Protein AF-A0A511H4N9-F1 (afdb_monomer_lite)

Sequence (847 aa):
MNKLPGSAIVIGASIGGLSAARVLADHFERVTVIERDVLQDGPRQGAPQANHIHVLLRKGVDLLEQYFPGLVEQMKADGIEPFDFTQDLRWLQFGDWMPRHRSGIVLYPQTRCSLERYLRGRLRAYSNVEILESTSVRALLATPDGRRILGVQTHDRHEDGGAVTNRLANIVVDASGRGSQLGKWLSELGFSPPEESRLPINLCYVSRLFEQPETARDWRGLWITPLPPDKPRGGAMLGVEGNRWIVSLFGYEGHHPPRGEDGFVEFARSLREPDIYEAIKDAKPVSDVGVYRVPDVKWRHFERIRDFPAGLLVLGDAWCYFDPVFGQGMSVAMLEANLLNEALHQLDSLEAVTQAWTASYLRTGAQWLQGLWFFVTAEAMRHPHVPGERTRLIKLAQWYVEELYALNHQHPEIYQEFLKLMHVQAGPEFLLRPDIALRLAKRAWQQKSVKGLGTEALWPASRVALGARYAGRVLANLVAPQRVGPRDRICHFDTEVMWQPDKTLGWFVRDALRARGLLSEAAEVRRFLDYWLPVQGLGIAKKALIEFSYNADEPGLGFMLYSDNGTVTQAFREYTRQLGISNEGVERSVAICETFRSSDLGLVRAEFKPGGPTRYSIAASWHFDPLRGHSGFDEAMSRLPERFRAGPFAERVKTYASALRTEYYPLFLGLSFQEDGTLESKMYLVRFDEKQPPFQPGSELWRFLQDMGVSAPELERVRQLNALLWEHSADKMTQVAIEASESQSQPKRINLIYCGIQTSAVLEAISRFGYPNSSKQAVRDFERMMQTDRAKFVAVRVDPEGLSPRLKLYKHALFDFGDLSVVEDGGLGPRGSTPAAAKDVPDVCLY

Organism: NCBI:txid83456

pLDDT: mean 84.11, std 14.92, range [21.86, 98.81]

Radius of gyration: 31.83 Å; chains: 1; bounding box: 66×60×92 Å

Secondary structure (DSSP, 8-state):
-PPEEEEEEEE--SHHHHHHHHHHHHHEEEEEEE-SS---SS--TT-GGGGS-----HHHHHHHHHHSTTHHHHHHHTT---EETTTTEEEEETTEEPPP-----EE----HHHHHHHHHHHHTT-TTEEEE-SEEEEEEEE-TTS-BEEEEEEEESSSTTPPPEEEE-SEEEE--GGG--HHHHHHHTTPPPPEEEEEEEEEEEEEEEEEPPS---S-SEEEE--BTTTB-EEEEEEEETTTEEEEEEEE-TT-PPPSSSTTHHHHHHTSSSSHHHHHHTTPPB-SPPEEEEEEEEEEEEGGGSTTPPBTEEE-GGGTEE--GGG--HHHHHHHHHHHHHHHHHT-SSGGG--HHHHHHHHHHHHHHHHHHHHHHHHHHTTSTTS-S---HHHHHHHHHHHHHHHHHTT-HHHHHHHHHHHTTSS-GGGGG-HHHHHHHHHHHHHHHHHTT--SS----HHHHHHHHHHHHHHHHHHH-TTTS-TTTPPPHHHHSPPP--SS-HHHHHHHHHHHTT-GGGHHHHHHHHHHHTTT-S---TTEEEEEEEEESSSS-EEEEEEEEHHHHHHHHHHHHHHTT--SHHHHHHHHHHTTS-TTSEEEEEEEE-TTS--EEEEEEEGGG-GGGHHHHHHHHHHHS-HHHHTSHHHHHHHHHHHHTTTT-EEEEEEEEEETT--EEEEEEEEEE-SSS-S--TTSHHHHHHHHTT--HHHHHHHHHHHHHHHHTBSS-EEEEEEE--TT-SS-S-EEEEEEEEEHHHHHHHHHHTT--THHHHHHHHHHHHHT-SEEEEEEEEEETTEEEEEEEEEEEEEEEP--GGGGT-TTPPPPPS-PPP---S------

Structure (mmCIF, N/CA/C/O backbone):
data_AF-A0A511H4N9-F1
#
_entry.id   AF-A0A511H4N9-F1
#
loop_
_atom_site.group_PDB
_atom_site.id
_atom_site.type_symbol
_atom_site.label_atom_id
_atom_site.label_alt_id
_atom_site.label_comp_id
_atom_site.label_asym_id
_atom_site.label_entity_id
_atom_site.label_seq_id
_atom_site.pdbx_PDB_ins_code
_atom_site.Cartn_x
_atom_site.Cartn_y
_atom_site.Cartn_z
_atom_site.occupancy
_atom_site.B_iso_or_equiv
_atom_site.auth_seq_id
_atom_site.auth_comp_id
_atom_site.auth_asym_id
_atom_site.auth_atom_id
_atom_site.pdbx_PDB_model_num
ATOM 1 N N . MET A 1 1 ? -21.788 -17.675 -15.912 1.00 52.16 1 MET A N 1
ATOM 2 C CA . MET A 1 1 ? -22.630 -16.690 -15.201 1.00 52.16 1 MET A CA 1
ATOM 3 C C . MET A 1 1 ? -23.528 -16.030 -16.229 1.00 52.16 1 MET A C 1
ATOM 5 O O . MET A 1 1 ? -23.096 -15.896 -17.369 1.00 52.16 1 MET A O 1
ATOM 9 N N . ASN A 1 2 ? -24.761 -15.684 -15.866 1.00 78.06 2 ASN A N 1
ATOM 10 C CA . ASN A 1 2 ? -25.604 -14.885 -16.754 1.00 78.06 2 ASN A CA 1
ATOM 11 C C . ASN A 1 2 ? -25.028 -13.467 -16.812 1.00 78.06 2 ASN A C 1
ATOM 13 O O . ASN A 1 2 ? -24.699 -12.906 -15.770 1.00 78.06 2 ASN A O 1
ATOM 17 N N . LYS A 1 3 ? -24.868 -12.922 -18.021 1.00 90.81 3 LYS A N 1
ATOM 18 C CA . LYS A 1 3 ? -24.444 -11.531 -18.223 1.00 90.81 3 LYS A CA 1
ATOM 19 C C . LYS A 1 3 ? -25.540 -10.584 -17.726 1.00 90.81 3 LYS A C 1
ATOM 21 O O . LYS A 1 3 ? -26.722 -10.916 -17.794 1.00 90.81 3 LYS A O 1
ATOM 26 N N . LEU A 1 4 ? -25.151 -9.409 -17.246 1.00 90.06 4 LEU A N 1
ATOM 27 C CA . LEU A 1 4 ? -26.065 -8.327 -16.898 1.00 90.06 4 LEU A CA 1
ATOM 28 C C . LEU A 1 4 ? -26.737 -7.790 -18.180 1.00 90.06 4 LEU A C 1
ATOM 30 O O . LEU A 1 4 ? -26.021 -7.545 -19.159 1.00 90.06 4 LEU A O 1
ATOM 34 N N . PRO A 1 5 ? -28.067 -7.548 -18.175 1.00 85.00 5 PRO A N 1
ATOM 35 C CA . PRO A 1 5 ? -28.849 -7.166 -19.358 1.00 85.00 5 PRO A CA 1
ATOM 36 C C . PRO A 1 5 ? -28.662 -5.696 -19.794 1.00 85.00 5 PRO A C 1
ATOM 38 O O . PRO A 1 5 ? -29.618 -4.957 -20.018 1.00 85.00 5 PRO A O 1
ATOM 41 N N . GLY A 1 6 ? -27.414 -5.229 -19.865 1.00 90.94 6 GLY A N 1
ATOM 42 C CA . GLY A 1 6 ? -27.051 -3.840 -20.144 1.00 90.94 6 GLY A CA 1
ATOM 43 C C . GLY A 1 6 ? -25.782 -3.698 -20.980 1.00 90.94 6 GLY A C 1
ATOM 44 O O . GLY A 1 6 ? -25.203 -4.682 -21.451 1.00 90.94 6 GLY A O 1
ATOM 45 N N . SER A 1 7 ? -25.335 -2.454 -21.152 1.00 96.69 7 SER A N 1
ATOM 46 C CA . SER A 1 7 ? -24.144 -2.121 -21.935 1.00 96.69 7 SER A CA 1
ATOM 47 C C . SER A 1 7 ? -23.065 -1.413 -21.121 1.00 96.69 7 SER A C 1
ATOM 49 O O . SER A 1 7 ? -23.346 -0.645 -20.198 1.00 96.69 7 SER A O 1
ATOM 51 N N . ALA A 1 8 ? -21.813 -1.639 -21.510 1.00 98.44 8 ALA A N 1
ATOM 52 C CA . ALA A 1 8 ? -20.654 -0.916 -21.011 1.00 98.44 8 ALA A CA 1
ATOM 53 C C . ALA A 1 8 ? -19.890 -0.244 -22.161 1.00 98.44 8 ALA A C 1
ATOM 55 O O . ALA A 1 8 ? -19.823 -0.770 -23.273 1.00 98.44 8 ALA A O 1
ATOM 56 N N . ILE A 1 9 ? -19.299 0.917 -21.891 1.00 98.81 9 ILE A N 1
ATOM 57 C CA . ILE A 1 9 ? -18.435 1.640 -22.829 1.00 98.81 9 ILE A CA 1
ATOM 58 C C . ILE A 1 9 ? -17.029 1.741 -22.248 1.00 98.81 9 ILE A C 1
ATOM 60 O O . ILE A 1 9 ? -16.866 2.089 -21.081 1.00 98.81 9 ILE A O 1
ATOM 64 N N . VAL A 1 10 ? -16.016 1.491 -23.075 1.00 98.81 10 VAL A N 1
ATOM 65 C CA . VAL A 1 10 ? -14.605 1.721 -22.745 1.00 98.81 10 VAL A CA 1
ATOM 66 C C . VAL A 1 10 ? -14.047 2.803 -23.658 1.00 98.81 10 VAL A C 1
ATOM 68 O O . VAL A 1 10 ? -14.147 2.704 -24.879 1.00 98.81 10 VAL A O 1
ATOM 71 N N . ILE A 1 11 ? -13.445 3.837 -23.077 1.00 98.50 11 ILE A N 1
ATOM 72 C CA . ILE A 1 11 ? -12.793 4.919 -23.817 1.00 98.50 11 ILE A CA 1
ATOM 73 C C . ILE A 1 11 ? -11.301 4.593 -23.926 1.00 98.50 11 ILE A C 1
ATOM 75 O O . ILE A 1 11 ? -10.604 4.562 -22.918 1.00 98.50 11 ILE A O 1
ATOM 79 N N . GLY A 1 12 ? -10.810 4.381 -25.146 1.00 96.88 12 GLY A N 1
ATOM 80 C CA . GLY A 1 12 ? -9.434 3.993 -25.467 1.00 96.88 12 GLY A CA 1
ATOM 81 C C . GLY A 1 12 ? -9.273 2.491 -25.733 1.00 96.88 12 GLY A C 1
ATOM 82 O O . GLY A 1 12 ? -9.800 1.659 -25.000 1.00 96.88 12 GLY A O 1
ATOM 83 N N . ALA A 1 13 ? -8.495 2.138 -26.761 1.00 95.38 13 ALA A N 1
ATOM 84 C CA . ALA A 1 13 ? -8.221 0.754 -27.179 1.00 95.38 13 ALA A CA 1
ATOM 85 C C . ALA A 1 13 ? -6.725 0.386 -27.081 1.00 95.38 13 ALA A C 1
ATOM 87 O O . ALA A 1 13 ? -6.172 -0.320 -27.921 1.00 95.38 13 ALA A O 1
ATOM 88 N N . SER A 1 14 ? -6.044 0.914 -26.065 1.00 93.25 14 SER A N 1
ATOM 89 C CA . SER A 1 14 ? -4.685 0.509 -25.666 1.00 93.25 14 SER A CA 1
ATOM 90 C C . SER A 1 14 ? -4.742 -0.687 -24.696 1.00 93.25 14 SER A C 1
ATOM 92 O O . SER A 1 14 ? -5.833 -1.128 -24.354 1.00 93.25 14 SER A O 1
ATOM 94 N N . ILE A 1 15 ? -3.603 -1.182 -24.192 1.00 93.38 15 ILE A N 1
ATOM 95 C CA . ILE A 1 15 ? -3.515 -2.314 -23.243 1.00 93.38 15 ILE A CA 1
ATOM 96 C C . ILE A 1 15 ? -4.567 -2.245 -22.125 1.00 93.38 15 ILE A C 1
ATOM 98 O O . ILE A 1 15 ? -5.335 -3.184 -21.965 1.00 93.38 15 ILE A O 1
ATOM 102 N N . GLY A 1 16 ? -4.665 -1.123 -21.398 1.00 94.00 16 GLY A N 1
ATOM 103 C CA . GLY A 1 16 ? -5.665 -0.974 -20.333 1.00 94.00 16 GLY A CA 1
ATOM 104 C C . GLY A 1 16 ? -7.106 -1.088 -20.840 1.00 94.00 16 GLY A C 1
ATOM 105 O O . GLY A 1 16 ? -7.901 -1.832 -20.275 1.00 94.00 16 GLY A O 1
ATOM 106 N N . GLY A 1 17 ? -7.434 -0.406 -21.939 1.00 97.06 17 GLY A N 1
ATOM 107 C CA . GLY A 1 17 ? -8.778 -0.424 -22.517 1.00 97.06 17 GLY A CA 1
ATOM 108 C C . GLY A 1 17 ? -9.175 -1.780 -23.105 1.00 97.06 17 GLY A C 1
ATOM 109 O O . GLY A 1 17 ? -10.282 -2.251 -22.862 1.00 97.06 17 GLY A O 1
ATOM 110 N N . LEU A 1 18 ? -8.261 -2.458 -23.806 1.00 97.19 18 LEU A N 1
ATOM 111 C CA . LEU A 1 18 ? -8.485 -3.808 -24.334 1.00 97.19 18 LEU A CA 1
ATOM 112 C C . LEU A 1 18 ? -8.718 -4.815 -23.201 1.00 97.19 18 LEU A C 1
ATOM 114 O O . LEU A 1 18 ? -9.606 -5.662 -23.302 1.00 97.19 18 LEU A O 1
ATOM 118 N N . SER A 1 19 ? -7.977 -4.692 -22.102 1.00 96.81 19 SER A N 1
ATOM 119 C CA . SER A 1 19 ? -8.145 -5.550 -20.927 1.00 96.81 19 SER A CA 1
ATOM 120 C C . SER A 1 19 ? -9.434 -5.259 -20.165 1.00 96.81 19 SER A C 1
ATOM 122 O O . SER A 1 19 ? -10.135 -6.192 -19.776 1.00 96.81 19 SER A O 1
ATOM 124 N N . ALA A 1 20 ? -9.806 -3.988 -20.011 1.00 98.12 20 ALA A N 1
ATOM 125 C CA . ALA A 1 20 ? -11.080 -3.600 -19.414 1.00 98.12 20 ALA A CA 1
ATOM 126 C C . ALA A 1 20 ? -12.269 -4.091 -20.247 1.00 98.12 20 ALA A C 1
ATOM 128 O O . ALA A 1 20 ? -13.205 -4.675 -19.706 1.00 98.12 20 ALA A O 1
ATOM 129 N N . ALA A 1 21 ? -12.210 -3.919 -21.569 1.00 98.44 21 ALA A N 1
ATOM 130 C CA . ALA A 1 21 ? -13.231 -4.403 -22.490 1.00 98.44 21 ALA A CA 1
ATOM 131 C C . ALA A 1 21 ? -13.371 -5.925 -22.426 1.00 98.44 21 ALA A C 1
ATOM 133 O O . ALA A 1 21 ? -14.487 -6.439 -22.399 1.00 98.44 21 ALA A O 1
ATOM 134 N N . ARG A 1 22 ? -12.246 -6.643 -22.341 1.00 97.44 22 ARG A N 1
ATOM 135 C CA . ARG A 1 22 ? -12.249 -8.094 -22.170 1.00 97.44 22 ARG A CA 1
ATOM 136 C C . ARG A 1 22 ? -12.945 -8.508 -20.880 1.00 97.44 22 ARG A C 1
ATOM 138 O O . ARG A 1 22 ? -13.796 -9.386 -20.941 1.00 97.44 22 ARG A O 1
ATOM 145 N N . VAL A 1 23 ? -12.626 -7.882 -19.748 1.00 96.69 23 VAL A N 1
ATOM 146 C CA . VAL A 1 23 ? -13.308 -8.144 -18.469 1.00 96.69 23 VAL A CA 1
ATOM 147 C C . VAL A 1 23 ? -14.804 -7.859 -18.592 1.00 96.69 23 VAL A C 1
ATOM 149 O O . VAL A 1 23 ? -15.622 -8.726 -18.304 1.00 96.69 23 VAL A O 1
ATOM 152 N N . LEU A 1 24 ? -15.181 -6.682 -19.094 1.00 97.88 24 LEU A N 1
ATOM 153 C CA . LEU A 1 24 ? -16.583 -6.293 -19.265 1.00 97.88 24 LEU A CA 1
ATOM 154 C C . LEU A 1 24 ? -17.355 -7.247 -20.184 1.00 97.88 24 LEU A C 1
ATOM 156 O O . LEU A 1 24 ? -18.551 -7.444 -19.977 1.00 97.88 24 LEU A O 1
ATOM 160 N N . ALA A 1 25 ? -16.692 -7.871 -21.162 1.00 97.25 25 ALA A N 1
ATOM 161 C CA . ALA A 1 25 ? -17.321 -8.822 -22.071 1.00 97.25 25 ALA A CA 1
ATOM 162 C C . ALA A 1 25 ? -17.845 -10.084 -21.361 1.00 97.25 25 ALA A C 1
ATOM 164 O O . ALA A 1 25 ? -18.774 -10.707 -21.882 1.00 97.25 25 ALA A O 1
ATOM 165 N N . ASP A 1 26 ? -17.312 -10.440 -20.187 1.00 94.56 26 ASP A N 1
ATOM 166 C CA . ASP A 1 26 ? -17.835 -11.541 -19.363 1.00 94.56 26 ASP A CA 1
ATOM 167 C C . ASP A 1 26 ? -19.055 -11.126 -18.530 1.00 94.56 26 ASP A C 1
ATOM 169 O O . ASP A 1 26 ? -19.867 -11.979 -18.175 1.00 94.56 26 ASP A O 1
ATOM 173 N N . HIS A 1 27 ? -19.214 -9.827 -18.262 1.00 95.00 27 HIS A N 1
ATOM 174 C CA . HIS A 1 27 ? -20.227 -9.292 -17.346 1.00 95.00 27 HIS A CA 1
ATOM 175 C C . HIS A 1 27 ? -21.422 -8.644 -18.045 1.00 95.00 27 HIS A C 1
ATOM 177 O O . HIS A 1 27 ? -22.507 -8.649 -17.480 1.00 95.00 27 HIS A O 1
ATOM 183 N N . PHE A 1 28 ? -21.263 -8.103 -19.255 1.00 96.88 28 PHE A N 1
ATOM 184 C CA . PHE A 1 28 ? -22.297 -7.320 -19.946 1.00 96.88 28 PHE A CA 1
ATOM 185 C C . PHE A 1 28 ? -22.713 -7.929 -21.285 1.00 96.88 28 PHE A C 1
ATOM 187 O O . PHE A 1 28 ? -21.891 -8.455 -22.040 1.00 96.88 28 PHE A O 1
ATOM 194 N N . GLU A 1 29 ? -23.995 -7.793 -21.627 1.00 96.06 29 GLU A N 1
ATOM 195 C CA . GLU A 1 29 ? -24.539 -8.203 -22.928 1.00 96.06 29 GLU A CA 1
ATOM 196 C C . GLU A 1 29 ? -23.958 -7.426 -24.112 1.00 96.06 29 GLU A C 1
ATOM 198 O O . GLU A 1 29 ? -23.923 -7.959 -25.220 1.00 96.06 29 GLU A O 1
ATOM 203 N N . ARG A 1 30 ? -23.487 -6.190 -23.900 1.00 97.94 30 ARG A N 1
ATOM 204 C CA . ARG A 1 30 ? -22.849 -5.376 -24.943 1.00 97.94 30 ARG A CA 1
ATOM 205 C C . ARG A 1 30 ? -21.701 -4.543 -24.389 1.00 97.94 30 ARG A C 1
ATOM 207 O O . ARG A 1 30 ? -21.861 -3.845 -23.391 1.00 97.94 30 ARG A O 1
ATOM 214 N N . VAL A 1 31 ? -20.569 -4.554 -25.077 1.00 98.62 31 VAL A N 1
ATOM 215 C CA . VAL A 1 31 ? -19.405 -3.726 -24.757 1.00 98.62 31 VAL A CA 1
ATOM 216 C C . VAL A 1 31 ? -18.975 -2.971 -26.005 1.00 98.62 31 VAL A C 1
ATOM 218 O O . VAL A 1 31 ? -18.714 -3.587 -27.034 1.00 98.62 31 VAL A O 1
ATOM 221 N N . THR A 1 32 ? -18.866 -1.649 -25.912 1.00 98.62 32 THR A N 1
ATOM 222 C CA . THR A 1 32 ? -18.368 -0.810 -27.009 1.00 98.62 32 THR A CA 1
ATOM 223 C C . THR A 1 32 ? -17.056 -0.150 -26.598 1.00 98.62 32 THR A C 1
ATOM 225 O O . THR A 1 32 ? -17.007 0.612 -25.632 1.00 98.62 32 THR A O 1
ATOM 228 N N . VAL A 1 33 ? -15.986 -0.419 -27.337 1.00 98.62 33 VAL A N 1
ATOM 229 C CA . VAL A 1 33 ? -14.682 0.236 -27.184 1.00 98.62 33 VAL A CA 1
ATOM 230 C C . VAL A 1 33 ? -14.604 1.393 -28.168 1.00 98.62 33 VAL A C 1
ATOM 232 O O . VAL A 1 33 ? -14.846 1.204 -29.354 1.00 98.62 33 VAL A O 1
ATOM 235 N N . ILE A 1 34 ? -14.263 2.588 -27.696 1.00 98.00 34 ILE A N 1
ATOM 236 C CA . ILE A 1 34 ? -14.191 3.802 -28.514 1.00 98.00 34 ILE A CA 1
ATOM 237 C C . ILE A 1 34 ? -12.738 4.255 -28.593 1.00 98.00 34 ILE A C 1
ATOM 239 O O . ILE A 1 34 ? -12.138 4.600 -27.576 1.00 98.00 34 ILE A O 1
ATOM 243 N N . GLU A 1 35 ? -12.176 4.287 -29.794 1.00 95.62 35 GLU A N 1
ATOM 244 C CA . GLU A 1 35 ? -10.801 4.696 -30.058 1.00 95.62 35 GLU A CA 1
ATOM 245 C C . GLU A 1 35 ? -10.757 5.819 -31.090 1.00 95.62 35 GLU A C 1
ATOM 247 O O . GLU A 1 35 ? -11.395 5.765 -32.137 1.00 95.62 35 GLU A O 1
ATOM 252 N N . ARG A 1 36 ? -9.961 6.847 -30.788 1.00 93.94 36 ARG A N 1
ATOM 253 C CA . ARG A 1 36 ? -9.858 8.052 -31.613 1.00 93.94 36 ARG A CA 1
ATOM 254 C C . ARG A 1 36 ? -8.934 7.887 -32.811 1.00 93.94 36 ARG A C 1
ATOM 256 O O . ARG A 1 36 ? -8.973 8.738 -33.696 1.00 93.94 36 ARG A O 1
ATOM 263 N N . ASP A 1 37 ? -8.043 6.906 -32.774 1.00 92.81 37 ASP A N 1
ATOM 264 C CA . ASP A 1 37 ? -7.132 6.580 -33.865 1.00 92.81 37 ASP A CA 1
ATOM 265 C C . ASP A 1 37 ? -7.694 5.439 -34.725 1.00 92.81 37 ASP A C 1
ATOM 267 O O . ASP A 1 37 ? -8.594 4.707 -34.312 1.00 92.81 37 ASP A O 1
ATOM 271 N N . VAL A 1 38 ? -7.094 5.249 -35.898 1.00 92.06 38 VAL A N 1
ATOM 272 C CA . VAL A 1 38 ? -7.221 4.007 -36.669 1.00 92.06 38 VAL A CA 1
ATOM 273 C C . VAL A 1 38 ? -6.311 2.945 -36.042 1.00 92.06 38 VAL A C 1
ATOM 275 O O . VAL A 1 38 ? -5.135 3.206 -35.761 1.00 92.06 38 VAL A O 1
ATOM 278 N N . LEU A 1 39 ? -6.831 1.739 -35.818 1.00 89.62 39 LEU A N 1
ATOM 279 C CA . LEU A 1 39 ? -6.138 0.629 -35.159 1.00 89.62 39 LEU A CA 1
ATOM 280 C C . LEU A 1 39 ? -5.326 -0.208 -36.156 1.00 89.62 39 LEU A C 1
ATOM 282 O O . LEU A 1 39 ? -5.562 -1.401 -36.344 1.00 89.62 39 LEU A O 1
ATOM 286 N N . GLN A 1 40 ? -4.326 0.431 -36.760 1.00 85.00 40 GLN A N 1
ATOM 287 C CA . GLN A 1 40 ? -3.318 -0.220 -37.601 1.00 85.00 40 GLN A CA 1
ATOM 288 C C . GLN A 1 40 ? -2.332 -1.081 -36.782 1.00 85.00 40 GLN A C 1
ATOM 290 O O . GLN A 1 40 ? -2.290 -1.018 -35.550 1.00 85.00 40 GLN A O 1
ATOM 295 N N . ASP A 1 41 ? -1.512 -1.886 -37.462 1.00 77.44 41 ASP A N 1
ATOM 296 C CA . ASP A 1 41 ? -0.526 -2.789 -36.835 1.00 77.44 41 ASP A CA 1
ATOM 297 C C . ASP A 1 41 ? 0.812 -2.100 -36.479 1.00 77.44 41 ASP A C 1
ATOM 299 O O . ASP A 1 41 ? 1.815 -2.755 -36.202 1.00 77.44 41 ASP A O 1
ATOM 303 N N . GLY A 1 42 ? 0.830 -0.763 -36.442 1.00 84.75 42 GLY A N 1
ATOM 304 C CA . GLY A 1 42 ? 2.003 0.056 -36.131 1.00 84.75 42 GLY A CA 1
ATOM 305 C C . GLY A 1 42 ? 1.734 1.152 -35.091 1.00 84.75 42 GLY A C 1
ATOM 306 O O . GLY A 1 42 ? 0.618 1.267 -34.577 1.00 84.75 42 GLY A O 1
ATOM 307 N N . PRO A 1 43 ? 2.750 1.979 -34.775 1.00 84.44 43 PRO A N 1
ATOM 308 C CA . PRO A 1 43 ? 2.620 3.083 -33.830 1.00 84.44 43 PRO A CA 1
ATOM 309 C C . PRO A 1 43 ? 1.501 4.053 -34.222 1.00 84.44 43 PRO A C 1
ATOM 311 O O . PRO A 1 43 ? 1.231 4.289 -35.404 1.00 84.44 43 PRO A O 1
ATOM 314 N N . ARG A 1 44 ? 0.859 4.644 -33.213 1.00 90.38 44 ARG A N 1
ATOM 315 C CA . ARG A 1 44 ? -0.306 5.523 -33.378 1.00 90.38 44 ARG A CA 1
ATOM 316 C C . ARG A 1 44 ? -0.211 6.754 -32.484 1.00 90.38 44 ARG A C 1
ATOM 318 O O . ARG A 1 44 ? 0.435 6.723 -31.438 1.00 90.38 44 ARG A O 1
ATOM 325 N N . GLN A 1 45 ? -0.873 7.838 -32.884 1.00 84.75 45 GLN A N 1
ATOM 326 C CA . GLN A 1 45 ? -0.800 9.139 -32.199 1.00 84.75 45 GLN A CA 1
ATOM 327 C C . GLN A 1 45 ? -1.344 9.102 -30.758 1.00 84.75 45 GLN A C 1
ATOM 329 O O . GLN A 1 45 ? -0.928 9.884 -29.908 1.00 84.75 45 GLN A O 1
ATOM 334 N N . GLY A 1 46 ? -2.275 8.201 -30.452 1.00 82.62 46 GLY A N 1
ATOM 335 C CA . GLY A 1 46 ? -2.795 7.914 -29.113 1.00 82.62 46 GLY A CA 1
ATOM 336 C C . GLY A 1 46 ? -1.893 7.036 -28.248 1.00 82.62 46 GLY A C 1
ATOM 337 O O . GLY A 1 46 ? -2.117 6.962 -27.043 1.00 82.62 46 GLY A O 1
ATOM 338 N N . ALA A 1 47 ? -0.851 6.429 -28.820 1.00 85.75 47 ALA A N 1
ATOM 339 C CA . ALA A 1 47 ? 0.150 5.644 -28.100 1.00 85.75 47 ALA A CA 1
ATOM 340 C C . ALA A 1 47 ? 1.579 5.965 -28.597 1.00 85.75 47 ALA A C 1
ATOM 342 O O . ALA A 1 47 ? 2.290 5.065 -29.050 1.00 85.75 47 ALA A O 1
ATOM 343 N N . PRO A 1 48 ? 2.036 7.234 -28.514 1.00 82.69 48 PRO A N 1
ATOM 344 C CA . PRO A 1 48 ? 3.345 7.660 -29.030 1.00 82.69 48 PRO A CA 1
ATOM 345 C C . PRO A 1 48 ? 4.528 6.920 -28.387 1.00 82.69 48 PRO A C 1
ATOM 347 O O . PRO A 1 48 ? 5.604 6.826 -28.969 1.00 82.69 48 PRO A O 1
ATOM 350 N N . GLN A 1 49 ? 4.327 6.351 -27.199 1.00 86.44 49 GLN A N 1
ATOM 351 C CA . GLN A 1 49 ? 5.309 5.533 -26.504 1.00 86.44 49 GLN A CA 1
ATOM 352 C C . GLN A 1 49 ? 5.544 4.154 -27.149 1.00 86.44 49 GLN A C 1
ATOM 354 O O . GLN A 1 49 ? 6.499 3.486 -26.775 1.00 86.44 49 GLN A O 1
ATOM 359 N N . ALA A 1 50 ? 4.727 3.701 -28.108 1.00 89.19 50 ALA A N 1
ATOM 360 C CA . ALA A 1 50 ? 4.801 2.341 -28.662 1.00 89.19 50 ALA A CA 1
ATOM 361 C C . ALA A 1 50 ? 6.154 1.960 -29.299 1.00 89.19 50 ALA A C 1
ATOM 363 O O . ALA A 1 50 ? 6.462 0.775 -29.394 1.00 89.19 50 ALA A O 1
ATOM 364 N N . ASN A 1 51 ? 6.973 2.950 -29.668 1.00 88.75 51 ASN A N 1
ATOM 365 C CA . ASN A 1 51 ? 8.319 2.767 -30.227 1.00 88.75 51 ASN A CA 1
ATOM 366 C C . ASN A 1 51 ? 9.405 2.421 -29.192 1.00 88.75 51 ASN A C 1
ATOM 368 O O . ASN A 1 51 ? 10.561 2.217 -29.558 1.00 88.75 51 ASN A O 1
ATOM 372 N N . HIS A 1 52 ? 9.070 2.409 -27.904 1.00 90.88 52 HIS A N 1
ATOM 373 C CA . HIS A 1 52 ? 10.024 2.215 -26.814 1.00 90.88 52 HIS A CA 1
ATOM 374 C C . HIS A 1 52 ? 9.884 0.828 -26.190 1.00 90.88 52 HIS A C 1
ATOM 376 O O . HIS A 1 52 ? 8.836 0.188 -26.311 1.00 90.88 52 HIS A O 1
ATOM 382 N N . ILE A 1 53 ? 10.925 0.369 -25.490 1.00 89.81 53 ILE A N 1
ATOM 383 C CA . ILE A 1 53 ? 10.875 -0.878 -24.725 1.00 89.81 53 ILE A CA 1
ATOM 384 C C . ILE A 1 53 ? 9.707 -0.841 -23.748 1.00 89.81 53 ILE A C 1
ATOM 386 O O . ILE A 1 53 ? 9.541 0.108 -22.982 1.00 89.81 53 ILE A O 1
ATOM 390 N N . HIS A 1 54 ? 8.918 -1.908 -23.772 1.00 86.56 54 HIS A N 1
ATOM 391 C CA . HIS A 1 54 ? 7.880 -2.180 -22.797 1.00 86.56 54 HIS A CA 1
ATOM 392 C C . HIS A 1 54 ? 8.101 -3.589 -22.266 1.00 86.56 54 HIS A C 1
ATOM 394 O O . HIS A 1 54 ? 8.293 -4.525 -23.035 1.00 86.56 54 HIS A O 1
ATOM 400 N N . VAL A 1 55 ? 8.064 -3.735 -20.947 1.00 82.12 55 VAL A N 1
ATOM 401 C CA . VAL A 1 55 ? 8.134 -5.039 -20.293 1.00 82.12 55 VAL A CA 1
ATOM 402 C C . VAL A 1 55 ? 6.800 -5.284 -19.616 1.00 82.12 55 VAL A C 1
ATOM 404 O O . VAL A 1 55 ? 6.264 -4.407 -18.938 1.00 82.12 55 VAL A O 1
ATOM 407 N N . LEU A 1 56 ? 6.243 -6.474 -19.817 1.00 87.50 56 LEU A N 1
ATOM 408 C CA . LEU A 1 56 ? 5.113 -6.948 -19.035 1.00 87.50 56 LEU A CA 1
ATOM 409 C C . LEU A 1 56 ? 5.656 -7.783 -17.876 1.00 87.50 56 LEU A C 1
ATOM 411 O O . LEU A 1 56 ? 6.348 -8.776 -18.092 1.00 87.50 56 LEU A O 1
ATOM 415 N N . LEU A 1 57 ? 5.366 -7.370 -16.644 1.00 90.62 57 LEU A N 1
ATOM 416 C CA . LEU A 1 57 ? 5.766 -8.107 -15.450 1.00 90.62 57 LEU A CA 1
ATOM 417 C C . LEU A 1 57 ? 5.022 -9.439 -15.392 1.00 90.62 57 LEU A C 1
ATOM 419 O O . LEU A 1 57 ? 3.931 -9.579 -15.949 1.00 90.62 57 LEU A O 1
ATOM 423 N N . ARG A 1 58 ? 5.580 -10.410 -14.664 1.00 93.31 58 ARG A N 1
ATOM 424 C CA . ARG A 1 58 ? 5.064 -11.776 -14.667 1.00 93.31 58 ARG A CA 1
ATOM 425 C C . ARG A 1 58 ? 3.590 -11.872 -14.280 1.00 93.31 58 ARG A C 1
ATOM 427 O O . ARG A 1 58 ? 2.837 -12.534 -14.984 1.00 93.31 58 ARG A O 1
ATOM 434 N N . LYS A 1 59 ? 3.145 -11.152 -13.245 1.00 87.94 59 LYS A N 1
ATOM 435 C CA . LYS A 1 59 ? 1.720 -11.128 -12.879 1.00 87.94 59 LYS A CA 1
ATOM 436 C C . LYS A 1 59 ? 0.824 -10.570 -13.992 1.00 87.94 59 LYS A C 1
ATOM 438 O O . LYS A 1 59 ? -0.298 -11.035 -14.157 1.00 87.94 59 LYS A O 1
ATOM 443 N N . GLY A 1 60 ? 1.319 -9.602 -14.765 1.00 90.06 60 GLY A N 1
ATOM 444 C CA . GLY A 1 60 ? 0.629 -9.081 -15.944 1.00 90.06 60 GLY A CA 1
ATOM 445 C C . GLY A 1 60 ? 0.507 -10.126 -17.055 1.00 90.06 60 GLY A C 1
ATOM 446 O O . GLY A 1 60 ? -0.560 -10.241 -17.648 1.00 90.06 60 GLY A O 1
ATOM 447 N N . VAL A 1 61 ? 1.559 -10.922 -17.292 1.00 93.00 61 VAL A N 1
ATOM 448 C CA . VAL A 1 61 ? 1.524 -12.069 -18.222 1.00 93.00 61 VAL A CA 1
ATOM 449 C C . VAL A 1 61 ? 0.480 -13.090 -17.768 1.00 93.00 61 VAL A C 1
ATOM 451 O O . VAL A 1 61 ? -0.358 -13.492 -18.569 1.00 93.00 61 VAL A O 1
ATOM 454 N N . ASP A 1 62 ? 0.494 -13.464 -16.485 1.00 91.56 62 ASP A N 1
ATOM 455 C CA . ASP A 1 62 ? -0.440 -14.448 -15.925 1.00 91.56 62 ASP A CA 1
ATOM 456 C C . ASP A 1 62 ? -1.903 -13.984 -16.081 1.00 91.56 62 ASP A C 1
ATOM 458 O O . ASP A 1 62 ? -2.763 -14.761 -16.489 1.00 91.56 62 ASP A O 1
ATOM 462 N N . LEU A 1 63 ? -2.184 -12.702 -15.812 1.00 88.62 63 LEU A N 1
ATOM 463 C CA . LEU A 1 63 ? -3.520 -12.121 -15.989 1.00 88.62 63 LEU A CA 1
ATOM 464 C C . LEU A 1 63 ? -3.928 -12.030 -17.462 1.00 88.62 63 LEU A C 1
ATOM 466 O O . LEU A 1 63 ? -5.083 -12.292 -17.789 1.00 88.62 63 LEU A O 1
ATOM 470 N N . LEU A 1 64 ? -3.012 -11.664 -18.360 1.00 92.31 64 LEU A N 1
ATOM 471 C CA . LEU A 1 64 ? -3.316 -11.649 -19.788 1.00 92.31 64 LEU A CA 1
ATOM 472 C C . LEU A 1 64 ? -3.628 -13.046 -20.312 1.00 92.31 64 LEU A C 1
ATOM 474 O O . LEU A 1 64 ? -4.584 -13.181 -21.061 1.00 92.31 64 LEU A O 1
ATOM 478 N N . GLU A 1 65 ? -2.884 -14.072 -19.907 1.00 93.75 65 GLU A N 1
ATOM 479 C CA . GLU A 1 65 ? -3.182 -15.453 -20.298 1.00 93.75 65 GLU A CA 1
ATOM 480 C C . GLU A 1 65 ? -4.523 -15.924 -19.714 1.00 93.75 65 GLU A C 1
ATOM 482 O O . GLU A 1 65 ? -5.308 -16.564 -20.408 1.00 93.75 65 GLU A O 1
ATOM 487 N N . GLN A 1 66 ? -4.841 -15.541 -18.472 1.00 91.56 66 GLN A N 1
ATOM 488 C CA . GLN A 1 66 ? -6.140 -15.827 -17.857 1.00 91.56 66 GLN A CA 1
ATOM 489 C C . GLN A 1 66 ? -7.301 -15.193 -18.640 1.00 91.56 66 GLN A C 1
ATOM 491 O O . GLN A 1 66 ? -8.312 -15.850 -18.888 1.00 91.56 66 GLN A O 1
ATOM 496 N N . TYR A 1 67 ? -7.179 -13.920 -19.026 1.00 91.25 67 TYR A N 1
ATOM 497 C CA . TYR A 1 67 ? -8.239 -13.211 -19.747 1.00 91.25 67 TYR A CA 1
ATOM 498 C C . TYR A 1 67 ? -8.242 -13.518 -21.250 1.00 91.25 67 TYR A C 1
ATOM 500 O O . TYR A 1 67 ? -9.297 -13.526 -21.876 1.00 91.25 67 TYR A O 1
ATOM 508 N N . PHE A 1 68 ? -7.106 -13.856 -21.847 1.00 94.12 68 PHE A N 1
ATOM 509 C CA . PHE A 1 68 ? -6.973 -14.204 -23.260 1.00 94.12 68 PHE A CA 1
ATOM 510 C C . PHE A 1 68 ? -6.332 -15.594 -23.423 1.00 94.12 68 PHE A C 1
ATOM 512 O O . PHE A 1 68 ? -5.196 -15.681 -23.887 1.00 94.12 68 PHE A O 1
ATOM 519 N N . PRO A 1 69 ? -7.050 -16.690 -23.106 1.00 94.06 69 PRO A N 1
ATOM 520 C CA . PRO A 1 69 ? -6.478 -18.037 -23.130 1.00 94.06 69 PRO A CA 1
ATOM 521 C C . PRO A 1 69 ? -5.827 -18.404 -24.468 1.00 94.06 69 PRO A C 1
ATOM 523 O O . PRO A 1 69 ? -6.441 -18.261 -25.531 1.00 94.06 69 PRO A O 1
ATOM 526 N N . GLY A 1 70 ? -4.590 -18.895 -24.424 1.00 94.44 70 GLY A N 1
ATOM 527 C CA . GLY A 1 70 ? -3.770 -19.239 -25.587 1.00 94.44 70 GLY A CA 1
ATOM 528 C C . GLY A 1 70 ? -2.992 -18.065 -26.189 1.00 94.44 70 GLY A C 1
ATOM 529 O O . GLY A 1 70 ? -2.374 -18.237 -27.243 1.00 94.44 70 GLY A O 1
ATOM 530 N N . LEU A 1 71 ? -3.026 -16.876 -25.577 1.00 95.38 71 LEU A N 1
ATOM 531 C CA . LEU A 1 71 ? -2.259 -15.709 -26.022 1.00 95.38 71 LEU A CA 1
ATOM 532 C C . LEU A 1 71 ? -0.761 -16.015 -26.047 1.00 95.38 71 LEU A C 1
ATOM 534 O O . LEU A 1 71 ? -0.101 -15.738 -27.045 1.00 95.38 71 LEU A O 1
ATOM 538 N N . VAL A 1 72 ? -0.236 -16.607 -24.976 1.00 94.94 72 VAL A N 1
ATOM 539 C CA . VAL A 1 72 ? 1.192 -16.922 -24.855 1.00 94.94 72 VAL A CA 1
ATOM 540 C C . VAL A 1 72 ? 1.639 -17.915 -25.928 1.00 94.94 72 VAL A C 1
ATOM 542 O O . VAL A 1 72 ? 2.684 -17.720 -26.542 1.00 94.94 72 VAL A O 1
ATOM 545 N N . GLU A 1 73 ? 0.847 -18.952 -26.201 1.00 95.25 73 GLU A N 1
ATOM 546 C CA . GLU A 1 73 ? 1.176 -19.929 -27.249 1.00 95.25 73 GLU A CA 1
ATOM 547 C C . GLU A 1 73 ? 1.161 -19.299 -28.644 1.00 95.25 73 GLU A C 1
ATOM 549 O O . GLU A 1 73 ? 2.035 -19.577 -29.461 1.00 95.25 73 GLU A O 1
ATOM 554 N N . GLN A 1 74 ? 0.230 -18.379 -28.898 1.00 94.31 74 GLN A N 1
ATOM 555 C CA . GLN A 1 74 ? 0.217 -17.610 -30.140 1.00 94.31 74 GLN A CA 1
ATOM 556 C C . GLN A 1 74 ? 1.446 -16.699 -30.264 1.00 94.31 74 GLN A C 1
ATOM 558 O O . GLN A 1 74 ? 2.056 -16.640 -31.325 1.00 94.31 74 GLN A O 1
ATOM 563 N N . MET A 1 75 ? 1.837 -16.015 -29.186 1.00 94.44 75 MET A N 1
ATOM 564 C CA . MET A 1 75 ? 3.042 -15.181 -29.174 1.00 94.44 75 MET A CA 1
ATOM 565 C C . MET A 1 75 ? 4.298 -16.003 -29.492 1.00 94.44 75 MET A C 1
ATOM 567 O O . MET A 1 75 ? 5.124 -15.562 -30.288 1.00 94.44 75 MET A O 1
ATOM 571 N N . LYS A 1 76 ? 4.422 -17.208 -28.921 1.00 94.81 76 LYS A N 1
ATOM 572 C CA . LYS A 1 76 ? 5.522 -18.136 -29.226 1.00 94.81 76 LYS A CA 1
ATOM 573 C C . LYS A 1 76 ? 5.512 -18.585 -30.685 1.00 94.81 76 LYS A C 1
ATOM 575 O O . LYS A 1 76 ? 6.564 -18.603 -31.313 1.00 94.81 76 LYS A O 1
ATOM 580 N N . ALA A 1 77 ? 4.340 -18.919 -31.230 1.00 93.62 77 ALA A N 1
ATOM 581 C CA . ALA A 1 77 ? 4.200 -19.314 -32.633 1.00 93.62 77 ALA A CA 1
ATOM 582 C C . ALA A 1 77 ? 4.632 -18.199 -33.605 1.00 93.62 77 ALA A C 1
ATOM 584 O O . ALA A 1 77 ? 5.203 -18.488 -34.654 1.00 93.62 77 ALA A O 1
ATOM 585 N N . ASP A 1 78 ? 4.436 -16.938 -33.217 1.00 90.38 78 ASP A N 1
ATOM 586 C CA . ASP A 1 78 ? 4.885 -15.750 -33.955 1.00 90.38 78 ASP A CA 1
ATOM 587 C C . ASP A 1 78 ? 6.361 -15.372 -33.647 1.00 90.38 78 ASP A C 1
ATOM 589 O O . ASP A 1 78 ? 6.833 -14.299 -34.036 1.00 90.38 78 ASP A O 1
ATOM 593 N N . GLY A 1 79 ? 7.116 -16.244 -32.965 1.00 90.12 79 GLY A N 1
ATOM 594 C CA . GLY A 1 79 ? 8.560 -16.107 -32.735 1.00 90.12 79 GLY A CA 1
ATOM 595 C C . GLY A 1 79 ? 8.960 -15.321 -31.482 1.00 90.12 79 GLY A C 1
ATOM 596 O O . GLY A 1 79 ? 10.100 -14.865 -31.390 1.00 90.12 79 GLY A O 1
ATOM 597 N N . ILE A 1 80 ? 8.049 -15.120 -30.523 1.00 93.12 80 ILE A N 1
ATOM 598 C CA . ILE A 1 80 ? 8.378 -14.508 -29.226 1.00 93.12 80 ILE A CA 1
ATOM 599 C C . ILE A 1 80 ? 8.848 -15.593 -28.259 1.00 93.12 80 ILE A C 1
ATOM 601 O O . ILE A 1 80 ? 8.057 -16.368 -27.716 1.00 93.12 80 ILE A O 1
ATOM 605 N N . GLU A 1 81 ? 10.150 -15.616 -28.009 1.00 90.69 81 GLU A N 1
ATOM 606 C CA . GLU A 1 81 ? 10.770 -16.611 -27.142 1.00 90.69 81 GLU A CA 1
ATOM 607 C C . GLU A 1 81 ? 10.513 -16.334 -25.645 1.00 90.69 81 GLU A C 1
ATOM 609 O O . GLU A 1 81 ? 10.588 -15.182 -25.202 1.00 90.69 81 GLU A O 1
ATOM 614 N N . PRO A 1 82 ? 10.277 -17.373 -24.817 1.00 94.31 82 PRO A N 1
ATOM 615 C CA . PRO A 1 82 ? 10.219 -17.226 -23.362 1.00 94.31 82 PRO A CA 1
ATOM 616 C C . PRO A 1 82 ? 11.540 -16.667 -22.826 1.00 94.31 82 PRO A C 1
ATOM 618 O O . PRO A 1 82 ? 12.592 -17.158 -23.224 1.00 94.31 82 PRO A O 1
ATOM 621 N N . PHE A 1 83 ? 11.503 -15.704 -21.903 1.00 95.44 83 PHE A N 1
ATOM 622 C CA . PHE A 1 83 ? 12.666 -15.001 -21.339 1.00 95.44 83 PHE A CA 1
ATOM 623 C C . PHE A 1 83 ? 12.695 -15.111 -19.809 1.00 95.44 83 PHE A C 1
ATOM 625 O O . PHE A 1 83 ? 11.860 -14.506 -19.141 1.00 95.44 83 PHE A O 1
ATOM 632 N N . ASP A 1 84 ? 13.624 -15.873 -19.227 1.00 95.88 84 ASP A N 1
ATOM 633 C CA . ASP A 1 84 ? 13.809 -15.925 -17.771 1.00 95.88 84 ASP A CA 1
ATOM 634 C C . ASP A 1 84 ? 14.534 -14.661 -17.300 1.00 95.88 84 ASP A C 1
ATOM 636 O O . ASP A 1 84 ? 15.663 -14.375 -17.707 1.00 95.88 84 ASP A O 1
ATOM 640 N N . PHE A 1 85 ? 13.867 -13.895 -16.437 1.00 94.12 85 PHE A N 1
ATOM 641 C CA . PHE A 1 85 ? 14.282 -12.541 -16.083 1.00 94.12 85 PHE A CA 1
ATOM 642 C C . PHE A 1 85 ? 15.708 -12.448 -15.541 1.00 94.12 85 PHE A C 1
ATOM 644 O O . PHE A 1 85 ? 16.362 -11.448 -15.787 1.00 94.12 85 PHE A O 1
ATOM 651 N N . THR A 1 86 ? 16.215 -13.449 -14.824 1.00 93.62 86 THR A N 1
ATOM 652 C CA . THR A 1 86 ? 17.570 -13.401 -14.251 1.00 93.62 86 THR A CA 1
ATOM 653 C C . THR A 1 86 ? 18.583 -14.190 -15.052 1.00 93.62 86 THR A C 1
ATOM 655 O O . THR A 1 86 ? 19.755 -13.824 -15.082 1.00 93.62 86 THR A O 1
ATOM 658 N N . GLN A 1 87 ? 18.178 -15.294 -15.678 1.00 95.12 87 GLN A N 1
ATOM 659 C CA . GLN A 1 87 ? 19.109 -16.094 -16.466 1.00 95.12 87 GLN A CA 1
ATOM 660 C C . GLN A 1 87 ? 19.483 -15.353 -17.748 1.00 95.12 87 GLN A C 1
ATOM 662 O O . GLN A 1 87 ? 20.655 -15.328 -18.121 1.00 95.12 87 GLN A O 1
ATOM 667 N N . ASP A 1 88 ? 18.506 -14.729 -18.401 1.00 95.69 88 ASP A N 1
ATOM 668 C CA . ASP A 1 88 ? 18.663 -14.167 -19.739 1.00 95.69 88 ASP A CA 1
ATOM 669 C C . ASP A 1 88 ? 18.976 -12.670 -19.752 1.00 95.69 88 ASP A C 1
ATOM 671 O O . ASP A 1 88 ? 19.534 -12.172 -20.734 1.00 95.69 88 ASP A O 1
ATOM 675 N N . LEU A 1 89 ? 18.655 -11.948 -18.675 1.00 95.88 89 LEU A N 1
ATOM 676 C CA . LEU A 1 89 ? 18.976 -10.532 -18.529 1.00 95.88 89 LEU A CA 1
ATOM 677 C C . LEU A 1 89 ? 20.306 -10.352 -17.809 1.00 95.88 89 LEU A C 1
ATOM 679 O O . LEU A 1 89 ? 20.525 -10.859 -16.709 1.00 95.88 89 LEU A O 1
ATOM 683 N N . ARG A 1 90 ? 21.162 -9.514 -18.379 1.00 96.25 90 ARG A N 1
ATOM 684 C CA . ARG A 1 90 ? 22.220 -8.856 -17.620 1.00 96.25 90 ARG A CA 1
ATOM 685 C C . ARG A 1 90 ? 21.688 -7.517 -17.129 1.00 96.25 90 ARG A C 1
ATOM 687 O O . ARG A 1 90 ? 21.443 -6.613 -17.926 1.00 96.25 90 ARG A O 1
ATOM 694 N N . TRP A 1 91 ? 21.489 -7.405 -15.820 1.00 94.31 91 TRP A N 1
ATOM 695 C CA . TRP A 1 91 ? 20.938 -6.214 -15.180 1.00 94.31 91 TRP A CA 1
ATOM 696 C C . TRP A 1 91 ? 21.964 -5.578 -14.248 1.00 94.31 91 TRP A C 1
ATOM 698 O O . TRP A 1 91 ? 22.387 -6.192 -13.273 1.00 94.31 91 TRP A O 1
ATOM 708 N N . LEU A 1 92 ? 22.365 -4.350 -14.554 1.00 92.00 92 LEU A N 1
ATOM 709 C CA . LEU A 1 92 ? 23.296 -3.564 -13.763 1.00 92.00 92 LEU A CA 1
ATOM 710 C C . LEU A 1 92 ? 22.523 -2.568 -12.893 1.00 92.00 92 LEU A C 1
ATOM 712 O O . LEU A 1 92 ? 21.946 -1.597 -13.400 1.00 92.00 92 LEU A O 1
ATOM 716 N N . GLN A 1 93 ? 22.580 -2.757 -11.578 1.00 88.50 93 GLN A N 1
ATOM 717 C CA . GLN A 1 93 ? 21.800 -2.023 -10.581 1.00 88.50 93 GLN A CA 1
ATOM 718 C C . GLN A 1 93 ? 22.692 -1.642 -9.392 1.00 88.50 93 GLN A C 1
ATOM 720 O O . GLN A 1 93 ? 23.522 -2.428 -8.962 1.00 88.50 93 GLN A O 1
ATOM 725 N N . PHE A 1 94 ? 22.584 -0.406 -8.888 1.00 83.25 94 PHE A N 1
ATOM 726 C CA . PHE A 1 94 ? 23.395 0.104 -7.759 1.00 83.25 94 PHE A CA 1
ATOM 727 C C . PHE A 1 94 ? 24.929 -0.062 -7.867 1.00 83.25 94 PHE A C 1
ATOM 729 O O . PHE A 1 94 ? 25.633 0.024 -6.871 1.00 83.25 94 PHE A O 1
ATOM 736 N N . GLY A 1 95 ? 25.465 -0.216 -9.084 1.00 79.44 95 GLY A N 1
ATOM 737 C CA . GLY A 1 95 ? 26.917 -0.229 -9.322 1.00 79.44 95 GLY A CA 1
ATOM 738 C C . GLY A 1 95 ? 27.494 -1.605 -9.630 1.00 79.44 95 GLY A C 1
ATOM 739 O O . GLY A 1 95 ? 28.674 -1.672 -9.944 1.00 79.44 95 GLY A O 1
ATOM 740 N N . ASP A 1 96 ? 26.678 -2.660 -9.595 1.00 87.69 96 ASP A N 1
ATOM 741 C CA . ASP A 1 96 ? 27.120 -4.026 -9.879 1.00 87.69 96 ASP A CA 1
ATOM 742 C C . ASP A 1 96 ? 26.093 -4.793 -10.730 1.00 87.69 96 ASP A C 1
ATOM 744 O O . ASP A 1 96 ? 24.939 -4.367 -10.891 1.00 87.69 96 ASP A O 1
ATOM 748 N N . TRP A 1 97 ? 26.536 -5.892 -11.341 1.00 91.25 97 TRP A N 1
ATOM 749 C CA . TRP A 1 97 ? 25.700 -6.790 -12.131 1.00 91.25 97 TRP A CA 1
ATOM 750 C C . TRP A 1 97 ? 24.968 -7.756 -11.206 1.00 91.25 97 TRP A C 1
ATOM 752 O O . TRP A 1 97 ? 25.579 -8.564 -10.507 1.00 91.25 97 TRP A O 1
ATOM 762 N N . MET A 1 98 ? 23.639 -7.722 -11.264 1.00 92.19 98 MET A N 1
ATOM 763 C CA . MET A 1 98 ? 22.794 -8.609 -10.476 1.00 92.19 98 MET A CA 1
ATOM 764 C C . MET A 1 98 ? 23.092 -10.088 -10.793 1.00 92.19 98 MET A C 1
ATOM 766 O O . MET A 1 98 ? 23.324 -10.429 -11.961 1.00 92.19 98 MET A O 1
ATOM 770 N N . PRO A 1 99 ? 23.050 -10.994 -9.793 1.00 91.19 99 PRO A N 1
ATOM 771 C CA . PRO A 1 99 ? 23.401 -12.396 -9.996 1.00 91.19 99 PRO A CA 1
ATOM 772 C C . PRO A 1 99 ? 22.504 -13.100 -11.013 1.00 91.19 99 PRO A C 1
ATOM 774 O O . PRO A 1 99 ? 21.279 -13.113 -10.889 1.00 91.19 99 PRO A O 1
ATOM 777 N N . ARG A 1 100 ? 23.112 -13.789 -11.977 1.00 92.44 100 ARG A N 1
ATOM 778 C CA . ARG A 1 100 ? 22.377 -14.554 -12.987 1.00 92.44 100 ARG A CA 1
ATOM 779 C C . ARG A 1 100 ? 22.202 -16.002 -12.553 1.00 92.44 100 ARG A C 1
ATOM 781 O O . ARG A 1 100 ? 23.166 -16.702 -12.266 1.00 92.44 100 ARG A O 1
ATOM 788 N N . HIS A 1 101 ? 20.954 -16.444 -12.510 1.00 90.75 101 HIS A N 1
ATOM 789 C CA . HIS A 1 101 ? 20.542 -17.817 -12.222 1.00 90.75 101 HIS A CA 1
ATOM 790 C C . HIS A 1 101 ? 19.163 -18.048 -12.847 1.00 90.75 101 HIS A C 1
ATOM 792 O O . HIS A 1 101 ? 18.541 -17.096 -13.305 1.00 90.75 101 HIS A O 1
ATOM 798 N N . ARG A 1 102 ? 18.662 -19.283 -12.884 1.00 93.12 102 ARG A N 1
ATOM 799 C CA . ARG A 1 102 ? 17.301 -19.550 -13.368 1.00 93.12 102 ARG A CA 1
ATOM 800 C C . ARG A 1 102 ? 16.284 -19.225 -12.275 1.00 93.12 102 ARG A C 1
ATOM 802 O O . ARG A 1 102 ? 16.190 -19.979 -11.308 1.00 93.12 102 ARG A O 1
ATOM 809 N N . SER A 1 103 ? 15.537 -18.132 -12.426 1.00 92.00 103 SER A N 1
ATOM 810 C CA . SER A 1 103 ? 14.552 -17.691 -11.421 1.00 92.00 103 SER A CA 1
ATOM 811 C C . SER A 1 103 ? 13.182 -18.345 -11.590 1.00 92.00 103 SER A C 1
ATOM 813 O O . SER A 1 103 ? 12.387 -18.379 -10.650 1.00 92.00 103 SER A O 1
ATOM 815 N N . GLY A 1 104 ? 12.852 -18.821 -12.793 1.00 92.00 104 GLY A N 1
ATOM 816 C CA . GLY A 1 104 ? 11.496 -19.247 -13.147 1.00 92.00 104 GLY A CA 1
ATOM 817 C C . GLY A 1 104 ? 10.528 -18.085 -13.400 1.00 92.00 104 GLY A C 1
ATOM 818 O O . GLY A 1 104 ? 9.369 -18.321 -13.752 1.00 92.00 104 GLY A O 1
ATOM 819 N N . ILE A 1 105 ? 10.982 -16.833 -13.281 1.00 93.94 105 ILE A N 1
ATOM 820 C CA . ILE A 1 105 ? 10.211 -15.646 -13.653 1.00 93.94 105 ILE A CA 1
ATOM 821 C C . ILE A 1 105 ? 10.318 -15.459 -15.169 1.00 93.94 105 ILE A C 1
ATOM 823 O O . ILE A 1 105 ? 11.166 -14.727 -15.673 1.00 93.94 105 ILE A O 1
ATOM 827 N N . VAL A 1 106 ? 9.463 -16.169 -15.905 1.00 95.50 106 VAL A N 1
ATOM 828 C CA . VAL A 1 106 ? 9.469 -16.155 -17.376 1.00 95.50 106 VAL A CA 1
ATOM 829 C C . VAL A 1 106 ? 8.569 -15.044 -17.919 1.00 95.50 106 VAL A C 1
ATOM 831 O O . VAL A 1 106 ? 7.370 -15.029 -17.626 1.00 95.50 106 VAL A O 1
ATOM 834 N N . LEU A 1 107 ? 9.151 -14.156 -18.721 1.00 94.69 107 LEU A N 1
ATOM 835 C CA . LEU A 1 107 ? 8.533 -13.048 -19.452 1.00 94.69 107 LEU A CA 1
ATOM 836 C C . LEU A 1 107 ? 8.508 -13.342 -20.963 1.00 94.69 107 LEU A C 1
ATOM 838 O O . LEU A 1 107 ? 9.081 -14.330 -21.415 1.00 94.69 107 LEU A O 1
ATOM 842 N N . TYR A 1 108 ? 7.870 -12.466 -21.743 1.00 94.81 108 TYR A N 1
ATOM 843 C CA . TYR A 1 108 ? 7.757 -12.591 -23.203 1.00 94.81 108 TYR A CA 1
ATOM 844 C C . TYR A 1 108 ? 7.989 -11.236 -23.876 1.00 94.81 108 TYR A C 1
ATOM 846 O O . TYR A 1 108 ? 7.007 -10.572 -24.196 1.00 94.81 108 TYR A O 1
ATOM 854 N N . PRO A 1 109 ? 9.247 -10.782 -24.018 1.00 93.38 109 PRO A N 1
ATOM 855 C CA . PRO A 1 109 ? 9.559 -9.470 -24.571 1.00 93.38 109 PRO A CA 1
ATOM 856 C C . PRO A 1 109 ? 9.065 -9.327 -26.014 1.00 93.38 109 PRO A C 1
ATOM 858 O O . PRO A 1 109 ? 9.346 -10.154 -26.876 1.00 93.38 109 PRO A O 1
ATOM 861 N N . GLN A 1 110 ? 8.313 -8.266 -26.269 1.00 93.75 110 GLN A N 1
ATOM 862 C CA . GLN A 1 110 ? 7.605 -8.026 -27.517 1.00 93.75 110 GLN A CA 1
ATOM 863 C C . GLN A 1 110 ? 7.458 -6.524 -27.757 1.00 93.75 110 GLN A C 1
ATOM 865 O O . GLN A 1 110 ? 7.460 -5.728 -26.811 1.00 93.75 110 GLN A O 1
ATOM 870 N N . THR A 1 111 ? 7.263 -6.106 -29.008 1.00 93.25 111 THR A N 1
ATOM 871 C CA . THR A 1 111 ? 6.855 -4.714 -29.242 1.00 93.25 111 THR A CA 1
ATOM 872 C C . THR A 1 111 ? 5.432 -4.474 -28.737 1.00 93.25 111 THR A C 1
ATOM 874 O O . THR A 1 111 ? 4.561 -5.351 -28.773 1.00 93.25 111 THR A O 1
ATOM 877 N N . ARG A 1 112 ? 5.159 -3.245 -28.284 1.00 92.25 112 ARG A N 1
ATOM 878 C CA . ARG A 1 112 ? 3.819 -2.868 -27.819 1.00 92.25 112 ARG A CA 1
ATOM 879 C C . ARG A 1 112 ? 2.762 -3.014 -28.915 1.00 92.25 112 ARG A C 1
ATOM 881 O O . ARG A 1 112 ? 1.662 -3.473 -28.625 1.00 92.25 112 ARG A O 1
ATOM 888 N N . CYS A 1 113 ? 3.106 -2.665 -30.154 1.00 92.31 113 CYS A N 1
ATOM 889 C CA . CYS A 1 113 ? 2.222 -2.823 -31.310 1.00 92.31 113 CYS A CA 1
ATOM 890 C C . CYS A 1 113 ? 1.815 -4.289 -31.503 1.00 92.31 113 CYS A C 1
ATOM 892 O O . CYS A 1 113 ? 0.630 -4.576 -31.661 1.00 92.31 113 CYS A O 1
ATOM 894 N N . SER A 1 114 ? 2.773 -5.219 -31.409 1.00 92.94 114 SER A N 1
ATOM 895 C CA . SER A 1 114 ? 2.492 -6.655 -31.483 1.00 92.94 114 SER A CA 1
ATOM 896 C C . SER A 1 114 ? 1.584 -7.117 -30.347 1.00 92.94 114 SER A C 1
ATOM 898 O O . SER A 1 114 ? 0.601 -7.808 -30.608 1.00 92.94 114 SER A O 1
ATOM 900 N N . LEU A 1 115 ? 1.834 -6.686 -29.104 1.00 94.19 115 LEU A N 1
ATOM 901 C CA . LEU A 1 115 ? 0.952 -7.017 -27.980 1.00 94.19 115 LEU A CA 1
ATOM 902 C C . LEU A 1 115 ? -0.480 -6.508 -28.206 1.00 94.19 115 LEU A C 1
ATOM 904 O O . LEU A 1 115 ? -1.425 -7.288 -28.110 1.00 94.19 115 LEU A O 1
ATOM 908 N N . GLU A 1 116 ? -0.653 -5.229 -28.553 1.00 94.25 116 GLU A N 1
ATOM 909 C CA . GLU A 1 116 ? -1.972 -4.644 -28.839 1.00 94.25 116 GLU A CA 1
ATOM 910 C C . GLU A 1 116 ? -2.682 -5.375 -29.991 1.00 94.25 116 GLU A C 1
ATOM 912 O O . GLU A 1 116 ? -3.883 -5.632 -29.891 1.00 94.25 116 GLU A O 1
ATOM 917 N N . ARG A 1 117 ? -1.954 -5.784 -31.042 1.00 93.44 117 ARG A N 1
ATOM 918 C CA . ARG A 1 117 ? -2.482 -6.589 -32.158 1.00 93.44 117 ARG A CA 1
ATOM 919 C C . ARG A 1 117 ? -3.050 -7.926 -31.679 1.00 93.44 117 ARG A C 1
ATOM 921 O O . ARG A 1 117 ? -4.183 -8.248 -32.039 1.00 93.44 117 ARG A O 1
ATOM 928 N N . TYR A 1 118 ? -2.319 -8.685 -30.857 1.00 94.75 118 TYR A N 1
ATOM 929 C CA . TYR A 1 118 ? -2.816 -9.966 -30.333 1.00 94.75 118 TYR A CA 1
ATOM 930 C C . TYR A 1 118 ? -4.072 -9.789 -29.481 1.00 94.75 118 TYR A C 1
ATOM 932 O O . TYR A 1 118 ? -5.063 -10.499 -29.675 1.00 94.75 118 TYR A O 1
ATOM 940 N N . LEU A 1 119 ? -4.050 -8.821 -28.559 1.00 95.69 119 LEU A N 1
ATOM 941 C CA . LEU A 1 119 ? -5.177 -8.554 -27.666 1.00 95.69 119 LEU A CA 1
ATOM 942 C C . LEU A 1 119 ? -6.413 -8.114 -28.454 1.00 95.69 119 LEU A C 1
ATOM 944 O O . LEU A 1 119 ? -7.497 -8.657 -28.253 1.00 95.69 119 LEU A O 1
ATOM 948 N N . ARG A 1 120 ? -6.246 -7.188 -29.404 1.00 95.00 120 ARG A N 1
ATOM 949 C CA . ARG A 1 120 ? -7.317 -6.708 -30.287 1.00 95.00 120 ARG A CA 1
ATOM 950 C C . ARG A 1 120 ? -7.888 -7.828 -31.151 1.00 95.00 120 ARG A C 1
ATOM 952 O O . ARG A 1 120 ? -9.106 -7.951 -31.247 1.00 95.00 120 ARG A O 1
ATOM 959 N N . GLY A 1 121 ? -7.030 -8.651 -31.756 1.00 93.62 121 GLY A N 1
ATOM 960 C CA . GLY A 1 121 ? -7.449 -9.788 -32.578 1.00 93.62 121 GLY A CA 1
ATOM 961 C C . GLY A 1 121 ? -8.322 -10.771 -31.800 1.00 93.62 121 GLY A C 1
ATOM 962 O O . GLY A 1 121 ? -9.371 -11.185 -32.285 1.00 93.62 121 GLY A O 1
ATOM 963 N N . ARG A 1 122 ? -7.942 -11.077 -30.555 1.00 94.62 122 ARG A N 1
ATOM 964 C CA . ARG A 1 122 ? -8.724 -11.956 -29.675 1.00 94.62 122 ARG A CA 1
ATOM 965 C C . ARG A 1 122 ? -9.996 -11.302 -29.159 1.00 94.62 122 ARG A C 1
ATOM 967 O O . ARG A 1 122 ? -11.024 -11.962 -29.093 1.00 94.62 122 ARG A O 1
ATOM 974 N N . LEU A 1 123 ? -9.949 -10.016 -28.822 1.00 95.62 123 LEU A N 1
ATOM 975 C CA . LEU A 1 123 ? -11.120 -9.280 -28.353 1.00 95.62 123 LEU A CA 1
ATOM 976 C C . LEU A 1 123 ? -12.216 -9.211 -29.429 1.00 95.62 123 LEU A C 1
ATOM 978 O O . LEU A 1 123 ? -13.388 -9.384 -29.110 1.00 95.62 123 LEU A O 1
ATOM 982 N N . ARG A 1 124 ? -11.843 -9.053 -30.707 1.00 94.56 124 ARG A N 1
ATOM 983 C CA . ARG A 1 124 ? -12.781 -9.072 -31.847 1.00 94.56 124 ARG A CA 1
ATOM 984 C C . ARG A 1 124 ? -13.512 -10.409 -32.032 1.00 94.56 124 ARG A C 1
ATOM 986 O O . ARG A 1 124 ? -14.524 -10.439 -32.720 1.00 94.56 124 ARG A O 1
ATOM 993 N N . ALA A 1 125 ? -13.035 -11.502 -31.432 1.00 93.62 125 ALA A N 1
ATOM 994 C CA . ALA A 1 125 ? -13.719 -12.795 -31.483 1.00 93.62 125 ALA A CA 1
ATOM 995 C C . ALA A 1 125 ? -14.939 -12.880 -30.540 1.00 93.62 125 ALA A C 1
ATOM 997 O O . ALA A 1 125 ? -15.723 -13.822 -30.640 1.00 93.62 125 ALA A O 1
ATOM 998 N N . TYR A 1 126 ? -15.116 -11.918 -29.626 1.00 95.69 126 TYR A N 1
ATOM 999 C CA . TYR A 1 126 ? -16.257 -11.878 -28.712 1.00 95.69 126 TYR A CA 1
ATOM 1000 C C . TYR A 1 126 ? -17.454 -11.211 -29.393 1.00 95.69 126 TYR A C 1
ATOM 1002 O O . TYR A 1 126 ? -17.420 -10.024 -29.706 1.00 95.69 126 TYR A O 1
ATOM 1010 N N . SER A 1 127 ? -18.544 -11.961 -29.576 1.00 96.12 127 SER A N 1
ATOM 1011 C CA . SER A 1 127 ? -19.744 -11.494 -30.293 1.00 96.12 127 SER A CA 1
ATOM 1012 C C . SER A 1 127 ? -20.461 -10.313 -29.633 1.00 96.12 127 SER A C 1
ATOM 1014 O O . SER A 1 127 ? -21.237 -9.625 -30.290 1.00 96.12 127 SER A O 1
ATOM 1016 N N . ASN A 1 128 ? -20.215 -10.073 -28.344 1.00 97.50 128 ASN A N 1
ATOM 1017 C CA . ASN A 1 128 ? -20.779 -8.954 -27.596 1.00 97.50 128 ASN A CA 1
ATOM 1018 C C . ASN A 1 128 ? -19.855 -7.730 -27.512 1.00 97.50 128 ASN A C 1
ATOM 1020 O O . ASN A 1 128 ? -20.173 -6.803 -26.765 1.00 97.50 128 ASN A O 1
ATOM 1024 N N . VAL A 1 129 ? -18.726 -7.720 -28.227 1.00 98.31 129 VAL A N 1
ATOM 1025 C CA . VAL A 1 129 ? -17.779 -6.599 -28.237 1.00 98.31 129 VAL A CA 1
ATOM 1026 C C . VAL A 1 129 ? -17.763 -5.915 -29.600 1.00 98.31 129 VAL A C 1
ATOM 1028 O O . VAL A 1 129 ? -17.557 -6.546 -30.632 1.00 98.31 129 VAL A O 1
ATOM 1031 N N . GLU A 1 130 ? -17.918 -4.596 -29.589 1.00 97.69 130 GLU A N 1
ATOM 1032 C CA . GLU A 1 130 ? -17.787 -3.714 -30.747 1.00 97.69 130 GLU A CA 1
ATOM 1033 C C . GLU A 1 130 ? -16.613 -2.753 -30.522 1.00 97.69 130 GLU A C 1
ATOM 1035 O O . GLU A 1 130 ? -16.462 -2.202 -29.431 1.00 97.69 130 GLU A O 1
ATOM 1040 N N . ILE A 1 131 ? -15.780 -2.530 -31.542 1.00 97.50 131 ILE A N 1
ATOM 1041 C CA . ILE A 1 131 ? -14.685 -1.551 -31.495 1.00 97.50 131 ILE A CA 1
ATOM 1042 C C . ILE A 1 131 ? -14.954 -0.475 -32.546 1.00 97.50 131 ILE A C 1
ATOM 1044 O O . ILE A 1 131 ? -14.994 -0.769 -33.737 1.00 97.50 131 ILE A O 1
ATOM 1048 N N . LEU A 1 132 ? -15.116 0.764 -32.089 1.00 95.94 132 LEU A N 1
ATOM 1049 C CA . LEU A 1 132 ? -15.324 1.950 -32.908 1.00 95.94 132 LEU A CA 1
ATOM 1050 C C . LEU A 1 132 ? -14.008 2.715 -33.024 1.00 95.94 132 LEU A C 1
ATOM 1052 O O . LEU A 1 132 ? -13.557 3.341 -32.065 1.00 95.94 132 LEU A O 1
ATOM 1056 N N . GLU A 1 133 ? -13.393 2.635 -34.195 1.00 94.44 133 GLU A N 1
ATOM 1057 C CA . GLU A 1 133 ? -12.168 3.360 -34.542 1.00 94.44 133 GLU A CA 1
ATOM 1058 C C . GLU A 1 133 ? -12.500 4.770 -35.037 1.00 94.44 133 GLU A C 1
ATOM 1060 O O . GLU A 1 133 ? -13.666 5.086 -35.292 1.00 94.44 133 GLU A O 1
ATOM 1065 N N . SER A 1 134 ? -11.489 5.639 -35.142 1.00 93.12 134 SER A N 1
ATOM 1066 C CA . SER A 1 134 ? -11.652 7.028 -35.605 1.00 93.12 134 SER A CA 1
ATOM 1067 C C . SER A 1 134 ? -12.780 7.801 -34.909 1.00 93.12 134 SER A C 1
ATOM 1069 O O . SER A 1 134 ? -13.316 8.764 -35.447 1.00 93.12 134 SER A O 1
ATOM 1071 N N . THR A 1 135 ? -13.135 7.418 -33.685 1.00 94.81 135 THR A N 1
ATOM 1072 C CA . THR A 1 135 ? -14.287 7.944 -32.957 1.00 94.81 135 THR A CA 1
ATOM 1073 C C . THR A 1 135 ? -13.804 8.593 -31.672 1.00 94.81 135 THR A C 1
ATOM 1075 O O . THR A 1 135 ? -13.096 7.994 -30.866 1.00 94.81 135 THR A O 1
ATOM 1078 N N . SER A 1 136 ? -14.168 9.853 -31.451 1.00 93.69 136 SER A N 1
ATOM 1079 C CA . SER A 1 136 ? -13.729 10.605 -30.272 1.00 93.69 136 SER A CA 1
ATOM 1080 C C . SER A 1 136 ? -14.886 10.955 -29.352 1.00 93.69 136 SER A C 1
ATOM 1082 O O . SER A 1 136 ? -15.910 11.484 -29.791 1.00 93.69 136 SER A O 1
ATOM 1084 N N . VAL A 1 137 ? -14.683 10.720 -28.055 1.00 96.62 137 VAL A N 1
ATOM 1085 C CA . VAL A 1 137 ? -15.607 11.137 -26.997 1.00 96.62 137 VAL A CA 1
ATOM 1086 C C . VAL A 1 137 ? -15.465 12.637 -26.745 1.00 96.62 137 VAL A C 1
ATOM 1088 O O . VAL A 1 137 ? -14.353 13.154 -26.619 1.00 96.62 137 VAL A O 1
ATOM 1091 N N . ARG A 1 138 ? -16.594 13.345 -26.691 1.00 94.12 138 ARG A N 1
ATOM 1092 C CA . ARG A 1 138 ? -16.662 14.798 -26.478 1.00 94.12 138 ARG A CA 1
ATOM 1093 C C . ARG A 1 138 ? -17.112 15.169 -25.074 1.00 94.12 138 ARG A C 1
ATOM 1095 O O . ARG A 1 138 ? -16.540 16.099 -24.517 1.00 94.12 138 ARG A O 1
ATOM 1102 N N . ALA A 1 139 ? -18.083 14.442 -24.529 1.00 95.75 139 ALA A N 1
ATOM 1103 C CA . ALA A 1 139 ? -18.677 14.704 -23.224 1.00 95.75 139 ALA A CA 1
ATOM 1104 C C . ALA A 1 139 ? -19.268 13.425 -22.613 1.00 95.75 139 ALA A C 1
ATOM 1106 O O . ALA A 1 139 ? -19.570 12.462 -23.328 1.00 95.75 139 ALA A O 1
ATOM 1107 N N . LEU A 1 140 ? -19.470 13.442 -21.297 1.00 97.75 140 LEU A N 1
ATOM 1108 C CA . LEU A 1 140 ? -20.260 12.443 -20.580 1.00 97.75 140 LEU A CA 1
ATOM 1109 C C . LEU A 1 140 ? -21.752 12.793 -20.669 1.00 97.75 140 LEU A C 1
ATOM 1111 O O . LEU A 1 140 ? -22.130 13.962 -20.627 1.00 97.75 140 LEU A O 1
ATOM 1115 N N . LEU A 1 141 ? -22.605 11.776 -20.763 1.00 97.88 141 LEU A N 1
ATOM 1116 C CA . LEU A 1 141 ? -24.051 11.917 -20.595 1.00 97.88 141 LEU A CA 1
ATOM 1117 C C . LEU A 1 141 ? -24.393 11.566 -19.150 1.00 97.88 141 LEU A C 1
ATOM 1119 O O . LEU A 1 141 ? -23.975 10.512 -18.677 1.00 97.88 141 LEU A O 1
ATOM 1123 N N . ALA A 1 142 ? -25.157 12.407 -18.459 1.00 97.44 142 ALA A N 1
ATOM 1124 C CA . ALA A 1 142 ? -25.517 12.195 -17.061 1.00 97.44 142 ALA A CA 1
ATOM 1125 C C . ALA A 1 142 ? -27.007 12.452 -16.805 1.00 97.44 142 ALA A C 1
ATOM 1127 O O . ALA A 1 142 ? -27.699 13.062 -17.624 1.00 97.44 142 ALA A O 1
ATOM 1128 N N . THR A 1 143 ? -27.504 11.981 -15.663 1.00 96.00 143 THR A N 1
ATOM 1129 C CA . THR A 1 143 ? -28.813 12.376 -15.127 1.00 96.00 143 THR A CA 1
ATOM 1130 C C . THR A 1 143 ? -28.869 13.887 -14.859 1.00 96.00 143 THR A C 1
ATOM 1132 O O . THR A 1 143 ? -27.819 14.509 -14.696 1.00 96.00 143 THR A O 1
ATOM 1135 N N . PRO A 1 144 ? -30.066 14.506 -14.773 1.00 91.56 144 PRO A N 1
ATOM 1136 C CA . PRO A 1 144 ? -30.191 15.948 -14.529 1.00 91.56 144 PRO A CA 1
ATOM 1137 C C . PRO A 1 144 ? -29.493 16.449 -13.256 1.00 91.56 144 PRO A C 1
ATOM 1139 O O . PRO A 1 144 ? -29.078 17.599 -13.198 1.00 91.56 144 PRO A O 1
ATOM 1142 N N . ASP A 1 145 ? -29.355 15.590 -12.243 1.00 88.75 145 ASP A N 1
ATOM 1143 C CA . ASP A 1 145 ? -28.638 15.880 -10.996 1.00 88.75 145 ASP A CA 1
ATOM 1144 C C . ASP A 1 145 ? -27.123 15.595 -11.067 1.00 88.75 145 ASP A C 1
ATOM 1146 O O . ASP A 1 145 ? -26.419 15.775 -10.074 1.00 88.75 145 ASP A O 1
ATOM 1150 N N . GLY A 1 146 ? -26.617 15.115 -12.209 1.00 89.62 146 GLY A N 1
ATOM 1151 C CA . GLY A 1 146 ? -25.212 14.769 -12.441 1.00 89.62 146 GLY A CA 1
ATOM 1152 C C . GLY A 1 146 ? -24.723 13.514 -11.709 1.00 89.62 146 GLY A C 1
ATOM 1153 O O . GLY A 1 146 ? -23.557 13.146 -11.843 1.00 89.62 146 GLY A O 1
ATOM 1154 N N . ARG A 1 147 ? -25.580 12.833 -10.935 1.00 91.00 147 ARG A N 1
ATOM 1155 C CA . ARG A 1 147 ? -25.159 11.769 -10.002 1.00 91.00 147 ARG A CA 1
ATOM 1156 C C . ARG A 1 147 ? -24.983 10.398 -10.639 1.00 91.00 147 ARG A C 1
ATOM 1158 O O . ARG A 1 147 ? -24.410 9.510 -10.005 1.00 91.00 147 ARG A O 1
ATOM 1165 N N . ARG A 1 148 ? -25.449 10.198 -11.870 1.00 96.06 148 ARG A N 1
ATOM 1166 C CA . ARG A 1 148 ? -25.284 8.946 -12.613 1.00 96.06 148 ARG A CA 1
ATOM 1167 C C . ARG A 1 148 ? -24.896 9.223 -14.055 1.00 96.06 148 ARG A C 1
ATOM 1169 O O . ARG A 1 148 ? -25.558 10.005 -14.733 1.00 96.06 148 ARG A O 1
ATOM 1176 N N . ILE A 1 149 ? -23.875 8.520 -14.533 1.00 97.94 149 ILE A N 1
ATOM 1177 C CA . ILE A 1 149 ? -23.514 8.514 -15.947 1.00 97.94 149 ILE A CA 1
ATOM 1178 C C . ILE A 1 149 ? -24.438 7.568 -16.712 1.00 97.94 149 ILE A C 1
ATOM 1180 O O . ILE A 1 149 ? -24.716 6.448 -16.289 1.00 97.94 149 ILE A O 1
ATOM 1184 N N . LEU A 1 150 ? -24.935 8.063 -17.840 1.00 97.44 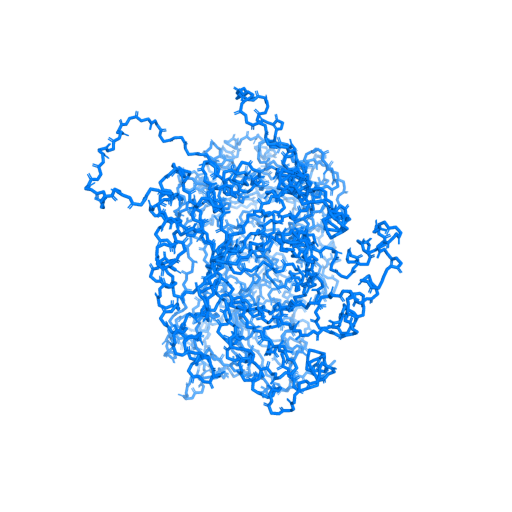150 LEU A N 1
ATOM 1185 C CA . LEU A 1 150 ? -25.852 7.387 -18.752 1.00 97.44 150 LEU A CA 1
ATOM 1186 C C . LEU A 1 150 ? -25.172 6.981 -20.062 1.00 97.44 150 LEU A C 1
ATOM 1188 O O . LEU A 1 150 ? -25.795 6.316 -20.886 1.00 97.44 150 LEU A O 1
ATOM 1192 N N . GLY A 1 151 ? -23.927 7.405 -20.289 1.00 98.00 151 GLY A N 1
ATOM 1193 C CA . GLY A 1 151 ? -23.189 7.136 -21.516 1.00 98.00 151 GLY A CA 1
ATOM 1194 C C . GLY A 1 151 ? -22.246 8.269 -21.904 1.00 98.00 151 GLY A C 1
ATOM 1195 O O . GLY A 1 151 ? -21.786 9.034 -21.056 1.00 98.00 151 GLY A O 1
ATOM 1196 N N . VAL A 1 152 ? -21.970 8.388 -23.201 1.00 98.44 152 VAL A N 1
ATOM 1197 C CA . VAL A 1 152 ? -21.048 9.384 -23.764 1.00 98.44 152 VAL A CA 1
ATOM 1198 C C . VAL A 1 152 ? -21.575 9.996 -25.058 1.00 98.44 152 VAL A C 1
ATOM 1200 O O . VAL A 1 152 ? -22.326 9.368 -25.804 1.00 98.44 152 VAL A O 1
ATOM 1203 N N . GLN A 1 153 ? -21.133 11.215 -25.356 1.00 97.50 153 GLN A N 1
ATOM 1204 C CA . GLN A 1 153 ? -21.265 11.821 -26.678 1.00 97.50 153 GLN A CA 1
ATOM 1205 C C . GLN A 1 153 ? -20.030 11.506 -27.514 1.00 97.50 153 GLN A C 1
ATOM 1207 O O . GLN A 1 153 ? -18.903 11.765 -27.087 1.00 97.50 153 GLN A O 1
ATOM 1212 N N . THR A 1 154 ? -20.239 10.982 -28.715 1.00 95.94 154 THR A N 1
ATOM 1213 C CA . THR A 1 154 ? -19.182 10.662 -29.682 1.00 95.94 154 THR A CA 1
ATOM 1214 C C . THR A 1 154 ? -19.329 11.476 -30.953 1.00 95.94 154 THR A C 1
ATOM 1216 O O . THR A 1 154 ? -20.424 11.926 -31.271 1.00 95.94 154 THR A O 1
ATOM 1219 N N . HIS A 1 155 ? -18.241 11.631 -31.694 1.00 92.56 155 HIS A N 1
ATOM 1220 C CA . HIS A 1 155 ? -18.279 12.069 -33.085 1.00 92.56 155 HIS A CA 1
ATOM 1221 C C . HIS A 1 155 ? -17.237 11.286 -33.887 1.00 92.56 155 HIS A C 1
ATOM 1223 O O . HIS A 1 155 ? -16.195 10.899 -33.336 1.00 92.56 155 HIS A O 1
ATOM 1229 N N . ASP A 1 156 ? -17.542 11.064 -35.160 1.00 89.56 156 ASP A N 1
ATOM 1230 C CA . ASP A 1 156 ? -16.614 10.494 -36.132 1.00 89.56 156 ASP A CA 1
ATOM 1231 C C . ASP A 1 156 ? -15.565 11.547 -36.526 1.00 89.56 156 ASP A C 1
ATOM 1233 O O . ASP A 1 156 ? -15.873 12.736 -36.629 1.00 89.56 156 ASP A O 1
ATOM 1237 N N . ARG A 1 157 ? -14.312 11.125 -36.689 1.00 85.44 157 ARG A N 1
ATOM 1238 C CA . ARG A 1 157 ? -13.189 11.978 -37.097 1.00 85.44 157 ARG A CA 1
ATOM 1239 C C . ARG A 1 157 ? -12.902 11.935 -38.595 1.00 85.44 157 ARG A C 1
ATOM 1241 O O . ARG A 1 157 ? -12.081 12.728 -39.047 1.00 85.44 157 ARG A O 1
ATOM 1248 N N . HIS A 1 158 ? -13.504 11.015 -39.345 1.00 81.12 158 HIS A N 1
ATOM 1249 C CA . HIS A 1 158 ? -13.385 10.980 -40.803 1.00 81.12 158 HIS A CA 1
ATOM 1250 C C . HIS A 1 158 ? -14.172 12.108 -41.478 1.00 81.12 158 HIS A C 1
ATOM 1252 O O . HIS A 1 158 ? -13.821 12.517 -42.582 1.00 81.12 158 HIS A O 1
ATOM 1258 N N . GLU A 1 159 ? -15.198 12.633 -40.809 1.00 75.12 159 GLU A N 1
ATOM 1259 C CA . GLU A 1 159 ? -16.057 13.696 -41.318 1.00 75.12 159 GLU A CA 1
ATOM 1260 C C . GLU A 1 159 ? -15.798 14.997 -40.543 1.00 75.12 159 GLU A C 1
ATOM 1262 O O . GLU A 1 159 ? -16.088 15.091 -39.347 1.00 75.12 159 GLU A O 1
ATOM 1267 N N . ASP A 1 160 ? -15.264 16.024 -41.212 1.00 62.91 160 ASP A N 1
ATOM 1268 C CA . ASP A 1 160 ? -15.172 17.368 -40.630 1.00 62.91 160 ASP A CA 1
ATOM 1269 C C . ASP A 1 160 ? -16.593 17.896 -40.361 1.00 62.91 160 ASP A C 1
ATOM 1271 O O . ASP A 1 160 ? -17.370 18.142 -41.282 1.00 62.91 160 ASP A O 1
ATOM 1275 N N . GLY A 1 161 ? -16.946 18.040 -39.080 1.00 63.78 161 GLY A N 1
ATOM 1276 C CA . GLY A 1 161 ? -18.316 18.355 -38.654 1.00 63.78 161 GLY A CA 1
ATOM 1277 C C . GLY A 1 161 ? -19.243 17.139 -38.516 1.00 63.78 161 GLY A C 1
ATOM 1278 O O . GLY A 1 161 ? -20.459 17.325 -38.470 1.00 63.78 161 GLY A O 1
ATOM 1279 N N . GLY A 1 162 ? -18.692 15.921 -38.434 1.00 65.56 162 GLY A N 1
ATOM 1280 C CA . GLY A 1 162 ? -19.441 14.672 -38.276 1.00 65.56 162 GLY A CA 1
ATOM 1281 C C . GLY A 1 162 ? -20.477 14.705 -37.146 1.00 65.56 162 GLY A C 1
ATOM 1282 O O . GLY A 1 162 ? -20.294 15.358 -36.111 1.00 65.56 162 GLY A O 1
ATOM 1283 N N . ALA A 1 163 ? -21.585 13.990 -37.349 1.00 77.88 163 ALA A N 1
ATOM 1284 C CA . ALA A 1 163 ? -22.738 14.036 -36.456 1.00 77.88 163 ALA A CA 1
ATOM 1285 C C . ALA A 1 163 ? -22.387 13.598 -35.021 1.00 77.88 163 ALA A C 1
ATOM 1287 O O . ALA A 1 163 ? -21.851 12.510 -34.781 1.00 77.88 163 ALA A O 1
ATOM 1288 N N . VAL A 1 164 ? -22.746 14.432 -34.041 1.00 88.62 164 VAL A N 1
ATOM 1289 C CA . VAL A 1 164 ? -22.636 14.072 -32.623 1.00 88.62 164 VAL A CA 1
ATOM 1290 C C . VAL A 1 164 ? -23.661 12.986 -32.310 1.00 88.62 164 VAL A C 1
ATOM 1292 O O . VAL A 1 164 ? -24.864 13.183 -32.467 1.00 88.62 164 VAL A O 1
ATOM 1295 N N . THR A 1 165 ? -23.180 11.837 -31.844 1.00 94.44 165 THR A N 1
ATOM 1296 C CA . THR A 1 165 ? -24.001 10.668 -31.518 1.00 94.44 165 THR A CA 1
ATOM 1297 C C . THR A 1 165 ? -23.930 10.367 -30.027 1.00 94.44 165 THR A C 1
ATOM 1299 O O . THR A 1 165 ? -22.842 10.163 -29.480 1.00 94.44 165 THR A O 1
ATOM 1302 N N . ASN A 1 166 ? -25.093 10.280 -29.380 1.00 96.88 166 ASN A N 1
ATOM 1303 C CA . ASN A 1 166 ? -25.218 9.828 -27.996 1.00 96.88 166 ASN A CA 1
ATOM 1304 C C . ASN A 1 166 ? -25.151 8.299 -27.940 1.00 96.88 166 ASN A C 1
ATOM 1306 O O . ASN A 1 166 ? -25.941 7.616 -28.591 1.00 96.88 166 ASN A O 1
ATOM 1310 N N . ARG A 1 167 ? -24.240 7.756 -27.134 1.00 97.12 167 ARG A N 1
ATOM 1311 C CA . ARG A 1 167 ? -24.102 6.314 -26.902 1.00 97.12 167 ARG A CA 1
ATOM 1312 C C . ARG A 1 167 ? -24.371 6.019 -25.439 1.00 97.12 167 ARG A C 1
ATOM 1314 O O . ARG A 1 167 ? -23.613 6.462 -24.581 1.00 97.12 167 ARG A O 1
ATOM 1321 N N . LEU A 1 168 ? -25.463 5.307 -25.171 1.00 97.81 168 LEU A N 1
ATOM 1322 C CA . LEU A 1 168 ? -25.906 4.999 -23.814 1.00 97.81 168 LEU A CA 1
ATOM 1323 C C . LEU A 1 168 ? -25.208 3.754 -23.256 1.00 97.81 168 LEU A C 1
ATOM 1325 O O . LEU A 1 168 ? -25.000 2.769 -23.972 1.00 97.81 168 LEU A O 1
ATOM 1329 N N . ALA A 1 169 ? -24.877 3.803 -21.969 1.00 97.50 169 ALA A N 1
ATOM 1330 C CA . ALA A 1 169 ? -24.286 2.699 -21.227 1.00 97.50 169 ALA A CA 1
ATOM 1331 C C . ALA A 1 169 ? -24.606 2.775 -19.735 1.00 97.50 169 ALA A C 1
ATOM 1333 O O . ALA A 1 169 ? -24.813 3.850 -19.175 1.00 97.50 169 ALA A O 1
ATOM 1334 N N . ASN A 1 170 ? -24.614 1.613 -19.088 1.00 96.50 170 ASN A N 1
ATOM 1335 C CA . ASN A 1 170 ? -24.773 1.490 -17.643 1.00 96.50 170 ASN A CA 1
ATOM 1336 C C . ASN A 1 170 ? -23.459 1.759 -16.903 1.00 96.50 170 ASN A C 1
ATOM 1338 O O . ASN A 1 170 ? -23.493 2.226 -15.765 1.00 96.50 170 ASN A O 1
ATOM 1342 N N . ILE A 1 171 ? -22.328 1.452 -17.546 1.00 97.88 171 ILE A N 1
ATOM 1343 C CA . ILE A 1 171 ? -20.977 1.741 -17.063 1.00 97.88 171 ILE A CA 1
ATOM 1344 C C . ILE A 1 171 ? -20.148 2.357 -18.193 1.00 97.88 171 ILE A C 1
ATOM 1346 O O . ILE A 1 171 ? -20.145 1.861 -19.319 1.00 97.88 171 ILE A O 1
ATOM 1350 N N . VAL A 1 172 ? -19.411 3.418 -17.878 1.00 98.75 172 VAL A N 1
ATOM 1351 C CA . VAL A 1 172 ? -18.397 4.033 -18.736 1.00 98.75 172 VAL A CA 1
ATOM 1352 C C . VAL A 1 172 ? -17.050 3.929 -18.035 1.00 98.75 172 VAL A C 1
ATOM 1354 O O . VAL A 1 172 ? -16.904 4.361 -16.893 1.00 98.75 172 VAL A O 1
ATOM 1357 N N . VAL A 1 173 ? -16.062 3.371 -18.724 1.00 98.75 173 VAL A N 1
ATOM 1358 C CA . VAL A 1 173 ? -14.701 3.196 -18.220 1.00 98.75 173 VAL A CA 1
ATOM 1359 C C . VAL A 1 173 ? -13.744 4.057 -19.031 1.00 98.75 173 VAL A C 1
ATOM 1361 O O . VAL A 1 173 ? -13.568 3.836 -20.230 1.00 98.75 173 VAL A O 1
ATOM 1364 N N . ASP A 1 174 ? -13.104 5.029 -18.388 1.00 98.50 174 ASP A N 1
ATOM 1365 C CA . ASP A 1 174 ? -12.040 5.805 -19.014 1.00 98.50 174 ASP A CA 1
ATOM 1366 C C . ASP A 1 174 ? -10.693 5.080 -18.907 1.00 98.50 174 ASP A C 1
ATOM 1368 O O . ASP A 1 174 ? -10.106 4.964 -17.830 1.00 98.50 174 ASP A O 1
ATOM 1372 N N . ALA A 1 175 ? -10.199 4.616 -20.053 1.00 97.62 175 ALA A N 1
ATOM 1373 C CA . ALA A 1 175 ? -8.883 4.017 -20.240 1.00 97.62 175 ALA A CA 1
ATOM 1374 C C . ALA A 1 175 ? -8.085 4.761 -21.333 1.00 97.62 175 ALA A C 1
ATOM 1376 O O . ALA A 1 175 ? -7.191 4.195 -21.971 1.00 97.62 175 ALA A O 1
ATOM 1377 N N . SER A 1 176 ? -8.391 6.048 -21.556 1.00 95.44 176 SER A N 1
ATOM 1378 C CA . SER A 1 176 ? -7.805 6.875 -22.626 1.00 95.44 176 SER A CA 1
ATOM 1379 C C . SER A 1 176 ? -6.349 7.293 -22.372 1.00 95.44 176 SER A C 1
ATOM 1381 O O . SER A 1 176 ? -5.719 7.965 -23.193 1.00 95.44 176 SER A O 1
ATOM 1383 N N . GLY A 1 177 ? -5.783 6.857 -21.246 1.00 93.56 177 GLY A N 1
ATOM 1384 C CA . GLY A 1 177 ? -4.387 7.041 -20.881 1.00 93.56 177 GLY A CA 1
ATOM 1385 C C . GLY A 1 177 ? -4.047 8.471 -20.461 1.00 93.56 177 GLY A C 1
ATOM 1386 O O . GLY A 1 177 ? -4.887 9.227 -19.975 1.00 93.56 177 GLY A O 1
ATOM 1387 N N . ARG A 1 178 ? -2.781 8.868 -20.653 1.00 91.56 178 ARG A N 1
ATOM 1388 C CA . ARG A 1 178 ? -2.243 10.145 -20.137 1.00 91.56 178 ARG A CA 1
ATOM 1389 C C . ARG A 1 178 ? -3.017 11.375 -20.613 1.00 91.56 178 ARG A C 1
ATOM 1391 O O . ARG A 1 178 ? -3.077 12.364 -19.885 1.00 91.56 178 ARG A O 1
ATOM 1398 N N . GLY A 1 179 ? -3.599 11.296 -21.812 1.00 89.81 179 GLY A N 1
ATOM 1399 C CA . GLY A 1 179 ? -4.390 12.352 -22.446 1.00 89.81 179 GLY A CA 1
ATOM 1400 C C . GLY A 1 179 ? -5.855 12.427 -22.003 1.00 89.81 179 GLY A C 1
ATOM 1401 O O . GLY A 1 179 ? -6.615 13.157 -22.645 1.00 89.81 179 GLY A O 1
ATOM 1402 N N . SER A 1 180 ? -6.249 11.687 -20.959 1.00 94.25 180 SER A N 1
ATOM 1403 C CA . SER A 1 180 ? -7.614 11.672 -20.429 1.00 94.25 180 SER A CA 1
ATOM 1404 C C . SER A 1 180 ? -8.188 13.076 -20.234 1.00 94.25 180 SER A C 1
ATOM 1406 O O . SER A 1 180 ? -7.536 13.981 -19.708 1.00 94.25 180 SER A O 1
ATOM 1408 N N . GLN A 1 181 ? -9.437 13.232 -20.677 1.00 95.62 181 GLN A N 1
ATOM 1409 C CA . GLN A 1 181 ? -10.245 14.441 -20.524 1.00 95.62 181 GLN A CA 1
ATOM 1410 C C . GLN A 1 181 ? -11.242 14.319 -19.362 1.00 95.62 181 GLN A C 1
ATOM 1412 O O . GLN A 1 181 ? -12.064 15.211 -19.169 1.00 95.62 181 GLN A O 1
ATOM 1417 N N . LEU A 1 182 ? -11.170 13.246 -18.566 1.00 95.81 182 LEU A N 1
ATOM 1418 C CA . LEU A 1 182 ? -12.165 12.934 -17.540 1.00 95.81 182 LEU A CA 1
ATOM 1419 C C . LEU A 1 182 ? -12.331 14.049 -16.506 1.00 95.81 182 LEU A C 1
ATOM 1421 O O . LEU A 1 182 ? -13.455 14.399 -16.165 1.00 95.81 182 LEU A O 1
ATOM 1425 N N . GLY A 1 183 ? -11.227 14.656 -16.058 1.00 95.06 183 GLY A N 1
ATOM 1426 C CA . GLY A 1 183 ? -11.284 15.797 -15.140 1.00 95.06 183 GLY A CA 1
ATOM 1427 C C . GLY A 1 183 ? -12.056 16.986 -15.723 1.00 95.06 183 GLY A C 1
ATOM 1428 O O . GLY A 1 183 ? -12.860 17.592 -15.024 1.00 95.06 183 GLY A O 1
ATOM 1429 N N . LYS A 1 184 ? -11.880 17.264 -17.022 1.00 96.06 184 LYS A N 1
ATOM 1430 C CA . LYS A 1 184 ? -12.620 18.315 -17.731 1.00 96.06 184 LYS A CA 1
ATOM 1431 C C . LYS A 1 184 ? -14.109 17.971 -17.827 1.00 96.06 184 LYS A C 1
ATOM 1433 O O . LYS A 1 184 ? -14.934 18.812 -17.490 1.00 96.06 184 LYS A O 1
ATOM 1438 N N . TRP A 1 185 ? -14.449 16.747 -18.236 1.00 96.19 185 TRP A N 1
ATOM 1439 C CA . TRP A 1 185 ? -15.846 16.309 -18.339 1.00 96.19 185 TRP A CA 1
ATOM 1440 C C . TRP A 1 185 ? -16.568 16.333 -16.989 1.00 96.19 185 TRP A C 1
ATOM 1442 O O . TRP A 1 185 ? -17.730 16.716 -16.920 1.00 96.19 185 TRP A O 1
ATOM 1452 N N . LEU A 1 186 ? -15.881 15.974 -15.902 1.00 95.19 186 LEU A N 1
ATOM 1453 C CA . LEU A 1 186 ? -16.419 16.088 -14.545 1.00 95.19 186 LEU A CA 1
ATOM 1454 C C . LEU A 1 186 ? -16.687 17.549 -14.161 1.00 95.19 186 LEU A C 1
ATOM 1456 O O . LEU A 1 186 ? -17.746 17.845 -13.612 1.00 95.19 186 LEU A O 1
ATOM 1460 N N . SER A 1 187 ? -15.781 18.471 -14.495 1.00 93.94 187 SER A N 1
ATOM 1461 C CA . SER A 1 187 ? -16.000 19.905 -14.268 1.00 93.94 187 SER A CA 1
ATOM 1462 C C . SER A 1 187 ? -17.163 20.475 -15.079 1.00 93.94 187 SER A C 1
ATOM 1464 O O . SER A 1 187 ? -17.921 21.286 -14.555 1.00 93.94 187 SER A O 1
ATOM 1466 N N . GLU A 1 188 ? -17.362 20.021 -16.317 1.00 93.56 188 GLU A N 1
ATOM 1467 C CA . GLU A 1 188 ? -18.529 20.390 -17.137 1.00 93.56 188 GLU A CA 1
ATOM 1468 C C . GLU A 1 188 ? -19.853 19.889 -16.532 1.00 93.56 188 GLU A C 1
ATOM 1470 O O . GLU A 1 188 ? -20.887 20.529 -16.707 1.00 93.56 188 GLU A O 1
ATOM 1475 N N . LEU A 1 189 ? -19.817 18.792 -15.766 1.00 93.00 189 LEU A N 1
ATOM 1476 C CA . LEU A 1 189 ? -20.946 18.282 -14.979 1.00 93.00 189 LEU A CA 1
ATOM 1477 C C . LEU A 1 189 ? -21.091 18.953 -13.597 1.00 93.00 189 LEU A C 1
ATOM 1479 O O . LEU A 1 189 ? -21.976 18.579 -12.830 1.00 93.00 189 LEU A O 1
ATOM 1483 N N . GLY A 1 190 ? -20.243 19.932 -13.262 1.00 92.50 190 GLY A N 1
ATOM 1484 C CA . GLY A 1 190 ? -20.300 20.680 -12.001 1.00 92.50 190 GLY A CA 1
ATOM 1485 C C . GLY A 1 190 ? -19.508 20.075 -10.836 1.00 92.50 190 GLY A C 1
ATOM 1486 O O . GLY A 1 190 ? -19.611 20.575 -9.716 1.00 92.50 190 GLY A O 1
ATOM 1487 N N . PHE A 1 191 ? -18.703 19.033 -11.065 1.00 91.88 191 PHE A N 1
ATOM 1488 C CA . PHE A 1 191 ? -17.811 18.478 -10.042 1.00 91.88 191 PHE A CA 1
ATOM 1489 C C . PHE A 1 191 ? -16.501 19.262 -9.947 1.00 91.88 191 PHE A C 1
ATOM 1491 O O . PHE A 1 191 ? -15.977 19.778 -10.938 1.00 91.88 191 PHE A O 1
ATOM 1498 N N . SER A 1 192 ? -15.910 19.291 -8.753 1.00 87.12 192 SER A N 1
ATOM 1499 C CA . SER A 1 192 ? -14.544 19.789 -8.596 1.00 87.12 192 SER A CA 1
ATOM 1500 C C . SER A 1 192 ? -13.573 18.953 -9.440 1.00 87.12 192 SER A C 1
ATOM 1502 O O . SER A 1 192 ? -13.704 17.724 -9.471 1.00 87.12 192 SER A O 1
ATOM 1504 N N . PRO A 1 193 ? -12.584 19.580 -10.105 1.00 86.69 193 PRO A N 1
ATOM 1505 C CA . PRO A 1 193 ? -11.534 18.830 -10.781 1.00 86.69 193 PRO A CA 1
ATOM 1506 C C . PRO A 1 193 ? -10.796 17.932 -9.771 1.00 86.69 193 PRO A C 1
ATOM 1508 O O . PRO A 1 193 ? -10.677 18.310 -8.599 1.00 86.69 193 PRO A O 1
ATOM 1511 N N . PRO A 1 194 ? -10.299 16.753 -10.191 1.00 93.31 194 PRO A N 1
ATOM 1512 C CA . PRO A 1 194 ? -9.552 15.878 -9.297 1.00 93.31 194 PRO A CA 1
ATOM 1513 C C . PRO A 1 194 ? -8.294 16.589 -8.793 1.00 93.31 194 PRO A C 1
ATOM 1515 O O . PRO A 1 194 ? -7.589 17.243 -9.562 1.00 93.31 194 PRO A O 1
ATOM 1518 N N . GLU A 1 195 ? -7.986 16.415 -7.509 1.00 95.38 195 GLU A N 1
ATOM 1519 C CA . GLU A 1 195 ? -6.669 16.767 -6.983 1.00 95.38 195 GLU A CA 1
ATOM 1520 C C . GLU A 1 195 ? -5.602 15.929 -7.710 1.00 95.38 195 GLU A C 1
ATOM 1522 O O . GLU A 1 195 ? -5.802 14.737 -7.961 1.00 95.38 195 GLU A O 1
ATOM 1527 N N . GLU A 1 196 ? -4.469 16.535 -8.065 1.00 94.88 196 GLU A N 1
ATOM 1528 C CA . GLU A 1 196 ? -3.385 15.846 -8.767 1.00 94.88 196 GLU A CA 1
ATOM 1529 C C . GLU A 1 196 ? -2.117 15.821 -7.910 1.00 94.88 196 GLU A C 1
ATOM 1531 O O . GLU A 1 196 ? -1.541 16.867 -7.606 1.00 94.88 196 GLU A O 1
ATOM 1536 N N . SER A 1 197 ? -1.622 14.622 -7.598 1.00 94.06 197 SER A N 1
ATOM 1537 C CA . SER A 1 197 ? -0.233 14.452 -7.170 1.00 94.06 197 SER A CA 1
ATOM 1538 C C . SER A 1 197 ? 0.644 14.419 -8.416 1.00 94.06 197 SER A C 1
ATOM 1540 O O . SER A 1 197 ? 0.491 13.541 -9.265 1.00 94.06 197 SER A O 1
ATOM 1542 N N . ARG A 1 198 ? 1.562 15.379 -8.551 1.00 93.81 198 ARG A N 1
ATOM 1543 C CA . ARG A 1 198 ? 2.421 15.532 -9.732 1.00 93.81 198 ARG A CA 1
ATOM 1544 C C . ARG A 1 198 ? 3.877 15.682 -9.316 1.00 93.81 198 ARG A C 1
ATOM 1546 O O . ARG A 1 198 ? 4.198 16.554 -8.514 1.00 93.81 198 ARG A O 1
ATOM 1553 N N . LEU A 1 199 ? 4.755 14.877 -9.908 1.00 93.06 199 LEU A N 1
ATOM 1554 C CA . LEU A 1 199 ? 6.197 14.963 -9.692 1.00 93.06 199 LEU A CA 1
ATOM 1555 C C . LEU A 1 199 ? 6.913 15.160 -11.038 1.00 93.06 199 LEU A C 1
ATOM 1557 O O . LEU A 1 199 ? 6.950 14.231 -11.847 1.00 93.06 199 LEU A O 1
ATOM 1561 N N . PRO A 1 200 ? 7.467 16.355 -11.304 1.00 93.06 200 PRO A N 1
ATOM 1562 C CA . PRO A 1 200 ? 8.321 16.595 -12.463 1.00 93.06 200 PRO A CA 1
ATOM 1563 C C . PRO A 1 200 ? 9.569 15.708 -12.422 1.00 93.06 200 PRO A C 1
ATOM 1565 O O . PRO A 1 200 ? 10.337 15.766 -11.464 1.00 93.06 200 PRO A O 1
ATOM 1568 N N . ILE A 1 201 ? 9.778 14.905 -13.465 1.00 90.44 201 ILE A N 1
ATOM 1569 C CA . ILE A 1 201 ? 10.969 14.049 -13.603 1.00 90.44 201 ILE A CA 1
ATOM 1570 C C . ILE A 1 201 ? 11.823 14.424 -14.815 1.00 90.44 201 ILE A C 1
ATOM 1572 O O . ILE A 1 201 ? 13.030 14.180 -14.808 1.00 90.44 201 ILE A O 1
ATOM 1576 N N . ASN A 1 202 ? 11.224 15.067 -15.825 1.00 92.06 202 ASN A N 1
ATOM 1577 C CA . ASN A 1 202 ? 11.881 15.505 -17.057 1.00 92.06 202 ASN A CA 1
ATOM 1578 C C . ASN A 1 202 ? 12.739 14.407 -17.697 1.00 92.06 202 ASN A C 1
ATOM 1580 O O . ASN A 1 202 ? 13.918 14.591 -17.990 1.00 92.06 202 ASN A O 1
ATOM 1584 N N . LEU A 1 203 ? 12.134 13.248 -17.921 1.00 91.44 203 LEU A N 1
ATOM 1585 C CA . LEU A 1 203 ? 12.760 12.085 -18.534 1.00 91.44 203 LEU A CA 1
ATOM 1586 C C . LEU A 1 203 ? 12.563 12.097 -20.057 1.00 91.44 203 LEU A C 1
ATOM 1588 O O . LEU A 1 203 ? 11.513 12.500 -20.568 1.00 91.44 203 LEU A O 1
ATOM 1592 N N . CYS A 1 204 ? 13.565 11.636 -20.803 1.00 92.62 204 CYS A N 1
ATOM 1593 C CA . CYS A 1 204 ? 13.473 11.435 -22.250 1.00 92.62 204 CYS A CA 1
ATOM 1594 C C . CYS A 1 204 ? 14.006 10.056 -22.630 1.00 92.62 204 CYS A C 1
ATOM 1596 O O . CYS A 1 204 ? 15.116 9.695 -22.240 1.00 92.62 204 CYS A O 1
ATOM 1598 N N . TYR A 1 205 ? 13.233 9.344 -23.446 1.00 89.50 205 TYR A N 1
ATOM 1599 C CA . TYR A 1 205 ? 13.616 8.110 -24.114 1.00 89.50 205 TYR A CA 1
ATOM 1600 C C . TYR A 1 205 ? 13.912 8.379 -25.570 1.00 89.50 205 TYR A C 1
ATOM 1602 O O . TYR A 1 205 ? 13.199 9.132 -26.239 1.00 89.50 205 TYR A O 1
ATOM 1610 N N . VAL A 1 206 ? 14.919 7.682 -26.063 1.00 94.56 206 VAL A N 1
ATOM 1611 C CA . VAL A 1 206 ? 15.220 7.578 -27.479 1.00 94.56 206 VAL A CA 1
ATOM 1612 C C . VAL A 1 206 ? 15.381 6.094 -27.786 1.00 94.56 206 VAL A C 1
ATOM 1614 O O . VAL A 1 206 ? 16.008 5.361 -27.019 1.00 94.56 206 VAL A O 1
ATOM 1617 N N . SER A 1 207 ? 14.723 5.589 -28.825 1.00 95.19 207 SER A N 1
ATOM 1618 C CA . SER A 1 207 ? 14.700 4.152 -29.114 1.00 95.19 207 SER A CA 1
ATOM 1619 C C . SER A 1 207 ? 14.810 3.833 -30.583 1.00 95.19 207 SER A C 1
ATOM 1621 O O . SER A 1 207 ? 14.390 4.619 -31.426 1.00 95.19 207 SER A O 1
ATOM 1623 N N . ARG A 1 208 ? 15.399 2.675 -30.870 1.00 95.00 208 ARG A N 1
ATOM 1624 C CA . ARG A 1 208 ? 15.635 2.199 -32.229 1.00 95.00 208 ARG A CA 1
ATOM 1625 C C . ARG A 1 208 ? 15.605 0.675 -32.257 1.00 95.00 208 ARG A C 1
ATOM 1627 O O . ARG A 1 208 ? 16.005 0.032 -31.282 1.00 95.00 208 ARG A O 1
ATOM 1634 N N . LEU A 1 209 ? 15.122 0.114 -33.361 1.00 95.69 209 LEU A N 1
ATOM 1635 C CA . LEU A 1 209 ? 15.210 -1.313 -33.646 1.00 95.69 209 LEU A CA 1
ATOM 1636 C C . LEU A 1 209 ? 16.495 -1.617 -34.422 1.00 95.69 209 LEU A C 1
ATOM 1638 O O . LEU A 1 209 ? 16.860 -0.877 -35.337 1.00 95.69 209 LEU A O 1
ATOM 1642 N N . PHE A 1 210 ? 17.139 -2.732 -34.094 1.00 95.94 210 PHE A N 1
ATOM 1643 C CA . PHE A 1 210 ? 18.320 -3.268 -34.772 1.00 95.94 210 PHE A CA 1
ATOM 1644 C C . PHE A 1 210 ? 18.077 -4.723 -35.185 1.00 95.94 210 PHE A C 1
ATOM 1646 O O . PHE A 1 210 ? 17.333 -5.436 -34.512 1.00 95.94 210 PHE A O 1
ATOM 1653 N N . GLU A 1 211 ? 18.707 -5.179 -36.267 1.00 95.62 211 GLU A N 1
ATOM 1654 C CA . GLU A 1 211 ? 18.803 -6.614 -36.571 1.00 95.62 211 GLU A CA 1
ATOM 1655 C C . GLU A 1 211 ? 19.640 -7.293 -35.483 1.00 95.62 211 GLU A C 1
ATOM 1657 O O . GLU A 1 211 ? 20.712 -6.803 -35.119 1.00 95.62 211 GLU A O 1
ATOM 1662 N N . GLN A 1 212 ? 19.153 -8.413 -34.950 1.00 90.75 212 GLN A N 1
ATOM 1663 C CA . GLN A 1 212 ? 19.918 -9.223 -34.010 1.00 90.75 212 GLN A CA 1
ATOM 1664 C C . GLN A 1 212 ? 20.947 -10.067 -34.787 1.00 90.75 212 GLN A C 1
ATOM 1666 O O . GLN A 1 212 ? 20.545 -10.889 -35.609 1.00 90.75 212 GLN A O 1
ATOM 1671 N N . PRO A 1 213 ? 22.262 -9.927 -34.527 1.00 85.88 213 PRO A N 1
ATOM 1672 C CA . PRO A 1 213 ? 23.283 -10.760 -35.156 1.00 85.88 213 PRO A CA 1
ATOM 1673 C C . PRO A 1 213 ? 23.156 -12.226 -34.729 1.00 85.88 213 PRO A C 1
ATOM 1675 O O . PRO A 1 213 ? 22.875 -12.503 -33.561 1.00 85.88 213 PRO A O 1
ATOM 1678 N N . GLU A 1 214 ? 23.477 -13.154 -35.635 1.00 81.44 214 GLU A N 1
ATOM 1679 C CA . GLU A 1 214 ? 23.444 -14.609 -35.392 1.00 81.44 214 GLU A CA 1
ATOM 1680 C C . GLU A 1 214 ? 24.441 -15.083 -34.320 1.00 81.44 214 GLU A C 1
ATOM 1682 O O . GLU A 1 214 ? 24.327 -16.193 -33.802 1.00 81.44 214 GLU A O 1
ATOM 1687 N N . THR A 1 215 ? 25.418 -14.246 -33.958 1.00 83.25 215 THR A N 1
ATOM 1688 C CA . THR A 1 215 ? 26.411 -14.563 -32.931 1.00 83.25 215 THR A CA 1
ATOM 1689 C C . THR A 1 215 ? 25.737 -14.895 -31.601 1.00 83.25 215 THR A C 1
ATOM 1691 O O . THR A 1 215 ? 25.121 -14.032 -30.963 1.00 83.25 215 THR A O 1
ATOM 1694 N N . ALA A 1 216 ? 25.914 -16.143 -31.162 1.00 78.81 216 ALA A N 1
ATOM 1695 C CA . ALA A 1 216 ? 25.430 -16.614 -29.875 1.00 78.81 216 ALA A CA 1
ATOM 1696 C C . ALA A 1 216 ? 26.036 -15.786 -28.734 1.00 78.81 216 ALA A C 1
ATOM 1698 O O . ALA A 1 216 ? 27.233 -15.492 -28.712 1.00 78.81 216 ALA A O 1
ATOM 1699 N N . ARG A 1 217 ? 25.188 -15.413 -27.778 1.00 87.56 217 ARG A N 1
ATOM 1700 C CA . ARG A 1 217 ? 25.559 -14.692 -26.561 1.00 87.56 217 ARG A CA 1
ATOM 1701 C C . ARG A 1 217 ? 25.042 -15.471 -25.371 1.00 87.56 217 ARG A C 1
ATOM 1703 O O 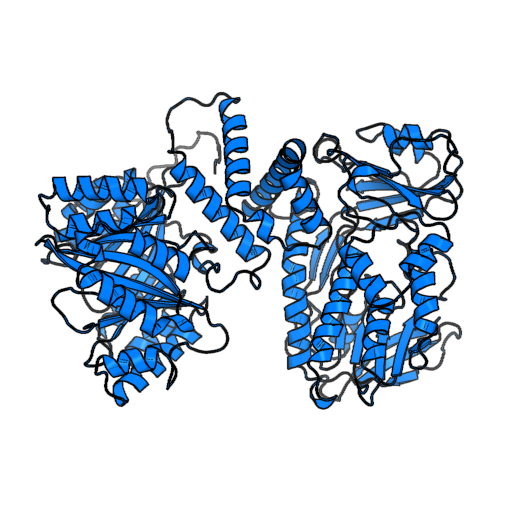. ARG A 1 217 ? 24.028 -16.158 -25.462 1.00 87.56 217 ARG A O 1
ATOM 1710 N N . ASP A 1 218 ? 25.739 -15.356 -24.254 1.00 89.00 218 ASP A N 1
ATOM 1711 C CA . ASP A 1 218 ? 25.325 -15.988 -23.010 1.00 89.00 218 ASP A CA 1
ATOM 1712 C C . ASP A 1 218 ? 24.119 -15.277 -22.374 1.00 89.00 218 ASP A C 1
ATOM 1714 O O . ASP A 1 218 ? 23.522 -15.836 -21.465 1.00 89.00 218 ASP A O 1
ATOM 1718 N N . TRP A 1 219 ? 23.740 -14.084 -22.844 1.00 92.38 219 TRP A N 1
ATOM 1719 C CA . TRP A 1 219 ? 22.570 -13.297 -22.432 1.00 92.38 219 TRP A CA 1
ATOM 1720 C C . TRP A 1 219 ? 21.675 -12.947 -23.634 1.00 92.38 219 TRP A C 1
ATOM 1722 O O . TRP A 1 219 ? 22.124 -12.942 -24.780 1.00 92.38 219 TRP A O 1
ATOM 1732 N N . ARG A 1 220 ? 20.406 -12.607 -23.373 1.00 92.69 220 ARG A N 1
ATOM 1733 C CA . ARG A 1 220 ? 19.414 -12.192 -24.390 1.00 92.69 220 ARG A CA 1
ATOM 1734 C C . ARG A 1 220 ? 18.862 -10.778 -24.182 1.00 92.69 220 ARG A C 1
ATOM 1736 O O . ARG A 1 220 ? 18.123 -10.277 -25.027 1.00 92.69 220 ARG A O 1
ATOM 1743 N N . GLY A 1 221 ? 19.221 -10.127 -23.076 1.00 95.50 221 GLY A N 1
ATOM 1744 C CA . GLY A 1 221 ? 18.885 -8.734 -22.804 1.00 95.50 221 GLY A CA 1
ATOM 1745 C C . GLY A 1 221 ? 19.921 -8.036 -21.930 1.00 95.50 221 GLY A C 1
ATOM 1746 O O . GLY A 1 221 ? 20.656 -8.680 -21.177 1.00 95.50 221 GLY A O 1
ATOM 1747 N N . LEU A 1 222 ? 19.933 -6.706 -21.998 1.00 96.69 222 LEU A N 1
ATOM 1748 C CA . LEU A 1 222 ? 20.756 -5.830 -21.165 1.00 96.69 222 LEU A CA 1
ATOM 1749 C C . LEU A 1 222 ? 19.884 -4.753 -20.522 1.00 96.69 222 LEU A C 1
ATOM 1751 O O . LEU A 1 222 ? 19.053 -4.144 -21.192 1.00 96.69 222 LEU A O 1
ATOM 1755 N N . TRP A 1 223 ? 20.106 -4.468 -19.243 1.00 95.25 223 TRP A N 1
ATOM 1756 C CA . TRP A 1 223 ? 19.506 -3.330 -18.551 1.00 95.25 223 TRP A CA 1
ATOM 1757 C C . TRP A 1 223 ? 20.551 -2.628 -17.686 1.00 95.25 223 TRP A C 1
ATOM 1759 O O . TRP A 1 223 ? 21.035 -3.177 -16.704 1.00 95.25 223 TRP A O 1
ATOM 1769 N N . ILE A 1 224 ? 20.897 -1.400 -18.056 1.00 94.69 224 ILE A N 1
ATOM 1770 C CA . ILE A 1 224 ? 21.813 -0.516 -17.338 1.00 94.69 224 ILE A CA 1
ATOM 1771 C C . ILE A 1 224 ? 20.978 0.568 -16.654 1.00 94.69 224 ILE A C 1
ATOM 1773 O O . ILE A 1 224 ? 20.551 1.534 -17.296 1.00 94.69 224 ILE A O 1
ATOM 1777 N N . THR A 1 225 ? 20.740 0.420 -15.349 1.00 91.06 225 THR A N 1
ATOM 1778 C CA . THR A 1 225 ? 20.031 1.439 -14.563 1.00 91.06 225 THR A CA 1
ATOM 1779 C C . THR A 1 225 ? 20.940 2.648 -14.300 1.00 91.06 225 THR A C 1
ATOM 1781 O O . THR A 1 225 ? 22.128 2.452 -14.011 1.00 91.06 225 THR A O 1
ATOM 1784 N N . PRO A 1 226 ? 20.416 3.889 -14.358 1.00 87.56 226 PRO A N 1
ATOM 1785 C CA . PRO A 1 226 ? 21.124 5.077 -13.889 1.00 87.56 226 PRO A CA 1
ATOM 1786 C C . PRO A 1 226 ? 21.556 4.964 -12.419 1.00 87.56 226 PRO A C 1
ATOM 1788 O O . PRO A 1 226 ? 20.895 4.318 -11.609 1.00 87.56 226 PRO A O 1
ATOM 1791 N N . LEU A 1 227 ? 22.638 5.649 -12.061 1.00 85.19 227 LEU A N 1
ATOM 1792 C CA . LEU A 1 227 ? 23.113 5.809 -10.685 1.00 85.19 227 LEU A CA 1
ATOM 1793 C C . LEU A 1 227 ? 23.286 7.308 -10.382 1.00 85.19 227 LEU A C 1
ATOM 1795 O O . LEU A 1 227 ? 24.399 7.826 -10.478 1.00 85.19 227 LEU A O 1
ATOM 1799 N N . PRO A 1 228 ? 22.197 8.049 -10.113 1.00 80.56 228 PRO A N 1
ATOM 1800 C CA . PRO A 1 228 ? 22.290 9.461 -9.758 1.00 80.56 228 PRO A CA 1
ATOM 1801 C C . PRO A 1 228 ? 22.972 9.661 -8.387 1.00 80.56 228 PRO A C 1
ATOM 1803 O O . PRO A 1 228 ? 22.802 8.819 -7.505 1.00 80.56 228 PRO A O 1
ATOM 1806 N N . PRO A 1 229 ? 23.694 10.780 -8.175 1.00 76.94 229 PRO A N 1
ATOM 1807 C CA . PRO A 1 229 ? 23.928 11.865 -9.133 1.00 76.94 229 PRO A CA 1
ATOM 1808 C C . PRO A 1 229 ? 25.042 11.575 -10.156 1.00 76.94 229 PRO A C 1
ATOM 1810 O O . PRO A 1 229 ? 25.098 12.241 -11.185 1.00 76.94 229 PRO A O 1
ATOM 1813 N N . ASP A 1 230 ? 25.898 10.581 -9.908 1.00 79.88 230 ASP A N 1
ATOM 1814 C CA . ASP A 1 230 ? 27.187 10.427 -10.599 1.00 79.88 230 ASP A CA 1
ATOM 1815 C C . ASP A 1 230 ? 27.073 9.948 -12.056 1.00 79.88 230 ASP A C 1
ATOM 1817 O O . ASP A 1 230 ? 27.850 10.354 -12.924 1.00 79.88 230 ASP A O 1
ATOM 1821 N N . LYS A 1 231 ? 26.115 9.059 -12.343 1.00 84.31 231 LYS A N 1
ATOM 1822 C CA . LYS A 1 231 ? 25.895 8.431 -13.659 1.00 84.31 231 LYS A CA 1
ATOM 1823 C C . LYS A 1 231 ? 24.401 8.454 -14.026 1.00 84.31 231 LYS A C 1
ATOM 1825 O O . LYS A 1 231 ? 23.725 7.432 -13.935 1.00 84.31 231 LYS A O 1
ATOM 1830 N N . PRO A 1 232 ? 23.855 9.600 -14.469 1.00 84.75 232 PRO A N 1
ATOM 1831 C CA . PRO A 1 232 ? 22.410 9.811 -14.641 1.00 84.75 232 PRO A CA 1
ATOM 1832 C C . PRO A 1 232 ? 21.816 9.243 -15.947 1.00 84.75 232 PRO A C 1
ATOM 1834 O O . PRO A 1 232 ? 20.631 9.447 -16.218 1.00 84.75 232 PRO A O 1
ATOM 1837 N N . ARG A 1 233 ? 22.623 8.562 -16.772 1.00 92.31 233 ARG A N 1
ATOM 1838 C CA . ARG A 1 233 ? 22.220 7.972 -18.060 1.00 92.31 233 ARG A CA 1
ATOM 1839 C C . ARG A 1 233 ? 22.018 6.466 -17.919 1.00 92.31 233 ARG A C 1
ATOM 1841 O O . ARG A 1 233 ? 22.803 5.805 -17.241 1.00 92.31 233 ARG A O 1
ATOM 1848 N N . GLY A 1 234 ? 20.998 5.936 -18.584 1.00 94.25 234 GLY A N 1
ATOM 1849 C CA . GLY A 1 234 ? 20.663 4.516 -18.580 1.00 94.25 234 GLY A CA 1
ATOM 1850 C C . GLY A 1 234 ? 20.264 4.010 -19.959 1.00 94.25 234 GLY A C 1
ATOM 1851 O O . GLY A 1 234 ? 20.075 4.776 -20.909 1.00 94.25 234 GLY A O 1
ATOM 1852 N N . GLY A 1 235 ? 20.140 2.694 -20.063 1.00 95.75 235 GLY A N 1
ATOM 1853 C CA . GLY A 1 235 ? 19.708 2.045 -21.288 1.00 95.75 235 GLY A CA 1
ATOM 1854 C C . GLY A 1 235 ? 19.197 0.637 -21.040 1.00 95.75 235 GLY A C 1
ATOM 1855 O O . GLY A 1 235 ? 19.603 -0.024 -20.087 1.00 95.75 235 GLY A O 1
ATOM 1856 N N . ALA A 1 236 ? 18.303 0.176 -21.901 1.00 95.75 236 ALA A N 1
ATOM 1857 C CA . ALA A 1 236 ? 17.828 -1.196 -21.924 1.00 95.75 236 ALA A CA 1
ATOM 1858 C C . ALA A 1 236 ? 17.802 -1.717 -23.363 1.00 95.75 236 ALA A C 1
ATOM 1860 O O . ALA A 1 236 ? 17.631 -0.948 -24.311 1.00 95.75 236 ALA A O 1
ATOM 1861 N N . MET A 1 237 ? 17.973 -3.025 -23.517 1.00 96.00 237 MET A N 1
ATOM 1862 C CA . MET A 1 237 ? 17.935 -3.735 -24.788 1.00 96.00 237 MET A CA 1
ATOM 1863 C C . MET A 1 237 ? 17.321 -5.117 -24.589 1.00 96.00 237 MET A C 1
ATOM 1865 O O . MET A 1 237 ? 17.731 -5.847 -23.686 1.00 96.00 237 MET A O 1
ATOM 1869 N N . LEU A 1 238 ? 16.366 -5.483 -25.441 1.00 94.88 238 LEU A N 1
ATOM 1870 C CA . LEU A 1 238 ? 15.693 -6.784 -25.408 1.00 94.88 238 LEU A CA 1
ATOM 1871 C C . LEU A 1 238 ? 15.512 -7.327 -26.828 1.00 94.88 238 LEU A C 1
ATOM 1873 O O . LEU A 1 238 ? 15.224 -6.565 -27.753 1.00 94.88 238 LEU A O 1
ATOM 1877 N N . GLY A 1 239 ? 15.645 -8.646 -26.981 1.00 93.25 239 GLY A N 1
ATOM 1878 C CA . GLY A 1 239 ? 15.153 -9.358 -28.162 1.00 93.25 239 GLY A CA 1
ATOM 1879 C C . GLY A 1 239 ? 13.635 -9.297 -28.244 1.00 93.25 239 GLY A C 1
ATOM 1880 O O . GLY A 1 239 ? 12.965 -9.508 -27.242 1.00 93.25 239 GLY A O 1
ATOM 1881 N N . VAL A 1 240 ? 13.111 -8.982 -29.422 1.00 93.38 240 VAL A N 1
ATOM 1882 C CA . VAL A 1 240 ? 11.678 -8.926 -29.739 1.00 93.38 240 VAL A CA 1
ATOM 1883 C C . VAL A 1 240 ? 11.414 -9.685 -31.037 1.00 93.38 240 VAL A C 1
ATOM 1885 O O . VAL A 1 240 ? 12.342 -10.164 -31.695 1.00 93.38 240 VAL A O 1
ATOM 1888 N N . GLU A 1 241 ? 10.146 -9.796 -31.426 1.00 92.38 241 GLU A N 1
ATOM 1889 C CA . GLU A 1 241 ? 9.737 -10.569 -32.594 1.00 92.38 241 GLU A CA 1
ATOM 1890 C C . GLU A 1 241 ? 10.467 -10.159 -33.889 1.00 92.38 241 GLU A C 1
ATOM 1892 O O . GLU A 1 241 ? 10.764 -8.978 -34.129 1.00 92.38 241 GLU A O 1
ATOM 1897 N N . GLY A 1 242 ? 10.709 -11.149 -34.755 1.00 91.38 242 GLY A N 1
ATOM 1898 C CA . GLY A 1 242 ? 11.365 -10.968 -36.053 1.00 91.38 242 GLY A CA 1
ATOM 1899 C C . GLY A 1 242 ? 12.893 -10.901 -35.997 1.00 91.38 242 GLY A C 1
ATOM 1900 O O . GLY A 1 242 ? 13.480 -10.274 -36.872 1.00 91.38 242 GLY A O 1
ATOM 1901 N N . ASN A 1 243 ? 13.530 -11.512 -34.988 1.00 91.38 243 ASN A N 1
ATOM 1902 C CA . ASN A 1 243 ? 14.989 -11.496 -34.786 1.00 91.38 243 ASN A CA 1
ATOM 1903 C C . ASN A 1 243 ? 15.556 -10.070 -34.728 1.00 91.38 243 ASN A C 1
ATOM 1905 O O . ASN A 1 243 ? 16.530 -9.723 -35.401 1.00 91.38 243 ASN A O 1
ATOM 1909 N N . ARG A 1 244 ? 14.909 -9.217 -33.930 1.00 94.38 244 ARG A N 1
ATOM 1910 C CA . ARG A 1 244 ? 15.299 -7.816 -33.749 1.00 94.38 244 ARG A CA 1
ATOM 1911 C C . ARG A 1 244 ? 15.603 -7.533 -32.292 1.00 94.38 244 ARG A C 1
ATOM 1913 O O . ARG A 1 244 ? 14.990 -8.102 -31.392 1.00 94.38 244 ARG A O 1
ATOM 1920 N N . TRP A 1 245 ? 16.479 -6.568 -32.065 1.00 95.50 245 TRP A N 1
ATOM 1921 C CA . TRP A 1 245 ? 16.609 -5.911 -30.775 1.00 95.50 245 TRP A CA 1
ATOM 1922 C C . TRP A 1 245 ? 15.879 -4.587 -30.788 1.00 95.50 245 TRP A C 1
ATOM 1924 O O . TRP A 1 245 ? 16.066 -3.777 -31.691 1.00 95.50 245 TRP A O 1
ATOM 1934 N N . ILE A 1 246 ? 15.100 -4.335 -29.747 1.00 95.81 246 ILE A N 1
ATOM 1935 C CA . ILE A 1 246 ? 14.679 -2.983 -29.404 1.00 95.81 246 ILE A CA 1
ATOM 1936 C C . ILE A 1 246 ? 15.664 -2.432 -28.378 1.00 95.81 246 ILE A C 1
ATOM 1938 O O . ILE A 1 246 ? 15.992 -3.103 -27.399 1.00 95.81 246 ILE A O 1
ATOM 1942 N N . VAL A 1 247 ? 16.163 -1.222 -28.618 1.00 96.81 247 VAL A N 1
ATOM 1943 C CA . VAL A 1 247 ? 17.124 -0.542 -27.744 1.00 96.81 247 VAL A CA 1
ATOM 1944 C C . VAL A 1 247 ? 16.506 0.772 -27.304 1.00 96.81 247 VAL A C 1
ATOM 1946 O O . VAL A 1 247 ? 16.132 1.588 -28.146 1.00 96.81 247 VAL A O 1
ATOM 1949 N N . SER A 1 248 ? 16.418 0.997 -25.997 1.00 95.81 248 SER A N 1
ATOM 1950 C CA . SER A 1 248 ? 15.949 2.248 -25.405 1.00 95.81 248 SER A CA 1
ATOM 1951 C C . SER A 1 248 ? 17.037 2.873 -24.552 1.00 95.81 248 SER A C 1
ATOM 1953 O O . SER A 1 248 ? 17.425 2.314 -23.533 1.00 95.81 248 SER A O 1
ATOM 1955 N N . LEU A 1 249 ? 17.488 4.060 -24.942 1.00 96.06 249 LEU A N 1
ATOM 1956 C CA . LEU A 1 249 ? 18.411 4.891 -24.177 1.00 96.06 249 LEU A CA 1
ATOM 1957 C C . LEU A 1 249 ? 17.615 5.998 -23.497 1.00 96.06 249 LEU A C 1
ATOM 1959 O O . LEU A 1 249 ? 16.697 6.565 -24.097 1.00 96.06 249 LEU A O 1
ATOM 1963 N N . PHE A 1 250 ? 17.943 6.304 -22.247 1.00 93.94 250 PHE A N 1
ATOM 1964 C CA . PHE A 1 250 ? 17.192 7.286 -21.479 1.00 93.94 250 PHE A CA 1
ATOM 1965 C C . PHE A 1 250 ? 18.064 8.066 -20.501 1.00 93.94 250 PHE A C 1
ATOM 1967 O O . PHE A 1 250 ? 19.117 7.621 -20.043 1.00 93.94 250 PHE A O 1
ATOM 1974 N N . GLY A 1 251 ? 17.601 9.270 -20.191 1.00 91.88 251 GLY A N 1
ATOM 1975 C CA . GLY A 1 251 ? 18.234 10.164 -19.236 1.00 91.88 251 GLY A CA 1
ATOM 1976 C C . GLY A 1 251 ? 17.239 11.189 -18.717 1.00 91.88 251 GLY A C 1
ATOM 1977 O O . GLY A 1 251 ? 16.213 11.459 -19.349 1.00 91.88 251 GLY A O 1
ATOM 1978 N N . TYR A 1 252 ? 17.558 11.747 -17.558 1.00 89.25 252 TYR A N 1
ATOM 1979 C CA . TYR A 1 252 ? 16.774 12.789 -16.904 1.00 89.25 252 TYR A CA 1
ATOM 1980 C C . TYR A 1 252 ? 17.394 14.170 -17.173 1.00 89.25 252 TYR A C 1
ATOM 1982 O O . TYR A 1 252 ? 18.428 14.244 -17.831 1.00 89.25 252 TYR A O 1
ATOM 1990 N N . GLU A 1 253 ? 16.743 15.240 -16.710 1.00 86.75 253 GLU A N 1
ATOM 1991 C CA . GLU A 1 253 ? 17.150 16.659 -16.793 1.00 86.75 253 GLU A CA 1
ATOM 1992 C C . GLU A 1 253 ? 18.623 16.913 -17.166 1.00 86.75 253 GLU A C 1
ATOM 1994 O O . GLU A 1 253 ? 19.536 16.541 -16.434 1.00 86.75 253 GLU A O 1
ATOM 1999 N N . GLY A 1 254 ? 18.864 17.547 -18.319 1.00 85.62 254 GLY A N 1
ATOM 2000 C CA . GLY A 1 254 ? 20.215 17.882 -18.796 1.00 85.62 254 GLY A CA 1
ATOM 2001 C C . GLY A 1 254 ? 21.052 16.704 -19.321 1.00 85.62 254 GLY A C 1
ATOM 2002 O O . GLY A 1 254 ? 22.099 16.919 -19.929 1.00 85.62 254 GLY A O 1
ATOM 2003 N N . HIS A 1 255 ? 20.589 15.463 -19.163 1.00 90.50 255 HIS A N 1
ATOM 2004 C CA . HIS A 1 255 ? 21.292 14.241 -19.571 1.00 90.50 255 HIS A CA 1
ATOM 2005 C C . HIS A 1 255 ? 20.530 13.421 -20.622 1.00 90.50 255 HIS A C 1
ATOM 2007 O O . HIS A 1 255 ? 20.777 12.223 -20.769 1.00 90.50 255 HIS A O 1
ATOM 2013 N N . HIS A 1 256 ? 19.615 14.053 -21.361 1.00 92.25 256 HIS A N 1
ATOM 2014 C CA . HIS A 1 256 ? 18.804 13.396 -22.388 1.00 92.25 256 HIS A CA 1
ATOM 2015 C C . HIS A 1 256 ? 19.647 12.861 -23.558 1.00 92.25 256 HIS A C 1
ATOM 2017 O O . HIS A 1 256 ? 20.602 13.523 -23.975 1.00 92.25 256 HIS A O 1
ATOM 2023 N N . PRO A 1 257 ? 19.272 11.706 -24.138 1.00 90.88 257 PRO A N 1
ATOM 2024 C CA . PRO A 1 257 ? 19.853 11.257 -25.395 1.00 90.88 257 PRO A CA 1
ATOM 2025 C C . PRO A 1 257 ? 19.526 12.203 -26.562 1.00 90.88 257 PRO A C 1
ATOM 2027 O O . PRO A 1 257 ? 18.469 12.850 -26.555 1.00 90.88 257 PRO A O 1
ATOM 2030 N N . PRO A 1 258 ? 20.420 12.301 -27.567 1.00 88.44 258 PRO A N 1
ATOM 2031 C CA . PRO A 1 258 ? 20.163 13.080 -28.771 1.00 88.44 258 PRO A CA 1
ATOM 2032 C C . PRO A 1 258 ? 18.967 12.503 -29.534 1.00 88.44 258 PRO A C 1
ATOM 2034 O O . PRO A 1 258 ? 18.680 11.312 -29.473 1.00 88.44 258 PRO A O 1
ATOM 2037 N N . ARG A 1 259 ? 18.245 13.375 -30.242 1.00 85.12 259 ARG A N 1
ATOM 2038 C CA . ARG A 1 259 ? 16.990 13.028 -30.932 1.00 85.12 259 ARG A CA 1
ATOM 2039 C C . ARG A 1 259 ? 17.184 12.526 -32.364 1.00 85.12 259 ARG A C 1
ATOM 2041 O O . ARG A 1 259 ? 16.254 11.955 -32.917 1.00 85.12 259 ARG A O 1
ATOM 2048 N N . GLY A 1 260 ? 18.335 12.822 -32.963 1.00 79.38 260 GLY A N 1
ATOM 2049 C CA . GLY A 1 260 ? 18.685 12.406 -34.318 1.00 79.38 260 GLY A CA 1
ATOM 2050 C C . GLY A 1 260 ? 19.427 11.075 -34.330 1.00 79.38 260 GLY A C 1
ATOM 2051 O O . GLY A 1 260 ? 19.815 10.556 -33.283 1.00 79.38 260 GLY A O 1
ATOM 2052 N N . GLU A 1 261 ? 19.637 10.537 -35.529 1.00 77.00 261 GLU A N 1
ATOM 2053 C CA . GLU A 1 261 ? 20.446 9.328 -35.715 1.00 77.00 261 GLU A CA 1
ATOM 2054 C C . GLU A 1 261 ? 21.900 9.547 -35.293 1.00 77.00 261 GLU A C 1
ATOM 2056 O O . GLU A 1 261 ? 22.490 8.699 -34.613 1.00 77.00 261 GLU A O 1
ATOM 2061 N N . ASP A 1 262 ? 22.429 10.725 -35.634 1.00 73.50 262 ASP A N 1
ATOM 2062 C CA . ASP A 1 262 ? 23.754 11.192 -35.252 1.00 73.50 262 ASP A CA 1
ATOM 2063 C C . ASP A 1 262 ? 23.825 11.319 -33.727 1.00 73.50 262 ASP A C 1
ATOM 2065 O O . ASP A 1 262 ? 23.320 12.261 -33.111 1.00 73.50 262 ASP A O 1
ATOM 2069 N N . GLY A 1 263 ? 24.434 10.316 -33.099 1.00 86.56 263 GLY A N 1
ATOM 2070 C CA . GLY A 1 263 ? 24.699 10.298 -31.667 1.00 86.56 263 GLY A CA 1
ATOM 2071 C C . GLY A 1 263 ? 23.930 9.256 -30.855 1.00 86.56 263 GLY A C 1
ATOM 2072 O O . GLY A 1 263 ? 24.189 9.159 -29.657 1.00 86.56 263 GLY A O 1
ATOM 2073 N N . PHE A 1 264 ? 23.044 8.438 -31.446 1.00 93.50 264 PHE A N 1
ATOM 2074 C CA . PHE A 1 264 ? 22.391 7.339 -30.706 1.00 93.50 264 PHE A CA 1
ATOM 2075 C C . PHE A 1 264 ? 23.427 6.346 -30.153 1.00 93.50 264 PHE A C 1
ATOM 2077 O O . PHE A 1 264 ? 23.475 6.074 -28.953 1.00 93.50 264 PHE A O 1
ATOM 2084 N N . VAL A 1 265 ? 24.303 5.847 -31.030 1.00 93.38 265 VAL A N 1
ATOM 2085 C CA . VAL A 1 265 ? 25.372 4.898 -30.677 1.00 93.38 265 VAL A CA 1
ATOM 2086 C C . VAL A 1 265 ? 26.407 5.551 -29.750 1.00 93.38 265 VAL A C 1
ATOM 2088 O O . VAL A 1 265 ? 26.843 4.940 -28.776 1.00 93.38 265 VAL A O 1
ATOM 2091 N N . GLU A 1 266 ? 26.741 6.824 -29.979 1.00 92.50 266 GLU A N 1
ATOM 2092 C CA . GLU A 1 266 ? 27.636 7.594 -29.101 1.00 92.50 266 GLU A CA 1
ATOM 2093 C C . GLU A 1 266 ? 27.062 7.774 -27.691 1.00 92.50 266 GLU A C 1
ATOM 2095 O O . GLU A 1 266 ? 27.780 7.654 -26.697 1.00 92.50 266 GLU A O 1
ATOM 2100 N N . PHE A 1 267 ? 25.752 8.004 -27.565 1.00 94.88 267 PHE A N 1
ATOM 2101 C CA . PHE A 1 267 ? 25.113 8.074 -26.256 1.00 94.88 267 PHE A CA 1
ATOM 2102 C C . PHE A 1 267 ? 25.188 6.730 -25.530 1.00 94.88 267 PHE A C 1
ATOM 2104 O O . PHE A 1 267 ? 25.483 6.717 -24.334 1.00 94.88 267 PHE A O 1
ATOM 2111 N N . ALA A 1 268 ? 24.991 5.610 -26.236 1.00 95.62 268 ALA A N 1
ATOM 2112 C CA . ALA A 1 268 ? 25.174 4.278 -25.660 1.00 95.62 268 ALA A CA 1
ATOM 2113 C C . ALA A 1 268 ? 26.606 4.078 -25.131 1.00 95.62 268 ALA A C 1
ATOM 2115 O O . ALA A 1 268 ? 26.778 3.505 -24.057 1.00 95.62 268 ALA A O 1
ATOM 2116 N N . ARG A 1 269 ? 27.627 4.615 -25.817 1.00 94.81 269 ARG A N 1
ATOM 2117 C CA . ARG A 1 269 ? 29.027 4.582 -25.344 1.00 94.81 269 ARG A CA 1
ATOM 2118 C C . ARG A 1 269 ? 29.230 5.377 -24.051 1.00 94.81 269 ARG A C 1
ATOM 2120 O O . ARG A 1 269 ? 30.113 5.063 -23.265 1.00 94.81 269 ARG A O 1
ATOM 2127 N N . SER A 1 270 ? 28.418 6.409 -23.826 1.00 93.81 270 SER A N 1
ATOM 2128 C CA . SER A 1 270 ? 28.493 7.258 -22.631 1.00 93.81 270 SER A CA 1
ATOM 2129 C C . SER A 1 270 ? 27.810 6.677 -21.388 1.00 93.81 270 SER A C 1
ATOM 2131 O O . SER A 1 270 ? 27.848 7.302 -20.322 1.00 93.81 270 SER A O 1
ATOM 2133 N N . LEU A 1 271 ? 27.147 5.523 -21.518 1.00 94.50 271 LEU A N 1
ATOM 2134 C CA . LEU A 1 271 ? 26.606 4.799 -20.374 1.00 94.50 271 LEU A CA 1
ATOM 2135 C C . LEU A 1 271 ? 27.741 4.357 -19.447 1.00 94.50 271 LEU A C 1
ATOM 2137 O O . LEU A 1 271 ? 28.908 4.314 -19.824 1.00 94.50 271 LEU A O 1
ATOM 2141 N N . ARG A 1 272 ? 27.394 4.038 -18.198 1.00 91.56 272 ARG A N 1
ATOM 2142 C CA . ARG A 1 272 ? 28.400 3.632 -17.208 1.00 91.56 272 ARG A CA 1
ATOM 2143 C C . ARG A 1 272 ? 29.115 2.323 -17.550 1.00 91.56 272 ARG A C 1
ATOM 2145 O O . ARG A 1 272 ? 30.226 2.145 -17.079 1.00 91.56 272 ARG A O 1
ATOM 2152 N N . GLU A 1 273 ? 28.493 1.473 -18.366 1.00 93.00 273 GLU A N 1
ATOM 2153 C CA . GLU A 1 273 ? 29.087 0.248 -18.902 1.00 93.00 273 GLU A CA 1
ATOM 2154 C C . GLU A 1 273 ? 28.904 0.195 -20.427 1.00 93.00 273 GLU A C 1
ATOM 2156 O O . GLU A 1 273 ? 27.862 0.643 -20.927 1.00 93.00 273 GLU A O 1
ATOM 2161 N N . PRO A 1 274 ? 29.883 -0.344 -21.179 1.00 94.12 274 PRO A N 1
ATOM 2162 C CA . PRO A 1 274 ? 29.896 -0.286 -22.636 1.00 94.12 274 PRO A CA 1
ATOM 2163 C C . PRO A 1 274 ? 29.035 -1.368 -23.301 1.00 94.12 274 PRO A C 1
ATOM 2165 O O . PRO A 1 274 ? 28.895 -1.350 -24.518 1.00 94.12 274 PRO A O 1
ATOM 2168 N N . ASP A 1 275 ? 28.443 -2.308 -22.559 1.00 95.00 275 ASP A N 1
ATOM 2169 C CA . ASP A 1 275 ? 27.825 -3.522 -23.115 1.00 95.00 275 ASP A CA 1
ATOM 2170 C C . ASP A 1 275 ? 26.740 -3.256 -24.169 1.00 95.00 275 ASP A C 1
ATOM 2172 O O . ASP A 1 275 ? 26.686 -3.951 -25.182 1.00 95.00 275 ASP A O 1
ATOM 2176 N N . ILE A 1 276 ? 25.892 -2.239 -23.967 1.00 96.25 276 ILE A N 1
ATOM 2177 C CA . ILE A 1 276 ? 24.882 -1.865 -24.972 1.00 96.25 276 ILE A CA 1
ATOM 2178 C C . ILE A 1 276 ? 25.565 -1.293 -26.218 1.00 96.25 276 ILE A C 1
ATOM 2180 O O . ILE A 1 276 ? 25.180 -1.640 -27.329 1.00 96.25 276 ILE A O 1
ATOM 2184 N N . TYR A 1 277 ? 26.589 -0.452 -26.050 1.00 96.44 277 TYR A N 1
ATOM 2185 C CA . TYR A 1 277 ? 27.364 0.091 -27.166 1.00 96.44 277 TYR A CA 1
ATOM 2186 C C . TYR A 1 277 ? 28.065 -1.019 -27.959 1.00 96.44 277 TYR A C 1
ATOM 2188 O O . TYR A 1 277 ? 27.920 -1.079 -29.176 1.00 96.44 277 TYR A O 1
ATOM 2196 N N . GLU A 1 278 ? 28.754 -1.935 -27.280 1.00 95.00 278 GLU A N 1
ATOM 2197 C CA . GLU A 1 278 ? 29.441 -3.069 -27.906 1.00 95.00 278 GLU A CA 1
ATOM 2198 C C . GLU A 1 278 ? 28.475 -3.991 -28.656 1.00 95.00 278 GLU A C 1
ATOM 2200 O O . GLU A 1 278 ? 28.831 -4.542 -29.696 1.00 95.00 278 GLU A O 1
ATOM 2205 N N . ALA A 1 279 ? 27.238 -4.131 -28.169 1.00 94.50 279 ALA A N 1
ATOM 2206 C CA . ALA A 1 279 ? 26.213 -4.908 -28.851 1.00 94.50 279 ALA A CA 1
ATOM 2207 C C . ALA A 1 279 ? 25.723 -4.248 -30.150 1.00 94.50 279 ALA A C 1
ATOM 2209 O O . ALA A 1 279 ? 25.447 -4.966 -31.110 1.00 94.50 279 ALA A O 1
ATOM 2210 N N . ILE A 1 280 ? 25.613 -2.914 -30.192 1.00 95.00 280 ILE A N 1
ATOM 2211 C CA . ILE A 1 280 ? 24.946 -2.202 -31.297 1.00 95.00 280 ILE A CA 1
ATOM 2212 C C . ILE A 1 280 ? 25.891 -1.484 -32.265 1.00 95.00 280 ILE A C 1
ATOM 2214 O O . ILE A 1 280 ? 25.434 -1.073 -33.327 1.00 95.00 280 ILE A O 1
ATOM 2218 N N . LYS A 1 281 ? 27.177 -1.304 -31.929 1.00 93.00 281 LYS A N 1
ATOM 2219 C CA . LYS A 1 281 ? 28.126 -0.496 -32.725 1.00 93.00 281 LYS A CA 1
ATOM 2220 C C . LYS A 1 281 ? 28.270 -0.963 -34.180 1.00 93.00 281 LYS A C 1
ATOM 2222 O O . LYS A 1 281 ? 28.427 -0.124 -35.058 1.00 93.00 281 LYS A O 1
ATOM 2227 N N . ASP A 1 282 ? 28.148 -2.270 -34.410 1.00 91.38 282 ASP A N 1
ATOM 2228 C CA . ASP A 1 282 ? 28.230 -2.908 -35.731 1.00 91.38 282 ASP A CA 1
ATOM 2229 C C . ASP A 1 282 ? 26.870 -3.487 -36.180 1.00 91.38 282 ASP A C 1
ATOM 2231 O O . ASP A 1 282 ? 26.775 -4.149 -37.213 1.00 91.38 282 ASP A O 1
ATOM 2235 N N . ALA A 1 283 ? 25.804 -3.276 -35.396 1.00 92.94 283 ALA A N 1
ATOM 2236 C CA . ALA A 1 283 ? 24.477 -3.803 -35.693 1.00 92.94 283 ALA A CA 1
ATOM 2237 C C . ALA A 1 283 ? 23.735 -2.900 -36.686 1.00 92.94 283 ALA A C 1
ATOM 2239 O O . ALA A 1 283 ? 23.769 -1.671 -36.592 1.00 92.94 283 ALA A O 1
ATOM 2240 N N . LYS A 1 284 ? 23.000 -3.511 -37.619 1.00 94.19 284 LYS A N 1
ATOM 2241 C CA . LYS A 1 284 ? 22.225 -2.776 -38.620 1.00 94.19 284 LYS A CA 1
ATOM 2242 C C . LYS A 1 284 ? 20.919 -2.239 -38.013 1.00 94.19 284 LYS A C 1
ATOM 2244 O O . LYS A 1 284 ? 20.110 -3.039 -37.540 1.00 94.19 284 LYS A O 1
ATOM 2249 N N . PRO A 1 285 ? 20.664 -0.920 -38.034 1.00 94.69 285 PRO A N 1
ATOM 2250 C CA . PRO A 1 285 ? 19.372 -0.378 -37.629 1.00 94.69 285 PRO A CA 1
ATOM 2251 C C . PRO A 1 285 ? 18.272 -0.714 -38.649 1.00 94.69 285 PRO A C 1
ATOM 2253 O O . PRO A 1 285 ? 18.510 -0.684 -39.856 1.00 94.69 285 PRO A O 1
ATOM 2256 N N . VAL A 1 286 ? 17.055 -0.986 -38.169 1.00 94.75 286 VAL A N 1
ATOM 2257 C CA . VAL A 1 286 ? 15.875 -1.326 -39.002 1.00 94.75 286 VAL A CA 1
ATOM 2258 C C . VAL A 1 286 ? 14.670 -0.423 -38.763 1.00 94.75 286 VAL A C 1
ATOM 2260 O O . VAL A 1 286 ? 13.591 -0.663 -39.300 1.00 94.75 286 VAL A O 1
ATOM 2263 N N . SER A 1 287 ? 14.837 0.612 -37.946 1.00 92.94 287 SER A N 1
ATOM 2264 C CA . SER A 1 287 ? 13.851 1.672 -37.778 1.00 92.94 287 SER A CA 1
ATOM 2265 C C . SER A 1 287 ? 14.528 3.028 -37.656 1.00 92.94 287 SER A C 1
ATOM 2267 O O . SER A 1 287 ? 15.705 3.126 -37.281 1.00 92.94 287 SER A O 1
ATOM 2269 N N . ASP A 1 288 ? 13.734 4.070 -37.868 1.00 91.56 288 ASP A N 1
ATOM 2270 C CA . ASP A 1 288 ? 14.068 5.419 -37.434 1.00 91.56 288 ASP A CA 1
ATOM 2271 C C . ASP A 1 288 ? 14.146 5.490 -35.903 1.00 91.56 288 ASP A C 1
ATOM 2273 O O . ASP A 1 288 ? 13.711 4.586 -35.171 1.00 91.56 288 ASP A O 1
ATOM 2277 N N . VAL A 1 289 ? 14.708 6.592 -35.417 1.00 91.62 289 VAL A N 1
ATOM 2278 C CA . VAL A 1 289 ? 14.804 6.892 -33.993 1.00 91.62 289 VAL A CA 1
ATOM 2279 C C . VAL A 1 289 ? 13.465 7.428 -33.469 1.00 91.62 289 VAL A C 1
ATOM 2281 O O . VAL A 1 289 ? 13.012 8.508 -33.843 1.00 91.62 289 VAL A O 1
ATOM 2284 N N . GLY A 1 290 ? 12.839 6.690 -32.552 1.00 92.19 290 GLY A N 1
ATOM 2285 C CA . GLY A 1 290 ? 11.662 7.134 -31.807 1.00 92.19 290 GLY A CA 1
ATOM 2286 C C . GLY A 1 290 ? 12.058 7.959 -30.583 1.00 92.19 290 GLY A C 1
ATOM 2287 O O . GLY A 1 290 ? 12.966 7.574 -29.849 1.00 92.19 290 GLY A O 1
ATOM 2288 N N . VAL A 1 291 ? 11.365 9.072 -30.329 1.00 92.62 291 VAL A N 1
ATOM 2289 C CA . VAL A 1 291 ? 11.606 9.950 -29.170 1.00 92.62 291 VAL A CA 1
ATOM 2290 C C . VAL A 1 291 ? 10.339 10.065 -28.331 1.00 92.62 291 VAL A C 1
ATOM 2292 O O . VAL A 1 291 ? 9.282 10.425 -28.847 1.00 92.62 291 VAL A O 1
ATOM 2295 N N . TYR A 1 292 ? 10.458 9.864 -27.019 1.00 91.44 292 TYR A N 1
ATOM 2296 C CA . TYR A 1 292 ? 9.346 10.028 -26.087 1.00 91.44 292 TYR A CA 1
ATOM 2297 C C . TYR A 1 292 ? 9.771 10.778 -24.832 1.00 91.44 292 TYR A C 1
ATOM 2299 O O . TYR A 1 292 ? 10.761 10.443 -24.184 1.00 91.44 292 TYR A O 1
ATOM 2307 N N . ARG A 1 293 ? 9.010 11.819 -24.484 1.00 91.44 293 ARG A N 1
ATOM 2308 C CA . ARG A 1 293 ? 9.265 12.659 -23.312 1.00 91.44 293 ARG A CA 1
ATOM 2309 C C . ARG A 1 293 ? 8.235 12.404 -22.229 1.00 91.44 293 ARG A C 1
ATOM 2311 O O . ARG A 1 293 ? 7.036 12.367 -22.493 1.00 91.44 293 ARG A O 1
ATOM 2318 N N . VAL A 1 294 ? 8.727 12.311 -21.003 1.00 91.44 294 VAL A N 1
ATOM 2319 C CA . VAL A 1 294 ? 7.934 12.161 -19.789 1.00 91.44 294 VAL A CA 1
ATOM 2320 C C . VAL A 1 294 ? 8.285 13.337 -18.874 1.00 91.44 294 VAL A C 1
ATOM 2322 O O . VAL A 1 294 ? 9.253 13.258 -18.118 1.00 91.44 294 VAL A O 1
ATOM 2325 N N . PRO A 1 295 ? 7.572 14.473 -18.992 1.00 91.81 295 PRO A N 1
ATOM 2326 C CA . PRO A 1 295 ? 7.876 15.661 -18.193 1.00 91.81 295 PRO A CA 1
ATOM 2327 C C . PRO A 1 295 ? 7.634 15.418 -16.699 1.00 91.81 295 PRO A C 1
ATOM 2329 O O . PRO A 1 295 ? 8.381 15.894 -15.849 1.00 91.81 295 PRO A O 1
ATOM 2332 N N . ASP A 1 296 ? 6.620 14.627 -16.369 1.00 93.69 296 ASP A N 1
ATOM 2333 C CA . ASP A 1 296 ? 6.228 14.313 -15.004 1.00 93.69 296 ASP A CA 1
ATOM 2334 C C . ASP A 1 296 ? 5.659 12.900 -14.903 1.00 93.69 296 ASP A C 1
ATOM 2336 O O . ASP A 1 296 ? 5.405 12.240 -15.912 1.00 93.69 296 ASP A O 1
ATOM 2340 N N . VAL A 1 297 ? 5.467 12.467 -13.663 1.00 93.06 297 VAL A N 1
ATOM 2341 C CA . VAL A 1 297 ? 4.550 11.394 -13.277 1.00 93.06 297 VAL A CA 1
ATOM 2342 C C . VAL A 1 297 ? 3.362 12.019 -12.557 1.00 93.06 297 VAL A C 1
ATOM 2344 O O . VAL A 1 297 ? 3.502 13.073 -11.919 1.00 93.06 297 VAL A O 1
ATOM 2347 N N . LYS A 1 298 ? 2.186 11.401 -12.666 1.00 94.69 298 LYS A N 1
ATOM 2348 C CA . LYS A 1 298 ? 0.946 11.994 -12.158 1.00 94.69 298 LYS A CA 1
ATOM 2349 C C . LYS A 1 298 ? -0.033 10.943 -11.664 1.00 94.69 298 LYS A C 1
ATOM 2351 O O . LYS A 1 298 ? -0.287 9.956 -12.351 1.00 94.69 298 LYS A O 1
ATOM 2356 N N . TRP A 1 299 ? -0.658 11.240 -10.534 1.00 96.12 299 TRP A N 1
ATOM 2357 C CA . TRP A 1 299 ? -1.809 10.528 -10.005 1.00 96.12 299 TRP A CA 1
ATOM 2358 C C . TRP A 1 299 ? -2.984 11.493 -9.850 1.00 96.12 299 TRP A C 1
ATOM 2360 O O . TRP A 1 299 ? -2.865 12.531 -9.198 1.00 96.12 299 TRP A O 1
ATOM 2370 N N . ARG A 1 300 ? -4.112 11.163 -10.483 1.00 97.00 300 ARG A N 1
ATOM 2371 C CA . ARG A 1 300 ? -5.371 11.908 -10.381 1.00 97.00 300 ARG A CA 1
ATOM 2372 C C . ARG A 1 300 ? -6.247 11.274 -9.302 1.00 97.00 300 ARG A C 1
ATOM 2374 O O . ARG A 1 300 ? -6.669 10.126 -9.445 1.00 97.00 300 ARG A O 1
ATOM 2381 N N . HIS A 1 301 ? -6.527 12.020 -8.240 1.00 95.56 301 HIS A N 1
ATOM 2382 C CA . HIS A 1 301 ? -7.217 11.530 -7.048 1.00 95.56 301 HIS A CA 1
ATOM 2383 C C . HIS A 1 301 ? -8.746 11.555 -7.192 1.00 95.56 301 HIS A C 1
ATOM 2385 O O . HIS A 1 301 ? -9.450 12.286 -6.489 1.00 95.56 301 HIS A O 1
ATOM 2391 N N . PHE A 1 302 ? -9.285 10.761 -8.121 1.00 95.50 302 PHE A N 1
ATOM 2392 C CA . PHE A 1 302 ? -10.737 10.642 -8.312 1.00 95.50 302 PHE A CA 1
ATOM 2393 C C . PHE A 1 302 ? -11.455 10.106 -7.065 1.00 95.50 302 PHE A C 1
ATOM 2395 O O . PHE A 1 302 ? -12.602 10.466 -6.816 1.00 95.50 302 PHE A O 1
ATOM 2402 N N . GLU A 1 303 ? -10.772 9.316 -6.230 1.00 93.00 303 GLU A N 1
ATOM 2403 C CA . GLU A 1 303 ? -11.303 8.784 -4.971 1.00 93.00 303 GLU A CA 1
ATOM 2404 C C . GLU A 1 303 ? -11.585 9.860 -3.910 1.00 93.00 303 GLU A C 1
ATOM 2406 O O . GLU A 1 303 ? -12.300 9.591 -2.941 1.00 93.00 303 GLU A O 1
ATOM 2411 N N . ARG A 1 304 ? -11.019 11.064 -4.075 1.00 92.88 304 ARG A N 1
ATOM 2412 C CA . ARG A 1 304 ? -11.209 12.209 -3.170 1.00 92.88 304 ARG A CA 1
ATOM 2413 C C . ARG A 1 304 ? -12.353 13.126 -3.599 1.00 92.88 304 ARG A C 1
ATOM 2415 O O . ARG A 1 304 ? -12.742 14.004 -2.831 1.00 92.88 304 ARG A O 1
ATOM 2422 N N . ILE A 1 305 ? -12.911 12.932 -4.795 1.00 91.19 305 ILE A N 1
ATOM 2423 C CA . ILE A 1 305 ? -14.070 13.700 -5.254 1.00 91.19 305 ILE A CA 1
ATOM 2424 C C . ILE A 1 305 ? -15.306 13.219 -4.490 1.00 91.19 305 ILE A C 1
ATOM 2426 O O . ILE A 1 305 ? -15.694 12.050 -4.543 1.00 91.19 305 ILE A O 1
ATOM 2430 N N . ARG A 1 306 ? -15.937 14.145 -3.767 1.00 87.25 306 ARG A N 1
ATOM 2431 C CA . ARG A 1 306 ? -17.183 13.884 -3.047 1.00 87.25 306 ARG A CA 1
ATOM 2432 C C . ARG A 1 306 ? -18.318 13.609 -4.039 1.00 87.25 306 ARG A C 1
ATOM 2434 O O . ARG A 1 306 ? -18.426 14.289 -5.052 1.00 87.25 306 ARG A O 1
ATOM 2441 N N . ASP A 1 307 ? -19.170 12.639 -3.710 1.00 85.81 307 ASP A N 1
ATOM 2442 C CA . ASP A 1 307 ? -20.363 12.282 -4.488 1.00 85.81 307 ASP A CA 1
ATOM 2443 C C . ASP A 1 307 ? -20.058 11.907 -5.955 1.00 85.81 307 ASP A C 1
ATOM 2445 O O . ASP A 1 307 ? -20.853 12.188 -6.850 1.00 85.81 307 ASP A O 1
ATOM 2449 N N . PHE A 1 308 ? -18.915 11.252 -6.209 1.00 93.81 308 PHE A N 1
ATOM 2450 C CA . PHE A 1 308 ? -18.500 10.823 -7.551 1.00 93.81 308 PHE A CA 1
ATOM 2451 C C . PHE A 1 308 ? -19.632 10.073 -8.300 1.00 93.81 308 PHE A C 1
ATOM 2453 O O . PHE A 1 308 ? -20.304 9.233 -7.684 1.00 93.81 308 PHE A O 1
ATOM 2460 N N . PRO A 1 309 ? -19.880 10.360 -9.598 1.00 96.12 309 PRO A N 1
ATOM 2461 C CA . PRO A 1 309 ? -21.021 9.808 -10.329 1.00 96.12 309 PRO A CA 1
ATOM 2462 C C . PRO A 1 309 ? -21.051 8.279 -10.373 1.00 96.12 309 PRO A C 1
ATOM 2464 O O . PRO A 1 309 ? -20.040 7.629 -10.633 1.00 96.12 309 PRO A O 1
ATOM 2467 N N . ALA A 1 310 ? -22.237 7.697 -10.203 1.00 96.94 310 ALA A N 1
ATOM 2468 C CA . ALA A 1 310 ? -22.450 6.268 -10.385 1.00 96.94 310 ALA A CA 1
ATOM 2469 C C . ALA A 1 310 ? -22.213 5.854 -11.845 1.00 96.94 310 ALA A C 1
ATOM 2471 O O . ALA A 1 310 ? -22.654 6.544 -12.769 1.00 96.94 310 ALA A O 1
ATOM 2472 N N . GLY A 1 311 ? -21.575 4.699 -12.045 1.00 95.69 311 GLY A N 1
ATOM 2473 C CA . GLY A 1 311 ? -21.370 4.114 -13.375 1.00 95.69 311 GLY A CA 1
ATOM 2474 C C . GLY A 1 311 ? -20.203 4.716 -14.162 1.00 95.69 311 GLY A C 1
ATOM 2475 O O . GLY A 1 311 ? -20.061 4.416 -15.342 1.00 95.69 311 GLY A O 1
ATOM 2476 N N . LEU A 1 312 ? -19.358 5.538 -13.537 1.00 98.19 312 LEU A N 1
ATOM 2477 C CA . LEU A 1 312 ? -18.133 6.067 -14.135 1.00 98.19 312 LEU A CA 1
ATOM 2478 C C . LEU A 1 312 ? -16.916 5.447 -13.458 1.00 98.19 312 LEU A C 1
ATOM 2480 O O . LEU A 1 312 ? -16.782 5.528 -12.244 1.00 98.19 312 LEU A O 1
ATOM 2484 N N . LEU A 1 313 ? -16.022 4.841 -14.227 1.00 98.12 313 LEU A N 1
ATOM 2485 C CA . LEU A 1 313 ? -14.813 4.196 -13.717 1.00 98.12 313 LEU A CA 1
ATOM 2486 C C . LEU A 1 313 ? -13.599 4.685 -14.504 1.00 98.12 313 LEU A C 1
ATOM 2488 O O . LEU A 1 313 ? -13.725 5.190 -15.619 1.00 98.12 313 LEU A O 1
ATOM 2492 N N . VAL A 1 314 ? -12.414 4.519 -13.930 1.00 97.69 314 VAL A N 1
ATOM 2493 C CA . VAL A 1 314 ? -11.143 4.895 -14.556 1.00 97.69 314 VAL A CA 1
ATOM 2494 C C . VAL A 1 314 ? -10.105 3.800 -14.317 1.00 97.69 314 VAL A C 1
ATOM 2496 O O . VAL A 1 314 ? -10.175 3.091 -13.309 1.00 97.69 314 VAL A O 1
ATOM 2499 N N . LEU A 1 315 ? -9.173 3.638 -15.258 1.00 95.25 315 LEU A N 1
ATOM 2500 C CA . LEU A 1 315 ? -8.009 2.756 -15.129 1.00 95.25 315 LEU A CA 1
ATOM 2501 C C . LEU A 1 315 ? -6.861 3.154 -16.068 1.00 95.25 315 LEU A C 1
ATOM 2503 O O . LEU A 1 315 ? -7.007 3.949 -17.000 1.00 95.25 315 LEU A O 1
ATOM 2507 N N . GLY A 1 316 ? -5.704 2.552 -15.834 1.00 94.31 316 GLY A N 1
ATOM 2508 C CA . GLY A 1 316 ? -4.454 2.768 -16.540 1.00 94.31 316 GLY A CA 1
ATOM 2509 C C . GLY A 1 316 ? -3.914 4.179 -16.339 1.00 94.31 316 GLY A C 1
ATOM 2510 O O . GLY A 1 316 ? -4.232 4.878 -15.378 1.00 94.31 316 GLY A O 1
ATOM 2511 N N . ASP A 1 317 ? -3.154 4.647 -17.330 1.00 94.44 317 ASP A N 1
ATOM 2512 C CA . ASP A 1 317 ? -2.550 5.985 -17.338 1.00 94.44 317 ASP A CA 1
ATOM 2513 C C . ASP A 1 317 ? -3.580 7.147 -17.260 1.00 94.44 317 ASP A C 1
ATOM 2515 O O . ASP A 1 317 ? -3.195 8.308 -17.077 1.00 94.44 317 ASP A O 1
ATOM 2519 N N . ALA A 1 318 ? -4.885 6.874 -17.414 1.00 96.00 318 ALA A N 1
ATOM 2520 C CA . ALA A 1 318 ? -5.938 7.857 -17.146 1.00 96.00 318 ALA A CA 1
ATOM 2521 C C . ALA A 1 318 ? -6.080 8.132 -15.638 1.00 96.00 318 ALA A C 1
ATOM 2523 O O . ALA A 1 318 ? -6.292 9.280 -15.241 1.00 96.00 318 ALA A O 1
ATOM 2524 N N . TRP A 1 319 ? -5.872 7.116 -14.797 1.00 96.50 319 TRP A N 1
ATOM 2525 C CA . TRP A 1 319 ? -5.910 7.228 -13.341 1.00 96.50 319 TRP A CA 1
ATOM 2526 C C . TRP A 1 319 ? -4.559 7.667 -12.769 1.00 96.50 319 TRP A C 1
ATOM 2528 O O . TRP A 1 319 ? -4.458 8.707 -12.111 1.00 96.50 319 TRP A O 1
ATOM 2538 N N . CYS A 1 320 ? -3.510 6.895 -13.052 1.00 94.31 320 CYS A N 1
ATOM 2539 C CA . CYS A 1 320 ? -2.169 7.106 -12.524 1.00 94.31 320 CYS A CA 1
ATOM 2540 C C . CYS A 1 320 ? -1.129 6.624 -13.538 1.00 94.31 320 CYS A C 1
ATOM 2542 O O . CYS A 1 320 ? -1.227 5.509 -14.044 1.00 94.31 320 CYS A O 1
ATOM 2544 N N . TYR A 1 321 ? -0.129 7.453 -13.843 1.00 91.44 321 TYR A N 1
ATOM 2545 C CA . TYR A 1 321 ? 0.996 7.050 -14.686 1.00 91.44 321 TYR A CA 1
ATOM 2546 C C . TYR A 1 321 ? 2.332 7.340 -14.009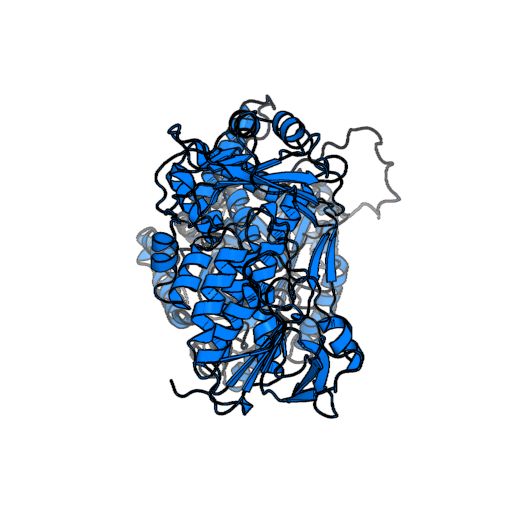 1.00 91.44 321 TYR A C 1
ATOM 2548 O O . TYR A 1 321 ? 2.572 8.419 -13.462 1.00 91.44 321 TYR A O 1
ATOM 2556 N N . PHE A 1 322 ? 3.210 6.345 -14.091 1.00 87.00 322 PHE A N 1
ATOM 2557 C CA . PHE A 1 322 ? 4.487 6.283 -13.391 1.00 87.00 322 PHE A CA 1
ATOM 2558 C C . PHE A 1 322 ? 5.672 6.570 -14.315 1.00 87.00 322 PHE A C 1
ATOM 2560 O O . PHE A 1 322 ? 5.526 6.713 -15.535 1.00 87.00 322 PHE A O 1
ATOM 2567 N N . ASP A 1 323 ? 6.860 6.614 -13.713 1.00 85.75 323 ASP A N 1
ATOM 2568 C CA . ASP A 1 323 ? 8.123 6.643 -14.435 1.00 85.75 323 ASP A CA 1
ATOM 2569 C C . ASP A 1 323 ? 8.279 5.309 -15.194 1.00 85.75 323 ASP A C 1
ATOM 2571 O O . ASP A 1 323 ? 8.304 4.241 -14.567 1.00 85.75 323 ASP A O 1
ATOM 2575 N N . PRO A 1 324 ? 8.347 5.327 -16.539 1.00 80.12 324 PRO A N 1
ATOM 2576 C CA . PRO A 1 324 ? 8.405 4.099 -17.311 1.00 80.12 324 PRO A CA 1
ATOM 2577 C C . PRO A 1 324 ? 9.727 3.332 -17.170 1.00 80.12 324 PRO A C 1
ATOM 2579 O O . PRO A 1 324 ? 9.775 2.189 -17.623 1.00 80.12 324 PRO A O 1
ATOM 2582 N N . VAL A 1 325 ? 10.769 3.874 -16.517 1.00 77.44 325 VAL A N 1
ATOM 2583 C CA . VAL A 1 325 ? 12.039 3.154 -16.280 1.00 77.44 325 VAL A CA 1
ATOM 2584 C C . VAL A 1 325 ? 11.796 1.888 -15.463 1.00 77.44 325 VAL A C 1
ATOM 2586 O O . VAL A 1 325 ? 12.479 0.890 -15.667 1.00 77.44 325 VAL A O 1
ATOM 2589 N N . PHE A 1 326 ? 10.778 1.883 -14.600 1.00 74.44 326 PHE A N 1
ATOM 2590 C CA . PHE A 1 326 ? 10.430 0.720 -13.783 1.00 74.44 326 PHE A CA 1
ATOM 2591 C C . PHE A 1 326 ? 9.605 -0.346 -14.526 1.00 74.44 326 PHE A C 1
ATOM 2593 O O . PHE A 1 326 ? 9.358 -1.414 -13.972 1.00 74.44 326 PHE A O 1
ATOM 2600 N N . GLY A 1 327 ? 9.140 -0.082 -15.755 1.00 74.56 327 GLY A N 1
ATOM 2601 C CA . GLY A 1 327 ? 8.445 -1.075 -16.588 1.00 74.56 327 GLY A CA 1
ATOM 2602 C C . GLY A 1 327 ? 7.088 -1.565 -16.055 1.00 74.56 327 GLY A C 1
ATOM 2603 O O . GLY A 1 327 ? 6.615 -2.623 -16.457 1.00 74.56 327 GLY A O 1
ATOM 2604 N N . GLN A 1 328 ? 6.437 -0.833 -15.143 1.00 79.69 328 GLN A N 1
ATOM 2605 C CA . GLN A 1 328 ? 5.261 -1.350 -14.422 1.00 79.69 328 GLN A CA 1
ATOM 2606 C C . GLN A 1 328 ? 3.914 -1.053 -15.101 1.00 79.69 328 GLN A C 1
ATOM 2608 O O . GLN A 1 328 ? 2.962 -1.807 -14.912 1.00 79.69 328 GLN A O 1
ATOM 2613 N N . GLY A 1 329 ? 3.818 0.007 -15.913 1.00 84.81 329 GLY A N 1
ATOM 2614 C CA . GLY A 1 329 ? 2.535 0.596 -16.334 1.00 84.81 329 GLY A CA 1
ATOM 2615 C C . GLY A 1 329 ? 1.531 -0.373 -16.979 1.00 84.81 329 GLY A C 1
ATOM 2616 O O . GLY A 1 329 ? 0.364 -0.384 -16.600 1.00 84.81 329 GLY A O 1
ATOM 2617 N N . MET A 1 330 ? 1.968 -1.243 -17.900 1.00 90.19 330 MET A N 1
ATOM 2618 C CA . MET A 1 330 ? 1.062 -2.224 -18.529 1.00 90.19 330 MET A CA 1
ATOM 2619 C C . MET A 1 330 ? 0.538 -3.253 -17.524 1.00 90.19 330 MET A C 1
ATOM 2621 O O . MET A 1 330 ? -0.634 -3.611 -17.549 1.00 90.19 330 MET A O 1
ATOM 2625 N N . SER A 1 331 ? 1.404 -3.708 -16.621 1.00 89.25 331 SER A N 1
ATOM 2626 C CA . SER A 1 331 ? 1.039 -4.682 -15.590 1.00 89.25 331 SER A CA 1
ATOM 2627 C C . SER A 1 331 ? 0.109 -4.061 -14.555 1.00 89.25 331 SER A C 1
ATOM 2629 O O . SER A 1 331 ? -0.799 -4.728 -14.072 1.00 89.25 331 SER A O 1
ATOM 2631 N N . VAL A 1 332 ? 0.300 -2.774 -14.254 1.00 89.25 332 VAL A N 1
ATOM 2632 C CA . VAL A 1 332 ? -0.596 -2.020 -13.378 1.00 89.25 332 VAL A CA 1
ATOM 2633 C C . VAL A 1 332 ? -1.989 -1.915 -13.992 1.00 89.25 332 VAL A C 1
ATOM 2635 O O . VAL A 1 332 ? -2.956 -2.282 -13.334 1.00 89.25 332 VAL A O 1
ATOM 2638 N N . ALA A 1 333 ? -2.090 -1.561 -15.275 1.00 91.94 333 ALA A N 1
ATOM 2639 C CA . ALA A 1 333 ? -3.375 -1.535 -15.973 1.00 91.94 333 ALA A CA 1
ATOM 2640 C C . ALA A 1 333 ? -4.080 -2.909 -15.971 1.00 91.94 333 ALA A C 1
ATOM 2642 O O . ALA A 1 333 ? -5.303 -2.979 -15.867 1.00 91.94 333 ALA A O 1
ATOM 2643 N N . MET A 1 334 ? -3.323 -4.015 -16.038 1.00 90.12 334 MET A N 1
ATOM 2644 C CA . MET A 1 334 ? -3.881 -5.369 -15.895 1.00 90.12 334 MET A CA 1
ATOM 2645 C C . MET A 1 334 ? -4.418 -5.652 -14.493 1.00 90.12 334 MET A C 1
ATOM 2647 O O . MET A 1 334 ? -5.448 -6.308 -14.348 1.00 90.12 334 MET A O 1
ATOM 2651 N N . LEU A 1 335 ? -3.725 -5.178 -13.461 1.00 88.75 335 LEU A N 1
ATOM 2652 C CA . LEU A 1 335 ? -4.162 -5.325 -12.075 1.00 88.75 335 LEU A CA 1
ATOM 2653 C C . LEU A 1 335 ? -5.419 -4.494 -11.801 1.00 88.75 335 LEU A C 1
ATOM 2655 O O . LEU A 1 335 ? -6.330 -4.984 -11.143 1.00 88.75 335 LEU A O 1
ATOM 2659 N N . GLU A 1 336 ? -5.524 -3.296 -12.374 1.00 92.12 336 GLU A N 1
ATOM 2660 C CA . GLU A 1 336 ? -6.738 -2.474 -12.309 1.00 92.12 336 GLU A CA 1
ATOM 2661 C C . GLU A 1 336 ? -7.904 -3.107 -13.081 1.00 92.12 336 GLU A C 1
ATOM 2663 O O . GLU A 1 336 ? -9.034 -3.100 -12.601 1.00 92.12 336 GLU A O 1
ATOM 2668 N N . ALA A 1 337 ? -7.650 -3.735 -14.234 1.00 93.56 337 ALA A N 1
ATOM 2669 C CA . ALA A 1 337 ? -8.669 -4.525 -14.929 1.00 93.56 337 ALA A CA 1
ATOM 2670 C C . ALA A 1 337 ? -9.130 -5.732 -14.088 1.00 93.56 337 ALA A C 1
ATOM 2672 O O . ALA A 1 337 ? -10.314 -6.064 -14.071 1.00 93.56 337 ALA A O 1
ATOM 2673 N N . ASN A 1 338 ? -8.223 -6.366 -13.338 1.00 90.50 338 ASN A N 1
ATOM 2674 C CA . ASN A 1 338 ? -8.595 -7.415 -12.391 1.00 90.50 338 ASN A CA 1
ATOM 2675 C C . ASN A 1 338 ? -9.415 -6.870 -11.209 1.00 90.50 338 ASN A C 1
ATOM 2677 O O . ASN A 1 338 ? -10.393 -7.496 -10.815 1.00 90.50 338 ASN A O 1
ATOM 2681 N N . LEU A 1 339 ? -9.075 -5.690 -10.684 1.00 88.06 339 LEU A N 1
ATOM 2682 C CA . LEU A 1 339 ? -9.886 -5.003 -9.674 1.00 88.06 339 LEU A CA 1
ATOM 2683 C C . LEU A 1 339 ? -11.294 -4.694 -10.207 1.00 88.06 339 LEU A C 1
ATOM 2685 O O . LEU A 1 339 ? -12.278 -4.897 -9.499 1.00 88.06 339 LEU A O 1
ATOM 2689 N N . LEU A 1 340 ? -11.404 -4.245 -11.461 1.00 93.75 340 LEU A N 1
ATOM 2690 C CA . LEU A 1 340 ? -12.690 -4.058 -12.133 1.00 93.75 340 LEU A CA 1
ATOM 2691 C C . LEU A 1 340 ? -13.476 -5.372 -12.173 1.00 93.75 340 LEU A C 1
ATOM 2693 O O . LEU A 1 340 ? -14.656 -5.388 -11.831 1.00 93.75 340 LEU A O 1
ATOM 2697 N N . ASN A 1 341 ? -12.824 -6.478 -12.533 1.00 92.81 341 ASN A N 1
ATOM 2698 C CA . ASN A 1 341 ? -13.450 -7.795 -12.542 1.00 92.81 341 ASN A CA 1
ATOM 2699 C C . ASN A 1 341 ? -13.987 -8.182 -11.153 1.00 92.81 341 ASN A C 1
ATOM 2701 O O . ASN A 1 341 ? -15.135 -8.606 -11.040 1.00 92.81 341 ASN A O 1
ATOM 2705 N N . GLU A 1 342 ? -13.190 -8.012 -10.098 1.00 87.69 342 GLU A N 1
ATOM 2706 C CA . GLU A 1 342 ? -13.588 -8.303 -8.713 1.00 87.69 342 GLU A CA 1
ATOM 2707 C C . GLU A 1 342 ? -14.761 -7.429 -8.249 1.00 87.69 342 GLU A C 1
ATOM 2709 O O . GLU A 1 342 ? -15.688 -7.934 -7.617 1.00 87.69 342 GLU A O 1
ATOM 2714 N N . ALA A 1 343 ? -14.760 -6.140 -8.598 1.00 86.56 343 ALA A N 1
ATOM 2715 C CA . ALA A 1 343 ? -15.842 -5.219 -8.258 1.00 86.56 343 ALA A CA 1
ATOM 2716 C C . ALA A 1 343 ? -17.157 -5.559 -8.980 1.00 86.56 343 ALA A C 1
ATOM 2718 O O . ALA A 1 343 ? -18.231 -5.418 -8.394 1.00 86.56 343 ALA A O 1
ATOM 2719 N N . LEU A 1 344 ? -17.082 -6.019 -10.234 1.00 89.31 344 LEU A N 1
ATOM 2720 C CA . LEU A 1 344 ? -18.247 -6.438 -11.019 1.00 89.31 344 LEU A CA 1
ATOM 2721 C C . LEU A 1 344 ? -18.836 -7.765 -10.528 1.00 89.31 344 LEU A C 1
ATOM 2723 O O . LEU A 1 344 ? -20.052 -7.910 -10.512 1.00 89.31 344 LEU A O 1
ATOM 2727 N N . HIS A 1 345 ? -18.006 -8.702 -10.056 1.00 85.81 345 HIS A N 1
ATOM 2728 C CA . HIS A 1 345 ? -18.479 -9.966 -9.471 1.00 85.81 345 HIS A CA 1
ATOM 2729 C C . HIS A 1 345 ? -19.334 -9.781 -8.209 1.00 85.81 345 HIS A C 1
ATOM 2731 O O . HIS A 1 345 ? -20.052 -10.698 -7.822 1.00 85.81 345 HIS A O 1
ATOM 2737 N N . GLN A 1 346 ? -19.249 -8.619 -7.559 1.00 83.00 346 GLN A N 1
ATOM 2738 C CA . GLN A 1 346 ? -20.060 -8.277 -6.388 1.00 83.00 346 GLN A CA 1
ATOM 2739 C C . GLN A 1 346 ? -21.421 -7.663 -6.761 1.00 83.00 346 GLN A C 1
ATOM 2741 O O . GLN A 1 346 ? -22.181 -7.295 -5.869 1.00 83.00 346 GLN A O 1
ATOM 2746 N N . LEU A 1 347 ? -21.723 -7.498 -8.055 1.00 84.88 347 LEU A N 1
ATOM 2747 C CA . LEU A 1 347 ? -22.993 -6.945 -8.516 1.00 84.88 347 LEU A CA 1
ATOM 2748 C C . LEU A 1 347 ? -24.023 -8.052 -8.746 1.00 84.88 347 LEU A C 1
ATOM 2750 O O . LEU A 1 347 ? -23.871 -8.875 -9.644 1.00 84.88 347 LEU A O 1
ATOM 2754 N N . ASP A 1 348 ? -25.128 -7.989 -8.006 1.00 81.00 348 ASP A N 1
ATOM 2755 C CA . ASP A 1 348 ? -26.290 -8.859 -8.232 1.00 81.00 348 ASP A CA 1
ATOM 2756 C C . ASP A 1 348 ? -27.224 -8.316 -9.332 1.00 81.00 348 ASP A C 1
ATOM 2758 O O . ASP A 1 348 ? -27.985 -9.062 -9.950 1.00 81.00 348 ASP A O 1
ATOM 2762 N N . SER A 1 349 ? -27.187 -7.003 -9.589 1.00 89.62 349 SER A N 1
ATOM 2763 C CA . SER A 1 349 ? -27.988 -6.331 -10.618 1.00 89.62 349 SER A CA 1
ATOM 2764 C C . SER A 1 349 ? -27.379 -4.983 -11.031 1.00 89.62 349 SER A C 1
ATOM 2766 O O . SER A 1 349 ? -26.501 -4.436 -10.361 1.00 89.62 349 SER A O 1
ATOM 2768 N N . LEU A 1 350 ? -27.877 -4.393 -12.125 1.00 89.56 350 LEU A N 1
ATOM 2769 C CA . LEU A 1 350 ? -27.462 -3.053 -12.572 1.00 89.56 350 LEU A CA 1
ATOM 2770 C C . LEU A 1 350 ? -27.872 -1.932 -11.602 1.00 89.56 350 LEU A C 1
ATOM 2772 O O . LEU A 1 350 ? -27.265 -0.859 -11.618 1.00 89.56 350 LEU A O 1
ATOM 2776 N N . GLU A 1 351 ? -28.877 -2.168 -10.756 1.00 89.19 351 GLU A N 1
ATOM 2777 C CA . GLU A 1 351 ? -29.317 -1.225 -9.719 1.00 89.19 351 GLU A CA 1
ATOM 2778 C C . GLU A 1 351 ? -28.267 -1.087 -8.609 1.00 89.19 351 GLU A C 1
ATOM 2780 O O . GLU A 1 351 ? -28.138 -0.020 -8.008 1.00 89.19 351 GLU A O 1
ATOM 2785 N N . ALA A 1 352 ? -27.448 -2.124 -8.395 1.00 89.19 352 ALA A N 1
ATOM 2786 C CA . ALA A 1 352 ? -26.346 -2.101 -7.436 1.00 89.19 352 ALA A CA 1
ATOM 2787 C C . ALA A 1 352 ? -25.169 -1.203 -7.877 1.00 89.19 352 ALA A C 1
ATOM 2789 O O . ALA A 1 352 ? -24.314 -0.860 -7.055 1.00 89.19 352 ALA A O 1
ATOM 2790 N N . VAL A 1 353 ? -25.147 -0.738 -9.136 1.00 93.38 353 VAL A N 1
ATOM 2791 C CA . VAL A 1 353 ? -24.184 0.262 -9.633 1.00 93.38 353 VAL A CA 1
ATOM 2792 C C . VAL A 1 353 ? -24.554 1.642 -9.084 1.00 93.38 353 VAL A C 1
ATOM 2794 O O . VAL A 1 353 ? -25.149 2.482 -9.765 1.00 93.38 353 VAL A O 1
ATOM 2797 N N . THR A 1 354 ? -24.214 1.867 -7.819 1.00 93.06 354 THR A N 1
ATOM 2798 C CA . THR A 1 354 ? -24.475 3.102 -7.070 1.00 93.06 354 THR A CA 1
ATOM 2799 C C . THR A 1 354 ? -23.225 3.985 -6.977 1.00 93.06 354 THR A C 1
ATOM 2801 O O . THR A 1 354 ? -22.111 3.574 -7.322 1.00 93.06 354 THR A O 1
ATOM 2804 N N . GLN A 1 355 ? -23.382 5.212 -6.468 1.00 92.44 355 GLN A N 1
ATOM 2805 C CA . GLN A 1 355 ? -22.241 6.080 -6.142 1.00 92.44 355 GLN A CA 1
ATOM 2806 C C . GLN A 1 355 ? -21.350 5.443 -5.066 1.00 92.44 355 GLN A C 1
ATOM 2808 O O . GLN A 1 355 ? -20.130 5.540 -5.143 1.00 92.44 355 GLN A O 1
ATOM 2813 N N . ALA A 1 356 ? -21.943 4.734 -4.098 1.00 89.44 356 ALA A N 1
ATOM 2814 C CA . ALA A 1 356 ? -21.202 4.044 -3.046 1.00 89.44 356 ALA A CA 1
ATOM 2815 C C . ALA A 1 356 ? -20.337 2.903 -3.604 1.00 89.44 356 ALA A C 1
ATOM 2817 O O . ALA A 1 356 ? -19.168 2.792 -3.239 1.00 89.44 356 ALA A O 1
ATOM 2818 N N . TRP A 1 357 ? -20.878 2.105 -4.531 1.00 92.25 357 TRP A N 1
ATOM 2819 C CA . TRP A 1 357 ? -20.114 1.062 -5.224 1.00 92.25 357 TRP A CA 1
ATOM 2820 C C . TRP A 1 357 ? -18.951 1.660 -6.029 1.00 92.25 357 TRP A C 1
ATOM 2822 O O . TRP A 1 357 ? -17.808 1.227 -5.896 1.00 92.25 357 TRP A O 1
ATOM 2832 N N . THR A 1 358 ? -19.223 2.730 -6.781 1.00 93.62 358 THR A N 1
ATOM 2833 C CA . THR A 1 358 ? -18.208 3.432 -7.583 1.00 93.62 358 THR A CA 1
ATOM 2834 C C . THR A 1 358 ? -17.097 4.014 -6.700 1.00 93.62 358 THR A C 1
ATOM 2836 O O . THR A 1 358 ? -15.910 3.821 -6.961 1.00 93.62 358 THR A O 1
ATOM 2839 N N . ALA A 1 359 ? -17.467 4.667 -5.595 1.00 89.00 359 ALA A N 1
ATOM 2840 C CA . ALA A 1 359 ? -16.519 5.188 -4.616 1.00 89.00 359 ALA A CA 1
ATOM 2841 C C . ALA A 1 359 ? -15.705 4.071 -3.945 1.00 89.00 359 ALA A C 1
ATOM 2843 O O . ALA A 1 359 ? -14.523 4.265 -3.671 1.00 89.00 359 ALA A O 1
ATOM 2844 N N . SER A 1 360 ? -16.307 2.903 -3.697 1.00 85.81 360 SER A N 1
ATOM 2845 C CA . SER A 1 360 ? -15.593 1.739 -3.165 1.00 85.81 360 SER A CA 1
ATOM 2846 C C . SER A 1 360 ? -14.520 1.256 -4.139 1.00 85.81 360 SER A C 1
ATOM 2848 O O . SER A 1 360 ? -13.373 1.111 -3.729 1.00 85.81 360 SER A O 1
ATOM 2850 N N . TYR A 1 361 ? -14.852 1.092 -5.426 1.00 89.06 361 TYR A N 1
ATOM 2851 C CA . TYR A 1 361 ? -13.882 0.739 -6.474 1.00 89.06 361 TYR A CA 1
ATOM 2852 C C . TYR A 1 361 ? -12.700 1.720 -6.506 1.00 89.06 361 TYR A C 1
ATOM 2854 O O . TYR A 1 361 ? -11.540 1.303 -6.451 1.00 89.06 361 TYR A O 1
ATOM 2862 N N . LEU A 1 362 ? -12.985 3.029 -6.517 1.00 91.50 362 LEU A N 1
ATOM 2863 C CA . LEU A 1 362 ? -11.947 4.063 -6.550 1.00 91.50 362 LEU A CA 1
ATOM 2864 C C . LEU A 1 362 ? -11.063 4.035 -5.297 1.00 91.50 362 LEU A C 1
ATOM 2866 O O . LEU A 1 362 ? -9.841 4.103 -5.405 1.00 91.50 362 LEU A O 1
ATOM 2870 N N . ARG A 1 363 ? -11.648 3.887 -4.104 1.00 86.56 363 ARG A N 1
ATOM 2871 C CA . ARG A 1 363 ? -10.880 3.807 -2.850 1.00 86.56 363 ARG A CA 1
ATOM 2872 C C . ARG A 1 363 ? -10.001 2.562 -2.794 1.00 86.56 363 ARG A C 1
ATOM 2874 O O . ARG A 1 363 ? -8.849 2.670 -2.383 1.00 86.56 363 ARG A O 1
ATOM 2881 N N . THR A 1 364 ? -10.508 1.406 -3.220 1.00 81.00 364 THR A N 1
ATOM 2882 C CA . THR A 1 364 ? -9.726 0.163 -3.255 1.00 81.00 364 THR A CA 1
ATOM 2883 C C . THR A 1 364 ? -8.552 0.272 -4.228 1.00 81.00 364 THR A C 1
ATOM 2885 O O . THR A 1 364 ? -7.430 -0.085 -3.868 1.00 81.00 364 THR A O 1
ATOM 2888 N N . GLY A 1 365 ? -8.763 0.827 -5.426 1.00 80.12 365 GLY A N 1
ATOM 2889 C CA . GLY A 1 365 ? -7.670 1.053 -6.378 1.00 80.12 365 GLY A CA 1
ATOM 2890 C C . GLY A 1 365 ? -6.642 2.060 -5.861 1.00 80.12 365 GLY A C 1
ATOM 2891 O O . GLY A 1 365 ? -5.441 1.790 -5.894 1.00 80.12 365 GLY A O 1
ATOM 2892 N N . ALA A 1 366 ? -7.098 3.173 -5.281 1.00 85.56 366 ALA A N 1
ATOM 2893 C CA . ALA A 1 366 ? -6.232 4.200 -4.706 1.00 85.56 366 ALA A CA 1
ATOM 2894 C C . ALA A 1 366 ? -5.324 3.671 -3.582 1.00 85.56 366 ALA A C 1
ATOM 2896 O O . ALA A 1 366 ? -4.155 4.046 -3.515 1.00 85.56 366 ALA A O 1
ATOM 2897 N N . GLN A 1 367 ? -5.822 2.772 -2.728 1.00 76.38 367 GLN A N 1
ATOM 2898 C CA . GLN A 1 367 ? -5.025 2.150 -1.661 1.00 76.38 367 GLN A CA 1
ATOM 2899 C C . GLN A 1 367 ? -3.845 1.348 -2.209 1.00 76.38 367 GLN A C 1
ATOM 2901 O O . GLN A 1 367 ? -2.745 1.397 -1.661 1.00 76.38 367 GLN A O 1
ATOM 2906 N N . TRP A 1 368 ? -4.060 0.611 -3.296 1.00 70.94 368 TRP A N 1
ATOM 2907 C CA . TRP A 1 368 ? -2.998 -0.155 -3.934 1.00 70.94 368 TRP A CA 1
ATOM 2908 C C . TRP A 1 368 ? -2.019 0.751 -4.698 1.00 70.94 368 TRP A C 1
ATOM 2910 O O . TRP A 1 368 ? -0.801 0.586 -4.583 1.00 70.94 368 TRP A O 1
ATOM 2920 N N . LEU A 1 369 ? -2.534 1.761 -5.408 1.00 80.19 369 LEU A N 1
ATOM 2921 C CA . LEU A 1 369 ? -1.721 2.752 -6.118 1.00 80.19 369 LEU A CA 1
ATOM 2922 C C . LEU A 1 369 ? -0.844 3.581 -5.172 1.00 80.19 369 LEU A C 1
ATOM 2924 O O . LEU A 1 369 ? 0.259 3.958 -5.561 1.00 80.19 369 LEU A O 1
ATOM 2928 N N . GLN A 1 370 ? -1.277 3.825 -3.932 1.00 81.81 370 GLN A N 1
ATOM 2929 C CA . GLN A 1 370 ? -0.528 4.607 -2.945 1.00 81.81 370 GLN A CA 1
ATOM 2930 C C . GLN A 1 370 ? 0.869 4.034 -2.672 1.00 81.81 370 GLN A C 1
ATOM 2932 O O . GLN A 1 370 ? 1.850 4.782 -2.677 1.00 81.81 370 GLN A O 1
ATOM 2937 N N . GLY A 1 371 ? 0.976 2.719 -2.460 1.00 73.62 371 GLY A N 1
ATOM 2938 C CA . GLY A 1 371 ? 2.260 2.063 -2.201 1.00 73.62 371 GLY A CA 1
ATOM 2939 C C . GLY A 1 371 ? 3.203 2.154 -3.403 1.00 73.62 371 GLY A C 1
ATOM 2940 O O . GLY A 1 371 ? 4.372 2.513 -3.255 1.00 73.62 371 GLY A O 1
ATOM 2941 N N . LEU A 1 372 ? 2.683 1.902 -4.609 1.00 77.12 372 LEU A N 1
ATOM 2942 C CA . LEU A 1 372 ? 3.446 2.028 -5.856 1.00 77.12 372 LEU A CA 1
ATOM 2943 C C . LEU A 1 372 ? 3.899 3.469 -6.109 1.00 77.12 372 LEU A C 1
ATOM 2945 O O . LEU A 1 372 ? 5.063 3.708 -6.428 1.00 77.12 372 LEU A O 1
ATOM 2949 N N . TRP A 1 373 ? 2.997 4.431 -5.914 1.00 84.50 373 TRP A N 1
ATOM 2950 C CA . TRP A 1 373 ? 3.285 5.854 -6.043 1.00 84.50 373 TRP A CA 1
ATOM 2951 C C . TRP A 1 373 ? 4.405 6.284 -5.098 1.00 84.50 373 TRP A C 1
ATOM 2953 O O . TRP A 1 373 ? 5.343 6.959 -5.526 1.00 84.50 373 T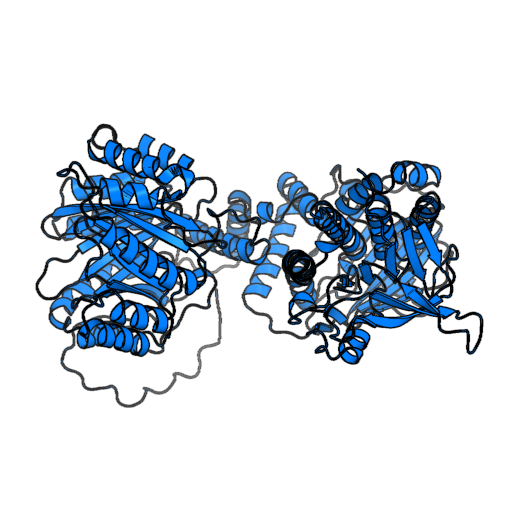RP A O 1
ATOM 2963 N N . PHE A 1 374 ? 4.356 5.855 -3.834 1.00 84.25 374 PHE A N 1
ATOM 2964 C CA . PHE A 1 374 ? 5.403 6.155 -2.862 1.00 84.25 374 PHE A CA 1
ATOM 2965 C C . PHE A 1 374 ? 6.772 5.630 -3.314 1.00 84.25 374 PHE A C 1
ATOM 2967 O O . PHE A 1 374 ? 7.730 6.397 -3.337 1.00 84.25 374 PHE A O 1
ATOM 2974 N N . PHE A 1 375 ? 6.878 4.365 -3.733 1.00 77.44 375 PHE A N 1
ATOM 2975 C CA . PHE A 1 375 ? 8.163 3.807 -4.171 1.00 77.44 375 PHE A CA 1
ATOM 2976 C C . PHE A 1 375 ? 8.711 4.477 -5.430 1.00 77.44 375 PHE A C 1
ATOM 2978 O O . PHE A 1 375 ? 9.889 4.830 -5.466 1.00 77.44 375 PHE A O 1
ATOM 2985 N N . VAL A 1 376 ? 7.869 4.694 -6.443 1.00 82.31 376 VAL A N 1
ATOM 2986 C CA . VAL A 1 376 ? 8.288 5.341 -7.696 1.00 82.31 376 VAL A CA 1
ATOM 2987 C C . VAL A 1 376 ? 8.762 6.768 -7.435 1.00 82.31 376 VAL A C 1
ATOM 2989 O O . VAL A 1 376 ? 9.807 7.170 -7.942 1.00 82.31 376 VAL A O 1
ATOM 2992 N N . THR A 1 377 ? 8.030 7.535 -6.625 1.00 86.38 377 THR A N 1
ATOM 2993 C CA . THR A 1 377 ? 8.418 8.916 -6.309 1.00 86.38 377 THR A CA 1
ATOM 2994 C C . THR A 1 377 ? 9.648 8.978 -5.406 1.00 86.38 377 THR A C 1
ATOM 2996 O O . THR A 1 377 ? 10.525 9.805 -5.651 1.00 86.38 377 THR A O 1
ATOM 2999 N N . ALA A 1 378 ? 9.777 8.077 -4.428 1.00 85.88 378 ALA A N 1
ATOM 3000 C CA . ALA A 1 378 ? 10.966 7.978 -3.587 1.00 85.88 378 ALA A CA 1
ATOM 3001 C C . ALA A 1 378 ? 12.218 7.649 -4.413 1.00 85.88 378 ALA A C 1
ATOM 3003 O O . ALA A 1 378 ? 13.246 8.302 -4.244 1.00 85.88 378 ALA A O 1
ATOM 3004 N N . GLU A 1 379 ? 12.147 6.696 -5.343 1.00 84.12 379 GLU A N 1
ATOM 3005 C CA . GLU A 1 379 ? 13.280 6.360 -6.213 1.00 84.12 379 GLU A CA 1
ATOM 3006 C C . GLU A 1 379 ? 13.578 7.475 -7.227 1.00 84.12 379 GLU A C 1
ATOM 3008 O O . GLU A 1 379 ? 14.741 7.842 -7.400 1.00 84.12 379 GLU A O 1
ATOM 3013 N N . ALA A 1 380 ? 12.558 8.113 -7.813 1.00 86.25 380 ALA A N 1
ATOM 3014 C CA . ALA A 1 380 ? 12.753 9.279 -8.681 1.00 86.25 380 ALA A CA 1
ATOM 3015 C C . ALA A 1 380 ? 13.472 10.428 -7.949 1.00 86.25 380 ALA A C 1
ATOM 3017 O O . ALA A 1 380 ? 14.348 11.080 -8.515 1.00 86.25 380 ALA A O 1
ATOM 3018 N N . MET A 1 381 ? 13.180 10.641 -6.661 1.00 89.31 381 MET A N 1
ATOM 3019 C CA . MET A 1 381 ? 13.832 11.664 -5.834 1.00 89.31 381 MET A CA 1
ATOM 3020 C C . MET A 1 381 ? 15.319 11.403 -5.538 1.00 89.31 381 MET A C 1
ATOM 3022 O O . MET A 1 381 ? 15.967 12.289 -4.966 1.00 89.31 381 MET A O 1
ATOM 3026 N N . ARG A 1 382 ? 15.891 10.256 -5.941 1.00 87.19 382 ARG A N 1
ATOM 3027 C CA . ARG A 1 382 ? 17.356 10.064 -5.965 1.00 87.19 382 ARG A CA 1
ATOM 3028 C C . ARG A 1 382 ? 18.038 11.000 -6.955 1.00 87.19 382 ARG A C 1
ATOM 3030 O O . ARG A 1 382 ? 19.190 11.373 -6.756 1.00 87.19 382 ARG A O 1
ATOM 3037 N N . HIS A 1 383 ? 17.328 11.402 -8.006 1.00 85.94 383 HIS A N 1
ATOM 3038 C CA . HIS A 1 383 ? 17.802 12.426 -8.917 1.00 85.94 383 HIS A CA 1
ATOM 3039 C C . HIS A 1 383 ? 17.744 13.805 -8.235 1.00 85.94 383 HIS A C 1
ATOM 3041 O O . HIS A 1 383 ? 16.660 14.223 -7.813 1.00 85.94 383 HIS A O 1
ATOM 3047 N N . PRO A 1 384 ? 18.869 14.541 -8.127 1.00 86.31 384 PRO A N 1
ATOM 3048 C CA . PRO A 1 384 ? 18.901 15.806 -7.389 1.00 86.31 384 PRO A CA 1
ATOM 3049 C C . PRO A 1 384 ? 17.958 16.885 -7.932 1.00 86.31 384 PRO A C 1
ATOM 3051 O O . PRO A 1 384 ? 17.459 17.697 -7.161 1.00 86.31 384 PRO A O 1
ATOM 3054 N N . HIS A 1 385 ? 17.705 16.897 -9.245 1.00 85.81 385 HIS A N 1
ATOM 3055 C CA . HIS A 1 385 ? 16.866 17.905 -9.905 1.00 85.81 385 HIS A CA 1
ATOM 3056 C C . HIS A 1 385 ? 15.363 17.676 -9.722 1.00 85.81 385 HIS A C 1
ATOM 3058 O O . HIS A 1 385 ? 14.577 18.597 -9.931 1.00 85.81 385 HIS A O 1
ATOM 3064 N N . VAL A 1 386 ? 14.942 16.458 -9.366 1.00 88.38 386 VAL A N 1
ATOM 3065 C CA . VAL A 1 386 ? 13.526 16.151 -9.126 1.00 88.38 386 VAL A CA 1
ATOM 3066 C C . VAL A 1 386 ? 13.082 16.949 -7.896 1.00 88.38 386 VAL A C 1
ATOM 3068 O O . VAL A 1 386 ? 13.760 16.888 -6.876 1.00 88.38 386 VAL A O 1
ATOM 3071 N N . PRO A 1 387 ? 11.996 17.732 -7.919 1.00 82.75 387 PRO A N 1
ATOM 3072 C CA . PRO A 1 387 ? 11.581 18.523 -6.760 1.00 82.75 387 PRO A CA 1
ATOM 3073 C C . PRO A 1 387 ? 10.971 17.636 -5.659 1.00 82.75 387 PRO A C 1
ATOM 3075 O O . PRO A 1 387 ? 10.620 16.487 -5.898 1.00 82.75 387 PRO A O 1
ATOM 3078 N N . GLY A 1 388 ? 10.852 18.157 -4.437 1.00 83.62 388 GLY A N 1
ATOM 3079 C CA . GLY A 1 388 ? 10.221 17.455 -3.310 1.00 83.62 388 GLY A CA 1
ATOM 3080 C C . GLY A 1 388 ? 11.099 17.378 -2.063 1.00 83.62 388 GLY A C 1
ATOM 3081 O O . GLY A 1 388 ? 12.329 17.428 -2.131 1.00 83.62 388 GLY A O 1
ATOM 3082 N N . GLU A 1 389 ? 10.470 17.266 -0.899 1.00 79.94 389 GLU A N 1
ATOM 3083 C CA . GLU A 1 389 ? 11.193 17.165 0.363 1.00 79.94 389 GLU A CA 1
ATOM 3084 C C . GLU A 1 389 ? 11.777 15.756 0.526 1.00 79.94 389 GLU A C 1
ATOM 3086 O O . GLU A 1 389 ? 11.050 14.765 0.524 1.00 79.94 389 GLU A O 1
ATOM 3091 N N . ARG A 1 390 ? 13.101 15.646 0.697 1.00 83.88 390 ARG A N 1
ATOM 3092 C CA . ARG A 1 390 ? 13.768 14.366 1.003 1.00 83.88 390 ARG A CA 1
ATOM 3093 C C . ARG A 1 390 ? 13.625 14.073 2.488 1.00 83.88 390 ARG A C 1
ATOM 3095 O O . ARG A 1 390 ? 14.598 14.141 3.247 1.00 83.88 390 ARG A O 1
ATOM 3102 N N . THR A 1 391 ? 12.391 13.788 2.889 1.00 79.19 391 THR A N 1
ATOM 3103 C CA . THR A 1 391 ? 12.047 13.439 4.266 1.00 79.19 391 THR A CA 1
ATOM 3104 C C . THR A 1 391 ? 12.885 12.250 4.738 1.00 79.19 391 THR A C 1
ATOM 3106 O O . THR A 1 391 ? 13.402 11.457 3.942 1.00 79.19 391 THR A O 1
ATOM 3109 N N . ARG A 1 392 ? 13.020 12.092 6.058 1.00 70.69 392 ARG A N 1
ATOM 3110 C CA . ARG A 1 392 ? 13.741 10.944 6.633 1.00 70.69 392 ARG A CA 1
ATOM 3111 C C . ARG A 1 392 ? 13.151 9.610 6.177 1.00 70.69 392 ARG A C 1
ATOM 3113 O O . ARG A 1 392 ? 13.906 8.678 5.936 1.00 70.69 392 ARG A O 1
ATOM 3120 N N . LEU A 1 393 ? 11.832 9.545 5.990 1.00 72.62 393 LEU A N 1
ATOM 3121 C CA . LEU A 1 393 ? 11.148 8.361 5.477 1.00 72.62 393 LEU A CA 1
ATOM 3122 C C . LEU A 1 393 ? 11.598 8.008 4.051 1.00 72.62 393 LEU A C 1
ATOM 3124 O O . LEU A 1 393 ? 11.898 6.849 3.786 1.00 72.62 393 LEU A O 1
ATOM 3128 N N . ILE A 1 394 ? 11.702 8.993 3.151 1.00 76.81 394 ILE A N 1
ATOM 3129 C CA . ILE A 1 394 ? 12.190 8.770 1.779 1.00 76.81 394 ILE A CA 1
ATOM 3130 C C . ILE A 1 394 ? 13.644 8.299 1.798 1.00 76.81 394 ILE A C 1
ATOM 3132 O O . ILE A 1 394 ? 13.973 7.312 1.145 1.00 76.81 394 ILE A O 1
ATOM 3136 N N . LYS A 1 395 ? 14.506 8.951 2.587 1.00 81.12 395 LYS A N 1
ATOM 3137 C CA . LYS A 1 395 ? 15.916 8.546 2.721 1.00 81.12 395 LYS A CA 1
ATOM 3138 C C . LYS A 1 395 ? 16.055 7.134 3.287 1.00 81.12 395 LYS A C 1
ATOM 3140 O O . LYS A 1 395 ? 16.884 6.368 2.810 1.00 81.12 395 LYS A O 1
ATOM 3145 N N . LEU A 1 396 ? 15.236 6.783 4.277 1.00 76.75 396 LEU A N 1
ATOM 3146 C CA . LEU A 1 396 ? 15.203 5.444 4.854 1.00 76.75 396 LEU A CA 1
ATOM 3147 C C . LEU A 1 396 ? 14.745 4.407 3.825 1.00 76.75 396 LEU A C 1
ATOM 3149 O O . LEU A 1 396 ? 15.374 3.361 3.715 1.00 76.75 396 LEU A O 1
ATOM 3153 N N . ALA A 1 397 ? 13.691 4.697 3.058 1.00 73.00 397 ALA A N 1
ATOM 3154 C CA . ALA A 1 397 ? 13.211 3.815 1.999 1.00 73.00 397 ALA A CA 1
ATOM 3155 C C . ALA A 1 397 ? 14.281 3.607 0.914 1.00 73.00 397 ALA A C 1
ATOM 3157 O O . ALA A 1 397 ? 14.560 2.471 0.541 1.00 73.00 397 ALA A O 1
ATOM 3158 N N . GLN A 1 398 ? 14.939 4.682 0.471 1.00 82.81 398 GLN A N 1
ATOM 3159 C CA . GLN A 1 398 ? 16.043 4.620 -0.489 1.00 82.81 398 GLN A CA 1
ATOM 3160 C C . GLN A 1 398 ? 17.219 3.789 0.046 1.00 82.81 398 GLN A C 1
ATOM 3162 O O . GLN A 1 398 ? 17.703 2.885 -0.636 1.00 82.81 398 GLN A O 1
ATOM 3167 N N . TRP A 1 399 ? 17.663 4.054 1.274 1.00 83.75 399 TRP A N 1
ATOM 3168 C CA . TRP A 1 399 ? 18.720 3.273 1.918 1.00 83.75 399 TRP A CA 1
ATOM 3169 C C . TRP A 1 399 ? 18.341 1.791 2.026 1.00 83.75 399 TRP A C 1
ATOM 3171 O O . TRP A 1 399 ? 19.139 0.917 1.698 1.00 83.75 399 TRP A O 1
ATOM 3181 N N . TYR A 1 400 ? 17.104 1.503 2.434 1.00 78.25 400 TYR A N 1
ATOM 3182 C CA . TYR A 1 400 ? 16.607 0.139 2.572 1.00 78.25 400 TYR A CA 1
ATOM 3183 C C . TYR A 1 400 ? 16.641 -0.602 1.231 1.00 78.25 400 TYR A C 1
ATOM 3185 O O . TYR A 1 400 ? 17.114 -1.734 1.166 1.00 78.25 400 TYR A O 1
ATOM 3193 N N . VAL A 1 401 ? 16.163 0.036 0.156 1.00 80.62 401 VAL A N 1
ATOM 3194 C CA . VAL A 1 401 ? 16.183 -0.533 -1.199 1.00 80.62 401 VAL A CA 1
ATOM 3195 C C . VAL A 1 401 ? 17.617 -0.826 -1.635 1.00 80.62 401 VAL A C 1
ATOM 3197 O O . VAL A 1 401 ? 17.898 -1.926 -2.102 1.00 80.62 401 VAL A O 1
ATOM 3200 N N . GLU A 1 402 ? 18.534 0.119 -1.443 1.00 84.19 402 GLU A N 1
ATOM 3201 C CA . GLU A 1 402 ? 19.946 -0.032 -1.808 1.00 84.19 402 GLU A CA 1
ATOM 3202 C C . GLU A 1 402 ? 20.618 -1.197 -1.064 1.00 84.19 402 GLU A C 1
ATOM 3204 O O . GLU A 1 402 ? 21.241 -2.062 -1.684 1.00 84.19 402 GLU A O 1
ATOM 3209 N N . GLU A 1 403 ? 20.422 -1.293 0.251 1.00 82.81 403 GLU A N 1
ATOM 3210 C CA . GLU A 1 403 ? 20.959 -2.403 1.044 1.00 82.81 403 GLU A CA 1
ATOM 3211 C C . GLU A 1 403 ? 20.306 -3.746 0.698 1.00 82.81 403 GLU A C 1
ATOM 3213 O O . GLU A 1 403 ? 20.980 -4.779 0.712 1.00 82.81 403 GLU A O 1
ATOM 3218 N N . LEU A 1 404 ? 19.019 -3.756 0.337 1.00 84.00 404 LEU A N 1
ATOM 3219 C CA . LEU A 1 404 ? 18.340 -4.963 -0.130 1.00 84.00 404 LEU A CA 1
ATOM 3220 C C . LEU A 1 404 ? 18.950 -5.470 -1.441 1.00 84.00 404 LEU A C 1
ATOM 3222 O O . LEU A 1 404 ? 19.238 -6.661 -1.558 1.00 84.00 404 LEU A O 1
ATOM 3226 N N . TYR A 1 405 ? 19.225 -4.581 -2.398 1.00 85.81 405 TYR A N 1
ATOM 3227 C CA . TYR A 1 405 ? 19.954 -4.948 -3.615 1.00 85.81 405 TYR A CA 1
ATOM 3228 C C . TYR A 1 405 ? 21.339 -5.504 -3.309 1.00 85.81 405 TYR A C 1
ATOM 3230 O O . TYR A 1 405 ? 21.768 -6.489 -3.913 1.00 85.81 405 TYR A O 1
ATOM 3238 N N . ALA A 1 406 ? 22.031 -4.926 -2.337 1.00 84.88 406 ALA A N 1
ATOM 3239 C CA . ALA A 1 406 ? 23.338 -5.412 -1.943 1.00 84.88 406 ALA A CA 1
ATOM 3240 C C . ALA A 1 406 ? 23.280 -6.791 -1.248 1.00 84.88 406 ALA A C 1
ATOM 3242 O O . ALA A 1 406 ? 24.182 -7.610 -1.432 1.00 84.88 406 ALA A O 1
ATOM 3243 N N . LEU A 1 407 ? 22.213 -7.091 -0.496 1.00 86.19 407 LEU A N 1
ATOM 3244 C CA . LEU A 1 407 ? 21.957 -8.435 0.042 1.00 86.19 407 LEU A CA 1
ATOM 3245 C C . LEU A 1 407 ? 21.617 -9.452 -1.049 1.00 86.19 407 LEU A C 1
ATOM 3247 O O . LEU A 1 407 ? 22.068 -10.594 -0.959 1.00 86.19 407 LEU A O 1
ATOM 3251 N N . ASN A 1 408 ? 20.870 -9.052 -2.081 1.00 87.88 408 ASN A N 1
ATOM 3252 C CA . ASN A 1 408 ? 20.502 -9.929 -3.198 1.00 87.88 408 ASN A CA 1
ATOM 3253 C C . ASN A 1 408 ? 21.733 -10.526 -3.902 1.00 87.88 408 ASN A C 1
ATOM 3255 O O . ASN A 1 408 ? 21.676 -11.664 -4.359 1.00 87.88 408 ASN A O 1
ATOM 3259 N N . HIS A 1 409 ? 22.862 -9.807 -3.928 1.00 84.81 409 HIS A N 1
ATOM 3260 C CA . HIS A 1 409 ? 24.126 -10.310 -4.483 1.00 84.81 409 HIS A CA 1
ATOM 3261 C C . HIS A 1 409 ? 24.714 -11.494 -3.700 1.00 84.81 409 HIS A C 1
ATOM 3263 O O . HIS A 1 409 ? 25.449 -12.304 -4.257 1.00 84.81 409 HIS A O 1
ATOM 3269 N N . GLN A 1 410 ? 24.404 -11.600 -2.408 1.00 82.88 410 GLN A N 1
ATOM 3270 C CA . GLN A 1 410 ? 25.004 -12.577 -1.492 1.00 82.88 410 GLN A CA 1
ATOM 3271 C C . GLN A 1 410 ? 24.051 -13.727 -1.146 1.00 82.88 410 GLN A C 1
ATOM 3273 O O . GLN A 1 410 ? 24.488 -14.769 -0.659 1.00 82.88 410 GLN A O 1
ATOM 3278 N N . HIS A 1 411 ? 22.751 -13.534 -1.376 1.00 84.50 411 HIS A N 1
ATOM 3279 C CA . HIS A 1 411 ? 21.688 -14.412 -0.901 1.00 84.50 411 HIS A CA 1
ATOM 3280 C C . HIS A 1 411 ? 20.660 -14.675 -2.009 1.00 84.50 411 HIS A C 1
ATOM 3282 O O . HIS A 1 411 ? 19.678 -13.932 -2.124 1.00 84.50 411 HIS A O 1
ATOM 3288 N N . PRO A 1 412 ? 20.853 -15.731 -2.820 1.00 84.06 412 PRO A N 1
ATOM 3289 C CA . PRO A 1 412 ? 19.934 -16.084 -3.903 1.00 84.06 412 PRO A CA 1
ATOM 3290 C C . PRO A 1 412 ? 18.489 -16.279 -3.431 1.00 84.06 412 PRO A C 1
ATOM 3292 O O . PRO A 1 412 ? 17.553 -15.936 -4.146 1.00 84.06 412 PRO A O 1
ATOM 3295 N N . GLU A 1 413 ? 18.287 -16.769 -2.205 1.00 84.12 413 GLU A N 1
ATOM 3296 C CA . GLU A 1 413 ? 16.961 -16.957 -1.616 1.00 84.12 413 GLU A CA 1
ATOM 3297 C C . GLU A 1 413 ? 16.226 -15.632 -1.366 1.00 84.12 413 GLU A C 1
ATOM 3299 O O . GLU A 1 413 ? 15.015 -15.546 -1.558 1.00 84.12 413 GLU A O 1
ATOM 3304 N N . ILE A 1 414 ? 16.960 -14.586 -0.975 1.00 86.75 414 ILE A N 1
ATOM 3305 C CA . ILE A 1 414 ? 16.423 -13.232 -0.774 1.00 86.75 414 ILE A CA 1
ATOM 3306 C C . ILE A 1 414 ? 16.140 -12.604 -2.132 1.00 86.75 414 ILE A C 1
ATOM 3308 O O . ILE A 1 414 ? 15.078 -12.012 -2.327 1.00 86.75 414 ILE A O 1
ATOM 3312 N N . TYR A 1 415 ? 17.059 -12.792 -3.081 1.00 90.00 415 TYR A N 1
ATOM 3313 C CA . TYR A 1 415 ? 16.885 -12.272 -4.425 1.00 90.00 415 TYR A CA 1
ATOM 3314 C C . TYR A 1 415 ? 15.645 -12.868 -5.102 1.00 90.00 415 TYR A C 1
ATOM 3316 O O . TYR A 1 415 ? 14.851 -12.125 -5.669 1.00 90.00 415 TYR A O 1
ATOM 3324 N N . GLN A 1 416 ? 15.403 -14.173 -4.957 1.00 89.00 416 GLN A N 1
ATOM 3325 C CA . GLN A 1 416 ? 14.216 -14.836 -5.501 1.00 89.00 416 GLN A CA 1
ATOM 3326 C C . GLN A 1 416 ? 12.902 -14.247 -4.963 1.00 89.00 416 GLN A C 1
ATOM 3328 O O . GLN A 1 416 ? 11.963 -14.016 -5.724 1.00 89.00 416 GLN A O 1
ATOM 3333 N N . GLU A 1 417 ? 12.806 -13.996 -3.658 1.00 84.06 417 GLU A N 1
ATOM 3334 C CA . GLU A 1 417 ? 11.609 -13.387 -3.064 1.00 84.06 417 GLU A CA 1
ATOM 3335 C C . GLU A 1 417 ? 11.454 -11.913 -3.460 1.00 84.06 417 GLU A C 1
ATOM 3337 O O . GLU A 1 417 ? 10.347 -11.453 -3.749 1.00 84.06 417 GLU A O 1
ATOM 3342 N N . PHE A 1 418 ? 12.565 -11.183 -3.563 1.00 86.50 418 PHE A N 1
ATOM 3343 C CA . PHE A 1 418 ? 12.567 -9.822 -4.086 1.00 86.50 418 PHE A CA 1
ATOM 3344 C C . PHE A 1 418 ? 12.074 -9.762 -5.541 1.00 86.50 418 PHE A C 1
ATOM 3346 O O . PHE A 1 418 ? 11.280 -8.887 -5.884 1.00 86.50 418 PHE A O 1
ATOM 3353 N N . LEU A 1 419 ? 12.460 -10.721 -6.386 1.00 88.88 419 LEU A N 1
ATOM 3354 C CA . LEU A 1 419 ? 11.962 -10.828 -7.761 1.00 88.88 419 LEU A CA 1
ATOM 3355 C C . LEU A 1 419 ? 10.454 -11.083 -7.805 1.00 88.88 419 LEU A C 1
ATOM 3357 O O . LEU A 1 419 ? 9.752 -10.462 -8.603 1.00 88.88 419 LEU A O 1
ATOM 3361 N N . LYS A 1 420 ? 9.923 -11.937 -6.920 1.00 85.56 420 LYS A N 1
ATOM 3362 C CA . LYS A 1 420 ? 8.468 -12.141 -6.812 1.00 85.56 420 LYS A CA 1
ATOM 3363 C C . LYS A 1 420 ? 7.746 -10.843 -6.458 1.00 85.56 420 LYS A C 1
ATOM 3365 O O . LYS A 1 420 ? 6.693 -10.576 -7.031 1.00 85.56 420 LYS A O 1
ATOM 3370 N N . LEU A 1 421 ? 8.305 -10.028 -5.562 1.00 83.56 421 LEU A N 1
ATOM 3371 C CA . LEU A 1 421 ? 7.765 -8.703 -5.250 1.00 83.56 421 LEU A CA 1
ATOM 3372 C C . LEU A 1 421 ? 7.825 -7.771 -6.470 1.00 83.56 421 LEU A C 1
ATOM 3374 O O . LEU A 1 421 ? 6.803 -7.208 -6.857 1.00 83.56 421 LEU A O 1
ATOM 3378 N N . MET A 1 422 ? 8.991 -7.648 -7.115 1.00 83.62 422 MET A N 1
ATOM 3379 C CA . MET A 1 422 ? 9.175 -6.807 -8.307 1.00 83.62 422 MET A CA 1
ATOM 3380 C C . MET A 1 422 ? 8.210 -7.161 -9.439 1.00 83.62 422 MET A C 1
ATOM 3382 O O . MET A 1 422 ? 7.712 -6.273 -10.126 1.00 83.62 422 MET A O 1
ATOM 3386 N N . HIS A 1 423 ? 7.928 -8.450 -9.628 1.00 87.06 423 HIS A N 1
ATOM 3387 C CA . HIS A 1 423 ? 7.021 -8.942 -10.662 1.00 87.06 423 HIS A CA 1
ATOM 3388 C C . HIS A 1 423 ? 5.569 -9.124 -10.189 1.00 87.06 423 HIS A C 1
ATOM 3390 O O . HIS A 1 423 ? 4.766 -9.737 -10.900 1.00 87.06 423 HIS A O 1
ATOM 3396 N N . VAL A 1 424 ? 5.228 -8.562 -9.023 1.00 80.38 424 VAL A N 1
ATOM 3397 C CA . VAL A 1 424 ? 3.881 -8.528 -8.421 1.00 80.38 424 VAL A CA 1
ATOM 3398 C C . VAL A 1 424 ? 3.270 -9.925 -8.230 1.00 80.38 424 VAL A C 1
ATOM 3400 O O . VAL A 1 424 ? 2.059 -10.131 -8.302 1.00 80.38 424 VAL A O 1
ATOM 3403 N N . GLN A 1 425 ? 4.119 -10.921 -7.994 1.00 78.62 425 GLN A N 1
ATOM 3404 C CA . GLN A 1 425 ? 3.719 -12.285 -7.647 1.00 78.62 425 GLN A CA 1
ATOM 3405 C C . GLN A 1 425 ? 3.614 -12.504 -6.134 1.00 78.62 425 GLN A C 1
ATOM 3407 O O . GLN A 1 425 ? 2.927 -13.425 -5.697 1.00 78.62 425 GLN A O 1
ATOM 3412 N N . ALA A 1 426 ? 4.259 -11.651 -5.341 1.00 72.56 426 ALA A N 1
ATOM 3413 C CA . ALA A 1 426 ? 4.134 -11.591 -3.891 1.00 72.56 426 ALA A CA 1
ATOM 3414 C C . ALA A 1 426 ? 3.870 -10.145 -3.449 1.00 72.56 426 ALA A C 1
ATOM 3416 O O . ALA A 1 426 ? 4.141 -9.202 -4.195 1.00 72.56 426 ALA A O 1
ATOM 3417 N N . GLY A 1 427 ? 3.302 -9.969 -2.256 1.00 63.62 427 GLY A N 1
ATOM 3418 C CA . GLY A 1 427 ? 3.159 -8.647 -1.662 1.00 63.62 427 GLY A CA 1
ATOM 3419 C C . GLY A 1 427 ? 4.441 -8.193 -0.951 1.00 63.62 427 GLY A C 1
ATOM 3420 O O . GLY A 1 427 ? 5.439 -8.920 -0.892 1.00 63.62 427 GLY A O 1
ATOM 3421 N N . PRO A 1 428 ? 4.436 -6.971 -0.400 1.00 61.31 428 PRO A N 1
ATOM 3422 C CA . PRO A 1 428 ? 5.591 -6.379 0.271 1.00 61.31 428 PRO A CA 1
ATOM 3423 C C . PRO A 1 428 ? 5.917 -7.053 1.610 1.00 61.31 428 PRO A C 1
ATOM 3425 O O . PRO A 1 428 ? 6.880 -6.660 2.261 1.00 61.31 428 PRO A O 1
ATOM 3428 N N . GLU A 1 429 ? 5.149 -8.062 2.038 1.00 62.19 429 GLU A N 1
ATOM 3429 C CA . GLU A 1 429 ? 5.295 -8.695 3.349 1.00 62.19 429 GLU A CA 1
ATOM 3430 C C . GLU A 1 429 ? 6.672 -9.353 3.518 1.00 62.19 429 GLU A C 1
ATOM 3432 O O . GLU A 1 429 ? 7.213 -9.413 4.621 1.00 62.19 429 GLU A O 1
ATOM 3437 N N . PHE A 1 430 ? 7.290 -9.776 2.412 1.00 68.94 430 PHE A N 1
ATOM 3438 C CA . PHE A 1 430 ? 8.666 -10.267 2.393 1.00 68.94 430 PHE A CA 1
ATOM 3439 C C . PHE A 1 430 ? 9.676 -9.248 2.950 1.00 68.94 430 PHE A C 1
ATOM 3441 O O . PHE A 1 430 ? 10.556 -9.632 3.723 1.00 68.94 430 PHE A O 1
ATOM 3448 N N . LEU A 1 431 ? 9.515 -7.954 2.638 1.00 62.06 431 LEU A N 1
ATOM 3449 C CA . LEU A 1 431 ? 10.379 -6.878 3.151 1.00 62.06 431 LEU A CA 1
ATOM 3450 C C . LEU A 1 431 ? 10.309 -6.759 4.685 1.00 62.06 431 LEU A C 1
ATOM 3452 O O . LEU A 1 431 ? 11.191 -6.193 5.332 1.00 62.06 431 LEU A O 1
ATOM 3456 N N . LEU A 1 432 ? 9.248 -7.298 5.280 1.00 58.28 432 LEU A N 1
ATOM 3457 C CA . LEU A 1 432 ? 8.936 -7.180 6.701 1.00 58.28 432 LEU A CA 1
ATOM 3458 C C . LEU A 1 432 ? 9.450 -8.357 7.516 1.00 58.28 432 LEU A C 1
ATOM 3460 O O . LEU A 1 432 ? 9.361 -8.348 8.746 1.00 58.28 432 LEU A O 1
ATOM 3464 N N . ARG A 1 433 ? 9.951 -9.400 6.848 1.00 62.69 433 ARG A N 1
ATOM 3465 C CA . ARG A 1 433 ? 10.371 -10.608 7.539 1.00 62.69 433 ARG A CA 1
ATOM 3466 C C . ARG A 1 433 ? 11.541 -10.298 8.486 1.00 62.69 433 ARG A C 1
ATOM 3468 O O . ARG A 1 433 ? 12.529 -9.688 8.062 1.00 62.69 433 ARG A O 1
ATOM 3475 N N . PRO A 1 434 ? 11.485 -10.751 9.754 1.00 55.53 434 PRO A N 1
ATOM 3476 C CA . PRO A 1 434 ? 12.522 -10.453 10.740 1.00 55.53 434 PRO A CA 1
ATOM 3477 C C . PRO A 1 434 ? 13.930 -10.879 10.316 1.00 55.53 434 PRO A C 1
ATOM 3479 O O . PRO A 1 434 ? 14.897 -10.214 10.677 1.00 55.53 434 PRO A O 1
ATOM 3482 N N . ASP A 1 435 ? 14.066 -11.963 9.547 1.00 68.62 435 ASP A N 1
ATOM 3483 C CA . ASP A 1 435 ? 15.362 -12.427 9.049 1.00 68.62 435 ASP A CA 1
ATOM 3484 C C . ASP A 1 435 ? 15.979 -11.471 8.019 1.00 68.62 435 ASP A C 1
ATOM 3486 O O . ASP A 1 435 ? 17.190 -11.249 8.058 1.00 68.62 435 ASP A O 1
ATOM 3490 N N . ILE A 1 436 ? 15.165 -10.843 7.164 1.00 70.56 436 ILE A N 1
ATOM 3491 C CA . ILE A 1 436 ? 15.617 -9.821 6.208 1.00 70.56 436 ILE A CA 1
ATOM 3492 C C . ILE A 1 436 ? 16.064 -8.566 6.956 1.00 70.56 436 ILE A C 1
ATOM 3494 O O . ILE A 1 436 ? 17.182 -8.092 6.756 1.00 70.56 436 ILE A O 1
ATOM 3498 N N . ALA A 1 437 ? 15.249 -8.086 7.901 1.00 67.56 437 ALA A N 1
ATOM 3499 C CA . ALA A 1 437 ? 15.587 -6.928 8.728 1.00 67.56 437 ALA A CA 1
ATOM 3500 C C . ALA A 1 437 ? 16.882 -7.141 9.538 1.00 67.56 437 ALA A C 1
ATOM 3502 O O . ALA A 1 437 ? 17.729 -6.250 9.600 1.00 67.56 437 ALA A O 1
ATOM 3503 N N . LEU A 1 438 ? 17.077 -8.331 10.119 1.00 65.69 438 LEU A N 1
ATOM 3504 C CA . LEU A 1 438 ? 18.299 -8.685 10.851 1.00 65.69 438 LEU A CA 1
ATOM 3505 C C . LEU A 1 438 ? 19.535 -8.706 9.945 1.00 65.69 438 LEU A C 1
ATOM 3507 O O . LEU A 1 438 ? 20.599 -8.245 10.359 1.00 65.69 438 LEU A O 1
ATOM 3511 N N . ARG A 1 439 ? 19.417 -9.221 8.717 1.00 74.50 439 ARG A N 1
ATOM 3512 C CA . ARG A 1 439 ? 20.525 -9.241 7.748 1.00 74.50 439 ARG A CA 1
ATOM 3513 C C . ARG A 1 439 ? 20.889 -7.836 7.277 1.00 74.50 439 ARG A C 1
ATOM 3515 O O . ARG A 1 439 ? 22.075 -7.512 7.252 1.00 74.50 439 ARG A O 1
ATOM 3522 N N . LEU A 1 440 ? 19.895 -6.991 7.002 1.00 70.75 440 LEU A N 1
ATOM 3523 C CA . LEU A 1 440 ? 20.100 -5.576 6.678 1.00 70.75 440 LEU A CA 1
ATOM 3524 C C . LEU A 1 440 ? 20.784 -4.840 7.836 1.00 70.75 440 LEU A C 1
ATOM 3526 O O . LEU A 1 440 ? 21.789 -4.164 7.632 1.00 70.75 440 LEU A O 1
ATOM 3530 N N . ALA A 1 441 ? 20.315 -5.041 9.071 1.00 66.75 441 ALA A N 1
ATOM 3531 C CA . ALA A 1 441 ? 20.924 -4.448 10.260 1.00 66.75 441 ALA A CA 1
ATOM 3532 C C . ALA A 1 441 ? 22.368 -4.932 10.483 1.00 66.75 441 ALA A C 1
ATOM 3534 O O . ALA A 1 441 ? 23.254 -4.126 10.769 1.00 66.75 441 ALA A O 1
ATOM 3535 N N . LYS A 1 442 ? 22.635 -6.235 10.306 1.00 68.44 442 LYS A N 1
ATOM 3536 C CA . LYS A 1 442 ? 23.986 -6.810 10.396 1.00 68.44 442 LYS A CA 1
ATOM 3537 C C . LYS A 1 442 ? 24.920 -6.197 9.355 1.00 68.44 442 LYS A C 1
ATOM 3539 O O . LYS A 1 442 ? 26.057 -5.866 9.683 1.00 68.44 442 LYS A O 1
ATOM 3544 N N . ARG A 1 443 ? 24.445 -6.017 8.122 1.00 72.25 443 ARG A N 1
ATOM 3545 C CA . ARG A 1 443 ? 25.210 -5.399 7.035 1.00 72.25 443 ARG A CA 1
ATOM 3546 C C . ARG A 1 443 ? 25.500 -3.923 7.313 1.00 72.25 443 ARG A C 1
ATOM 3548 O O . ARG A 1 443 ? 26.652 -3.502 7.216 1.00 72.25 443 ARG A O 1
ATOM 3555 N N . ALA A 1 444 ? 24.495 -3.171 7.759 1.00 64.75 444 ALA A N 1
ATOM 3556 C CA . ALA A 1 444 ? 24.645 -1.780 8.184 1.00 64.75 444 ALA A CA 1
ATOM 3557 C C . ALA A 1 444 ? 25.683 -1.634 9.311 1.00 64.75 444 ALA A C 1
ATOM 3559 O O . ALA A 1 444 ? 26.493 -0.705 9.319 1.00 64.75 444 ALA A O 1
ATOM 3560 N N . TRP A 1 445 ? 25.686 -2.583 10.252 1.00 58.97 445 TRP A N 1
ATOM 3561 C CA . TRP A 1 445 ? 26.655 -2.646 11.343 1.00 58.97 445 TRP A CA 1
ATOM 3562 C C . TRP A 1 445 ? 28.074 -2.951 10.846 1.00 58.97 445 TRP A C 1
ATOM 3564 O O . TRP A 1 445 ? 29.005 -2.233 11.204 1.00 58.97 445 TRP A O 1
ATOM 3574 N N . GLN A 1 446 ? 28.237 -3.943 9.964 1.00 60.19 446 GLN A N 1
ATOM 3575 C CA . GLN A 1 446 ? 29.534 -4.303 9.377 1.00 60.19 446 GLN A CA 1
ATOM 3576 C C . GLN A 1 446 ? 30.151 -3.153 8.564 1.00 60.19 446 GLN A C 1
ATOM 3578 O O . GLN A 1 446 ? 31.352 -2.903 8.663 1.00 60.19 446 GLN A O 1
ATOM 3583 N N . GLN A 1 447 ? 29.346 -2.395 7.813 1.00 58.38 447 GLN A N 1
ATOM 3584 C CA . GLN A 1 447 ? 29.832 -1.208 7.098 1.00 58.38 447 GLN A CA 1
ATOM 3585 C C . GLN A 1 447 ? 30.267 -0.082 8.052 1.00 58.38 447 GLN A C 1
ATOM 3587 O O . GLN A 1 447 ? 31.258 0.601 7.787 1.00 58.38 447 GLN A O 1
ATOM 3592 N N . LYS A 1 448 ? 29.567 0.107 9.182 1.00 48.31 448 LYS A N 1
ATOM 3593 C CA . LYS A 1 448 ? 29.945 1.097 10.205 1.00 48.31 448 LYS A CA 1
ATOM 3594 C C . LYS A 1 448 ? 31.202 0.701 10.981 1.00 48.31 448 LYS A C 1
ATOM 3596 O O . LYS A 1 448 ? 32.023 1.575 11.245 1.00 48.31 448 LYS A O 1
ATOM 3601 N N . SER A 1 449 ? 31.408 -0.584 11.283 1.00 38.50 449 SER A N 1
ATOM 3602 C CA . SER A 1 449 ? 32.641 -1.060 11.936 1.00 38.50 449 SER A CA 1
ATOM 3603 C C . SER A 1 449 ? 33.891 -0.886 11.065 1.00 38.50 449 SER A C 1
ATOM 3605 O O . SER A 1 449 ? 34.986 -0.735 11.592 1.00 38.50 449 SER A O 1
ATOM 3607 N N . VAL A 1 450 ? 33.730 -0.850 9.738 1.00 40.72 450 VAL A N 1
ATOM 3608 C CA . VAL A 1 450 ? 34.822 -0.617 8.776 1.00 40.72 450 VAL A CA 1
ATOM 3609 C C . VAL A 1 450 ? 35.162 0.879 8.626 1.00 40.72 450 VAL A C 1
ATOM 3611 O O . VAL A 1 450 ? 36.267 1.211 8.208 1.00 40.72 450 VAL A O 1
ATOM 3614 N N . LYS A 1 451 ? 34.267 1.801 9.023 1.00 35.50 451 LYS A N 1
ATOM 3615 C CA . LYS A 1 451 ? 34.452 3.264 8.896 1.00 35.50 451 LYS A CA 1
ATOM 3616 C C . LYS A 1 451 ? 34.945 3.987 10.166 1.00 35.50 451 LYS A C 1
ATOM 3618 O O . LYS A 1 451 ? 34.874 5.210 10.222 1.00 35.50 451 LYS A O 1
ATOM 3623 N N . GLY A 1 452 ? 35.485 3.273 11.158 1.00 34.00 452 GLY A N 1
ATOM 3624 C CA . GLY A 1 452 ? 36.354 3.876 12.185 1.00 34.00 452 GLY A CA 1
ATOM 3625 C C . GLY A 1 452 ? 35.712 4.916 13.118 1.00 34.00 452 GLY A C 1
ATOM 3626 O O . GLY A 1 452 ? 36.319 5.950 13.378 1.00 34.00 452 GLY A O 1
ATOM 3627 N N . LEU A 1 453 ? 34.513 4.657 13.651 1.00 31.31 453 LEU A N 1
ATOM 3628 C CA . LEU A 1 453 ? 33.959 5.434 14.770 1.00 31.31 453 LEU A CA 1
ATOM 3629 C C . LEU A 1 453 ? 34.210 4.705 16.099 1.00 31.31 453 LEU A C 1
ATOM 3631 O O . LEU A 1 453 ? 33.913 3.519 16.227 1.00 31.31 453 LEU A O 1
ATOM 3635 N N . GLY A 1 454 ? 34.794 5.434 17.055 1.00 32.50 454 GLY A N 1
ATOM 3636 C CA . GLY A 1 454 ? 35.255 4.951 18.356 1.00 32.50 454 GLY A CA 1
ATOM 3637 C C . GLY A 1 454 ? 34.188 4.259 19.211 1.00 32.50 454 GLY A C 1
ATOM 3638 O O . GLY A 1 454 ? 32.991 4.523 19.127 1.00 32.50 454 GLY A O 1
ATOM 3639 N N . THR A 1 455 ? 34.674 3.355 20.053 1.00 32.53 455 THR A N 1
ATOM 3640 C CA . THR A 1 455 ? 33.967 2.352 20.861 1.00 32.53 455 THR A CA 1
ATOM 3641 C C . THR A 1 455 ? 33.222 2.886 22.094 1.00 32.53 455 THR A C 1
ATOM 3643 O O . THR A 1 455 ? 33.167 2.201 23.110 1.00 32.53 455 THR A O 1
ATOM 3646 N N . GLU A 1 456 ? 32.597 4.062 22.042 1.00 33.78 456 GLU A N 1
ATOM 3647 C CA . GLU A 1 456 ? 31.889 4.636 23.204 1.00 33.78 456 GLU A CA 1
ATOM 3648 C C . GLU A 1 456 ? 30.404 4.907 22.929 1.00 33.78 456 GLU A C 1
ATOM 3650 O O . GLU A 1 456 ? 29.954 6.044 22.889 1.00 33.78 456 GLU A O 1
ATOM 3655 N N . ALA A 1 457 ? 29.644 3.831 22.693 1.00 37.66 457 ALA A N 1
ATOM 3656 C CA . ALA A 1 457 ? 28.212 3.669 23.008 1.00 37.66 457 ALA A CA 1
ATOM 3657 C C . ALA A 1 457 ? 27.709 2.378 22.338 1.00 37.66 457 ALA A C 1
ATOM 3659 O O . ALA A 1 457 ? 26.987 2.396 21.340 1.00 37.66 457 ALA A O 1
ATOM 3660 N N . LEU A 1 458 ? 28.135 1.226 22.855 1.00 40.09 458 LEU A N 1
ATOM 3661 C CA . LEU A 1 458 ? 27.666 -0.072 22.376 1.00 40.09 458 LEU A CA 1
ATOM 3662 C C . LEU A 1 458 ? 26.217 -0.290 22.834 1.00 40.09 458 LEU A C 1
ATOM 3664 O O . LEU A 1 458 ? 25.964 -0.579 24.001 1.00 40.09 458 LEU A O 1
ATOM 3668 N N . TRP A 1 459 ? 25.248 -0.163 21.927 1.00 47.88 459 TRP A N 1
ATOM 3669 C CA . TRP A 1 459 ? 23.909 -0.705 22.166 1.00 47.88 459 TRP A CA 1
ATOM 3670 C C . TRP A 1 459 ? 23.941 -2.231 21.976 1.00 47.88 459 TRP A C 1
ATOM 3672 O O . TRP A 1 459 ? 24.448 -2.692 20.950 1.00 47.88 459 TRP A O 1
ATOM 3682 N N . PRO A 1 460 ? 23.401 -3.033 22.915 1.00 56.16 460 PRO A N 1
ATOM 3683 C CA . PRO A 1 460 ? 23.262 -4.476 22.734 1.00 56.16 460 PRO A CA 1
ATOM 3684 C C . PRO A 1 460 ? 22.525 -4.822 21.432 1.00 56.16 460 PRO A C 1
ATOM 3686 O O . PRO A 1 460 ? 21.604 -4.113 21.022 1.00 56.16 460 PRO A O 1
ATOM 3689 N N . ALA A 1 461 ? 22.881 -5.945 20.800 1.00 51.50 461 ALA A N 1
ATOM 3690 C CA . ALA A 1 461 ? 22.263 -6.407 19.550 1.00 51.50 461 ALA A CA 1
ATOM 3691 C C . ALA A 1 461 ? 20.724 -6.527 19.631 1.00 51.50 461 ALA A C 1
ATOM 3693 O O . ALA A 1 461 ? 20.038 -6.351 18.623 1.00 51.50 461 ALA A O 1
ATOM 3694 N N . SER A 1 462 ? 20.173 -6.765 20.828 1.00 51.06 462 SER A N 1
ATOM 3695 C CA . SER A 1 462 ? 18.728 -6.772 21.088 1.00 51.06 462 SER A CA 1
ATOM 3696 C C . SER A 1 462 ? 18.066 -5.409 20.849 1.00 51.06 462 SER A C 1
ATOM 3698 O O . SER A 1 462 ? 16.989 -5.368 20.257 1.00 51.06 462 SER A O 1
ATOM 3700 N N . ARG A 1 463 ? 18.717 -4.293 21.213 1.00 60.03 463 ARG A N 1
ATOM 3701 C CA . ARG A 1 463 ? 18.193 -2.927 21.010 1.00 60.03 463 ARG A CA 1
ATOM 3702 C C . ARG A 1 463 ? 18.165 -2.528 19.535 1.00 60.03 463 ARG A C 1
ATOM 3704 O O . ARG A 1 463 ? 17.192 -1.944 19.066 1.00 60.03 463 ARG A O 1
ATOM 3711 N N . VAL A 1 464 ? 19.199 -2.902 18.778 1.00 56.06 464 VAL A N 1
ATOM 3712 C CA . VAL A 1 464 ? 19.248 -2.683 17.320 1.00 56.06 464 VAL A CA 1
ATOM 3713 C C . VAL A 1 464 ? 18.177 -3.518 16.611 1.00 56.06 464 VAL A C 1
ATOM 3715 O O . VAL A 1 464 ? 17.481 -3.011 15.733 1.00 56.06 464 VAL A O 1
ATOM 3718 N N . ALA A 1 465 ? 17.997 -4.776 17.023 1.00 55.94 465 ALA A N 1
ATOM 3719 C CA . ALA A 1 465 ? 16.945 -5.640 16.491 1.00 55.94 465 ALA A CA 1
ATOM 3720 C C . ALA A 1 465 ? 15.537 -5.081 16.766 1.00 55.94 465 ALA A C 1
ATOM 3722 O O . ALA A 1 465 ? 14.691 -5.118 15.873 1.00 55.94 465 ALA A O 1
ATOM 3723 N N . LEU A 1 466 ? 15.296 -4.526 17.960 1.00 57.88 466 LEU A N 1
ATOM 3724 C CA . LEU A 1 466 ? 14.033 -3.871 18.314 1.00 57.88 466 LEU A CA 1
ATOM 3725 C C . LEU A 1 466 ? 13.747 -2.667 17.398 1.00 57.88 466 LEU A C 1
ATOM 3727 O O . LEU A 1 466 ? 12.662 -2.580 16.824 1.00 57.88 466 LEU A O 1
ATOM 3731 N N . GLY A 1 467 ? 14.734 -1.785 17.193 1.00 58.84 467 GLY A N 1
ATOM 3732 C CA . GLY A 1 467 ? 14.607 -0.625 16.301 1.00 58.84 467 GLY A CA 1
ATOM 3733 C C . GLY A 1 467 ? 14.381 -1.003 14.832 1.00 58.84 467 GLY A C 1
ATOM 3734 O O . GLY A 1 467 ? 13.533 -0.413 14.162 1.00 58.84 467 GLY A O 1
ATOM 3735 N N . ALA A 1 468 ? 15.073 -2.031 14.333 1.00 56.69 468 ALA A N 1
ATOM 3736 C CA . ALA A 1 468 ? 14.887 -2.529 12.969 1.00 56.69 468 ALA A CA 1
ATOM 3737 C C . ALA A 1 468 ? 13.499 -3.162 12.757 1.00 56.69 468 ALA A C 1
ATOM 3739 O O . ALA A 1 468 ? 12.868 -2.921 11.728 1.00 56.69 468 ALA A O 1
ATOM 3740 N N . ARG A 1 469 ? 12.991 -3.928 13.737 1.00 58.16 469 ARG A N 1
ATOM 3741 C CA . ARG A 1 469 ? 11.620 -4.476 13.707 1.00 58.16 469 ARG A CA 1
ATOM 3742 C C . ARG A 1 469 ? 10.570 -3.367 13.705 1.00 58.16 469 ARG A C 1
ATOM 3744 O O . ARG A 1 469 ? 9.613 -3.446 12.938 1.00 58.16 469 ARG A O 1
ATOM 3751 N N . TYR A 1 470 ? 10.770 -2.328 14.518 1.00 59.94 470 TYR A N 1
ATOM 3752 C CA . TYR A 1 470 ? 9.898 -1.154 14.544 1.00 59.94 470 TYR A CA 1
ATOM 3753 C C . TYR A 1 470 ? 9.850 -0.460 13.176 1.00 59.94 470 TYR A C 1
ATOM 3755 O O . TYR A 1 470 ? 8.774 -0.298 12.603 1.00 59.94 470 TYR A O 1
ATOM 3763 N N . ALA A 1 471 ? 11.015 -0.135 12.605 1.00 58.56 471 ALA A N 1
ATOM 3764 C CA . ALA A 1 471 ? 11.115 0.529 11.305 1.00 58.56 471 ALA A CA 1
ATOM 3765 C C . ALA A 1 471 ? 10.508 -0.305 10.164 1.00 58.56 471 ALA A C 1
ATOM 3767 O O . ALA A 1 471 ? 9.746 0.223 9.354 1.00 58.56 471 ALA A O 1
ATOM 3768 N N . GLY A 1 472 ? 10.782 -1.615 10.134 1.00 56.75 472 GLY A N 1
ATOM 3769 C CA . GLY A 1 472 ? 10.184 -2.529 9.161 1.00 56.75 472 GLY A CA 1
ATOM 3770 C C . GLY A 1 472 ? 8.657 -2.521 9.231 1.00 56.75 472 GLY A C 1
ATOM 3771 O O . GLY A 1 472 ? 7.992 -2.440 8.206 1.00 56.75 472 GLY A O 1
ATOM 3772 N N . ARG A 1 473 ? 8.073 -2.510 10.432 1.00 56.50 473 ARG A N 1
ATOM 3773 C CA . ARG A 1 473 ? 6.615 -2.497 10.602 1.00 56.50 473 ARG A CA 1
ATOM 3774 C C . ARG A 1 473 ? 5.973 -1.141 10.279 1.00 56.50 473 ARG A C 1
ATOM 3776 O O . ARG A 1 473 ? 4.854 -1.116 9.766 1.00 56.50 473 ARG A O 1
ATOM 3783 N N . VAL A 1 474 ? 6.653 -0.020 10.531 1.00 56.19 474 VAL A N 1
ATOM 3784 C CA . VAL A 1 474 ? 6.201 1.298 10.041 1.00 56.19 474 VAL A CA 1
ATOM 3785 C C . VAL A 1 474 ? 6.129 1.271 8.514 1.00 56.19 474 VAL A C 1
ATOM 3787 O O . VAL A 1 474 ? 5.107 1.640 7.940 1.00 56.19 474 VAL A O 1
ATOM 3790 N N . LEU A 1 475 ? 7.153 0.718 7.858 1.00 53.59 475 LEU A N 1
ATOM 3791 C CA . LEU A 1 475 ? 7.166 0.537 6.406 1.00 53.59 475 LEU A CA 1
ATOM 3792 C C . LEU A 1 475 ? 6.032 -0.397 5.931 1.00 53.59 475 LEU A C 1
ATOM 3794 O O . LEU A 1 475 ? 5.356 -0.084 4.957 1.00 53.59 475 LEU A O 1
ATOM 3798 N N . ALA A 1 476 ? 5.753 -1.490 6.649 1.00 53.03 476 ALA A N 1
ATOM 3799 C CA . ALA A 1 476 ? 4.637 -2.405 6.370 1.00 53.03 476 ALA A CA 1
ATOM 3800 C C . ALA A 1 476 ? 3.278 -1.710 6.280 1.00 53.03 476 ALA A C 1
ATOM 3802 O O . ALA A 1 476 ? 2.529 -1.908 5.322 1.00 53.03 476 ALA A O 1
ATOM 3803 N N . ASN A 1 477 ? 2.967 -0.908 7.301 1.00 52.81 477 ASN A N 1
ATOM 3804 C CA . ASN A 1 477 ? 1.687 -0.216 7.418 1.00 52.81 477 ASN A CA 1
ATOM 3805 C C . ASN A 1 477 ? 1.535 0.870 6.356 1.00 52.81 477 ASN A C 1
ATOM 3807 O O . ASN A 1 477 ? 0.426 1.106 5.890 1.00 52.81 477 ASN A O 1
ATOM 3811 N N . LEU A 1 478 ? 2.639 1.492 5.939 1.00 51.25 478 LEU A N 1
ATOM 3812 C CA . LEU A 1 478 ? 2.632 2.474 4.856 1.00 51.25 478 LEU A CA 1
ATOM 3813 C C . LEU A 1 478 ? 2.426 1.825 3.482 1.00 51.25 478 LEU A C 1
ATOM 3815 O O . LEU A 1 478 ? 1.769 2.409 2.626 1.00 51.25 478 LEU A O 1
ATOM 3819 N N . VAL A 1 479 ? 2.986 0.632 3.262 1.00 45.84 479 VAL A N 1
ATOM 3820 C CA . VAL A 1 479 ? 3.018 0.006 1.932 1.00 45.84 479 VAL A CA 1
ATOM 3821 C C . VAL A 1 479 ? 1.801 -0.888 1.661 1.00 45.84 479 VAL A C 1
ATOM 3823 O O . VAL A 1 479 ? 1.345 -0.951 0.521 1.00 45.84 479 VAL A O 1
ATOM 3826 N N . ALA A 1 480 ? 1.260 -1.587 2.665 1.00 49.12 480 ALA A N 1
ATOM 3827 C CA . ALA A 1 480 ? 0.115 -2.489 2.481 1.00 49.12 480 ALA A CA 1
ATOM 3828 C C . ALA A 1 480 ? -0.833 -2.535 3.699 1.00 49.12 480 ALA A C 1
ATOM 3830 O O . ALA A 1 480 ? -1.068 -3.614 4.252 1.00 49.12 480 ALA A O 1
ATOM 3831 N N . PRO A 1 481 ? -1.447 -1.403 4.097 1.00 46.22 481 PRO A N 1
ATOM 3832 C CA . PRO A 1 481 ? -2.232 -1.277 5.336 1.00 46.22 481 PRO A CA 1
ATOM 3833 C C . PRO A 1 481 ? -3.395 -2.278 5.471 1.00 46.22 481 PRO A C 1
ATOM 3835 O O . PRO A 1 481 ? -3.811 -2.602 6.579 1.00 46.22 481 PRO A O 1
ATOM 3838 N N . GLN A 1 482 ? -3.923 -2.791 4.354 1.00 41.78 482 GLN A N 1
ATOM 3839 C CA . GLN A 1 482 ? -5.038 -3.748 4.335 1.00 41.78 482 GLN A CA 1
ATOM 3840 C C . GLN A 1 482 ? -4.609 -5.222 4.416 1.00 41.78 482 GLN A C 1
ATOM 3842 O O . GLN A 1 482 ? -5.420 -6.076 4.767 1.00 41.78 482 GLN A O 1
ATOM 3847 N N . ARG A 1 483 ? -3.349 -5.538 4.091 1.00 43.34 483 ARG A N 1
ATOM 3848 C CA . ARG A 1 483 ? -2.786 -6.900 4.213 1.00 43.34 483 ARG A CA 1
ATOM 3849 C C . ARG A 1 483 ? -2.101 -7.140 5.549 1.00 43.34 483 ARG A C 1
ATOM 3851 O O . ARG A 1 483 ? -1.822 -8.275 5.918 1.00 43.34 483 ARG A O 1
ATOM 3858 N N . VAL A 1 484 ? -1.878 -6.058 6.278 1.00 49.28 484 VAL A N 1
ATOM 3859 C CA . VAL A 1 484 ? -1.564 -6.060 7.693 1.00 49.28 484 VAL A CA 1
ATOM 3860 C C . VAL A 1 484 ? -2.826 -6.530 8.427 1.00 49.28 484 VAL A C 1
ATOM 3862 O O . VAL A 1 484 ? -3.805 -5.790 8.553 1.00 49.28 484 VAL A O 1
ATOM 3865 N N . GLY A 1 485 ? -2.835 -7.792 8.867 1.00 50.22 485 GLY A N 1
ATOM 3866 C CA . GLY A 1 485 ? -3.941 -8.326 9.663 1.00 50.22 485 GLY A CA 1
ATOM 3867 C C . GLY A 1 485 ? -4.145 -7.505 10.947 1.00 50.22 485 GLY A C 1
ATOM 3868 O O . GLY A 1 485 ? -3.255 -6.749 11.338 1.00 50.22 485 GLY A O 1
ATOM 3869 N N . PRO A 1 486 ? -5.269 -7.660 11.675 1.00 51.16 486 PRO A N 1
ATOM 3870 C CA . PRO A 1 486 ? -5.506 -6.941 12.934 1.00 51.16 486 PRO A CA 1
ATOM 3871 C C . PRO A 1 486 ? -4.351 -7.055 13.946 1.00 51.16 486 PRO A C 1
ATOM 3873 O O . PRO A 1 486 ? -4.153 -6.167 14.761 1.00 51.16 486 PRO A O 1
ATOM 3876 N N . ARG A 1 487 ? -3.561 -8.133 13.880 1.00 49.91 487 ARG A N 1
ATOM 3877 C CA . ARG A 1 487 ? -2.380 -8.374 14.728 1.00 49.91 487 ARG A CA 1
ATOM 3878 C C . ARG A 1 487 ? -1.190 -7.462 14.408 1.00 49.91 487 ARG A C 1
ATOM 3880 O O . ARG A 1 487 ? -0.350 -7.223 15.271 1.00 49.91 487 ARG A O 1
ATOM 3887 N N . ASP A 1 488 ? -1.152 -6.912 13.200 1.00 49.97 488 ASP A N 1
ATOM 3888 C CA . ASP A 1 488 ? 0.038 -6.293 12.619 1.00 49.97 488 ASP A CA 1
ATOM 3889 C C . ASP A 1 488 ? -0.137 -4.778 12.457 1.00 49.97 488 ASP A C 1
ATOM 3891 O O . ASP A 1 488 ? 0.840 -4.064 12.201 1.00 49.97 488 ASP A O 1
ATOM 3895 N N . ARG A 1 489 ? -1.355 -4.271 12.692 1.00 57.72 489 ARG A N 1
ATOM 3896 C CA . ARG A 1 489 ? -1.680 -2.846 12.627 1.00 57.72 489 ARG A CA 1
ATOM 3897 C C . ARG A 1 489 ? -0.958 -2.094 13.731 1.00 57.72 489 ARG A C 1
ATOM 3899 O O . ARG A 1 489 ? -1.055 -2.434 14.911 1.00 57.72 489 ARG A O 1
ATOM 3906 N N . ILE A 1 490 ? -0.175 -1.111 13.316 1.00 55.59 490 ILE A N 1
ATOM 3907 C CA . ILE A 1 490 ? 0.451 -0.153 14.218 1.00 55.59 490 ILE A CA 1
ATOM 3908 C C . ILE A 1 490 ? -0.622 0.857 14.656 1.00 55.59 490 ILE A C 1
ATOM 3910 O O . ILE A 1 490 ? -1.501 1.188 13.863 1.00 55.59 490 ILE A O 1
ATOM 3914 N N . CYS A 1 491 ? -0.579 1.328 15.908 1.00 60.16 491 CYS A N 1
ATOM 3915 C CA . CYS A 1 491 ? -1.483 2.402 16.318 1.00 60.16 491 CYS A CA 1
ATOM 3916 C C . CYS A 1 491 ? -1.055 3.725 15.665 1.00 60.16 491 CYS A C 1
ATOM 3918 O O . CYS A 1 491 ? 0.136 3.980 15.520 1.00 60.16 491 CYS A O 1
ATOM 3920 N N . HIS A 1 492 ? -1.996 4.587 15.293 1.00 57.84 492 HIS A N 1
ATOM 3921 C CA . HIS A 1 492 ? -1.775 5.887 14.658 1.00 57.84 492 HIS A CA 1
ATOM 3922 C C . HIS A 1 492 ? -0.598 6.656 15.268 1.00 57.84 492 HIS A C 1
ATOM 3924 O O . HIS A 1 492 ? 0.249 7.173 14.544 1.00 57.84 492 HIS A O 1
ATOM 3930 N N . PHE A 1 493 ? -0.476 6.640 16.597 1.00 59.69 493 PHE A N 1
ATOM 3931 C CA . PHE A 1 493 ? 0.565 7.358 17.340 1.00 59.69 493 PHE A CA 1
ATOM 3932 C C . PHE A 1 493 ? 1.983 6.842 17.123 1.00 59.69 493 PHE A C 1
ATOM 3934 O O . PHE A 1 493 ? 2.932 7.598 17.278 1.00 59.69 493 PHE A O 1
ATOM 3941 N N . ASP A 1 494 ? 2.156 5.584 16.749 1.00 61.53 494 ASP A N 1
ATOM 3942 C CA . ASP A 1 494 ? 3.470 5.046 16.392 1.00 61.53 494 ASP A CA 1
ATOM 3943 C C . ASP A 1 494 ? 3.869 5.446 14.948 1.00 61.53 494 ASP A C 1
ATOM 3945 O O . ASP A 1 494 ? 5.025 5.289 14.549 1.00 61.53 494 ASP A O 1
ATOM 3949 N N . THR A 1 495 ? 2.924 5.971 14.154 1.00 55.03 495 THR A N 1
ATOM 3950 C CA . THR A 1 495 ? 3.171 6.547 12.816 1.00 55.03 495 THR A CA 1
ATOM 3951 C C . THR A 1 495 ? 3.193 8.077 12.798 1.00 55.03 495 THR A C 1
ATOM 3953 O O . THR A 1 495 ? 3.769 8.662 11.880 1.00 55.03 495 THR A O 1
ATOM 3956 N N . GLU A 1 496 ? 2.595 8.735 13.794 1.00 61.12 496 GLU A N 1
ATOM 3957 C CA . GLU A 1 496 ? 2.660 10.187 13.952 1.00 61.12 496 GLU A CA 1
ATOM 3958 C C . GLU A 1 496 ? 4.072 10.653 14.335 1.00 61.12 496 GLU A C 1
ATOM 3960 O O . GLU A 1 496 ? 4.849 9.953 14.989 1.00 61.12 496 GLU A O 1
ATOM 3965 N N . VAL A 1 497 ? 4.404 11.889 13.957 1.00 62.28 497 VAL A N 1
ATOM 3966 C CA . VAL A 1 497 ? 5.620 12.541 14.447 1.00 62.28 497 VAL A CA 1
ATOM 3967 C C . VAL A 1 497 ? 5.478 12.740 15.956 1.00 62.28 497 VAL A C 1
ATOM 3969 O O . VAL A 1 497 ? 4.606 13.478 16.411 1.00 62.28 497 VAL A O 1
ATOM 3972 N N . MET A 1 498 ? 6.343 12.084 16.734 1.00 71.81 498 MET A N 1
ATOM 3973 C CA . MET A 1 498 ? 6.313 12.197 18.192 1.00 71.81 498 MET A CA 1
ATOM 3974 C C . MET A 1 498 ? 6.502 13.649 18.637 1.00 71.81 498 MET A C 1
ATOM 3976 O O . MET A 1 498 ? 7.438 14.329 18.209 1.00 71.81 498 MET A O 1
ATOM 3980 N N . TRP A 1 499 ? 5.624 14.095 19.536 1.00 82.31 499 TRP A N 1
ATOM 3981 C CA . TRP A 1 499 ? 5.691 15.428 20.125 1.00 82.31 499 TRP A CA 1
ATOM 3982 C C . TRP A 1 499 ? 7.004 15.609 20.898 1.00 82.31 499 TRP A C 1
ATOM 3984 O O . TRP A 1 499 ? 7.380 14.769 21.721 1.00 82.31 499 TRP A O 1
ATOM 3994 N N . GLN A 1 500 ? 7.698 16.710 20.611 1.00 83.25 500 GLN A N 1
ATOM 3995 C CA . GLN A 1 500 ? 8.951 17.107 21.246 1.00 83.25 500 GLN A CA 1
ATOM 3996 C C . GLN A 1 500 ? 8.722 18.418 21.999 1.00 83.25 500 GLN A C 1
ATOM 3998 O O . GLN A 1 500 ? 8.643 19.467 21.362 1.00 83.25 500 GLN A O 1
ATOM 4003 N N . PRO A 1 501 ? 8.567 18.375 23.331 1.00 83.31 501 PRO A N 1
ATOM 4004 C CA . PRO A 1 501 ? 8.334 19.578 24.120 1.00 83.31 501 PRO A CA 1
ATOM 4005 C C . PRO A 1 501 ? 9.589 20.454 24.173 1.00 83.31 501 PRO A C 1
ATOM 4007 O O . PRO A 1 501 ? 10.690 19.937 24.345 1.00 83.31 501 PRO A O 1
ATOM 4010 N N . ASP A 1 502 ? 9.419 21.780 24.142 1.00 80.69 502 ASP A N 1
ATOM 4011 C CA . ASP A 1 502 ? 10.538 22.732 24.289 1.00 80.69 502 ASP A CA 1
ATOM 4012 C C . ASP A 1 502 ? 11.237 22.624 25.657 1.00 80.69 502 ASP A C 1
ATOM 4014 O O . ASP A 1 502 ? 12.399 22.995 25.828 1.00 80.69 502 ASP A O 1
ATOM 4018 N N . LYS A 1 503 ? 10.506 22.155 26.676 1.00 84.00 503 LYS A N 1
ATOM 4019 C CA . LYS A 1 503 ? 11.030 21.962 28.030 1.00 84.00 503 LYS A CA 1
ATOM 4020 C C . LYS A 1 503 ? 11.798 20.648 28.115 1.00 84.00 503 LYS A C 1
ATOM 4022 O O . LYS A 1 503 ? 11.306 19.606 27.692 1.00 84.00 503 LYS A O 1
ATOM 4027 N N . THR A 1 504 ? 12.948 20.678 28.786 1.00 88.00 504 THR A N 1
ATOM 4028 C CA . THR A 1 504 ? 13.662 19.449 29.149 1.00 88.00 504 THR A CA 1
ATOM 4029 C C . THR A 1 504 ? 12.858 18.617 30.148 1.00 88.00 504 THR A C 1
ATOM 4031 O O . THR A 1 504 ? 11.982 19.136 30.855 1.00 88.00 504 THR A O 1
ATOM 4034 N N . LEU A 1 505 ? 13.179 17.322 30.233 1.00 89.19 505 LEU A N 1
ATOM 4035 C CA . LEU A 1 505 ? 12.403 16.364 31.019 1.00 89.19 505 LEU A CA 1
ATOM 4036 C C . LEU A 1 505 ? 12.182 16.802 32.477 1.00 89.19 505 LEU A C 1
ATOM 4038 O O . LEU A 1 505 ? 11.044 16.821 32.934 1.00 89.19 505 LEU A O 1
ATOM 4042 N N . GLY A 1 506 ? 13.235 17.203 33.197 1.00 89.50 506 GLY A N 1
ATOM 4043 C CA . GLY A 1 506 ? 13.128 17.575 34.614 1.00 89.50 506 GLY A CA 1
ATOM 4044 C C . GLY A 1 506 ? 12.134 18.714 34.874 1.00 89.50 506 GLY A C 1
ATOM 4045 O O . GLY A 1 506 ? 11.278 18.610 35.752 1.00 89.50 506 GLY A O 1
ATOM 4046 N N . TRP A 1 507 ? 12.173 19.773 34.057 1.00 88.88 507 TRP A N 1
ATOM 4047 C CA . TRP A 1 507 ? 11.246 20.906 34.182 1.00 88.88 507 TRP A CA 1
ATOM 4048 C C . TRP A 1 507 ? 9.810 20.516 33.842 1.00 88.88 507 TRP A C 1
ATOM 4050 O O . TRP A 1 507 ? 8.880 20.954 34.519 1.00 88.88 507 TRP A O 1
ATOM 4060 N N . PHE A 1 508 ? 9.625 19.679 32.819 1.00 91.25 508 PHE A N 1
ATOM 4061 C CA . PHE A 1 508 ? 8.306 19.165 32.468 1.00 91.25 508 PHE A CA 1
ATOM 4062 C C . PHE A 1 508 ? 7.707 18.331 33.606 1.00 91.25 508 PHE A C 1
ATOM 4064 O O . PHE A 1 508 ? 6.575 18.579 34.019 1.00 91.25 508 PHE A O 1
ATOM 4071 N N . VAL A 1 509 ? 8.478 17.386 34.151 1.00 91.56 509 VAL A N 1
ATOM 4072 C CA . VAL A 1 509 ? 8.042 16.516 35.253 1.00 91.56 509 VAL A CA 1
ATOM 4073 C C . VAL A 1 509 ? 7.681 17.336 36.482 1.00 91.56 509 VAL A C 1
ATOM 4075 O O . VAL A 1 509 ? 6.611 17.138 37.049 1.00 91.56 509 VAL A O 1
ATOM 4078 N N . ARG A 1 510 ? 8.511 18.310 36.861 1.00 90.00 510 ARG A N 1
ATOM 4079 C CA . ARG A 1 510 ? 8.221 19.193 37.995 1.00 90.00 510 ARG A CA 1
ATOM 4080 C C . ARG A 1 510 ? 6.906 19.953 37.820 1.00 90.00 510 ARG A C 1
ATOM 4082 O O . ARG A 1 510 ? 6.094 20.013 38.743 1.00 90.00 510 ARG A O 1
ATOM 4089 N N . ASP A 1 511 ? 6.693 20.545 36.647 1.00 89.69 511 ASP A N 1
ATOM 4090 C CA . ASP A 1 511 ? 5.473 21.302 36.364 1.00 89.69 511 ASP A CA 1
ATOM 4091 C C . ASP A 1 511 ? 4.240 20.379 36.360 1.00 89.69 511 ASP A C 1
ATOM 4093 O O . ASP A 1 511 ? 3.194 20.760 36.889 1.00 89.69 511 ASP A O 1
ATOM 4097 N N . ALA A 1 512 ? 4.381 19.143 35.866 1.00 89.88 512 ALA A N 1
ATOM 4098 C CA . ALA A 1 512 ? 3.346 18.114 35.937 1.00 89.88 512 ALA A CA 1
ATOM 4099 C C . ALA A 1 512 ? 3.018 17.713 37.383 1.00 89.88 512 ALA A C 1
ATOM 4101 O O . ALA A 1 512 ? 1.845 17.655 37.752 1.00 89.88 512 ALA A O 1
ATOM 4102 N N . LEU A 1 513 ? 4.028 17.495 38.231 1.00 90.44 513 LEU A N 1
ATOM 4103 C CA . LEU A 1 513 ? 3.823 17.200 39.652 1.00 90.44 513 LEU A CA 1
ATOM 4104 C C . LEU A 1 513 ? 3.141 18.366 40.369 1.00 90.44 513 LEU A C 1
ATOM 4106 O O . LEU A 1 513 ? 2.180 18.153 41.107 1.00 90.44 513 LEU A O 1
ATOM 4110 N N . ARG A 1 514 ? 3.564 19.606 40.101 1.00 88.50 514 ARG A N 1
ATOM 4111 C CA . ARG A 1 514 ? 2.939 20.813 40.660 1.00 88.50 514 ARG A CA 1
ATOM 4112 C C . ARG A 1 514 ? 1.473 20.933 40.256 1.00 88.50 514 ARG A C 1
ATOM 4114 O O . ARG A 1 514 ? 0.630 21.134 41.124 1.00 88.50 514 ARG A O 1
ATOM 4121 N N . ALA A 1 515 ? 1.161 20.774 38.970 1.00 85.62 515 ALA A N 1
ATOM 4122 C CA . ALA A 1 515 ? -0.209 20.854 38.458 1.00 85.62 515 ALA A CA 1
ATOM 4123 C C . ALA A 1 515 ? -1.132 19.781 39.058 1.00 85.62 515 ALA A C 1
ATOM 4125 O O . ALA A 1 515 ? -2.348 19.951 39.100 1.00 85.62 515 ALA A O 1
ATOM 4126 N N . ARG A 1 516 ? -0.557 18.672 39.532 1.00 86.12 516 ARG A N 1
ATOM 4127 C CA . ARG A 1 516 ? -1.285 17.525 40.080 1.00 86.12 516 ARG A CA 1
ATOM 4128 C C . ARG A 1 516 ? -1.243 17.446 41.605 1.00 86.12 516 ARG A C 1
ATOM 4130 O O . ARG A 1 516 ? -1.810 16.509 42.152 1.00 86.12 516 ARG A O 1
ATOM 4137 N N . GLY A 1 517 ? -0.600 18.400 42.283 1.00 88.00 517 GLY A N 1
ATOM 4138 C CA . GLY A 1 517 ? -0.445 18.375 43.741 1.00 88.00 517 GLY A CA 1
ATOM 4139 C C . GLY A 1 517 ? 0.415 17.208 44.245 1.00 88.00 517 GLY A C 1
ATOM 4140 O O . GLY A 1 517 ? 0.168 16.701 45.330 1.00 88.00 517 GLY A O 1
ATOM 4141 N N . LEU A 1 518 ? 1.400 16.770 43.455 1.00 90.06 518 LEU A N 1
ATOM 4142 C CA . LEU A 1 518 ? 2.266 15.609 43.712 1.00 90.06 518 LEU A CA 1
ATOM 4143 C C . LEU A 1 518 ? 3.719 16.001 44.025 1.00 90.06 518 LEU A C 1
ATOM 4145 O O . LEU A 1 518 ? 4.631 15.202 43.839 1.00 90.06 518 LEU A O 1
ATOM 4149 N N . LEU A 1 519 ? 3.969 17.237 44.470 1.00 89.19 519 LEU A N 1
ATOM 4150 C CA . LEU A 1 519 ? 5.332 17.674 44.804 1.00 89.19 519 LEU A CA 1
ATOM 4151 C C . LEU A 1 519 ? 5.933 16.901 45.990 1.00 89.19 519 LEU A C 1
ATOM 4153 O O . LEU A 1 519 ? 7.151 16.776 46.051 1.00 89.19 519 LEU A O 1
ATOM 4157 N N . SER A 1 520 ? 5.109 16.344 46.887 1.00 89.06 520 SER A N 1
ATOM 4158 C CA . SER A 1 520 ? 5.571 15.436 47.950 1.00 89.06 520 SER A CA 1
ATOM 4159 C C . SER A 1 520 ? 6.224 14.166 47.402 1.00 89.06 520 SER A C 1
ATOM 4161 O O . SER A 1 520 ? 7.139 13.642 48.025 1.00 89.06 520 SER A O 1
ATOM 4163 N N . GLU A 1 521 ? 5.808 13.722 46.213 1.00 90.94 521 GLU A N 1
ATOM 4164 C CA . GLU A 1 521 ? 6.292 12.494 45.569 1.00 90.94 521 GLU A CA 1
ATOM 4165 C C . GLU A 1 521 ? 7.484 12.752 44.628 1.00 90.94 521 GLU A C 1
ATOM 4167 O O . GLU A 1 521 ? 7.973 11.839 43.962 1.00 90.94 521 GLU A O 1
ATOM 4172 N N . ALA A 1 522 ? 7.969 13.999 44.541 1.00 91.00 522 ALA A N 1
ATOM 4173 C CA . ALA A 1 522 ? 9.016 14.406 43.602 1.00 91.00 522 ALA A CA 1
ATOM 4174 C C . ALA A 1 522 ? 10.306 13.588 43.748 1.00 91.00 522 ALA A C 1
ATOM 4176 O O . ALA A 1 522 ? 10.892 13.192 42.739 1.00 91.00 522 ALA A O 1
ATOM 4177 N N . ALA A 1 523 ? 10.702 13.284 44.986 1.00 90.00 523 ALA A N 1
ATOM 4178 C CA . ALA A 1 523 ? 11.894 12.488 45.255 1.00 90.00 523 ALA A CA 1
ATOM 4179 C C . ALA A 1 523 ? 11.756 11.042 44.766 1.00 90.00 523 ALA A C 1
ATOM 4181 O O . ALA A 1 523 ? 12.696 10.455 44.227 1.00 90.00 523 ALA A O 1
ATOM 4182 N N . GLU A 1 524 ? 10.562 10.466 44.891 1.00 89.25 524 GLU A N 1
ATOM 4183 C CA . GLU A 1 524 ? 10.302 9.111 44.423 1.00 89.25 524 GLU A CA 1
ATOM 4184 C C . GLU A 1 524 ? 10.259 9.033 42.892 1.00 89.25 524 GLU A C 1
ATOM 4186 O O . GLU A 1 524 ? 10.854 8.140 42.284 1.00 89.25 524 GLU A O 1
ATOM 4191 N N . VAL A 1 525 ? 9.619 10.021 42.261 1.00 92.19 525 VAL A N 1
ATOM 4192 C CA . VAL A 1 525 ? 9.576 10.172 40.801 1.00 92.19 525 VAL A CA 1
ATOM 4193 C C . VAL A 1 525 ? 10.982 10.345 40.237 1.00 92.19 525 VAL A C 1
ATOM 4195 O O . VAL A 1 525 ? 11.333 9.684 39.258 1.00 92.19 525 VAL A O 1
ATOM 4198 N N . ARG A 1 526 ? 11.808 11.191 40.864 1.00 91.88 526 ARG A N 1
ATOM 4199 C CA . ARG A 1 526 ? 13.211 11.375 40.482 1.00 91.88 526 ARG A CA 1
ATOM 4200 C C . ARG A 1 526 ? 13.983 10.066 40.608 1.00 91.88 526 ARG A C 1
ATOM 4202 O O . ARG A 1 526 ? 14.596 9.651 39.631 1.00 91.88 526 ARG A O 1
ATOM 4209 N N . ARG A 1 527 ? 13.887 9.374 41.749 1.00 91.12 527 ARG A N 1
ATOM 4210 C CA . ARG A 1 527 ? 14.535 8.069 41.976 1.00 91.12 527 ARG A CA 1
ATOM 4211 C C . ARG A 1 527 ? 14.166 7.046 40.899 1.00 91.12 527 ARG A C 1
ATOM 4213 O O . ARG A 1 527 ? 15.026 6.303 40.433 1.00 91.12 527 ARG A O 1
ATOM 4220 N N . PHE A 1 528 ? 12.896 6.997 40.496 1.00 92.38 528 PHE A N 1
ATOM 4221 C CA . PHE A 1 528 ? 12.441 6.134 39.406 1.00 92.38 528 PHE A CA 1
ATOM 4222 C C . PHE A 1 528 ? 13.059 6.538 38.059 1.00 92.38 528 PHE A C 1
ATOM 4224 O O . PHE A 1 528 ? 13.618 5.691 37.363 1.00 92.38 528 PHE A O 1
ATOM 4231 N N . LEU A 1 529 ? 13.000 7.818 37.688 1.00 91.44 529 LEU A N 1
ATOM 4232 C CA . LEU A 1 529 ? 13.527 8.293 36.405 1.00 91.44 529 LEU A CA 1
ATOM 4233 C C . LEU A 1 529 ? 15.056 8.164 36.312 1.00 91.44 529 LEU A C 1
ATOM 4235 O O . LEU A 1 529 ? 15.545 7.703 35.282 1.00 91.44 529 LEU A O 1
ATOM 4239 N N . ASP A 1 530 ? 15.793 8.487 37.378 1.00 89.50 530 ASP A N 1
ATOM 4240 C CA . ASP A 1 530 ? 17.255 8.347 37.449 1.00 89.50 530 ASP A CA 1
ATOM 4241 C C . ASP A 1 530 ? 17.690 6.892 37.201 1.00 89.50 530 ASP A C 1
ATOM 4243 O O . ASP A 1 530 ? 18.675 6.645 36.504 1.00 89.50 530 ASP A O 1
ATOM 4247 N N . TYR A 1 531 ? 16.924 5.918 37.706 1.00 90.75 531 TYR A N 1
ATOM 4248 C CA . TYR A 1 531 ? 17.202 4.500 37.484 1.00 90.75 531 TYR A CA 1
ATOM 4249 C C . TYR A 1 531 ? 16.820 4.028 36.073 1.00 90.75 531 TYR A C 1
ATOM 4251 O O . TYR A 1 531 ? 17.573 3.297 35.431 1.00 90.75 531 TYR A O 1
ATOM 4259 N N . TRP A 1 532 ? 15.639 4.415 35.579 1.00 90.56 532 TRP A N 1
ATOM 4260 C CA . TRP A 1 532 ? 15.048 3.802 34.383 1.00 90.56 532 TRP A CA 1
ATOM 4261 C C . TRP A 1 532 ? 15.396 4.491 33.064 1.00 90.56 532 TRP A C 1
ATOM 4263 O O . TRP A 1 532 ? 15.392 3.832 32.021 1.00 90.56 532 TRP A O 1
ATOM 4273 N N . LEU A 1 533 ? 15.744 5.779 33.071 1.00 86.31 533 LEU A N 1
ATOM 4274 C CA . LEU A 1 533 ? 16.155 6.484 31.854 1.00 86.31 533 LEU A CA 1
ATOM 4275 C C . LEU A 1 533 ? 17.405 5.877 31.190 1.00 86.31 533 LEU A C 1
ATOM 4277 O O . LEU A 1 533 ? 17.373 5.692 29.972 1.00 86.31 533 LEU A O 1
ATOM 4281 N N . PRO A 1 534 ? 18.469 5.489 31.927 1.00 82.81 534 PRO A N 1
ATOM 4282 C CA . PRO A 1 534 ? 19.620 4.798 31.333 1.00 82.81 534 PRO A CA 1
ATOM 4283 C C . PRO A 1 534 ? 19.284 3.404 30.771 1.00 82.81 534 PRO A C 1
ATOM 4285 O O . PRO A 1 534 ? 19.943 2.909 29.852 1.00 82.81 534 PRO A O 1
ATOM 4288 N N . VAL A 1 535 ? 18.252 2.755 31.317 1.00 82.94 535 VAL A N 1
ATOM 4289 C CA . VAL A 1 535 ? 17.797 1.411 30.919 1.00 82.94 535 VAL A CA 1
ATOM 4290 C C . VAL A 1 535 ? 16.967 1.450 29.628 1.00 82.94 535 VAL A C 1
ATOM 4292 O O . VAL A 1 535 ? 16.879 0.442 28.916 1.00 82.94 535 VAL A O 1
ATOM 4295 N N . GLN A 1 536 ? 16.388 2.606 29.291 1.00 79.44 536 GLN A N 1
ATOM 4296 C CA . GLN A 1 536 ? 15.537 2.799 28.118 1.00 79.44 536 GLN A CA 1
ATOM 4297 C C . GLN A 1 536 ? 16.269 2.435 26.813 1.00 79.44 536 GLN A C 1
ATOM 4299 O O . GLN A 1 536 ? 17.367 2.913 26.527 1.00 79.44 536 GLN A O 1
ATOM 4304 N N . GLY A 1 537 ? 15.643 1.584 25.998 1.00 59.69 537 GLY A N 1
ATOM 4305 C CA . GLY A 1 537 ? 16.231 1.060 24.758 1.00 59.69 537 GLY A CA 1
ATOM 4306 C C . GLY A 1 537 ? 15.875 1.856 23.499 1.00 59.69 537 GLY A C 1
ATOM 4307 O O . GLY A 1 537 ? 16.584 1.757 22.504 1.00 59.69 537 GLY A O 1
ATOM 4308 N N . LEU A 1 538 ? 14.803 2.657 23.544 1.00 57.09 538 LEU A N 1
ATOM 4309 C CA . LEU A 1 538 ? 14.281 3.451 22.417 1.00 57.09 538 LEU A CA 1
ATOM 4310 C C . LEU A 1 538 ? 14.719 4.931 22.443 1.00 57.09 538 LEU A C 1
ATOM 4312 O O . LEU A 1 538 ? 14.074 5.783 21.839 1.00 57.09 538 LEU A O 1
ATOM 4316 N N . GLY A 1 539 ? 15.787 5.274 23.171 1.00 52.09 539 GLY A N 1
ATOM 4317 C CA . GLY A 1 539 ? 16.301 6.649 23.203 1.00 52.09 539 GLY A CA 1
ATOM 4318 C C . GLY A 1 539 ? 17.025 7.021 21.906 1.00 52.09 539 GLY A C 1
ATOM 4319 O O . GLY A 1 539 ? 17.998 6.371 21.542 1.00 52.09 539 GLY A O 1
ATOM 4320 N N . ILE A 1 540 ? 16.587 8.075 21.215 1.00 48.06 540 ILE A N 1
ATOM 4321 C CA . ILE A 1 540 ? 17.252 8.610 20.015 1.00 48.06 540 ILE A CA 1
ATOM 4322 C C . ILE A 1 540 ? 18.090 9.818 20.447 1.00 48.06 540 ILE A C 1
ATOM 4324 O O . ILE A 1 540 ? 17.547 10.738 21.044 1.00 48.06 540 ILE A O 1
ATOM 4328 N N . ALA A 1 541 ? 19.398 9.825 20.167 1.00 53.25 541 ALA A N 1
ATOM 4329 C CA . ALA A 1 541 ? 20.263 11.013 20.261 1.00 53.25 541 ALA A CA 1
ATOM 4330 C C . ALA A 1 541 ? 20.067 11.893 21.527 1.00 53.25 541 ALA A C 1
ATOM 4332 O O . ALA A 1 541 ? 19.702 13.060 21.426 1.00 53.25 541 ALA A O 1
ATOM 4333 N N . LYS A 1 542 ? 20.326 11.343 22.725 1.00 61.84 542 LYS A N 1
ATOM 4334 C CA . LYS A 1 542 ? 20.147 12.031 24.026 1.00 61.84 542 LYS A CA 1
ATOM 4335 C C . LYS A 1 542 ? 18.699 12.449 24.356 1.00 61.84 542 LYS A C 1
ATOM 4337 O O . LYS A 1 542 ? 18.497 13.367 25.154 1.00 61.84 542 LYS A O 1
ATOM 4342 N N . LYS A 1 543 ? 17.701 11.766 23.792 1.00 71.06 543 LYS A N 1
ATOM 4343 C CA . LYS A 1 543 ? 16.294 11.985 24.133 1.00 71.06 543 LYS A CA 1
ATOM 4344 C C . LYS A 1 543 ? 15.641 10.791 24.831 1.00 71.06 543 LYS A C 1
ATOM 4346 O O . LYS A 1 543 ? 15.893 9.635 24.484 1.00 71.06 543 LYS A O 1
ATOM 4351 N N . ALA A 1 544 ? 14.776 11.084 25.797 1.00 75.62 544 ALA A N 1
ATOM 4352 C CA . ALA A 1 544 ? 13.976 10.131 26.558 1.00 75.62 544 ALA A CA 1
ATOM 4353 C C . ALA A 1 544 ? 12.565 10.013 25.963 1.00 75.62 544 ALA A C 1
ATOM 4355 O O . ALA A 1 544 ? 11.899 11.030 25.772 1.00 75.62 544 ALA A O 1
ATOM 4356 N N . LEU A 1 545 ? 12.106 8.787 25.695 1.00 82.00 545 LEU A N 1
ATOM 4357 C CA . LEU A 1 545 ? 10.746 8.510 25.240 1.00 82.00 545 LEU A CA 1
ATOM 4358 C C . LEU A 1 545 ? 9.939 8.087 26.457 1.00 82.00 545 LEU A C 1
ATOM 4360 O O . LEU A 1 545 ? 10.151 7.000 26.995 1.00 82.00 545 LEU A O 1
ATOM 4364 N N . ILE A 1 546 ? 9.001 8.932 26.864 1.00 87.44 546 ILE A N 1
ATOM 4365 C CA . ILE A 1 546 ? 8.164 8.666 28.029 1.00 87.44 546 ILE A CA 1
ATOM 4366 C C . ILE A 1 546 ? 6.708 8.717 27.611 1.00 87.44 546 ILE A C 1
ATOM 4368 O O . ILE A 1 546 ? 6.258 9.682 26.992 1.00 87.44 546 ILE A O 1
ATOM 4372 N N . GLU A 1 547 ? 5.966 7.679 27.983 1.00 89.25 547 GLU A N 1
ATOM 4373 C CA . GLU A 1 547 ? 4.511 7.713 27.976 1.00 89.25 547 GLU A CA 1
ATOM 4374 C C . GLU A 1 547 ? 4.002 8.074 29.373 1.00 89.25 547 GLU A C 1
ATOM 4376 O O . GLU A 1 547 ? 4.328 7.429 30.370 1.00 89.25 547 GLU A O 1
ATOM 4381 N N . PHE A 1 548 ? 3.184 9.118 29.442 1.00 90.56 548 PHE A N 1
ATOM 4382 C CA . PHE A 1 548 ? 2.543 9.561 30.667 1.00 90.56 548 PHE A CA 1
ATOM 4383 C C . PHE A 1 548 ? 1.118 9.046 30.750 1.00 90.56 548 PHE A C 1
ATOM 4385 O O . PHE A 1 548 ? 0.399 9.039 29.751 1.00 90.56 548 PHE A O 1
ATOM 4392 N N . SER A 1 549 ? 0.679 8.724 31.965 1.00 90.31 549 SER A N 1
ATOM 4393 C CA . SER A 1 549 ? -0.730 8.475 32.268 1.00 90.31 549 SER A CA 1
ATOM 4394 C C . SER A 1 549 ? -1.264 9.497 33.266 1.00 90.31 549 SER A C 1
ATOM 4396 O O . SER A 1 549 ? -0.717 9.626 34.362 1.00 90.31 549 SER A O 1
ATOM 4398 N N . TYR A 1 550 ? -2.359 10.159 32.908 1.00 88.38 550 TYR A N 1
ATOM 4399 C CA . TYR A 1 550 ? -3.065 11.159 33.702 1.00 88.38 550 TYR A CA 1
ATOM 4400 C C . TYR A 1 550 ? -4.388 10.602 34.199 1.00 88.38 550 TYR A C 1
ATOM 4402 O O . TYR A 1 550 ? -5.249 10.252 33.396 1.00 88.38 550 TYR A O 1
ATOM 4410 N N . ASN A 1 551 ? -4.561 10.550 35.518 1.00 87.12 551 ASN A N 1
ATOM 4411 C CA . ASN A 1 551 ? -5.838 10.196 36.131 1.00 87.12 551 ASN A CA 1
ATOM 4412 C C . ASN A 1 551 ? -6.761 11.428 36.103 1.00 87.12 551 ASN A C 1
ATOM 4414 O O . ASN A 1 551 ? -6.422 12.473 36.658 1.00 87.12 551 ASN A O 1
ATOM 4418 N N . ALA A 1 552 ? -7.915 11.338 35.448 1.00 85.25 552 ALA A N 1
ATOM 4419 C CA . ALA A 1 552 ? -8.867 12.447 35.390 1.00 85.25 552 ALA A CA 1
ATOM 4420 C C . ALA A 1 552 ? -9.767 12.507 36.633 1.00 85.25 552 ALA A C 1
ATOM 4422 O O . ALA A 1 552 ? -10.343 13.549 36.931 1.00 85.25 552 ALA A O 1
ATOM 4423 N N . ASP A 1 553 ? -9.905 11.402 37.358 1.00 81.12 553 ASP A N 1
ATOM 4424 C CA . ASP A 1 553 ? -10.798 11.256 38.508 1.00 81.12 553 ASP A CA 1
ATOM 4425 C C . ASP A 1 553 ? -10.142 11.613 39.847 1.00 81.12 553 ASP A C 1
ATOM 4427 O O . ASP A 1 553 ? -10.784 12.197 40.716 1.00 81.12 553 ASP A O 1
ATOM 4431 N N . GLU A 1 554 ? -8.855 11.308 40.002 1.00 84.12 554 GLU A N 1
ATOM 4432 C CA . GLU A 1 554 ? -8.086 11.542 41.227 1.00 84.12 554 GLU A CA 1
ATOM 4433 C C . GLU A 1 554 ? -6.693 12.104 40.896 1.00 84.12 554 GLU A C 1
ATOM 4435 O O . GLU A 1 554 ? -6.191 11.863 39.792 1.00 84.12 554 GLU A O 1
ATOM 4440 N N . PRO A 1 555 ? -6.033 12.845 41.809 1.00 84.06 555 PRO A N 1
ATOM 4441 C CA . PRO A 1 555 ? -4.627 13.210 41.666 1.00 84.06 555 PRO A CA 1
ATOM 4442 C C . PRO A 1 555 ? -3.749 11.960 41.525 1.00 84.06 555 PRO A C 1
ATOM 4444 O O . PRO A 1 555 ? -3.832 11.014 42.303 1.00 84.06 555 PRO A O 1
ATOM 4447 N N . GLY A 1 556 ? -2.923 11.939 40.490 1.00 88.75 556 GLY A N 1
ATOM 4448 C CA . GLY A 1 556 ? -2.091 10.798 40.137 1.00 88.75 556 GLY A CA 1
ATOM 4449 C C . GLY A 1 556 ? -1.439 10.992 38.777 1.00 88.75 556 GLY A C 1
ATOM 4450 O O . GLY A 1 556 ? -2.047 11.584 37.871 1.00 88.75 556 GLY A O 1
ATOM 4451 N N . LEU A 1 557 ? -0.201 10.523 38.665 1.00 91.38 557 LEU A N 1
ATOM 4452 C CA . LEU A 1 557 ? 0.636 10.637 37.478 1.00 91.38 557 LEU A CA 1
ATOM 4453 C C . LEU A 1 557 ? 1.439 9.349 37.320 1.00 91.38 557 LEU A C 1
ATOM 4455 O O . LEU A 1 557 ? 2.011 8.846 38.282 1.00 91.38 557 LEU A O 1
ATOM 4459 N N . GLY A 1 558 ? 1.468 8.807 36.109 1.00 92.56 558 GLY A N 1
ATOM 4460 C CA . GLY A 1 558 ? 2.273 7.631 35.807 1.00 92.56 558 GLY A CA 1
ATOM 4461 C C . GLY A 1 558 ? 3.243 7.870 34.669 1.00 92.56 558 GLY A C 1
ATOM 4462 O O . GLY A 1 558 ? 2.978 8.687 33.789 1.00 92.56 558 GLY A O 1
ATOM 4463 N N . PHE A 1 559 ? 4.332 7.115 34.700 1.00 93.06 559 PHE A N 1
ATOM 4464 C CA . PHE A 1 559 ? 5.441 7.165 33.761 1.00 93.06 559 PHE A CA 1
ATOM 4465 C C . PHE A 1 559 ? 5.675 5.759 33.243 1.00 93.06 559 PHE A C 1
ATOM 4467 O O . PHE A 1 559 ? 5.778 4.823 34.036 1.00 93.06 559 PHE A O 1
ATOM 4474 N N . MET A 1 560 ? 5.747 5.607 31.930 1.00 91.44 560 MET A N 1
ATOM 4475 C CA . MET A 1 560 ? 6.041 4.349 31.267 1.00 91.44 560 MET A CA 1
ATOM 4476 C C . MET A 1 560 ? 7.241 4.531 30.345 1.00 91.44 560 MET A C 1
ATOM 4478 O O . MET A 1 560 ? 7.293 5.480 29.559 1.00 91.44 560 MET A O 1
ATOM 4482 N N . LEU A 1 561 ? 8.201 3.618 30.472 1.00 89.88 561 LEU A N 1
ATOM 4483 C CA . LEU A 1 561 ? 9.427 3.575 29.685 1.00 89.88 561 LEU A CA 1
ATOM 4484 C C . LEU A 1 561 ? 9.549 2.224 28.988 1.00 89.88 561 LEU A C 1
ATOM 4486 O O . LEU A 1 561 ? 9.067 1.202 29.480 1.00 89.88 561 LEU A O 1
ATOM 4490 N N . TYR A 1 562 ? 10.236 2.233 27.850 1.00 85.75 562 TYR A N 1
ATOM 4491 C CA . TYR A 1 562 ? 10.337 1.094 26.947 1.00 85.75 562 TYR A CA 1
ATOM 4492 C C . TYR A 1 562 ? 11.791 0.672 26.734 1.00 85.75 562 TYR A C 1
ATOM 4494 O O . TYR A 1 562 ? 12.693 1.504 26.582 1.00 85.75 562 TYR A O 1
ATOM 4502 N N . SER A 1 563 ? 12.023 -0.634 26.674 1.00 84.38 563 SER A N 1
ATOM 4503 C CA . SER A 1 563 ? 13.318 -1.221 26.328 1.00 84.38 563 SER A CA 1
ATOM 4504 C C . SER A 1 563 ? 13.122 -2.578 25.656 1.00 84.38 563 SER A C 1
ATOM 4506 O O . SER A 1 563 ? 11.993 -3.021 25.444 1.00 84.38 563 SER A O 1
ATOM 4508 N N . ASP A 1 564 ? 14.211 -3.250 25.301 1.00 83.62 564 ASP A N 1
ATOM 4509 C CA . ASP A 1 564 ? 14.121 -4.671 24.984 1.00 83.62 564 ASP A CA 1
ATOM 4510 C C . ASP A 1 564 ? 13.796 -5.471 26.257 1.00 83.62 564 ASP A C 1
ATOM 4512 O O . ASP A 1 564 ? 14.206 -5.114 27.367 1.00 83.62 564 ASP A O 1
ATOM 4516 N N . ASN A 1 565 ? 13.015 -6.538 26.100 1.00 86.62 565 ASN A N 1
ATOM 4517 C CA . ASN A 1 565 ? 12.475 -7.328 27.199 1.00 86.62 565 ASN A CA 1
ATOM 4518 C C . ASN A 1 565 ? 13.570 -7.889 28.118 1.00 86.62 565 ASN A C 1
ATOM 4520 O O . ASN A 1 565 ? 13.423 -7.861 29.338 1.00 86.62 565 ASN A O 1
ATOM 4524 N N . GLY A 1 566 ? 14.685 -8.358 27.549 1.00 86.56 566 GLY A N 1
ATOM 4525 C CA . GLY A 1 566 ? 15.806 -8.872 28.339 1.00 86.56 566 GLY A CA 1
ATOM 4526 C C . GLY A 1 566 ? 16.368 -7.806 29.281 1.00 86.56 566 GLY A C 1
ATOM 4527 O O . GLY A 1 566 ? 16.469 -8.032 30.487 1.00 86.56 566 GLY A O 1
ATOM 4528 N N . THR A 1 567 ? 16.647 -6.619 28.739 1.00 87.81 567 THR A N 1
ATOM 4529 C CA . THR A 1 567 ? 17.154 -5.477 29.506 1.00 87.81 567 THR A CA 1
ATOM 4530 C C . THR A 1 567 ? 16.173 -5.016 30.584 1.00 87.81 567 THR A C 1
ATOM 4532 O O . THR A 1 567 ? 16.570 -4.868 31.741 1.00 87.81 567 THR A O 1
ATOM 4535 N N . VAL A 1 568 ? 14.895 -4.797 30.242 1.00 90.00 568 VAL A N 1
ATOM 4536 C CA . VAL A 1 568 ? 13.913 -4.292 31.222 1.00 90.00 568 VAL A CA 1
ATOM 4537 C C . VAL A 1 568 ? 13.674 -5.304 32.342 1.00 90.00 568 VAL A C 1
ATOM 4539 O O . VAL A 1 568 ? 13.561 -4.913 33.497 1.00 90.00 568 VAL A O 1
ATOM 4542 N N . THR A 1 569 ? 13.652 -6.601 32.022 1.00 91.75 569 THR A N 1
ATOM 4543 C CA . THR A 1 569 ? 13.404 -7.676 32.992 1.00 91.75 569 THR A CA 1
ATOM 4544 C C . THR A 1 569 ? 14.555 -7.811 33.982 1.00 91.75 569 THR A C 1
ATOM 4546 O O . THR A 1 569 ? 14.327 -7.919 35.188 1.00 91.75 569 THR A O 1
ATOM 4549 N N . GLN A 1 570 ? 15.799 -7.738 33.499 1.00 91.44 570 GLN A N 1
ATOM 4550 C CA . GLN A 1 570 ? 16.980 -7.753 34.362 1.00 91.44 570 GLN A CA 1
ATOM 4551 C C . GLN A 1 570 ? 17.034 -6.514 35.264 1.00 91.44 570 GLN A C 1
ATOM 4553 O O . GLN A 1 570 ? 17.228 -6.643 36.473 1.00 91.44 570 GLN A O 1
ATOM 4558 N N . ALA A 1 571 ? 16.832 -5.324 34.691 1.00 91.94 571 ALA A N 1
ATOM 4559 C CA . ALA A 1 571 ? 16.816 -4.074 35.444 1.00 91.94 571 ALA A CA 1
ATOM 4560 C C . ALA A 1 571 ? 15.689 -4.057 36.483 1.00 91.94 571 ALA A C 1
ATOM 4562 O O . ALA A 1 571 ? 15.878 -3.603 37.603 1.00 91.94 571 ALA A O 1
ATOM 4563 N N . PHE A 1 572 ? 14.530 -4.623 36.155 1.00 91.75 572 PHE A N 1
ATOM 4564 C CA . PHE A 1 572 ? 13.411 -4.713 37.081 1.00 91.75 572 PHE A CA 1
ATOM 4565 C C . PHE A 1 572 ? 13.741 -5.573 38.301 1.00 91.75 572 PHE A C 1
ATOM 4567 O O . PHE A 1 572 ? 13.497 -5.138 39.423 1.00 91.75 572 PHE A O 1
ATOM 4574 N N . ARG A 1 573 ? 14.352 -6.750 38.093 1.00 90.25 573 ARG A N 1
ATOM 4575 C CA . ARG A 1 573 ? 14.785 -7.643 39.182 1.00 90.25 573 ARG A CA 1
ATOM 4576 C C . ARG A 1 573 ? 15.770 -6.944 40.127 1.00 90.25 573 ARG A C 1
ATOM 4578 O O . ARG A 1 573 ? 15.687 -7.103 41.343 1.00 90.25 573 ARG A O 1
ATOM 4585 N N . GLU A 1 574 ? 16.694 -6.164 39.572 1.00 91.56 574 GLU A N 1
ATOM 4586 C CA . GLU A 1 574 ? 17.661 -5.392 40.353 1.00 91.56 574 GLU A CA 1
ATOM 4587 C C . GLU A 1 574 ? 17.000 -4.214 41.085 1.00 91.56 574 GLU A C 1
ATOM 4589 O O . GLU A 1 574 ? 17.265 -3.999 42.266 1.00 91.56 574 GLU A O 1
ATOM 4594 N N . TYR A 1 575 ? 16.088 -3.495 40.429 1.00 91.25 575 TYR A N 1
ATOM 4595 C CA . TYR A 1 575 ? 15.350 -2.382 41.022 1.00 91.25 575 TYR A CA 1
ATOM 4596 C C . TYR A 1 575 ? 14.512 -2.820 42.228 1.00 91.25 575 TYR A C 1
ATOM 4598 O O . TYR A 1 575 ? 14.602 -2.223 43.300 1.00 91.25 575 TYR A O 1
ATOM 4606 N N . THR A 1 576 ? 13.745 -3.907 42.104 1.00 88.62 576 THR A N 1
ATOM 4607 C CA . THR A 1 576 ? 12.934 -4.433 43.215 1.00 88.62 576 THR A CA 1
ATOM 4608 C C . THR A 1 576 ? 13.802 -4.913 44.375 1.00 88.62 576 THR A C 1
ATOM 4610 O O . THR A 1 576 ? 13.454 -4.695 45.534 1.00 88.62 576 THR A O 1
ATOM 4613 N N . ARG A 1 577 ? 14.979 -5.486 44.084 1.00 88.56 577 ARG A N 1
ATOM 4614 C CA . ARG A 1 577 ? 15.968 -5.866 45.103 1.00 88.56 577 ARG A CA 1
ATOM 4615 C C . ARG A 1 577 ? 16.494 -4.646 45.866 1.00 88.56 577 ARG A C 1
ATOM 4617 O O . ARG A 1 577 ? 16.607 -4.716 47.086 1.00 88.56 577 ARG A O 1
ATOM 4624 N N . GLN A 1 578 ? 16.780 -3.539 45.175 1.00 89.31 578 GLN A N 1
ATOM 4625 C CA . GLN A 1 578 ? 17.220 -2.282 45.800 1.00 89.31 578 GLN A CA 1
ATOM 4626 C C . GLN A 1 578 ? 16.134 -1.649 46.678 1.00 89.31 578 GLN A C 1
ATOM 4628 O O . GLN A 1 578 ? 16.454 -1.063 47.708 1.00 89.31 578 GLN A O 1
ATOM 4633 N N . LEU A 1 579 ? 14.861 -1.818 46.314 1.00 84.50 579 LEU A N 1
ATOM 4634 C CA . LEU A 1 579 ? 13.721 -1.381 47.126 1.00 84.50 579 LEU A CA 1
ATOM 4635 C C . LEU A 1 579 ? 13.421 -2.306 48.321 1.00 84.50 579 LEU A C 1
ATOM 4637 O O . LEU A 1 579 ? 12.534 -2.004 49.112 1.00 84.50 579 LEU A O 1
ATOM 4641 N N . GLY A 1 580 ? 14.122 -3.437 48.466 1.00 84.69 580 GLY A N 1
ATOM 4642 C CA . GLY A 1 580 ? 13.814 -4.438 49.494 1.00 84.69 580 GLY A CA 1
ATOM 4643 C C . GLY A 1 580 ? 12.527 -5.228 49.221 1.00 84.69 580 GLY A C 1
ATOM 4644 O O . GLY A 1 580 ? 12.018 -5.908 50.109 1.00 84.69 580 GLY A O 1
ATOM 4645 N N . ILE A 1 581 ? 12.008 -5.171 47.991 1.00 79.81 581 ILE A N 1
ATOM 4646 C CA . ILE A 1 581 ? 10.784 -5.849 47.565 1.00 79.81 581 ILE A CA 1
ATOM 4647 C C . ILE A 1 581 ? 11.185 -7.170 46.903 1.00 79.81 581 ILE A C 1
ATOM 4649 O O . ILE A 1 581 ? 11.488 -7.229 45.712 1.00 79.81 581 ILE A O 1
ATOM 4653 N N . SER A 1 582 ? 11.206 -8.249 47.683 1.00 74.94 582 SER A N 1
ATOM 4654 C CA . SER A 1 582 ? 11.437 -9.606 47.177 1.00 74.94 582 SER A CA 1
ATOM 4655 C C . SER A 1 582 ? 10.326 -10.521 47.668 1.00 74.94 582 SER A C 1
ATOM 4657 O O . SER A 1 582 ? 10.285 -10.913 48.832 1.00 74.94 582 SER A O 1
ATOM 4659 N N . ASN A 1 583 ? 9.378 -10.815 46.782 1.00 78.94 583 ASN A N 1
ATOM 4660 C CA . ASN A 1 583 ? 8.247 -11.685 47.069 1.00 78.94 583 ASN A CA 1
ATOM 4661 C C . ASN A 1 583 ? 7.859 -12.497 45.828 1.00 78.94 583 ASN A C 1
ATOM 4663 O O . ASN A 1 583 ? 8.392 -12.311 44.730 1.00 78.94 583 ASN A O 1
ATOM 4667 N N . GLU A 1 584 ? 6.900 -13.401 46.002 1.00 78.25 584 GLU A N 1
ATOM 4668 C CA . GLU A 1 584 ? 6.433 -14.280 44.932 1.00 78.25 584 GLU A CA 1
ATOM 4669 C C . GLU A 1 584 ? 5.866 -13.514 43.721 1.00 78.25 584 GLU A C 1
ATOM 4671 O O . GLU A 1 584 ? 6.007 -13.961 42.582 1.00 78.25 584 GLU A O 1
ATOM 4676 N N . GLY A 1 585 ? 5.278 -12.334 43.940 1.00 78.19 585 GLY A N 1
ATOM 4677 C CA . GLY A 1 585 ? 4.744 -11.484 42.879 1.00 78.19 585 GLY A CA 1
ATOM 4678 C C . GLY A 1 585 ? 5.825 -10.929 41.951 1.00 78.19 585 GLY A C 1
ATOM 4679 O O . GLY A 1 585 ? 5.639 -10.923 40.730 1.00 78.19 585 GLY A O 1
ATOM 4680 N N . VAL A 1 586 ? 6.975 -10.527 42.499 1.00 82.19 586 VAL A N 1
ATOM 4681 C CA . VAL A 1 586 ? 8.144 -10.095 41.711 1.00 82.19 586 VAL A CA 1
ATOM 4682 C C . VAL A 1 586 ? 8.707 -11.263 40.903 1.00 82.19 586 VAL A C 1
ATOM 4684 O O . VAL A 1 586 ? 8.891 -11.138 39.693 1.00 82.19 586 VAL A O 1
ATOM 4687 N N . GLU A 1 587 ? 8.901 -12.425 41.530 1.00 84.81 587 GLU A N 1
ATOM 4688 C CA . GLU A 1 587 ? 9.416 -13.614 40.836 1.00 84.81 587 GLU A CA 1
ATOM 4689 C C . GLU A 1 587 ? 8.479 -14.093 39.722 1.00 84.81 587 GLU A C 1
ATOM 4691 O O . GLU A 1 587 ? 8.937 -14.524 38.664 1.00 84.81 587 GLU A O 1
ATOM 4696 N N . ARG A 1 588 ? 7.163 -13.974 39.915 1.00 83.81 588 ARG A N 1
ATOM 4697 C CA . ARG A 1 588 ? 6.169 -14.255 38.873 1.00 83.81 588 ARG A CA 1
ATOM 4698 C C . ARG A 1 588 ? 6.230 -13.235 37.736 1.00 83.81 588 ARG A C 1
ATOM 4700 O O . ARG A 1 588 ? 6.163 -13.626 36.576 1.00 83.81 588 ARG A O 1
ATOM 4707 N N . SER A 1 589 ? 6.396 -11.951 38.062 1.00 85.44 589 SER A N 1
ATOM 4708 C CA . SER A 1 589 ? 6.581 -10.847 37.099 1.00 85.44 589 SER A CA 1
ATOM 4709 C C . SER A 1 589 ? 7.738 -11.095 36.162 1.00 85.44 589 SER A C 1
ATOM 4711 O O . SER A 1 589 ? 7.578 -11.049 34.939 1.00 85.44 589 SER A O 1
ATOM 4713 N N . VAL A 1 590 ? 8.874 -11.450 36.742 1.00 88.56 590 VAL A N 1
ATOM 4714 C CA . VAL A 1 590 ? 10.063 -11.779 35.977 1.00 88.56 590 VAL A CA 1
ATOM 4715 C C . VAL A 1 590 ? 9.867 -13.069 35.181 1.00 88.56 590 VAL A C 1
ATOM 4717 O O . VAL A 1 590 ? 10.108 -13.064 33.978 1.00 88.56 590 VAL A O 1
ATOM 4720 N N . ALA A 1 591 ? 9.340 -14.132 35.798 1.00 88.69 591 ALA A N 1
ATOM 4721 C CA . ALA A 1 591 ? 9.122 -15.406 35.114 1.00 88.69 591 ALA A CA 1
ATOM 4722 C C . ALA A 1 591 ? 8.195 -15.281 33.897 1.00 88.69 591 ALA A C 1
ATOM 4724 O O . ALA A 1 591 ? 8.449 -15.924 32.885 1.00 88.69 591 ALA A O 1
ATOM 4725 N N . ILE A 1 592 ? 7.146 -14.448 33.962 1.00 86.38 592 ILE A N 1
ATOM 4726 C CA . ILE A 1 592 ? 6.291 -14.167 32.800 1.00 86.38 592 ILE A CA 1
ATOM 4727 C C . ILE A 1 592 ? 7.088 -13.455 31.709 1.00 86.38 592 ILE A C 1
ATOM 4729 O O . ILE A 1 592 ? 7.037 -13.888 30.561 1.00 86.38 592 ILE A O 1
ATOM 4733 N N . CYS A 1 593 ? 7.832 -12.397 32.034 1.00 88.94 593 CYS A N 1
ATOM 4734 C CA . CYS A 1 593 ? 8.602 -11.656 31.031 1.00 88.94 593 CYS A CA 1
ATOM 4735 C C . CYS A 1 593 ? 9.698 -12.527 30.389 1.00 88.94 593 CYS A C 1
ATOM 4737 O O . CYS A 1 593 ? 9.924 -12.443 29.184 1.00 88.94 593 CYS A O 1
ATOM 4739 N N . GLU A 1 594 ? 10.307 -13.442 31.145 1.00 90.25 594 GLU A N 1
ATOM 4740 C CA . GLU A 1 594 ? 11.297 -14.417 30.658 1.00 90.25 594 GLU A CA 1
ATOM 4741 C C . GLU A 1 594 ? 10.711 -15.451 29.673 1.00 90.25 594 GLU A C 1
ATOM 4743 O O . GLU A 1 594 ? 11.464 -16.094 28.940 1.00 90.25 594 GLU A O 1
ATOM 4748 N N . THR A 1 595 ? 9.381 -15.593 29.578 1.00 87.25 595 THR A N 1
ATOM 4749 C CA . THR A 1 595 ? 8.761 -16.436 28.534 1.00 87.25 595 THR A CA 1
ATOM 4750 C C . THR A 1 595 ? 8.844 -15.819 27.131 1.00 87.25 595 THR A C 1
ATOM 4752 O O . THR A 1 595 ? 8.781 -16.548 26.132 1.00 87.25 595 THR A O 1
ATOM 4755 N N . PHE A 1 596 ? 9.019 -14.494 27.047 1.00 83.56 596 PHE A N 1
ATOM 4756 C CA . PHE A 1 596 ? 9.168 -13.729 25.807 1.00 83.56 596 PHE A CA 1
ATOM 4757 C C . PHE A 1 596 ? 10.630 -13.716 25.347 1.00 83.56 596 PHE A C 1
ATOM 4759 O O . PHE A 1 596 ? 11.556 -13.985 26.114 1.00 83.56 596 PHE A O 1
ATOM 4766 N N . ARG A 1 597 ? 10.884 -13.391 24.074 1.00 78.62 597 ARG A N 1
ATOM 4767 C CA . ARG A 1 597 ? 12.265 -13.281 23.581 1.00 78.62 597 ARG A CA 1
ATOM 4768 C C . ARG A 1 597 ? 12.916 -12.051 24.206 1.00 78.62 597 ARG A C 1
ATOM 4770 O O . ARG A 1 597 ? 12.266 -11.033 24.417 1.00 78.62 597 ARG A O 1
ATOM 4777 N N . SER A 1 598 ? 14.228 -12.095 24.421 1.00 80.12 598 SER A N 1
ATOM 4778 C CA . SER A 1 598 ? 14.977 -10.944 24.950 1.00 80.12 598 SER A CA 1
ATOM 4779 C C . SER A 1 598 ? 14.869 -9.690 24.072 1.00 80.12 598 SER A C 1
ATOM 4781 O O . SER A 1 598 ? 14.941 -8.584 24.587 1.00 80.12 598 SER A O 1
ATOM 4783 N N . SER A 1 599 ? 14.662 -9.868 22.762 1.00 71.44 599 SER A N 1
ATOM 4784 C CA . SER A 1 599 ? 14.496 -8.793 21.771 1.00 71.44 599 SER A CA 1
ATOM 4785 C C . SER A 1 599 ? 13.059 -8.288 21.604 1.00 71.44 599 SER A C 1
ATOM 4787 O O . SER A 1 599 ? 12.838 -7.382 20.800 1.00 71.44 599 SER A O 1
ATOM 4789 N N . ASP A 1 600 ? 12.081 -8.873 22.302 1.00 76.38 600 ASP A N 1
ATOM 4790 C CA . ASP A 1 600 ? 10.695 -8.397 22.250 1.00 76.38 600 ASP A CA 1
ATOM 4791 C C . ASP A 1 600 ? 10.555 -7.078 23.026 1.00 76.38 600 ASP A C 1
ATOM 4793 O O . ASP A 1 600 ? 11.451 -6.696 23.783 1.00 76.38 600 ASP A O 1
ATOM 4797 N N . LEU A 1 601 ? 9.451 -6.349 22.829 1.00 78.50 601 LEU A N 1
ATOM 4798 C CA . LEU A 1 601 ? 9.241 -5.090 23.543 1.00 78.50 601 LEU A CA 1
ATOM 4799 C C . LEU A 1 601 ? 8.969 -5.366 25.016 1.00 78.50 601 LEU A C 1
ATOM 4801 O O . LEU A 1 601 ? 7.985 -6.022 25.358 1.00 78.50 601 LEU A O 1
ATOM 4805 N N . GLY A 1 602 ? 9.807 -4.800 25.870 1.00 86.25 602 GLY A N 1
ATOM 4806 C CA . GLY A 1 602 ? 9.585 -4.712 27.298 1.00 86.25 602 GLY A CA 1
ATOM 4807 C C . GLY A 1 602 ? 9.185 -3.297 27.700 1.00 86.25 602 GLY A C 1
ATOM 4808 O O . GLY A 1 602 ? 9.644 -2.311 27.116 1.00 86.25 602 GLY A O 1
ATOM 4809 N N . LEU A 1 603 ? 8.348 -3.183 28.723 1.00 90.25 603 LEU A N 1
ATOM 4810 C CA . LEU A 1 603 ? 8.022 -1.906 29.342 1.00 90.25 603 LEU A CA 1
ATOM 4811 C C . LEU A 1 603 ? 8.044 -2.005 30.858 1.00 90.25 603 LEU A C 1
ATOM 4813 O O . LEU A 1 603 ? 7.720 -3.041 31.444 1.00 90.25 603 LEU A O 1
ATOM 4817 N N . VAL A 1 604 ? 8.370 -0.878 31.474 1.00 91.94 604 VAL A N 1
ATOM 4818 C CA . VAL A 1 604 ? 8.190 -0.634 32.900 1.00 91.94 604 VAL A CA 1
ATOM 4819 C C . VAL A 1 604 ? 7.280 0.569 33.075 1.00 91.94 604 VAL A C 1
ATOM 4821 O O . VAL A 1 604 ? 7.318 1.514 32.286 1.00 91.94 604 VAL A O 1
ATOM 4824 N N . ARG A 1 605 ? 6.462 0.552 34.120 1.00 91.50 605 ARG A N 1
ATOM 4825 C CA . ARG A 1 605 ? 5.619 1.675 34.509 1.00 91.50 605 ARG A CA 1
ATOM 4826 C C . ARG A 1 605 ? 5.685 1.898 36.014 1.00 91.50 605 ARG A C 1
ATOM 4828 O O . ARG A 1 605 ? 5.651 0.931 36.764 1.00 91.50 605 ARG A O 1
ATOM 4835 N N . ALA A 1 606 ? 5.675 3.154 36.439 1.00 92.44 606 ALA A N 1
ATOM 4836 C CA . ALA A 1 606 ? 5.345 3.553 37.805 1.00 92.44 606 ALA A CA 1
ATOM 4837 C C . ALA A 1 606 ? 4.140 4.502 37.792 1.00 92.44 606 ALA A C 1
ATOM 4839 O O . ALA A 1 606 ? 4.011 5.331 36.890 1.00 92.44 606 ALA A O 1
ATOM 4840 N N . GLU A 1 607 ? 3.234 4.365 38.755 1.00 91.81 607 GLU A N 1
ATOM 4841 C CA . GLU A 1 607 ? 2.118 5.284 38.992 1.00 91.81 607 GLU A CA 1
ATOM 4842 C C . GLU A 1 607 ? 2.181 5.803 40.432 1.00 91.81 607 GLU A C 1
ATOM 4844 O O . GLU A 1 607 ? 2.098 5.014 41.373 1.00 91.81 607 GLU A O 1
ATOM 4849 N N . PHE A 1 608 ? 2.284 7.127 40.562 1.00 91.69 608 PHE A N 1
ATOM 4850 C CA . PHE A 1 608 ? 2.428 7.866 41.815 1.00 91.69 608 PHE A CA 1
ATOM 4851 C C . PHE A 1 608 ? 1.110 8.549 42.181 1.00 91.69 608 PHE A C 1
ATOM 4853 O O . PHE A 1 608 ? 0.403 9.071 41.305 1.00 91.69 608 PHE A O 1
ATOM 4860 N N . LYS A 1 609 ? 0.778 8.558 43.473 1.00 90.00 609 LYS A N 1
ATOM 4861 C CA . LYS A 1 609 ? -0.432 9.177 44.032 1.00 90.00 609 LYS A CA 1
ATOM 4862 C C . LYS A 1 609 ? -0.102 9.878 45.347 1.00 90.00 609 LYS A C 1
ATOM 4864 O O . LYS A 1 609 ? 0.836 9.450 46.008 1.00 90.00 609 LYS A O 1
ATOM 4869 N N . PRO A 1 610 ? -0.876 10.895 45.763 1.00 86.81 610 PRO A N 1
ATOM 4870 C CA . PRO A 1 610 ? -0.568 11.616 46.990 1.00 86.81 610 PRO A CA 1
ATOM 4871 C C . PRO A 1 610 ? -0.683 10.690 48.205 1.00 86.81 610 PRO A C 1
ATOM 4873 O O . PRO A 1 610 ? -1.759 10.136 48.444 1.00 86.81 610 PRO A O 1
ATOM 4876 N N . GLY A 1 611 ? 0.407 10.536 48.963 1.00 81.50 611 GLY A N 1
ATOM 4877 C CA . GLY A 1 611 ? 0.420 9.814 50.244 1.00 81.50 611 GLY A CA 1
ATOM 4878 C C . GLY A 1 611 ? 0.043 8.327 50.179 1.00 81.50 611 GLY A C 1
ATOM 4879 O O . GLY A 1 611 ? -0.323 7.755 51.205 1.00 81.50 611 GLY A O 1
ATOM 4880 N N . GLY A 1 612 ? 0.082 7.708 48.996 1.00 80.94 612 GLY A N 1
ATOM 4881 C CA . GLY A 1 612 ? -0.212 6.287 48.791 1.00 80.94 612 GLY A CA 1
ATOM 4882 C C . GLY A 1 612 ? 0.991 5.536 48.215 1.00 80.94 612 GLY A C 1
ATOM 4883 O O . GLY A 1 612 ? 1.860 6.169 47.624 1.00 80.94 612 GLY A O 1
ATOM 4884 N N . PRO A 1 613 ? 1.042 4.196 48.342 1.00 83.81 613 PRO A N 1
ATOM 4885 C CA . PRO A 1 613 ? 2.169 3.413 47.846 1.00 83.81 613 PRO A CA 1
ATOM 4886 C C . PRO A 1 613 ? 2.283 3.509 46.323 1.00 83.81 613 PRO A C 1
ATOM 4888 O O . PRO A 1 613 ? 1.276 3.434 45.601 1.00 83.81 613 PRO A O 1
ATOM 4891 N N . THR A 1 614 ? 3.516 3.602 45.827 1.00 87.38 614 THR A N 1
ATOM 4892 C CA . THR A 1 614 ? 3.764 3.608 44.386 1.00 87.38 614 THR A CA 1
ATOM 4893 C C . THR A 1 614 ? 3.433 2.259 43.772 1.00 87.38 614 THR A C 1
ATOM 4895 O O . THR A 1 614 ? 3.713 1.182 44.309 1.00 87.38 614 THR A O 1
ATOM 4898 N N . ARG A 1 615 ? 2.782 2.319 42.610 1.00 87.56 615 ARG A N 1
ATOM 4899 C CA . ARG A 1 615 ? 2.386 1.138 41.851 1.00 87.56 615 ARG A CA 1
ATOM 4900 C C . ARG A 1 615 ? 3.330 0.944 40.679 1.00 87.56 615 ARG A C 1
ATOM 4902 O O . ARG A 1 615 ? 3.240 1.656 39.679 1.00 87.56 615 ARG A O 1
ATOM 4909 N N . TYR A 1 616 ? 4.170 -0.071 40.772 1.00 88.00 616 TYR A N 1
ATOM 4910 C CA . TYR A 1 616 ? 5.071 -0.470 39.703 1.00 88.00 616 TYR A CA 1
ATOM 4911 C C . TYR A 1 616 ? 4.399 -1.498 38.800 1.00 88.00 616 TYR A C 1
ATOM 4913 O O . TYR A 1 616 ? 3.490 -2.220 39.208 1.00 88.00 616 TYR A O 1
ATOM 4921 N N . SER A 1 617 ? 4.781 -1.549 37.530 1.00 88.31 617 SER A N 1
ATOM 4922 C CA . SER A 1 617 ? 4.359 -2.595 36.605 1.00 88.31 617 SER A CA 1
ATOM 4923 C C . SER A 1 617 ? 5.464 -2.935 35.622 1.00 88.31 617 SER A C 1
ATOM 4925 O O . SER A 1 617 ? 6.148 -2.039 35.138 1.00 88.31 617 SER A O 1
ATOM 4927 N N . ILE A 1 618 ? 5.582 -4.212 35.282 1.00 91.00 618 ILE A N 1
ATOM 4928 C CA . ILE A 1 618 ? 6.404 -4.692 34.172 1.00 91.00 618 ILE A CA 1
ATOM 4929 C C . ILE A 1 618 ? 5.518 -5.473 33.208 1.00 91.00 618 ILE A C 1
ATOM 4931 O O . ILE A 1 618 ? 4.582 -6.164 33.624 1.00 91.00 618 ILE A O 1
ATOM 4935 N N . ALA A 1 619 ? 5.787 -5.335 31.916 1.00 88.69 619 ALA A N 1
ATOM 4936 C CA . ALA A 1 619 ? 5.172 -6.170 30.902 1.00 88.69 619 ALA A CA 1
ATOM 4937 C C . ALA A 1 619 ? 6.146 -6.444 29.758 1.00 88.69 619 ALA A C 1
ATOM 4939 O O . ALA A 1 619 ? 6.972 -5.601 29.406 1.00 88.69 619 ALA A O 1
ATOM 4940 N N . ALA A 1 620 ? 5.975 -7.605 29.143 1.00 85.44 620 ALA A N 1
ATOM 4941 C CA . ALA A 1 620 ? 6.618 -7.986 27.898 1.00 85.44 620 ALA A CA 1
ATOM 4942 C C . ALA A 1 620 ? 5.533 -8.219 26.853 1.00 85.44 620 ALA A C 1
ATOM 4944 O O . ALA A 1 620 ? 4.473 -8.754 27.178 1.00 85.44 620 ALA A O 1
ATOM 4945 N N . SER A 1 621 ? 5.769 -7.784 25.620 1.00 76.31 621 SER A N 1
ATOM 4946 C CA . SER A 1 621 ? 4.713 -7.692 24.624 1.00 76.31 621 SER A CA 1
ATOM 4947 C C . SER A 1 621 ? 5.049 -8.359 23.305 1.00 76.31 621 SER A C 1
ATOM 4949 O O . SER A 1 621 ? 6.133 -8.171 22.753 1.00 76.31 621 SER A O 1
ATOM 4951 N N . TRP A 1 622 ? 4.051 -9.049 22.740 1.00 66.75 622 TRP A N 1
ATOM 4952 C CA . TRP A 1 622 ? 4.071 -9.504 21.346 1.00 66.75 622 TRP A CA 1
ATOM 4953 C C . TRP A 1 622 ? 3.800 -8.360 20.372 1.00 66.75 622 TRP A C 1
ATOM 4955 O O . TRP A 1 622 ? 3.661 -8.601 19.178 1.00 66.75 622 TRP A O 1
ATOM 4965 N N . HIS A 1 623 ? 3.743 -7.114 20.859 1.00 55.78 623 HIS A N 1
ATOM 4966 C CA . HIS A 1 623 ? 3.457 -5.939 20.048 1.00 55.78 623 HIS A CA 1
ATOM 4967 C C . HIS A 1 623 ? 4.289 -5.891 18.764 1.00 55.78 623 HIS A C 1
ATOM 4969 O O . HIS A 1 623 ? 3.756 -5.442 17.767 1.00 55.78 623 HIS A O 1
ATOM 4975 N N . PHE A 1 624 ? 5.537 -6.381 18.745 1.00 47.81 624 PHE A N 1
ATOM 4976 C CA . PHE A 1 624 ? 6.387 -6.424 17.542 1.00 47.81 624 PHE A CA 1
ATOM 4977 C C . PHE A 1 624 ? 6.649 -7.831 16.970 1.00 47.81 624 PHE A C 1
ATOM 4979 O O . PHE A 1 624 ? 7.555 -7.979 16.148 1.00 47.81 624 PHE A O 1
ATOM 4986 N N . ASP A 1 625 ? 5.895 -8.858 17.381 1.00 51.72 625 ASP A N 1
ATOM 4987 C CA . ASP A 1 625 ? 5.960 -10.208 16.799 1.00 51.72 625 ASP A CA 1
ATOM 4988 C C . ASP A 1 625 ? 4.592 -10.606 16.189 1.00 51.72 625 ASP A C 1
ATOM 4990 O O . ASP A 1 625 ? 3.729 -11.158 16.880 1.00 51.72 625 ASP A O 1
ATOM 4994 N N . PRO A 1 626 ? 4.379 -10.324 14.888 1.00 42.31 626 PRO A N 1
ATOM 4995 C CA . PRO A 1 626 ? 3.079 -10.453 14.216 1.00 42.31 626 PRO A CA 1
ATOM 4996 C C . PRO A 1 626 ? 2.569 -11.903 14.107 1.00 42.31 626 PRO A C 1
ATOM 4998 O O . PRO A 1 626 ? 1.370 -12.176 14.014 1.00 42.31 626 PRO A O 1
ATOM 5001 N N . LEU A 1 627 ? 3.475 -12.882 14.181 1.00 46.56 627 LEU A N 1
ATOM 5002 C CA . LEU A 1 627 ? 3.154 -14.296 13.958 1.00 46.56 627 LEU A CA 1
ATOM 5003 C C . LEU A 1 627 ? 2.577 -14.988 15.200 1.00 46.56 627 LEU A C 1
ATOM 5005 O O . LEU A 1 627 ? 2.217 -16.168 15.150 1.00 46.56 627 LEU A O 1
ATOM 5009 N N . ARG A 1 628 ? 2.513 -14.273 16.327 1.00 56.88 628 ARG A N 1
ATOM 5010 C CA . ARG A 1 628 ? 2.450 -14.889 17.651 1.00 56.88 628 ARG A CA 1
ATOM 5011 C C . ARG A 1 628 ? 1.200 -14.597 18.476 1.00 56.88 628 ARG A C 1
ATOM 5013 O O . ARG A 1 628 ? 1.164 -15.065 19.594 1.00 56.88 628 ARG A O 1
ATOM 5020 N N . GLY A 1 629 ? 0.152 -13.953 17.952 1.00 62.47 629 GLY A N 1
ATOM 5021 C CA . GLY A 1 629 ? -1.092 -13.630 18.695 1.00 62.47 629 GLY A CA 1
ATOM 5022 C C . GLY A 1 629 ? -1.557 -14.671 19.743 1.00 62.47 629 GLY A C 1
ATOM 5023 O O . GLY A 1 629 ? -1.176 -14.602 20.906 1.00 62.47 629 GLY A O 1
ATOM 5024 N N . HIS A 1 630 ? -2.386 -15.652 19.364 1.00 69.69 630 HIS A N 1
ATOM 5025 C CA . HIS A 1 630 ? -2.755 -16.734 20.300 1.00 69.69 630 HIS A CA 1
ATOM 5026 C C . HIS A 1 630 ? -1.662 -17.799 20.443 1.00 69.69 630 HIS A C 1
ATOM 5028 O O . HIS A 1 630 ? -1.473 -18.332 21.526 1.00 69.69 630 HIS A O 1
ATOM 5034 N N . SER A 1 631 ? -0.925 -18.097 19.370 1.00 72.56 631 SER A N 1
ATOM 5035 C CA . SER A 1 631 ? 0.117 -19.134 19.353 1.00 72.56 631 SER A CA 1
ATOM 5036 C C . SER A 1 631 ? 1.289 -18.816 20.281 1.00 72.56 631 SER A C 1
ATOM 5038 O O . SER A 1 631 ? 1.784 -19.690 20.979 1.00 72.56 631 SER A O 1
ATOM 5040 N N . GLY A 1 632 ? 1.722 -17.561 20.311 1.00 74.12 632 GLY A N 1
ATOM 5041 C CA . GLY A 1 632 ? 2.755 -17.048 21.201 1.00 74.12 632 GLY A CA 1
ATOM 5042 C C . GLY A 1 632 ? 2.270 -16.853 22.628 1.00 74.12 632 GLY A C 1
ATOM 5043 O O . GLY A 1 632 ? 3.063 -17.057 23.540 1.00 74.12 632 GLY A O 1
ATOM 5044 N N . PHE A 1 633 ? 0.986 -16.541 22.840 1.00 79.56 633 PHE A N 1
ATOM 5045 C CA . PHE A 1 633 ? 0.378 -16.636 24.168 1.00 79.56 633 PHE A CA 1
ATOM 5046 C C . PHE A 1 633 ? 0.423 -18.080 24.687 1.00 79.56 633 PHE A C 1
ATOM 5048 O O . PHE A 1 633 ? 0.951 -18.320 25.770 1.00 79.56 633 PHE A O 1
ATOM 5055 N N . ASP A 1 634 ? -0.048 -19.048 23.897 1.00 81.69 634 ASP A N 1
ATOM 5056 C CA . ASP A 1 634 ? -0.049 -20.469 24.262 1.00 81.69 634 ASP A CA 1
ATOM 5057 C C . ASP A 1 634 ? 1.401 -20.974 24.500 1.00 81.69 634 ASP A C 1
ATOM 5059 O O . ASP A 1 634 ? 1.681 -21.648 25.496 1.00 81.69 634 ASP A O 1
ATOM 5063 N N . GLU A 1 635 ? 2.359 -20.567 23.655 1.00 81.94 635 GLU A N 1
ATOM 5064 C CA . GLU A 1 635 ? 3.798 -20.842 23.808 1.00 81.94 635 GLU A CA 1
ATOM 5065 C C . GLU A 1 635 ? 4.375 -20.223 25.092 1.00 81.94 635 GLU A C 1
ATOM 5067 O O . GLU A 1 635 ? 5.062 -20.913 25.847 1.00 81.94 635 GLU A O 1
ATOM 5072 N N . ALA A 1 636 ? 4.085 -18.952 25.373 1.00 81.69 636 ALA A N 1
ATOM 5073 C CA . ALA A 1 636 ? 4.543 -18.267 26.579 1.00 81.69 636 ALA A CA 1
ATOM 5074 C C . ALA A 1 636 ? 4.009 -18.956 27.840 1.00 81.69 636 ALA A C 1
ATOM 5076 O O . ALA A 1 636 ? 4.782 -19.293 28.736 1.00 81.69 636 ALA A O 1
ATOM 5077 N N . MET A 1 637 ? 2.712 -19.275 27.867 1.00 85.31 637 MET A N 1
ATOM 5078 C CA . MET A 1 637 ? 2.093 -20.006 28.974 1.00 85.31 637 MET A CA 1
ATOM 5079 C C . MET A 1 637 ? 2.706 -21.400 29.168 1.00 85.31 637 MET A C 1
ATOM 5081 O O . MET A 1 637 ? 2.835 -21.855 30.304 1.00 85.31 637 MET A O 1
ATOM 5085 N N . SER A 1 638 ? 3.126 -22.074 28.090 1.00 86.06 638 SER A N 1
ATOM 5086 C CA . SER A 1 638 ? 3.791 -23.385 28.170 1.00 86.06 638 SER A CA 1
ATOM 5087 C C . SER A 1 638 ? 5.208 -23.327 28.754 1.00 86.06 638 SER A C 1
ATOM 5089 O O . SER A 1 638 ? 5.657 -24.306 29.34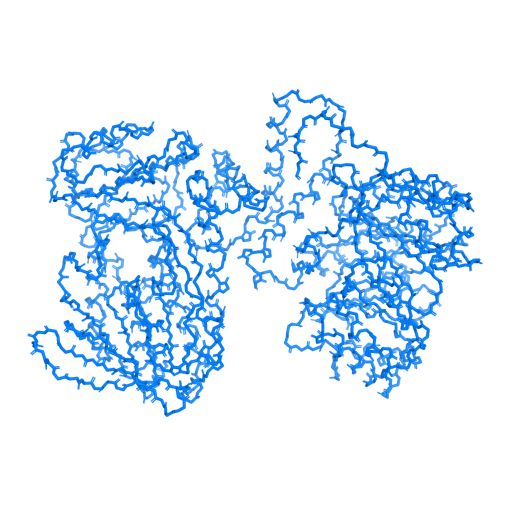8 1.00 86.06 638 SER A O 1
ATOM 5091 N N . ARG A 1 639 ? 5.894 -22.184 28.611 1.00 88.25 639 ARG A N 1
ATOM 5092 C CA . ARG A 1 639 ? 7.269 -21.946 29.082 1.00 88.25 639 ARG A CA 1
ATOM 5093 C C . ARG A 1 639 ? 7.347 -21.455 30.524 1.00 88.25 639 ARG A C 1
ATOM 5095 O O . ARG A 1 639 ? 8.449 -21.334 31.055 1.00 88.25 639 ARG A O 1
ATOM 5102 N N . LEU A 1 640 ? 6.212 -21.151 31.153 1.00 88.06 640 LEU A N 1
ATOM 5103 C CA . LEU A 1 640 ? 6.197 -20.739 32.552 1.00 88.06 640 LEU A CA 1
ATOM 5104 C C . LEU A 1 640 ? 6.781 -21.838 33.453 1.00 88.06 640 LEU A C 1
ATOM 5106 O O . LEU A 1 640 ? 6.482 -23.017 33.244 1.00 88.06 640 LEU A O 1
ATOM 5110 N N . PRO A 1 641 ? 7.549 -21.471 34.497 1.00 89.12 641 PRO A N 1
ATOM 5111 C CA . PRO A 1 641 ? 7.984 -22.418 35.516 1.00 89.12 641 PRO A CA 1
ATOM 5112 C C . PRO A 1 641 ? 6.801 -23.182 36.112 1.00 89.12 641 PRO A C 1
ATOM 5114 O O . PRO A 1 641 ? 5.737 -22.599 36.340 1.00 89.12 641 PRO A O 1
ATOM 5117 N N . GLU A 1 642 ? 7.003 -24.462 36.431 1.00 88.44 642 GLU A N 1
ATOM 5118 C CA . GLU A 1 642 ? 5.914 -25.370 36.816 1.00 88.44 642 GLU A CA 1
ATOM 5119 C C . GLU A 1 642 ? 5.039 -24.832 37.949 1.00 88.44 642 GLU A C 1
ATOM 5121 O O . GLU A 1 642 ? 3.813 -24.853 37.856 1.00 88.44 642 GLU A O 1
ATOM 5126 N N . ARG A 1 643 ? 5.671 -24.240 38.968 1.00 86.56 643 ARG A N 1
ATOM 5127 C CA . ARG A 1 643 ? 4.988 -23.620 40.112 1.00 86.56 643 ARG A CA 1
ATOM 5128 C C . ARG A 1 643 ? 3.955 -22.552 39.724 1.00 86.56 643 ARG A C 1
ATOM 5130 O O . ARG A 1 643 ? 2.975 -22.380 40.432 1.00 86.56 643 ARG A O 1
ATOM 5137 N N . PHE A 1 644 ? 4.166 -21.836 38.616 1.00 85.44 644 PHE A N 1
ATOM 5138 C CA . PHE A 1 644 ? 3.244 -20.807 38.123 1.00 85.44 644 PHE A CA 1
ATOM 5139 C C . PHE A 1 644 ? 2.309 -21.346 37.041 1.00 85.44 644 PHE A C 1
ATOM 5141 O O . PHE A 1 644 ? 1.162 -20.914 36.948 1.00 85.44 644 PHE A O 1
ATOM 5148 N N . ARG A 1 645 ? 2.783 -22.306 36.241 1.00 88.06 645 ARG A N 1
ATOM 5149 C CA . ARG A 1 645 ? 2.024 -22.942 35.159 1.00 88.06 645 ARG A CA 1
ATOM 5150 C C . ARG A 1 645 ? 0.878 -23.815 35.673 1.00 88.06 645 ARG A C 1
ATOM 5152 O O . ARG A 1 645 ? -0.189 -23.806 35.069 1.00 88.06 645 ARG A O 1
ATOM 5159 N N . ALA A 1 646 ? 1.099 -24.534 36.774 1.00 85.50 646 ALA A N 1
ATOM 5160 C CA . ALA A 1 646 ? 0.090 -25.346 37.458 1.00 85.50 646 ALA A CA 1
ATOM 5161 C C . ALA A 1 646 ? -0.745 -24.540 38.476 1.00 85.50 646 ALA A C 1
ATOM 5163 O O . ALA A 1 646 ? -1.621 -25.089 39.142 1.00 85.50 646 ALA A O 1
ATOM 5164 N N . GLY A 1 647 ? -0.454 -23.244 38.626 1.00 82.94 647 GLY A N 1
ATOM 5165 C CA . GLY A 1 647 ? -1.090 -22.379 39.608 1.00 82.94 647 GLY A CA 1
ATOM 5166 C C . GLY A 1 647 ? -2.442 -21.816 39.142 1.00 82.94 647 GLY A C 1
ATOM 5167 O O . GLY A 1 647 ? -2.685 -21.675 37.938 1.00 82.94 647 GLY A O 1
ATOM 5168 N N . PRO A 1 648 ? -3.305 -21.390 40.082 1.00 82.12 648 PRO A N 1
ATOM 5169 C CA . PRO A 1 648 ? -4.597 -20.774 39.778 1.00 82.12 648 PRO A CA 1
ATOM 5170 C C . PRO A 1 648 ? -4.506 -19.557 38.836 1.00 82.12 648 PRO A C 1
ATOM 5172 O O . PRO A 1 648 ? -5.450 -19.252 38.105 1.00 82.12 648 PRO A O 1
ATOM 5175 N N . PHE A 1 649 ? -3.397 -18.807 38.858 1.00 83.19 649 PHE A N 1
ATOM 5176 C CA . PHE A 1 649 ? -3.161 -17.693 37.933 1.00 83.19 649 PHE A CA 1
ATOM 5177 C C . PHE A 1 649 ? -3.203 -18.119 36.458 1.00 83.19 649 PHE A C 1
ATOM 5179 O O . PHE A 1 649 ? -3.956 -17.529 35.682 1.00 83.19 649 PHE A O 1
ATOM 5186 N N . ALA A 1 650 ? -2.429 -19.137 36.071 1.00 84.88 650 ALA A N 1
ATOM 5187 C CA . ALA A 1 650 ? -2.314 -19.550 34.674 1.00 84.88 650 ALA A CA 1
ATOM 5188 C C . ALA A 1 650 ? -3.655 -20.041 34.110 1.00 84.88 650 ALA A C 1
ATOM 5190 O O . ALA A 1 650 ? -4.014 -19.685 32.987 1.00 84.88 650 ALA A O 1
ATOM 5191 N N . GLU A 1 651 ? -4.423 -20.785 34.906 1.00 86.56 651 GLU A N 1
ATOM 5192 C CA . GLU A 1 651 ? -5.764 -21.247 34.532 1.00 86.56 651 GLU A CA 1
ATOM 5193 C C . GLU A 1 651 ? -6.755 -20.093 34.330 1.00 86.56 651 GLU A C 1
ATOM 5195 O O . GLU A 1 651 ? -7.515 -20.092 33.358 1.00 86.56 651 GLU A O 1
ATOM 5200 N N . ARG A 1 652 ? -6.703 -19.046 35.165 1.00 86.69 652 ARG A N 1
ATOM 5201 C CA . ARG A 1 652 ? -7.554 -17.858 34.973 1.00 86.69 652 ARG A CA 1
ATOM 5202 C C . ARG A 1 652 ? -7.201 -17.077 33.720 1.00 86.69 652 ARG A C 1
ATOM 5204 O O . ARG A 1 652 ? -8.094 -16.726 32.958 1.00 86.69 652 ARG A O 1
ATOM 5211 N N . VAL A 1 653 ? -5.916 -16.824 33.478 1.00 87.25 653 VAL A N 1
ATOM 5212 C CA . VAL A 1 653 ? -5.491 -16.087 32.278 1.00 87.25 653 VAL A CA 1
ATOM 5213 C C . VAL A 1 653 ? -5.886 -16.854 31.012 1.00 87.25 653 VAL A C 1
ATOM 5215 O O . VAL A 1 653 ? -6.408 -16.243 30.083 1.00 87.25 653 VAL A O 1
ATOM 5218 N N . LYS A 1 654 ? -5.730 -18.187 30.983 1.00 88.00 654 LYS A N 1
ATOM 5219 C CA . LYS A 1 654 ? -6.226 -19.025 29.876 1.00 88.00 654 LYS A CA 1
ATOM 5220 C C . LYS A 1 654 ? -7.746 -18.948 29.729 1.00 88.00 654 LYS A C 1
ATOM 5222 O O . LYS A 1 654 ? -8.228 -18.816 28.609 1.00 88.00 654 LYS A O 1
ATOM 5227 N N . THR A 1 655 ? -8.489 -18.994 30.836 1.00 89.44 655 THR A N 1
ATOM 5228 C CA . THR A 1 655 ? -9.955 -18.864 30.831 1.00 89.44 655 THR A CA 1
ATOM 5229 C C . THR A 1 655 ? -10.387 -17.532 30.216 1.00 89.44 655 THR A C 1
ATOM 5231 O O . THR A 1 655 ? -11.205 -17.521 29.299 1.00 89.44 655 THR A O 1
ATOM 5234 N N . TYR A 1 656 ? -9.792 -16.412 30.636 1.00 90.19 656 TYR A N 1
ATOM 5235 C CA . TYR A 1 656 ? -10.106 -15.089 30.079 1.00 90.19 656 TYR A CA 1
ATOM 5236 C C . TYR A 1 656 ? -9.696 -14.969 28.607 1.00 90.19 656 TYR A C 1
ATOM 5238 O O . TYR A 1 656 ? -10.466 -14.465 27.792 1.00 90.19 656 TYR A O 1
ATOM 5246 N N . ALA A 1 657 ? -8.516 -15.484 28.246 1.00 86.38 657 ALA A N 1
ATOM 5247 C CA . ALA A 1 657 ? -8.055 -15.543 26.861 1.00 86.38 657 ALA A CA 1
ATOM 5248 C C . ALA A 1 657 ? -8.999 -16.360 25.971 1.00 86.38 657 ALA A C 1
ATOM 5250 O O . ALA A 1 657 ? -9.206 -16.007 24.815 1.00 86.38 657 ALA A O 1
ATOM 5251 N N . SER A 1 658 ? -9.556 -17.451 26.505 1.00 89.12 658 SER A N 1
ATOM 5252 C CA . SER A 1 658 ? -10.510 -18.311 25.809 1.00 89.12 658 SER A CA 1
ATOM 5253 C C . SER A 1 658 ? -11.876 -17.647 25.651 1.00 89.12 658 SER A C 1
ATOM 5255 O O . SER A 1 658 ? -12.492 -17.800 24.601 1.00 89.12 658 SER A O 1
ATOM 5257 N N . ALA A 1 659 ? -12.341 -16.912 26.664 1.00 90.50 659 ALA A N 1
ATOM 5258 C CA . ALA A 1 659 ? -13.648 -16.255 26.653 1.00 90.50 659 ALA A CA 1
ATOM 5259 C C . ALA A 1 659 ? -13.762 -15.149 25.590 1.00 90.50 659 ALA A C 1
ATOM 5261 O O . ALA A 1 659 ? -14.859 -14.878 25.114 1.00 90.50 659 ALA A O 1
ATOM 5262 N N . LEU A 1 660 ? -12.635 -14.532 25.217 1.00 90.19 660 LEU A N 1
ATOM 5263 C CA . LEU A 1 660 ? -12.556 -13.470 24.208 1.00 90.19 660 LEU A CA 1
ATOM 5264 C C . LEU A 1 660 ? -11.792 -13.900 22.940 1.00 90.19 660 LEU A C 1
ATOM 5266 O O . LEU A 1 660 ? -11.329 -13.049 22.178 1.00 90.19 660 LEU A O 1
ATOM 5270 N N . ARG A 1 661 ? -11.564 -15.208 22.741 1.00 85.25 661 ARG A N 1
ATOM 5271 C CA . ARG A 1 661 ? -10.598 -15.719 21.750 1.00 85.25 661 ARG A CA 1
ATOM 5272 C C . ARG A 1 661 ? -11.004 -15.437 20.307 1.00 85.25 661 ARG A C 1
ATOM 5274 O O . ARG A 1 661 ? -10.123 -15.384 19.453 1.00 85.25 661 ARG A O 1
ATOM 5281 N N . THR A 1 662 ? -12.300 -15.338 20.004 1.00 82.75 662 THR A N 1
ATOM 5282 C CA . THR A 1 662 ? -12.739 -15.173 18.609 1.00 82.75 662 THR A CA 1
ATOM 5283 C C . THR A 1 662 ? -12.740 -13.712 18.178 1.00 82.75 662 THR A C 1
ATOM 5285 O O . THR A 1 662 ? -12.498 -13.428 17.005 1.00 82.75 662 THR A O 1
ATOM 5288 N N . GLU A 1 663 ? -12.930 -12.783 19.117 1.00 85.06 663 GLU A N 1
ATOM 5289 C CA . GLU A 1 663 ? -12.975 -11.348 18.835 1.00 85.06 663 GLU A CA 1
ATOM 5290 C C . GLU A 1 663 ? -11.670 -10.605 19.171 1.00 85.06 663 GLU A C 1
ATOM 5292 O O . GLU A 1 663 ? -11.374 -9.585 18.542 1.00 85.06 663 GLU A O 1
ATOM 5297 N N . TYR A 1 664 ? -10.881 -11.083 20.138 1.00 86.75 664 TYR A N 1
ATOM 5298 C CA . TYR A 1 664 ? -9.709 -10.375 20.660 1.00 86.75 664 TYR A CA 1
ATOM 5299 C C . TYR A 1 664 ? -8.428 -11.210 20.633 1.00 86.75 664 TYR A C 1
ATOM 5301 O O . TYR A 1 664 ? -8.410 -12.407 20.910 1.00 86.75 664 TYR A O 1
ATOM 5309 N N . TYR A 1 665 ? -7.306 -10.531 20.399 1.00 83.12 665 TYR A N 1
ATOM 5310 C CA . TYR A 1 665 ? -5.973 -11.128 20.403 1.00 83.12 665 TYR A CA 1
ATOM 5311 C C . TYR A 1 665 ? -5.203 -10.762 21.676 1.00 83.12 665 TYR A C 1
ATOM 5313 O O . TYR A 1 665 ? -5.187 -9.586 22.044 1.00 83.12 665 TYR A O 1
ATOM 5321 N N . PRO A 1 666 ? -4.512 -11.712 22.332 1.00 83.31 666 PRO A N 1
ATOM 5322 C CA . PRO A 1 666 ? -3.573 -11.407 23.404 1.00 83.31 666 PRO A CA 1
ATOM 5323 C C . PRO A 1 666 ? -2.487 -10.445 22.915 1.00 83.31 666 PRO A C 1
ATOM 5325 O O . PRO A 1 666 ? -1.853 -10.687 21.889 1.00 83.31 666 PRO A O 1
ATOM 5328 N N . LEU A 1 667 ? -2.282 -9.353 23.651 1.00 77.19 667 LEU A N 1
ATOM 5329 C CA . LEU A 1 667 ? -1.298 -8.321 23.329 1.00 77.19 667 LEU A CA 1
ATOM 5330 C C . LEU A 1 667 ? -0.071 -8.426 24.241 1.00 77.19 667 LEU A C 1
ATOM 5332 O O . LEU A 1 667 ? 1.057 -8.483 23.755 1.00 77.19 667 LEU A O 1
ATOM 5336 N N . PHE A 1 668 ? -0.294 -8.478 25.557 1.00 79.62 668 PHE A N 1
ATOM 5337 C CA . PHE A 1 668 ? 0.740 -8.751 26.555 1.00 79.62 668 PHE A CA 1
ATOM 5338 C C . PHE A 1 668 ? 0.154 -9.148 27.911 1.00 79.62 668 PHE A C 1
ATOM 5340 O O . PHE A 1 668 ? -1.029 -8.939 28.196 1.00 79.62 668 PHE A O 1
ATOM 5347 N N . LEU A 1 669 ? 1.021 -9.680 28.773 1.00 79.06 669 LEU A N 1
ATOM 5348 C CA . LEU A 1 669 ? 0.753 -9.881 30.193 1.00 79.06 669 LEU A CA 1
ATOM 5349 C C . LEU A 1 669 ? 1.513 -8.817 30.982 1.00 79.06 669 LEU A C 1
ATOM 5351 O O . LEU A 1 669 ? 2.732 -8.707 30.875 1.00 79.06 669 LEU A O 1
ATOM 5355 N N . GLY A 1 670 ? 0.776 -8.008 31.738 1.00 76.19 670 GLY A N 1
ATOM 5356 C CA . GLY A 1 670 ? 1.337 -6.983 32.607 1.00 76.19 670 GLY A CA 1
ATOM 5357 C C . GLY A 1 670 ? 1.120 -7.354 34.061 1.00 76.19 670 GLY A C 1
ATOM 5358 O O . GLY A 1 670 ? 0.010 -7.702 34.457 1.00 76.19 670 GLY A O 1
ATOM 5359 N N . LEU A 1 671 ? 2.161 -7.260 34.875 1.00 81.62 671 LEU A N 1
ATOM 5360 C CA . LEU A 1 671 ? 2.070 -7.494 36.309 1.00 81.62 671 LEU A CA 1
ATOM 5361 C C . LEU A 1 671 ? 2.303 -6.175 37.032 1.00 81.62 671 LEU A C 1
ATOM 5363 O O . LEU A 1 671 ? 3.354 -5.561 36.873 1.00 81.62 671 LEU A O 1
ATOM 5367 N N . SER A 1 672 ? 1.288 -5.706 37.762 1.00 79.75 672 SER A N 1
ATOM 5368 C CA . SER A 1 672 ? 1.394 -4.554 38.653 1.00 79.75 672 SER A CA 1
ATOM 5369 C C . SER A 1 672 ? 1.622 -5.040 40.082 1.00 79.75 672 SER A C 1
ATOM 5371 O O . SER A 1 672 ? 1.027 -6.031 40.486 1.00 79.75 672 SER A O 1
ATOM 5373 N N . PHE A 1 673 ? 2.414 -4.331 40.875 1.00 75.75 673 PHE A N 1
ATOM 5374 C CA . PHE A 1 673 ? 2.505 -4.545 42.319 1.00 75.75 673 PHE A CA 1
ATOM 5375 C C . PHE A 1 673 ? 2.605 -3.201 43.041 1.00 75.75 673 PHE A C 1
ATOM 5377 O O . PHE A 1 673 ? 2.945 -2.182 42.434 1.00 75.75 673 PHE A O 1
ATOM 5384 N N . GLN A 1 674 ? 2.239 -3.190 44.315 1.00 74.12 674 GLN A N 1
ATOM 5385 C CA . GLN A 1 674 ? 2.403 -2.045 45.211 1.00 74.12 674 GLN A CA 1
ATOM 5386 C C . GLN A 1 674 ? 3.688 -2.208 46.033 1.00 74.12 674 GLN A C 1
ATOM 5388 O O . GLN A 1 674 ? 4.190 -3.325 46.164 1.00 74.12 674 GLN A O 1
ATOM 5393 N N . GLU A 1 675 ? 4.219 -1.118 46.592 1.00 67.75 675 GLU A N 1
ATOM 5394 C CA . GLU A 1 675 ? 5.403 -1.165 47.473 1.00 67.75 675 GLU A CA 1
ATOM 5395 C C . GLU A 1 675 ? 5.241 -2.112 48.673 1.00 67.75 675 GLU A C 1
ATOM 5397 O O . GLU A 1 675 ? 6.216 -2.714 49.113 1.00 67.75 675 GLU A O 1
ATOM 5402 N N . ASP A 1 676 ? 4.009 -2.322 49.147 1.00 68.94 676 ASP A N 1
ATOM 5403 C CA . ASP A 1 676 ? 3.684 -3.292 50.203 1.00 68.94 676 ASP A CA 1
ATOM 5404 C C . ASP A 1 676 ? 3.750 -4.767 49.747 1.00 68.94 676 ASP A C 1
ATOM 5406 O O . ASP A 1 676 ? 3.542 -5.687 50.538 1.00 68.94 676 ASP A O 1
ATOM 5410 N N . GLY A 1 677 ? 4.042 -5.005 48.466 1.00 64.75 677 GLY A N 1
ATOM 5411 C CA . GLY A 1 677 ? 4.155 -6.323 47.861 1.00 64.75 677 GLY A CA 1
ATOM 5412 C C . GLY A 1 677 ? 2.858 -6.891 47.282 1.00 64.75 677 GLY A C 1
ATOM 5413 O O . GLY A 1 677 ? 2.889 -7.987 46.717 1.00 64.75 677 GLY A O 1
ATOM 5414 N N . THR A 1 678 ? 1.737 -6.172 47.361 1.00 73.44 678 THR A N 1
ATOM 5415 C CA . THR A 1 678 ? 0.446 -6.626 46.824 1.00 73.44 678 THR A CA 1
ATOM 5416 C C . THR A 1 678 ? 0.477 -6.699 45.299 1.00 73.44 678 THR A C 1
ATOM 5418 O O . THR A 1 678 ? 0.681 -5.683 44.633 1.00 73.44 678 THR A O 1
ATOM 5421 N N . LEU A 1 679 ? 0.221 -7.883 44.732 1.00 73.62 679 LEU A N 1
ATOM 5422 C CA . LEU A 1 679 ? 0.211 -8.131 43.286 1.00 73.62 679 LEU A CA 1
ATOM 5423 C C . LEU A 1 679 ? -1.183 -7.916 42.664 1.00 73.62 679 LEU A C 1
ATOM 5425 O O . LEU A 1 679 ? -2.181 -8.463 43.126 1.00 73.62 679 LEU A O 1
ATOM 5429 N N . GLU A 1 680 ? -1.227 -7.199 41.543 1.00 76.62 680 GLU A N 1
ATOM 5430 C CA . GLU A 1 680 ? -2.372 -7.065 40.641 1.00 76.62 680 GLU A CA 1
ATOM 5431 C C . GLU A 1 680 ? -1.949 -7.436 39.207 1.00 76.62 680 GLU A C 1
ATOM 5433 O O . GLU A 1 680 ? -1.377 -6.628 38.468 1.00 76.62 680 GLU A O 1
ATOM 5438 N N . SER A 1 681 ? -2.241 -8.660 38.778 1.00 78.25 681 SER A N 1
ATOM 5439 C CA . SER A 1 681 ? -1.948 -9.093 37.410 1.00 78.25 681 SER A CA 1
ATOM 5440 C C . SER A 1 681 ? -2.992 -8.601 36.415 1.00 78.25 681 SER A C 1
ATOM 5442 O O . SER A 1 681 ? -4.175 -8.508 36.743 1.00 78.25 681 SER A O 1
ATOM 5444 N N . LYS A 1 682 ? -2.575 -8.321 35.179 1.00 83.50 682 LYS A N 1
ATOM 5445 C CA . LYS A 1 682 ? -3.450 -7.876 34.092 1.00 83.50 682 LYS A CA 1
ATOM 5446 C C . LYS A 1 682 ? -3.122 -8.584 32.786 1.00 83.50 682 LYS A C 1
ATOM 5448 O O . LYS A 1 682 ? -1.966 -8.641 32.368 1.00 83.50 682 LYS A O 1
ATOM 5453 N N . MET A 1 683 ? -4.157 -9.061 32.112 1.00 86.00 683 MET A N 1
ATOM 5454 C CA . MET A 1 683 ? -4.069 -9.525 30.733 1.00 86.00 683 MET A CA 1
ATOM 5455 C C . MET A 1 683 ? -4.580 -8.431 29.805 1.00 86.00 683 MET A C 1
ATOM 5457 O O . MET A 1 683 ? -5.676 -7.915 30.013 1.00 86.00 683 MET A O 1
ATOM 5461 N N . TYR A 1 684 ? -3.795 -8.093 28.788 1.00 87.62 684 TYR A N 1
ATOM 5462 C CA . TYR A 1 684 ? -4.180 -7.133 27.764 1.00 87.62 684 TYR A CA 1
ATOM 5463 C C . TYR A 1 684 ? -4.532 -7.880 26.488 1.00 87.62 684 TYR A C 1
ATOM 5465 O O . TYR A 1 684 ? -3.731 -8.672 25.985 1.00 87.62 684 TYR A O 1
ATOM 5473 N N . LEU A 1 685 ? -5.720 -7.610 25.961 1.00 88.00 685 LEU A N 1
ATOM 5474 C CA . LEU A 1 685 ? -6.176 -8.093 24.669 1.00 88.00 685 LEU A CA 1
ATOM 5475 C C . LEU A 1 685 ? -6.534 -6.916 23.765 1.00 88.00 685 LEU A C 1
ATOM 5477 O O . LEU A 1 685 ? -6.859 -5.834 24.250 1.00 88.00 685 LEU A O 1
ATOM 5481 N N . VAL A 1 686 ? -6.480 -7.116 22.454 1.00 86.50 686 VAL A N 1
ATOM 5482 C CA . VAL A 1 686 ? -6.732 -6.071 21.461 1.00 86.50 686 VAL A CA 1
ATOM 5483 C C . VAL A 1 686 ? -7.639 -6.562 20.342 1.00 86.50 686 VAL A C 1
ATOM 5485 O O . VAL A 1 686 ? -7.549 -7.712 19.911 1.00 86.50 686 VAL A O 1
ATOM 5488 N N . ARG A 1 687 ? -8.487 -5.662 19.850 1.00 85.25 687 ARG A N 1
ATOM 5489 C CA . ARG A 1 687 ? -9.287 -5.825 18.637 1.00 85.25 687 ARG A CA 1
ATOM 5490 C C . ARG A 1 687 ? -9.186 -4.563 17.785 1.00 85.25 687 ARG A C 1
ATOM 5492 O O . ARG A 1 687 ? -9.218 -3.450 18.312 1.00 85.25 687 ARG A O 1
ATOM 5499 N N . PHE A 1 688 ? -9.103 -4.758 16.474 1.00 78.31 688 PHE A N 1
ATOM 5500 C CA . PHE A 1 688 ? -9.238 -3.708 15.467 1.00 78.31 688 PHE A CA 1
ATOM 5501 C C . PHE A 1 688 ? -10.470 -4.027 14.628 1.00 78.31 688 PHE A C 1
ATOM 5503 O O . PHE A 1 688 ? -10.552 -5.119 14.065 1.00 78.31 688 PHE A O 1
ATOM 5510 N N . ASP A 1 689 ? -11.424 -3.105 14.562 1.00 79.56 689 ASP A N 1
ATOM 5511 C CA . ASP A 1 689 ? -12.644 -3.274 13.770 1.00 79.56 689 ASP A CA 1
ATOM 5512 C C . ASP A 1 689 ? -13.062 -1.917 13.213 1.00 79.56 689 ASP A C 1
ATOM 5514 O O . ASP A 1 689 ? -13.445 -1.038 13.974 1.00 79.56 689 ASP A O 1
ATOM 5518 N N . GLU A 1 690 ? -12.952 -1.737 11.896 1.00 77.12 690 GLU A N 1
ATOM 5519 C CA . GLU A 1 690 ? -13.314 -0.487 11.214 1.00 77.12 690 GLU A CA 1
ATOM 5520 C C . GLU A 1 690 ? -14.809 -0.374 10.910 1.00 77.12 690 GLU A C 1
ATOM 5522 O O . GLU A 1 690 ? -15.288 0.712 10.588 1.00 77.12 690 GLU A O 1
ATOM 5527 N N . LYS A 1 691 ? -15.548 -1.486 10.977 1.00 81.94 691 LYS A N 1
ATOM 5528 C CA . LYS A 1 691 ? -16.938 -1.547 10.521 1.00 81.94 691 LYS A CA 1
ATOM 5529 C C . LYS A 1 691 ? -17.911 -1.233 11.645 1.00 81.94 691 LYS A C 1
ATOM 5531 O O . LYS A 1 691 ? -18.922 -0.583 11.394 1.00 81.94 691 LYS A O 1
ATOM 5536 N N . GLN A 1 692 ? -17.624 -1.695 12.861 1.00 85.19 692 GLN A N 1
ATOM 5537 C CA . GLN A 1 692 ? -18.533 -1.529 13.994 1.00 85.19 692 GLN A CA 1
ATOM 5538 C C . GLN A 1 692 ? -17.807 -1.452 15.347 1.00 85.19 692 GLN A C 1
ATOM 5540 O O . GLN A 1 692 ? -16.730 -2.034 15.503 1.00 85.19 692 GLN A O 1
ATOM 5545 N N . PRO A 1 693 ? -18.413 -0.796 16.361 1.00 87.25 693 PRO A N 1
ATOM 5546 C CA . PRO A 1 693 ? -17.884 -0.810 17.718 1.00 87.25 693 PRO A CA 1
ATOM 5547 C C . PRO A 1 693 ? -17.857 -2.246 18.256 1.00 87.25 693 PRO A C 1
ATOM 5549 O O . PRO A 1 693 ? -18.835 -2.975 18.067 1.00 87.25 693 PRO A O 1
ATOM 5552 N N . PRO A 1 694 ? -16.794 -2.663 18.960 1.00 84.38 694 PRO A N 1
ATOM 5553 C CA . PRO A 1 694 ? -16.606 -4.061 19.343 1.00 84.38 694 PRO A CA 1
ATOM 5554 C C . PRO A 1 694 ? -17.528 -4.522 20.481 1.00 84.38 694 PRO A C 1
ATOM 5556 O O . PRO A 1 694 ? -17.718 -5.722 20.681 1.00 84.38 694 PRO A O 1
ATOM 5559 N N . PHE A 1 695 ? -18.118 -3.589 21.228 1.00 92.69 695 PHE A N 1
ATOM 5560 C CA . PHE A 1 695 ? -19.074 -3.905 22.278 1.00 92.69 695 PHE A CA 1
ATOM 5561 C C . PHE A 1 695 ? -20.504 -3.787 21.740 1.00 92.69 695 PHE A C 1
ATOM 5563 O O . PHE A 1 695 ? -21.059 -2.693 21.682 1.00 92.69 695 PHE A O 1
ATOM 5570 N N . GLN A 1 696 ? -21.094 -4.911 21.327 1.00 92.62 696 GLN A N 1
ATOM 5571 C CA . GLN A 1 696 ? -22.483 -5.003 20.857 1.00 92.62 696 GLN A CA 1
ATOM 5572 C C . GLN A 1 696 ? -23.251 -6.042 21.676 1.00 92.62 696 GLN A C 1
ATOM 5574 O O . GLN A 1 696 ? -22.626 -6.968 22.197 1.00 92.62 696 GLN A O 1
ATOM 5579 N N . PRO A 1 697 ? -24.590 -5.950 21.762 1.00 93.12 697 PRO A N 1
ATOM 5580 C CA . PRO A 1 697 ? -25.395 -7.000 22.372 1.00 93.12 697 PRO A CA 1
ATOM 5581 C C . PRO A 1 697 ? -25.047 -8.373 21.781 1.00 93.12 697 PRO A C 1
ATOM 5583 O O . PRO A 1 697 ? -25.104 -8.570 20.569 1.00 93.12 697 PRO A O 1
ATOM 5586 N N . GLY A 1 698 ? -24.650 -9.311 22.644 1.00 89.44 698 GLY A N 1
ATOM 5587 C CA . GLY A 1 698 ? -24.257 -10.671 22.256 1.00 89.44 698 GLY A CA 1
ATOM 5588 C C . GLY A 1 698 ? -22.779 -10.875 21.893 1.00 89.44 698 GLY A C 1
ATOM 5589 O O . GLY A 1 698 ? -22.358 -12.031 21.767 1.00 89.44 698 GLY A O 1
ATOM 5590 N N . SER A 1 699 ? -21.968 -9.813 21.788 1.00 93.06 699 SER A N 1
ATOM 5591 C CA . SER A 1 699 ? -20.519 -9.960 21.579 1.00 93.06 699 SER A CA 1
ATOM 5592 C C . SER A 1 699 ? -19.849 -10.707 22.738 1.00 93.06 699 SER A C 1
ATOM 5594 O O . SER A 1 699 ? -20.413 -10.836 23.831 1.00 93.06 699 SER A O 1
ATOM 5596 N N . GLU A 1 700 ? -18.653 -11.247 22.517 1.00 92.75 700 GLU A N 1
ATOM 5597 C CA . GLU A 1 700 ? -17.903 -11.950 23.569 1.00 92.75 700 GLU A CA 1
ATOM 5598 C C . GLU A 1 700 ? -17.641 -11.044 24.775 1.00 92.75 700 GLU A C 1
ATOM 5600 O O . GLU A 1 700 ? -17.868 -11.452 25.912 1.00 92.75 700 GLU A O 1
ATOM 5605 N N . LEU A 1 701 ? -17.255 -9.785 24.538 1.00 93.38 701 LEU A N 1
ATOM 5606 C CA . LEU A 1 701 ? -17.035 -8.817 25.615 1.00 93.38 701 LEU A CA 1
ATOM 5607 C C . LEU A 1 701 ? -18.335 -8.463 26.358 1.00 93.38 701 LEU A C 1
ATOM 5609 O O . LEU A 1 701 ? -18.303 -8.254 27.570 1.00 93.38 701 LEU A O 1
ATOM 5613 N N . TRP A 1 702 ? -19.476 -8.421 25.660 1.00 95.12 702 TRP A N 1
ATOM 5614 C CA . TRP A 1 702 ? -20.789 -8.231 26.286 1.00 95.12 702 TRP A CA 1
ATOM 5615 C C . TRP A 1 702 ? -21.111 -9.368 27.253 1.00 95.12 702 TRP A C 1
ATOM 5617 O O . TRP A 1 702 ? -21.425 -9.119 28.416 1.00 95.12 702 TRP A O 1
ATOM 5627 N N . ARG A 1 703 ? -20.984 -10.616 26.788 1.00 95.06 703 ARG A N 1
ATOM 5628 C CA . ARG A 1 703 ? -21.205 -11.813 27.615 1.00 95.06 703 ARG A CA 1
ATOM 5629 C C . ARG A 1 703 ? -20.226 -11.870 28.785 1.00 95.06 703 ARG A C 1
ATOM 5631 O O . ARG A 1 703 ? -20.641 -12.131 29.905 1.00 95.06 703 ARG A O 1
ATOM 5638 N N . PHE A 1 704 ? -18.965 -11.510 28.555 1.00 94.38 704 PHE A N 1
ATOM 5639 C CA . PHE A 1 704 ? -17.949 -11.454 29.603 1.00 94.38 704 PHE A CA 1
ATOM 5640 C C . PHE A 1 704 ? -18.311 -10.475 30.730 1.00 94.38 704 PHE A C 1
ATOM 5642 O O . PHE A 1 704 ? -18.201 -10.821 31.904 1.00 94.38 704 PHE A O 1
ATOM 5649 N N . LEU A 1 705 ? -18.772 -9.262 30.400 1.00 94.38 705 LEU A N 1
ATOM 5650 C CA . LEU A 1 705 ? -19.225 -8.301 31.413 1.00 94.38 705 LEU A CA 1
ATOM 5651 C C . LEU A 1 705 ? -20.515 -8.747 32.112 1.00 94.38 705 LEU A C 1
ATOM 5653 O O . LEU A 1 705 ? -20.682 -8.512 33.306 1.00 94.38 705 LEU A O 1
ATOM 5657 N N . GLN A 1 706 ? -21.409 -9.420 31.395 1.00 94.69 706 GLN A N 1
ATOM 5658 C CA . GLN A 1 706 ? -22.605 -10.005 31.991 1.00 94.69 706 GLN A CA 1
ATOM 5659 C C . GLN A 1 706 ? -22.244 -11.092 33.020 1.00 94.69 706 GLN A C 1
ATOM 5661 O O . GLN A 1 706 ? -22.793 -11.092 34.121 1.00 94.69 706 GLN A O 1
ATOM 5666 N N . ASP A 1 707 ? -21.271 -11.952 32.712 1.00 92.94 707 ASP A N 1
ATOM 5667 C CA . ASP A 1 707 ? -20.773 -13.000 33.615 1.00 92.94 707 ASP A CA 1
ATOM 5668 C C . ASP A 1 707 ? -20.026 -12.433 34.836 1.00 92.94 707 ASP A C 1
ATOM 5670 O O . ASP A 1 707 ? -19.974 -13.078 35.884 1.00 92.94 707 ASP A O 1
ATOM 5674 N N . MET A 1 708 ? -19.490 -11.210 34.728 1.00 92.50 708 MET A N 1
ATOM 5675 C CA . MET A 1 708 ? -18.950 -10.442 35.859 1.00 92.50 708 MET A CA 1
ATOM 5676 C C . MET A 1 708 ? -20.035 -9.866 36.784 1.00 92.50 708 MET A C 1
ATOM 5678 O O . MET A 1 708 ? -19.702 -9.313 37.831 1.00 92.50 708 MET A O 1
ATOM 5682 N N . GLY A 1 709 ? -21.314 -9.963 36.414 1.00 93.56 709 GLY A N 1
ATOM 5683 C CA . GLY A 1 709 ? -22.435 -9.439 37.196 1.00 93.56 709 GLY A CA 1
ATOM 5684 C C . GLY A 1 709 ? -22.873 -8.020 36.827 1.00 93.56 709 GLY A C 1
ATOM 5685 O O . GLY A 1 709 ? -23.683 -7.444 37.551 1.00 93.56 709 GLY A O 1
ATOM 5686 N N . VAL A 1 710 ? -22.394 -7.457 35.709 1.00 95.62 710 VAL A N 1
ATOM 5687 C CA . VAL A 1 710 ? -22.825 -6.124 35.257 1.00 95.62 710 VAL A CA 1
ATOM 5688 C C . VAL A 1 710 ? -24.295 -6.163 34.834 1.00 95.62 710 VAL A C 1
ATOM 5690 O O . VAL A 1 710 ? -24.700 -6.952 33.979 1.00 95.62 710 VAL A O 1
ATOM 5693 N N . SER A 1 711 ? -25.108 -5.285 35.426 1.00 96.12 711 SER A N 1
ATOM 5694 C CA . SER A 1 711 ? -26.546 -5.216 35.142 1.00 96.12 711 SER A CA 1
ATOM 5695 C C . SER A 1 711 ? -26.845 -4.785 33.697 1.00 96.12 711 SER A C 1
ATOM 5697 O O . SER A 1 711 ? -26.091 -4.024 33.095 1.00 96.12 711 SER A O 1
ATOM 5699 N N . ALA A 1 712 ? -27.984 -5.212 33.137 1.00 95.19 712 ALA A N 1
ATOM 5700 C CA . ALA A 1 712 ? -28.380 -4.845 31.771 1.00 95.19 712 ALA A CA 1
ATOM 5701 C C . ALA A 1 712 ? -28.433 -3.319 31.505 1.00 95.19 712 ALA A C 1
ATOM 5703 O O . ALA A 1 712 ? -27.953 -2.900 30.448 1.00 95.19 712 ALA A O 1
ATOM 5704 N N . PRO A 1 713 ? -28.934 -2.468 32.430 1.00 95.81 713 PRO A N 1
ATOM 5705 C CA . PRO A 1 713 ? -28.858 -1.014 32.264 1.00 95.81 713 PRO A CA 1
ATOM 5706 C C . PRO A 1 713 ? -27.420 -0.486 32.172 1.00 95.81 713 PRO A C 1
ATOM 5708 O O . PRO A 1 713 ? -27.134 0.391 31.358 1.00 95.81 713 PRO A O 1
ATOM 5711 N N . GLU A 1 714 ? -26.503 -1.039 32.968 1.00 96.25 714 GLU A N 1
ATOM 5712 C CA . GLU A 1 714 ? -25.095 -0.634 32.948 1.00 96.25 714 GLU A CA 1
ATOM 5713 C C . GLU A 1 714 ? -24.355 -1.166 31.716 1.00 96.25 714 GLU A C 1
ATOM 5715 O O . GLU A 1 714 ? -23.551 -0.436 31.141 1.00 96.25 714 GLU A O 1
ATOM 5720 N N . LEU A 1 715 ? -24.671 -2.371 31.225 1.00 96.56 715 LEU A N 1
ATOM 5721 C CA . LEU A 1 715 ? -24.157 -2.865 29.940 1.00 96.56 715 LEU A CA 1
ATOM 5722 C C . LEU A 1 715 ? -24.531 -1.913 28.798 1.00 96.56 715 LEU A C 1
ATOM 5724 O O . LEU A 1 715 ? -23.684 -1.543 27.988 1.00 96.56 715 LEU A O 1
ATOM 5728 N N . GLU A 1 716 ? -25.778 -1.447 28.759 1.00 96.19 716 GLU A N 1
ATOM 5729 C CA . GLU A 1 716 ? -26.223 -0.493 27.742 1.00 96.19 716 GLU A CA 1
ATOM 5730 C C . GLU A 1 716 ? -25.513 0.866 27.870 1.00 96.19 716 GLU A C 1
ATOM 5732 O O . GLU A 1 716 ? -25.094 1.458 26.872 1.00 96.19 716 GLU A O 1
ATOM 5737 N N . ARG A 1 717 ? -25.282 1.335 29.099 1.00 95.88 717 ARG A N 1
ATOM 5738 C CA . ARG A 1 717 ? -24.496 2.549 29.360 1.00 95.88 717 ARG A CA 1
ATOM 5739 C C . ARG A 1 717 ? -23.040 2.404 28.899 1.00 95.88 717 ARG A C 1
ATOM 5741 O O . ARG A 1 717 ? -22.512 3.310 28.251 1.00 95.88 717 ARG A O 1
ATOM 5748 N N . VAL A 1 718 ? -22.407 1.258 29.161 1.00 95.56 718 VAL A N 1
ATOM 5749 C CA . VAL A 1 718 ? -21.057 0.922 28.669 1.00 95.56 718 VAL A CA 1
ATOM 5750 C C . VAL A 1 718 ? -21.033 0.867 27.140 1.00 95.56 718 VAL A C 1
ATOM 5752 O O . VAL A 1 718 ? -20.089 1.371 26.533 1.00 95.56 718 VAL A O 1
ATOM 5755 N N . ARG A 1 719 ? -22.082 0.337 26.500 1.00 95.75 719 ARG A N 1
ATOM 5756 C CA . ARG A 1 719 ? -22.217 0.294 25.035 1.00 95.75 719 ARG A CA 1
ATOM 5757 C C . ARG A 1 719 ? -22.252 1.672 24.405 1.00 95.75 719 ARG A C 1
ATOM 5759 O O . ARG A 1 719 ? -21.552 1.914 23.426 1.00 95.75 719 ARG A O 1
ATOM 5766 N N . GLN A 1 720 ? -23.031 2.583 24.971 1.00 96.00 720 GLN A N 1
ATOM 5767 C CA . GLN A 1 720 ? -23.130 3.952 24.471 1.00 96.00 720 GLN A CA 1
ATOM 5768 C C . GLN A 1 720 ? -21.805 4.711 24.620 1.00 96.00 720 GLN A C 1
ATOM 5770 O O . GLN A 1 720 ? -21.397 5.413 23.695 1.00 96.00 720 GLN A O 1
ATOM 5775 N N . LEU A 1 721 ? -21.099 4.528 25.742 1.00 95.50 721 LEU A N 1
ATOM 5776 C CA . LEU A 1 721 ? -19.754 5.076 25.926 1.00 95.50 721 LEU A CA 1
ATOM 5777 C C . LEU A 1 721 ? -18.755 4.465 24.933 1.00 95.50 721 LEU A C 1
ATOM 5779 O O . LEU A 1 721 ? -17.958 5.191 24.340 1.00 95.50 721 LEU A O 1
ATOM 5783 N N . ASN A 1 722 ? -18.798 3.142 24.742 1.00 94.81 722 ASN A N 1
ATOM 5784 C CA . ASN A 1 722 ? -17.938 2.434 23.796 1.00 94.81 722 ASN A CA 1
ATOM 5785 C C . ASN A 1 722 ? -18.147 2.938 22.370 1.00 94.81 722 ASN A C 1
ATOM 5787 O O . ASN A 1 722 ? -17.162 3.225 21.699 1.00 94.81 722 ASN A O 1
ATOM 5791 N N . ALA A 1 723 ? -19.399 3.106 21.939 1.00 94.12 723 ALA A N 1
ATOM 5792 C CA . ALA A 1 723 ? -19.732 3.642 20.626 1.00 94.12 723 ALA A CA 1
ATOM 5793 C C . ALA A 1 723 ? -19.176 5.061 20.434 1.00 94.12 723 ALA A C 1
ATOM 5795 O O . ALA A 1 723 ? -18.488 5.295 19.445 1.00 94.12 723 ALA A O 1
ATOM 5796 N N . LEU A 1 724 ? -19.382 5.962 21.406 1.00 95.56 724 LEU A N 1
ATOM 5797 C CA . LEU A 1 724 ? -18.851 7.331 21.358 1.00 95.56 724 LEU A CA 1
ATOM 5798 C C . LEU A 1 724 ? -17.320 7.338 21.230 1.00 95.56 724 LEU A C 1
ATOM 5800 O O . LEU A 1 724 ? -16.762 7.962 20.330 1.00 95.56 724 LEU A O 1
ATOM 5804 N N . LEU A 1 725 ? -16.612 6.635 22.116 1.00 94.75 725 LEU A N 1
ATOM 5805 C CA . LEU A 1 725 ? -15.148 6.645 22.099 1.00 94.75 725 LEU A CA 1
ATOM 5806 C C . LEU A 1 725 ? -14.590 5.928 20.859 1.00 94.75 725 LEU A C 1
ATOM 5808 O O . LEU A 1 725 ? -13.625 6.397 20.262 1.00 94.75 725 LEU A O 1
ATOM 5812 N N . TRP A 1 726 ? -15.208 4.832 20.416 1.00 92.88 726 TRP A N 1
ATOM 5813 C CA . TRP A 1 726 ? -14.813 4.132 19.192 1.00 92.88 726 TRP A CA 1
ATOM 5814 C C . TRP A 1 726 ? -15.042 4.984 17.933 1.00 92.88 726 TRP A C 1
ATOM 5816 O O . TRP A 1 726 ? -14.184 5.022 17.047 1.00 92.88 726 TRP A O 1
ATOM 5826 N N . GLU A 1 727 ? -16.151 5.723 17.849 1.00 92.50 727 GLU A N 1
ATOM 5827 C CA . GLU A 1 727 ? -16.449 6.614 16.722 1.00 92.50 727 GLU A CA 1
ATOM 5828 C C . GLU A 1 727 ? -15.371 7.695 16.559 1.00 92.50 727 GLU A C 1
ATOM 5830 O O . GLU A 1 727 ? -14.911 7.943 15.443 1.00 92.50 727 GLU A O 1
ATOM 5835 N N . HIS A 1 728 ? -14.861 8.218 17.674 1.00 91.94 728 HIS A N 1
ATOM 5836 C CA . HIS A 1 728 ? -13.785 9.212 17.702 1.00 91.94 728 HIS A CA 1
ATOM 5837 C C . HIS A 1 728 ? -12.364 8.622 17.775 1.00 91.94 728 HIS A C 1
ATOM 5839 O O . HIS A 1 728 ? -11.384 9.374 17.822 1.00 91.94 728 HIS A O 1
ATOM 5845 N N . SER A 1 729 ? -12.219 7.294 17.774 1.00 88.38 729 SER A N 1
ATOM 5846 C CA . SER A 1 729 ? -10.917 6.622 17.745 1.00 88.38 729 SER A CA 1
ATOM 5847 C C . SER A 1 729 ? -10.263 6.748 16.369 1.00 88.38 729 SER A C 1
ATOM 5849 O O . SER A 1 729 ? -10.899 6.468 15.353 1.00 88.38 729 SER A O 1
ATOM 5851 N N . ALA A 1 730 ? -8.978 7.125 16.344 1.00 83.06 730 ALA A N 1
ATOM 5852 C CA . ALA A 1 730 ? -8.188 7.230 15.111 1.00 83.06 730 ALA A CA 1
ATOM 5853 C C . ALA A 1 730 ? -8.059 5.880 14.389 1.00 83.06 730 ALA A C 1
ATOM 5855 O O . ALA A 1 730 ? -8.235 5.799 13.180 1.00 83.06 730 ALA A O 1
ATOM 5856 N N . ASP A 1 731 ? -7.790 4.823 15.160 1.00 76.50 731 ASP A N 1
ATOM 5857 C CA . ASP A 1 731 ? -7.404 3.505 14.636 1.00 76.50 731 ASP A CA 1
ATOM 5858 C C . ASP A 1 731 ? -8.528 2.480 14.637 1.00 76.50 731 ASP A C 1
ATOM 5860 O O . ASP A 1 731 ? -8.325 1.331 14.237 1.00 76.50 731 ASP A O 1
ATOM 5864 N N . LYS A 1 732 ? -9.684 2.847 15.203 1.00 86.00 732 LYS A N 1
ATOM 5865 C CA . LYS A 1 732 ? -10.766 1.901 15.510 1.00 86.00 732 LYS A CA 1
ATOM 5866 C C . LYS A 1 732 ? -10.265 0.681 16.301 1.00 86.00 732 LYS A C 1
ATOM 5868 O O . LYS A 1 732 ? -10.791 -0.429 16.198 1.00 86.00 732 LYS A O 1
ATOM 5873 N N . MET A 1 733 ? -9.230 0.913 17.113 1.00 84.75 733 MET A N 1
ATOM 5874 C CA . MET A 1 733 ? -8.619 -0.062 18.007 1.00 84.75 733 MET A CA 1
ATOM 5875 C C . MET A 1 733 ? -9.256 0.046 19.390 1.00 84.75 733 MET A C 1
ATOM 5877 O O . MET A 1 733 ? -9.351 1.133 19.965 1.00 84.75 733 MET A O 1
ATOM 5881 N N . THR A 1 734 ? -9.630 -1.095 19.962 1.00 87.56 734 THR A N 1
ATOM 5882 C CA . THR A 1 734 ? -10.030 -1.210 21.367 1.00 87.56 734 THR A CA 1
ATOM 5883 C C . THR A 1 734 ? -9.189 -2.276 22.049 1.00 87.56 734 THR A C 1
ATOM 5885 O O . THR A 1 734 ? -9.128 -3.423 21.607 1.00 87.56 734 THR A O 1
ATOM 5888 N N . GLN A 1 735 ? -8.549 -1.893 23.146 1.00 89.94 735 GLN A N 1
ATOM 5889 C CA . GLN A 1 735 ? -7.851 -2.803 24.038 1.00 89.94 735 GLN A CA 1
ATOM 5890 C C . GLN A 1 735 ? -8.701 -3.072 25.282 1.00 89.94 735 GLN A C 1
ATOM 5892 O O . GLN A 1 735 ? -9.396 -2.188 25.785 1.00 89.94 735 GLN A O 1
ATOM 5897 N N . VAL A 1 736 ? -8.620 -4.294 25.792 1.00 91.75 736 VAL A N 1
ATOM 5898 C CA . VAL A 1 736 ? -9.278 -4.736 27.021 1.00 91.75 736 VAL A CA 1
ATOM 5899 C C . VAL A 1 736 ? -8.198 -5.202 27.983 1.00 91.75 736 VAL A C 1
ATOM 5901 O O . VAL A 1 736 ? -7.424 -6.100 27.663 1.00 91.75 736 VAL A O 1
ATOM 5904 N N . ALA A 1 737 ? -8.136 -4.583 29.158 1.00 91.38 737 ALA A N 1
ATOM 5905 C CA . ALA A 1 737 ? -7.234 -4.978 30.231 1.00 91.38 737 ALA A CA 1
ATOM 5906 C C . ALA A 1 737 ? -8.031 -5.634 31.362 1.00 91.38 737 ALA A C 1
ATOM 5908 O O . ALA A 1 737 ? -8.787 -4.945 32.051 1.00 91.38 737 ALA A O 1
ATOM 5909 N N . ILE A 1 738 ? -7.849 -6.937 31.564 1.00 91.12 738 ILE A N 1
ATOM 5910 C CA . ILE A 1 738 ? -8.593 -7.752 32.534 1.00 91.12 738 ILE A CA 1
ATOM 5911 C C . ILE A 1 738 ? -7.708 -8.038 33.740 1.00 91.12 738 ILE A C 1
ATOM 5913 O O . ILE A 1 738 ? -6.587 -8.519 33.578 1.00 91.12 738 ILE A O 1
ATOM 5917 N N . GLU A 1 739 ? -8.201 -7.764 34.947 1.00 87.88 739 GLU A N 1
ATOM 5918 C CA . GLU A 1 739 ? -7.501 -8.142 36.176 1.00 87.88 739 GLU A CA 1
ATOM 5919 C C . GLU A 1 739 ? -7.553 -9.659 36.420 1.00 87.88 739 GLU A C 1
ATOM 5921 O O . GLU A 1 739 ? -8.617 -10.274 36.381 1.00 87.88 739 GLU A O 1
ATOM 5926 N N . ALA A 1 740 ? -6.402 -10.259 36.724 1.00 80.25 740 ALA A N 1
ATOM 5927 C CA . ALA A 1 740 ? -6.243 -11.686 36.995 1.00 80.25 740 ALA A CA 1
ATOM 5928 C C . ALA A 1 740 ? -5.627 -11.919 38.386 1.00 80.25 740 ALA A C 1
ATOM 5930 O O . ALA A 1 740 ? -4.453 -12.250 38.514 1.00 80.25 740 ALA A O 1
ATOM 5931 N N . SER A 1 741 ? -6.419 -11.729 39.443 1.00 75.56 741 SER A N 1
ATOM 5932 C CA . SER A 1 741 ? -5.969 -11.926 40.829 1.00 75.56 741 SER A CA 1
ATOM 5933 C C . SER A 1 741 ? -6.085 -13.379 41.288 1.00 75.56 741 SER A C 1
ATOM 5935 O O . SER A 1 741 ? -7.029 -14.075 40.913 1.00 75.56 741 SER A O 1
ATOM 5937 N N . GLU A 1 742 ? -5.156 -13.833 42.142 1.00 70.31 742 GLU A N 1
ATOM 5938 C CA . GLU A 1 742 ? -5.211 -15.197 42.665 1.00 70.31 742 GLU A CA 1
ATOM 5939 C C . GLU A 1 742 ? -6.249 -15.453 43.742 1.00 70.31 742 GLU A C 1
ATOM 5941 O O . GLU A 1 742 ? -6.797 -16.555 43.819 1.00 70.31 742 GLU A O 1
ATOM 5946 N N . SER A 1 743 ? -6.564 -14.417 44.509 1.00 71.62 743 SER A N 1
ATOM 5947 C CA . SER A 1 743 ? -7.486 -14.470 45.639 1.00 71.62 743 SER A CA 1
ATOM 5948 C C . SER A 1 743 ? -8.960 -14.392 45.234 1.00 71.62 743 SER A C 1
ATOM 5950 O O . SER A 1 743 ? -9.828 -14.332 46.100 1.00 71.62 743 SER A O 1
ATOM 5952 N N . GLN A 1 744 ? -9.261 -14.351 43.932 1.00 72.62 744 GLN A N 1
ATOM 5953 C CA . GLN A 1 744 ? -10.607 -14.112 43.411 1.00 72.62 744 GLN A CA 1
ATOM 5954 C C . GLN A 1 744 ? -10.975 -15.154 42.350 1.00 72.62 744 GLN A C 1
ATOM 5956 O O . GLN A 1 744 ? -10.140 -15.568 41.541 1.00 72.62 744 GLN A O 1
ATOM 5961 N N . SER A 1 745 ? -12.234 -15.593 42.369 1.00 74.31 745 SER A N 1
ATOM 5962 C CA . SER A 1 745 ? -12.793 -16.558 41.414 1.00 74.31 745 SER A CA 1
ATOM 5963 C C . SER A 1 745 ? -13.220 -15.919 40.088 1.00 74.31 745 SER A C 1
ATOM 5965 O O . SER A 1 745 ? -13.307 -16.616 39.084 1.00 74.31 745 SER A O 1
ATOM 5967 N N . GLN A 1 746 ? -13.459 -14.606 40.077 1.00 80.75 746 GLN A N 1
ATOM 5968 C CA . GLN A 1 746 ? -13.875 -13.816 38.916 1.00 80.75 746 GLN A CA 1
ATOM 5969 C C . GLN A 1 746 ? -13.148 -12.460 38.899 1.00 80.75 746 GLN A C 1
ATOM 5971 O O . GLN A 1 746 ? -12.688 -12.005 39.954 1.00 80.75 746 GLN A O 1
ATOM 5976 N N . PRO A 1 747 ? -13.020 -11.800 37.732 1.00 85.56 747 PRO A N 1
ATOM 5977 C CA . PRO A 1 747 ? -12.397 -10.486 37.662 1.00 85.56 747 PRO A CA 1
ATOM 5978 C C . PRO A 1 747 ? -13.311 -9.441 38.311 1.00 85.56 747 PRO A C 1
ATOM 5980 O O . PRO A 1 747 ? -14.504 -9.390 38.035 1.00 85.56 747 PRO A O 1
ATOM 5983 N N . LYS A 1 748 ? -12.746 -8.569 39.153 1.00 85.81 748 LYS A N 1
ATOM 5984 C CA . LYS A 1 748 ? -13.490 -7.459 39.780 1.00 85.81 748 LYS A CA 1
ATOM 5985 C C . LYS A 1 748 ? -13.555 -6.192 38.940 1.00 85.81 748 LYS A C 1
ATOM 5987 O O . LYS A 1 748 ? -14.268 -5.265 39.295 1.00 85.81 748 LYS A O 1
ATOM 5992 N N . ARG A 1 749 ? -12.758 -6.104 37.876 1.00 89.25 749 ARG A N 1
ATOM 5993 C CA . ARG A 1 749 ? -12.757 -4.957 36.965 1.00 89.25 749 ARG A CA 1
ATOM 5994 C C . ARG A 1 749 ? -12.039 -5.269 35.664 1.00 89.25 749 ARG A C 1
ATOM 5996 O O . ARG A 1 749 ? -11.075 -6.040 35.637 1.00 89.25 749 ARG A O 1
ATOM 6003 N N . ILE A 1 750 ? -12.447 -4.564 34.619 1.00 93.12 750 ILE A N 1
ATOM 6004 C CA . ILE A 1 750 ? -11.723 -4.449 33.356 1.00 93.12 750 ILE A CA 1
ATOM 6005 C C . ILE A 1 750 ? -11.494 -2.975 33.019 1.00 93.12 750 ILE A C 1
ATOM 6007 O O . ILE A 1 750 ? -12.211 -2.097 33.499 1.00 93.12 750 ILE A O 1
ATOM 6011 N N . ASN A 1 751 ? -10.500 -2.683 32.183 1.00 93.62 751 ASN A N 1
ATOM 6012 C CA . ASN A 1 751 ? -10.373 -1.367 31.558 1.00 93.62 751 ASN A CA 1
ATOM 6013 C C . ASN A 1 751 ? -10.550 -1.501 30.047 1.00 93.62 751 ASN A C 1
ATOM 6015 O O . ASN A 1 751 ? -9.866 -2.310 29.419 1.00 93.62 751 ASN A O 1
ATOM 6019 N N . LEU A 1 752 ? -11.437 -0.688 29.481 1.00 94.94 752 LEU A N 1
ATOM 6020 C CA . LEU A 1 752 ? -11.588 -0.502 28.043 1.00 94.94 752 LEU A CA 1
ATOM 6021 C C . LEU A 1 752 ? -10.708 0.675 27.633 1.00 94.94 752 LEU A C 1
ATOM 6023 O O . LEU A 1 752 ? -10.834 1.766 28.191 1.00 94.94 752 LEU A O 1
ATOM 6027 N N . ILE A 1 753 ? -9.787 0.445 26.706 1.00 93.25 753 ILE A N 1
ATOM 6028 C CA . ILE A 1 753 ? -8.756 1.405 26.320 1.00 93.25 753 ILE A CA 1
ATOM 6029 C C . ILE A 1 753 ? -8.893 1.692 24.824 1.00 93.25 753 ILE A C 1
ATOM 6031 O O . ILE A 1 753 ? -8.798 0.789 23.994 1.00 93.25 753 ILE A O 1
ATOM 6035 N N . TYR A 1 754 ? -9.106 2.958 24.484 1.00 92.81 754 TYR A N 1
ATOM 6036 C CA . TYR A 1 754 ? -9.358 3.422 23.121 1.00 92.81 754 TYR A CA 1
ATOM 6037 C C . TYR A 1 754 ? -8.186 4.243 22.614 1.00 92.81 754 TYR A C 1
ATOM 6039 O O . TYR A 1 754 ? -7.622 5.034 23.370 1.00 92.81 754 TYR A O 1
ATOM 6047 N N . CYS A 1 755 ? -7.834 4.076 21.342 1.00 89.06 755 CYS A N 1
ATOM 6048 C CA . CYS A 1 755 ? -6.679 4.744 20.751 1.00 89.06 755 CYS A CA 1
ATOM 6049 C C . CYS A 1 755 ? -7.049 6.031 20.025 1.00 89.06 755 CYS A C 1
ATOM 6051 O O . CYS A 1 755 ? -8.005 6.058 19.247 1.00 89.06 755 CYS A O 1
ATOM 6053 N N . GLY A 1 756 ? -6.259 7.078 20.231 1.00 89.06 756 GLY A N 1
ATOM 6054 C CA . GLY A 1 756 ? -6.362 8.314 19.476 1.00 89.06 756 GLY A CA 1
ATOM 6055 C C . GLY A 1 756 ? -7.700 8.987 19.599 1.00 89.06 756 GLY A C 1
ATOM 6056 O O . GLY A 1 756 ? -8.355 9.221 18.589 1.00 89.06 756 GLY A O 1
ATOM 6057 N N . ILE A 1 757 ? -8.097 9.313 20.817 1.00 93.00 757 ILE A N 1
ATOM 6058 C CA . ILE A 1 757 ? -9.389 9.936 21.084 1.00 93.00 757 ILE A CA 1
ATOM 6059 C C . ILE A 1 757 ? -9.209 11.443 21.177 1.00 93.00 757 ILE A C 1
ATOM 6061 O O . ILE A 1 757 ? -8.337 11.923 21.907 1.00 93.00 757 ILE A O 1
ATOM 6065 N N . GLN A 1 758 ? -10.041 12.188 20.452 1.00 92.94 758 GLN A N 1
ATOM 6066 C CA . GLN A 1 758 ? -10.132 13.638 20.616 1.00 92.94 758 GLN A CA 1
ATOM 6067 C C . GLN A 1 758 ? -10.620 13.968 22.031 1.00 92.94 758 GLN A C 1
ATOM 6069 O O . GLN A 1 758 ? -11.592 13.389 22.519 1.00 92.94 758 GLN A O 1
ATOM 6074 N N . THR A 1 759 ? -9.972 14.912 22.704 1.00 94.44 759 THR A N 1
ATOM 6075 C CA . THR A 1 759 ? -10.328 15.333 24.066 1.00 94.44 759 THR A CA 1
ATOM 6076 C C . THR A 1 759 ? -11.745 15.901 24.146 1.00 94.44 759 THR A C 1
ATOM 6078 O O . THR A 1 759 ? -12.393 15.758 25.181 1.00 94.44 759 THR A O 1
ATOM 6081 N N . SER A 1 760 ? -12.283 16.448 23.050 1.00 95.06 760 SER A N 1
ATOM 6082 C CA . SER A 1 760 ? -13.693 16.842 22.931 1.00 95.06 760 SER A CA 1
ATOM 6083 C C . SER A 1 760 ? -14.656 15.675 23.186 1.00 95.06 760 SER A C 1
ATOM 6085 O O . SER A 1 760 ? -15.593 15.827 23.969 1.00 95.06 760 SER A O 1
ATOM 6087 N N . ALA A 1 761 ? -14.384 14.494 22.625 1.00 95.81 761 ALA A N 1
ATOM 6088 C CA . ALA A 1 761 ? -15.178 13.288 22.857 1.00 95.81 761 ALA A CA 1
ATOM 6089 C C . ALA A 1 761 ? -15.043 12.782 24.304 1.00 95.81 761 ALA A C 1
ATOM 6091 O O . ALA A 1 761 ? -16.002 12.281 24.885 1.00 95.81 761 ALA A O 1
ATOM 6092 N N . VAL A 1 762 ? -13.875 12.969 24.932 1.00 95.62 762 VAL A N 1
ATOM 6093 C CA . VAL A 1 762 ? -13.680 12.665 26.363 1.00 95.62 762 VAL A CA 1
ATOM 6094 C C . VAL A 1 762 ? -14.505 13.609 27.244 1.00 95.62 762 VAL A C 1
ATOM 6096 O O . VAL A 1 762 ? -15.141 13.167 28.198 1.00 95.62 762 VAL A O 1
ATOM 6099 N N . LEU A 1 763 ? -14.539 14.905 26.928 1.00 95.44 763 LEU A N 1
ATOM 6100 C CA . LEU A 1 763 ? -15.352 15.897 27.645 1.00 95.44 763 LEU A CA 1
ATOM 6101 C C . LEU A 1 763 ? -16.856 15.637 27.486 1.00 95.44 763 LEU A C 1
ATOM 6103 O O . LEU A 1 763 ? -17.626 15.819 28.440 1.00 95.44 763 LEU A O 1
ATOM 6107 N N . GLU A 1 764 ? -17.273 15.187 26.303 1.00 95.50 764 GLU A N 1
ATOM 6108 C CA . GLU A 1 764 ? -18.633 14.716 26.063 1.00 95.50 764 GLU A CA 1
ATOM 6109 C C . GLU A 1 764 ? -18.932 13.471 26.905 1.00 95.50 764 GLU A C 1
ATOM 6111 O O . GLU A 1 764 ? -19.935 13.445 27.624 1.00 95.50 764 GLU A O 1
ATOM 6116 N N . ALA A 1 765 ? -18.031 12.484 26.902 1.00 94.69 765 ALA A N 1
ATOM 6117 C CA . ALA A 1 765 ? -18.174 11.273 27.699 1.00 94.69 765 ALA A CA 1
ATOM 6118 C C . ALA A 1 765 ? -18.320 11.590 29.196 1.00 94.69 765 ALA A C 1
ATOM 6120 O O . ALA A 1 765 ? -19.209 11.058 29.863 1.00 94.69 765 ALA A O 1
ATOM 6121 N N . ILE A 1 766 ? -17.513 12.522 29.713 1.00 94.00 766 ILE A N 1
ATOM 6122 C CA . ILE A 1 766 ? -17.603 12.978 31.105 1.00 94.00 766 ILE A CA 1
ATOM 6123 C C . ILE A 1 766 ? -18.987 13.557 31.409 1.00 94.00 766 ILE A C 1
ATOM 6125 O O . ILE A 1 766 ? -19.570 13.262 32.450 1.00 94.00 766 ILE A O 1
ATOM 6129 N N . SER A 1 767 ? -19.530 14.354 30.489 1.00 93.44 767 SER A N 1
ATOM 6130 C CA . SER A 1 767 ? -20.820 15.026 30.670 1.00 93.44 767 SER A CA 1
ATOM 6131 C C . SER A 1 767 ? -22.013 14.071 30.589 1.00 93.44 767 SER A C 1
ATOM 6133 O O . SER A 1 767 ? -23.027 14.322 31.235 1.00 93.44 767 SER A O 1
ATOM 6135 N N . ARG A 1 768 ? -21.908 12.995 29.803 1.00 94.62 768 ARG A N 1
ATOM 6136 C CA . ARG A 1 768 ? -23.017 12.066 29.532 1.00 94.62 768 ARG A CA 1
ATOM 6137 C C . ARG A 1 768 ? -23.043 10.848 30.447 1.00 94.62 768 ARG A C 1
ATOM 6139 O O . ARG A 1 768 ? -24.120 10.344 30.742 1.00 94.62 768 ARG A O 1
ATOM 6146 N N . PHE A 1 769 ? -21.883 10.367 30.890 1.00 93.81 769 PHE A N 1
ATOM 6147 C CA . PHE A 1 769 ? -21.765 9.051 31.523 1.00 93.81 769 PHE A CA 1
ATOM 6148 C C . PHE A 1 769 ? -21.372 9.110 33.001 1.00 93.81 769 PHE A C 1
ATOM 6150 O O . PHE A 1 769 ? -20.777 8.166 33.508 1.00 93.81 769 PHE A O 1
ATOM 6157 N N . GLY A 1 770 ? -21.740 10.176 33.719 1.00 84.94 770 GLY A N 1
ATOM 6158 C CA . GLY A 1 770 ? -21.681 10.212 35.188 1.00 84.94 770 GLY A CA 1
ATOM 6159 C C . GLY A 1 770 ? -20.275 10.293 35.791 1.00 84.94 770 GLY A C 1
ATOM 6160 O O . GLY A 1 770 ? -20.083 9.899 36.939 1.00 84.94 770 GLY A O 1
ATOM 6161 N N . TYR A 1 771 ? -19.293 10.793 35.039 1.00 90.31 771 TYR A N 1
ATOM 6162 C CA . TYR A 1 771 ? -17.963 11.073 35.580 1.00 90.31 771 TYR A CA 1
ATOM 6163 C C . TYR A 1 771 ? -17.961 12.377 36.399 1.00 90.31 771 TYR A C 1
ATOM 6165 O O . TYR A 1 771 ? -18.751 13.284 36.115 1.00 90.31 771 TYR A O 1
ATOM 6173 N N . PRO A 1 772 ? -17.062 12.525 37.391 1.00 87.62 772 PRO A N 1
ATOM 6174 C CA . PRO A 1 772 ? -16.962 13.749 38.180 1.00 87.62 772 PRO A CA 1
ATOM 6175 C C . PRO A 1 772 ? -16.710 14.989 37.311 1.00 87.62 772 PRO A C 1
ATOM 6177 O O . PRO A 1 772 ? -15.870 14.980 36.412 1.00 87.62 772 PRO A O 1
ATOM 6180 N N . ASN A 1 773 ? -17.370 16.110 37.619 1.00 84.69 773 ASN A N 1
ATOM 6181 C CA . ASN A 1 773 ? -17.132 17.370 36.898 1.00 84.69 773 ASN A CA 1
ATOM 6182 C C . ASN A 1 773 ? -15.679 17.864 37.024 1.00 84.69 773 ASN A C 1
ATOM 6184 O O . ASN A 1 773 ? -15.178 18.514 36.106 1.00 84.69 773 ASN A O 1
ATOM 6188 N N . SER A 1 774 ? -14.982 17.516 38.113 1.00 83.50 774 SER A N 1
ATOM 6189 C CA . SER A 1 774 ? -13.546 17.776 38.287 1.00 83.50 774 SER A CA 1
ATOM 6190 C C . SER A 1 774 ? -12.693 17.142 37.181 1.00 83.50 774 SER A C 1
ATOM 6192 O O . SER A 1 774 ? -11.662 17.704 36.809 1.00 83.50 774 SER A O 1
ATOM 6194 N N . SER A 1 775 ? -13.149 16.043 36.570 1.00 89.12 775 SER A N 1
ATOM 6195 C CA . SER A 1 775 ? -12.459 15.398 35.451 1.00 89.12 775 SER A CA 1
ATOM 6196 C C . SER A 1 775 ? -12.402 16.265 34.199 1.00 89.12 775 SER A C 1
ATOM 6198 O O . SER A 1 775 ? -11.453 16.139 33.427 1.00 89.12 775 SER A O 1
ATOM 6200 N N . LYS A 1 776 ? -13.340 17.205 34.009 1.00 91.25 776 LYS A N 1
ATOM 6201 C CA . LYS A 1 776 ? -13.272 18.168 32.895 1.00 91.25 776 LYS A CA 1
ATOM 6202 C C . LYS A 1 776 ? -12.035 19.049 33.009 1.00 91.25 776 LYS A C 1
ATOM 6204 O O . LYS A 1 776 ? -11.338 19.246 32.017 1.00 91.25 776 LYS A O 1
ATOM 6209 N N . GLN A 1 777 ? -11.743 19.537 34.216 1.00 88.44 777 GLN A N 1
ATOM 6210 C CA . GLN A 1 777 ? -10.556 20.353 34.457 1.00 88.44 777 GLN A CA 1
ATOM 6211 C C . GLN A 1 777 ? -9.282 19.541 34.208 1.00 88.44 777 GLN A C 1
ATOM 6213 O O . GLN A 1 777 ? -8.396 20.017 33.509 1.00 88.44 777 GLN A O 1
ATOM 6218 N N . ALA A 1 778 ? -9.236 18.283 34.659 1.00 88.31 778 ALA A N 1
ATOM 6219 C CA . ALA A 1 778 ? -8.093 17.406 34.413 1.00 88.31 778 ALA A CA 1
ATOM 6220 C C . ALA A 1 778 ? -7.832 17.158 32.913 1.00 88.31 778 ALA A C 1
ATOM 6222 O O . ALA A 1 778 ? -6.676 17.119 32.495 1.00 88.31 778 ALA A O 1
ATOM 6223 N N . VAL A 1 779 ? -8.882 17.040 32.088 1.00 92.62 779 VAL A N 1
ATOM 6224 C CA . VAL A 1 779 ? -8.738 16.945 30.622 1.00 92.62 779 VAL A CA 1
ATOM 6225 C C . VAL A 1 779 ? -8.199 18.252 30.031 1.00 92.62 779 VAL A C 1
ATOM 6227 O O . VAL A 1 779 ? -7.302 18.207 29.195 1.00 92.62 779 VAL A O 1
ATOM 6230 N N . ARG A 1 780 ? -8.675 19.418 30.487 1.00 91.62 780 ARG A N 1
ATOM 6231 C CA . ARG A 1 780 ? -8.151 20.725 30.039 1.00 91.62 780 ARG A CA 1
ATOM 6232 C C . ARG A 1 780 ? -6.695 20.949 30.449 1.00 91.62 780 ARG A C 1
ATOM 6234 O O . ARG A 1 780 ? -5.914 21.510 29.683 1.00 91.62 780 ARG A O 1
ATOM 6241 N N . ASP A 1 781 ? -6.320 20.501 31.641 1.00 88.56 781 ASP A N 1
ATOM 6242 C CA . ASP A 1 781 ? -4.940 20.569 32.117 1.00 88.56 781 ASP A CA 1
ATOM 6243 C C . ASP A 1 781 ? -4.036 19.636 31.304 1.00 88.56 781 ASP A C 1
ATOM 6245 O O . ASP A 1 781 ? -2.923 20.021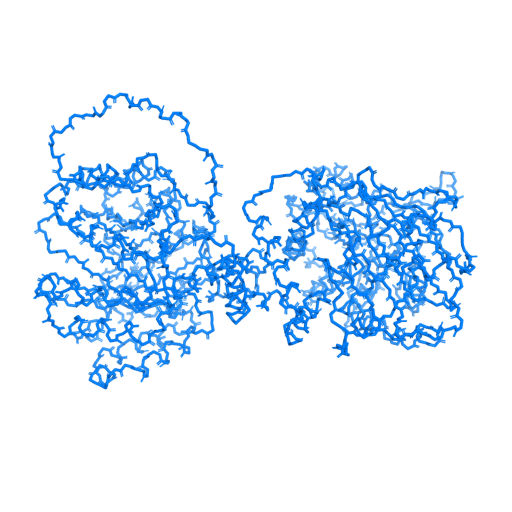 30.942 1.00 88.56 781 ASP A O 1
ATOM 6249 N N . PHE A 1 782 ? -4.537 18.447 30.948 1.00 91.06 782 PHE A N 1
ATOM 6250 C CA . PHE A 1 782 ? -3.871 17.539 30.018 1.00 91.06 782 PHE A CA 1
ATOM 6251 C C . PHE A 1 782 ? -3.663 18.193 28.646 1.00 91.06 782 PHE A C 1
ATOM 6253 O O . PHE A 1 782 ? -2.530 18.205 28.177 1.00 91.06 782 PHE A O 1
ATOM 6260 N N . GLU A 1 783 ? -4.695 18.793 28.036 1.00 92.25 783 GLU A N 1
ATOM 6261 C CA . GLU A 1 783 ? -4.577 19.488 26.739 1.00 92.25 783 GLU A CA 1
ATOM 6262 C C . GLU A 1 783 ? -3.490 20.565 26.773 1.00 92.25 783 GLU A C 1
ATOM 6264 O O . GLU A 1 783 ? -2.628 20.624 25.896 1.00 92.25 783 GLU A O 1
ATOM 6269 N N . ARG A 1 784 ? -3.507 21.404 27.816 1.00 90.44 784 ARG A N 1
ATOM 6270 C CA . ARG A 1 784 ? -2.566 22.517 27.973 1.00 90.44 784 ARG A CA 1
ATOM 6271 C C . ARG A 1 784 ? -1.134 22.033 28.156 1.00 90.44 784 ARG A C 1
ATOM 6273 O O . ARG A 1 784 ? -0.217 22.586 27.556 1.00 90.44 784 ARG A O 1
ATOM 6280 N N . MET A 1 785 ? -0.934 21.040 29.015 1.00 87.50 785 MET A N 1
ATOM 6281 C CA . MET A 1 785 ? 0.399 20.559 29.359 1.00 87.50 785 MET A CA 1
ATOM 6282 C C . MET A 1 785 ? 1.008 19.694 28.260 1.00 87.50 785 MET A C 1
ATOM 6284 O O . MET A 1 785 ? 2.199 19.817 28.000 1.00 87.50 785 MET A O 1
ATOM 6288 N N . MET A 1 786 ? 0.196 18.854 27.618 1.00 87.69 786 MET A N 1
ATOM 6289 C CA . MET A 1 786 ? 0.618 17.973 26.526 1.00 87.69 786 MET A CA 1
ATOM 6290 C C . MET A 1 786 ? 0.543 18.636 25.146 1.00 87.69 786 MET A C 1
ATOM 6292 O O . MET A 1 786 ? 0.882 17.994 24.156 1.00 87.69 786 MET A O 1
ATOM 6296 N N . GLN A 1 787 ? 0.063 19.884 25.082 1.00 88.81 787 GLN A N 1
ATOM 6297 C CA . GLN A 1 787 ? -0.117 20.674 23.859 1.00 88.81 787 GLN A CA 1
ATOM 6298 C C . GLN A 1 787 ? -0.838 19.890 22.751 1.00 88.81 787 GLN A C 1
ATOM 6300 O O . GLN A 1 787 ? -0.403 19.845 21.604 1.00 88.81 787 GLN A O 1
ATOM 6305 N N . THR A 1 788 ? -1.929 19.216 23.116 1.00 88.06 788 THR A N 1
ATOM 6306 C CA . THR A 1 788 ? -2.631 18.269 22.240 1.00 88.06 788 THR A CA 1
ATOM 6307 C C . THR A 1 788 ? -4.129 18.307 22.514 1.00 88.06 788 THR A C 1
ATOM 6309 O O . THR A 1 788 ? -4.549 18.340 23.667 1.00 88.06 788 THR A O 1
ATOM 6312 N N . ASP A 1 789 ? -4.941 18.236 21.465 1.00 91.19 789 ASP A N 1
ATOM 6313 C CA . ASP A 1 789 ? -6.391 18.004 21.538 1.00 91.19 789 ASP A CA 1
ATOM 6314 C C . ASP A 1 789 ? -6.741 16.512 21.385 1.00 91.19 789 ASP A C 1
ATOM 6316 O O . ASP A 1 789 ? -7.902 16.122 21.264 1.00 91.19 789 ASP A O 1
ATOM 6320 N N . ARG A 1 790 ? -5.720 15.648 21.386 1.00 91.44 790 ARG A N 1
ATOM 6321 C CA . ARG A 1 790 ? -5.862 14.204 21.207 1.00 91.44 790 ARG A CA 1
ATOM 6322 C C . ARG A 1 790 ? -5.033 13.421 22.214 1.00 91.44 790 ARG A C 1
ATOM 6324 O O . ARG A 1 790 ? -3.829 13.654 22.362 1.00 91.44 790 ARG A O 1
ATOM 6331 N N . ALA A 1 791 ? -5.668 12.468 22.885 1.00 91.88 791 ALA A N 1
ATOM 6332 C CA . ALA A 1 791 ? -5.000 11.514 23.763 1.00 91.88 791 ALA A CA 1
ATOM 6333 C C . ALA A 1 791 ? -4.597 10.260 22.979 1.00 91.88 791 ALA A C 1
ATOM 6335 O O . ALA A 1 791 ? -5.397 9.732 22.203 1.00 91.88 791 ALA A O 1
ATOM 6336 N N . LYS A 1 792 ? -3.379 9.756 23.224 1.00 89.06 792 LYS A N 1
ATOM 6337 C CA . LYS A 1 792 ? -2.885 8.496 22.646 1.00 89.06 792 LYS A CA 1
ATOM 6338 C C . LYS A 1 792 ? -3.794 7.344 23.045 1.00 89.06 792 LYS A C 1
ATOM 6340 O O . LYS A 1 792 ? -4.276 6.618 22.187 1.00 89.06 792 LYS A O 1
ATOM 6345 N N . PHE A 1 793 ? -4.069 7.229 24.343 1.00 92.06 793 PHE A N 1
ATOM 6346 C CA . PHE A 1 793 ? -5.063 6.303 24.864 1.00 92.06 793 PHE A CA 1
ATOM 6347 C C . PHE A 1 793 ? -6.020 6.999 25.822 1.00 92.06 793 PHE A C 1
ATOM 6349 O O . PHE A 1 793 ? -5.623 7.893 26.571 1.00 92.06 793 PHE A O 1
ATOM 6356 N N . VAL A 1 794 ? -7.266 6.540 25.833 1.00 94.69 794 VAL A N 1
ATOM 6357 C CA . VAL A 1 794 ? -8.242 6.835 26.885 1.00 94.69 794 VAL A CA 1
ATOM 6358 C C . VAL A 1 794 ? -8.680 5.516 27.489 1.00 94.69 794 VAL A C 1
ATOM 6360 O O . VAL A 1 794 ? -9.201 4.665 26.775 1.00 94.69 794 VAL A O 1
ATOM 6363 N N . ALA A 1 795 ? -8.453 5.335 28.787 1.00 94.38 795 ALA A N 1
ATOM 6364 C CA . ALA A 1 795 ? -8.864 4.144 29.518 1.00 94.38 795 ALA A CA 1
ATOM 6365 C C . ALA A 1 795 ? -10.039 4.462 30.443 1.00 94.38 795 ALA A C 1
ATOM 6367 O O . ALA A 1 795 ? -9.948 5.373 31.267 1.00 94.38 795 ALA A O 1
ATOM 6368 N N . VAL A 1 796 ? -11.105 3.675 30.340 1.00 94.75 796 VAL A N 1
ATOM 6369 C CA . VAL A 1 796 ? -12.280 3.721 31.222 1.00 94.75 796 VAL A CA 1
ATOM 6370 C C . VAL A 1 796 ? -12.448 2.377 31.912 1.00 94.75 796 VAL A C 1
ATOM 6372 O O . VAL A 1 796 ? -12.149 1.337 31.323 1.00 94.75 796 VAL A O 1
ATOM 6375 N N . ARG A 1 797 ? -12.891 2.381 33.168 1.00 94.44 797 ARG A N 1
ATOM 6376 C CA . ARG A 1 797 ? -13.030 1.159 33.968 1.00 94.44 797 ARG A CA 1
ATOM 6377 C C . ARG A 1 797 ? -14.483 0.709 34.063 1.00 94.44 797 ARG A C 1
ATOM 6379 O O . ARG A 1 797 ? -15.367 1.533 34.272 1.00 94.44 797 ARG A O 1
ATOM 6386 N N . VAL A 1 798 ? -14.677 -0.604 33.995 1.00 94.94 798 VAL A N 1
ATOM 6387 C CA . VAL A 1 798 ? -15.948 -1.275 34.284 1.00 94.94 798 VAL A CA 1
ATOM 6388 C C . VAL A 1 798 ? -15.722 -2.291 35.403 1.00 94.94 798 VAL A C 1
ATOM 6390 O O . VAL A 1 798 ? -14.741 -3.037 35.359 1.00 94.94 798 VAL A O 1
ATOM 6393 N N . ASP A 1 799 ? -16.593 -2.292 36.401 1.00 93.88 799 ASP A N 1
ATOM 6394 C CA . ASP A 1 799 ? -16.665 -3.236 37.525 1.00 93.88 799 ASP A CA 1
ATOM 6395 C C . ASP A 1 799 ? -18.084 -3.852 37.589 1.00 93.88 799 ASP A C 1
ATOM 6397 O O . ASP A 1 799 ? -18.921 -3.483 36.761 1.00 93.88 799 ASP A O 1
ATOM 6401 N N . PRO A 1 800 ? -18.373 -4.840 38.461 1.00 92.75 800 PRO A N 1
ATOM 6402 C CA . PRO A 1 800 ? -19.706 -5.445 38.562 1.00 92.75 800 PRO A CA 1
ATOM 6403 C C . PRO A 1 800 ? -20.835 -4.434 38.808 1.00 92.75 800 PRO A C 1
ATOM 6405 O O . PRO A 1 800 ? -21.967 -4.652 38.381 1.00 92.75 800 PRO A O 1
ATOM 6408 N N . GLU A 1 801 ? -20.531 -3.310 39.456 1.00 93.75 801 GLU A N 1
ATOM 6409 C CA . GLU A 1 801 ? -21.461 -2.205 39.679 1.00 93.75 801 GLU A CA 1
ATOM 6410 C C . GLU A 1 801 ? -21.719 -1.361 38.416 1.00 93.75 801 GLU A C 1
ATOM 6412 O O . GLU A 1 801 ? -22.680 -0.592 38.385 1.00 93.75 801 GLU A O 1
ATOM 6417 N N . GLY A 1 802 ? -20.915 -1.532 37.362 1.00 92.62 802 GLY A N 1
ATOM 6418 C CA . GLY A 1 802 ? -21.074 -0.898 36.059 1.00 92.62 802 GLY A CA 1
ATOM 6419 C C . GLY A 1 802 ? -19.918 0.024 35.693 1.00 92.62 802 GLY A C 1
ATOM 6420 O O . GLY A 1 802 ? -18.739 -0.314 35.832 1.00 92.62 802 GLY A O 1
ATOM 6421 N N . LEU A 1 803 ? -20.239 1.188 35.124 1.00 93.50 803 LEU A N 1
ATOM 6422 C CA . LEU A 1 803 ? -19.218 2.150 34.720 1.00 93.50 803 LEU A CA 1
ATOM 6423 C C . LEU A 1 803 ? -18.637 2.886 35.937 1.00 93.50 803 LEU A C 1
ATOM 6425 O O . LEU A 1 803 ? -19.293 3.723 36.561 1.00 93.50 803 LEU A O 1
ATOM 6429 N N . SER A 1 804 ? -17.360 2.633 36.209 1.00 91.50 804 SER A N 1
ATOM 6430 C CA . SER A 1 804 ? -16.605 3.260 37.291 1.00 91.50 804 SER A CA 1
ATOM 6431 C C . SER A 1 804 ? -16.255 4.721 36.952 1.00 91.50 804 SER A C 1
ATOM 6433 O O . SER A 1 804 ? -15.948 5.020 35.793 1.00 91.50 804 SER A O 1
ATOM 6435 N N . PRO A 1 805 ? -16.160 5.641 37.937 1.00 88.31 805 PRO A N 1
ATOM 6436 C CA . PRO A 1 805 ? -15.759 7.034 37.695 1.00 88.31 805 PRO A CA 1
ATOM 6437 C C . PRO A 1 805 ? -14.289 7.193 37.269 1.00 88.31 805 PRO A C 1
ATOM 6439 O O . PRO A 1 805 ? -13.829 8.309 37.051 1.00 88.31 805 PRO A O 1
ATOM 6442 N N . ARG A 1 806 ? -13.532 6.096 37.151 1.00 87.62 806 ARG A N 1
ATOM 6443 C CA . ARG A 1 806 ? -12.110 6.090 36.794 1.00 87.62 806 ARG A CA 1
ATOM 6444 C C . ARG A 1 806 ? -11.908 6.299 35.298 1.00 87.62 806 ARG A C 1
ATOM 6446 O O . ARG A 1 806 ? -12.311 5.458 34.491 1.00 87.62 806 ARG A O 1
ATOM 6453 N N . LEU A 1 807 ? -11.195 7.368 34.951 1.00 91.69 807 LEU A N 1
ATOM 6454 C CA . LEU A 1 807 ? -10.852 7.719 33.575 1.00 91.69 807 LEU A CA 1
ATOM 6455 C C . LEU A 1 807 ? -9.389 8.153 33.497 1.00 91.69 807 LEU A C 1
ATOM 6457 O O . LEU A 1 807 ? -8.937 8.980 34.288 1.00 91.69 807 LEU A O 1
ATOM 6461 N N . LYS A 1 808 ? -8.636 7.598 32.545 1.00 93.06 808 LYS A N 1
ATOM 6462 C CA . LYS A 1 808 ? -7.220 7.930 32.347 1.00 93.06 808 LYS A CA 1
ATOM 6463 C C . LYS A 1 808 ? -6.934 8.355 30.919 1.00 93.06 808 LYS A C 1
ATOM 6465 O O . LYS A 1 808 ? -7.412 7.715 29.987 1.00 93.06 808 LYS A O 1
ATOM 6470 N N . LEU A 1 809 ? -6.100 9.376 30.763 1.00 94.38 809 LEU A N 1
ATOM 6471 C CA . LEU A 1 809 ? -5.584 9.833 29.476 1.00 94.38 809 LEU A CA 1
ATOM 6472 C C . LEU A 1 809 ? -4.095 9.530 29.381 1.00 94.38 809 LEU A C 1
ATOM 6474 O O . LEU A 1 809 ? -3.364 9.667 30.361 1.00 94.38 809 LEU A O 1
ATOM 6478 N N . TYR A 1 810 ? -3.646 9.139 28.196 1.00 92.56 810 TYR A N 1
ATOM 6479 C CA . TYR A 1 810 ? -2.251 8.820 27.929 1.00 92.56 810 TYR A CA 1
ATOM 6480 C C . TYR A 1 810 ? -1.709 9.689 26.800 1.00 92.56 810 TYR A C 1
ATOM 6482 O O . TYR A 1 810 ? -2.422 9.990 25.839 1.00 92.56 810 TYR A O 1
ATOM 6490 N N . LYS A 1 811 ? -0.433 10.061 26.889 1.00 90.38 811 LYS A N 1
ATOM 6491 C CA . LYS A 1 811 ? 0.319 10.708 25.804 1.00 90.38 811 LYS A CA 1
ATOM 6492 C C . LYS A 1 811 ? 1.785 10.321 25.915 1.00 90.38 811 LYS A C 1
ATOM 6494 O O . LYS A 1 811 ? 2.289 10.159 27.020 1.00 90.38 811 LYS A O 1
ATOM 6499 N N . HIS A 1 812 ? 2.458 10.201 24.781 1.00 87.50 812 HIS A N 1
ATOM 6500 C CA . HIS A 1 812 ? 3.906 10.046 24.727 1.00 87.50 812 HIS A CA 1
ATOM 6501 C C . HIS A 1 812 ? 4.595 11.334 24.275 1.00 87.50 812 HIS A C 1
ATOM 6503 O O . HIS A 1 812 ? 3.999 12.164 23.586 1.00 87.50 812 HIS A O 1
ATOM 6509 N N . ALA A 1 813 ? 5.845 11.503 24.676 1.00 85.75 813 ALA A N 1
ATOM 6510 C CA . ALA A 1 813 ? 6.670 12.616 24.243 1.00 85.75 813 ALA A CA 1
ATOM 6511 C C . ALA A 1 813 ? 8.142 12.210 24.231 1.00 85.75 813 ALA A C 1
ATOM 6513 O O . ALA A 1 813 ? 8.557 11.300 24.958 1.00 85.75 813 ALA A O 1
ATOM 6514 N N . LEU A 1 814 ? 8.916 12.906 23.404 1.00 84.88 814 LEU A N 1
ATOM 6515 C CA . LEU A 1 814 ? 10.354 12.732 23.288 1.00 84.88 814 LEU A CA 1
ATOM 6516 C C . LEU A 1 814 ? 11.054 13.970 23.867 1.00 84.88 814 LEU A C 1
ATOM 6518 O O . LEU A 1 814 ? 11.002 15.046 23.277 1.00 84.88 814 LEU A O 1
ATOM 6522 N N . PHE A 1 815 ? 11.696 13.823 25.026 1.00 83.25 815 PHE A N 1
ATOM 6523 C CA . PHE A 1 815 ? 12.337 14.929 25.750 1.00 83.25 815 PHE A CA 1
ATOM 6524 C C . PHE A 1 815 ? 13.839 14.918 25.581 1.00 83.25 815 PHE A C 1
ATOM 6526 O O . PHE A 1 815 ? 14.449 13.860 25.693 1.00 83.25 815 PHE A O 1
ATOM 6533 N N . ASP A 1 816 ? 14.449 16.092 25.468 1.00 80.56 816 ASP A N 1
ATOM 6534 C CA . ASP A 1 816 ? 15.884 16.213 25.707 1.00 80.56 816 ASP A CA 1
ATOM 6535 C C . ASP A 1 816 ? 16.203 15.865 27.170 1.00 80.56 816 ASP A C 1
ATOM 6537 O O . ASP A 1 816 ? 15.489 16.285 28.096 1.00 80.56 816 ASP A O 1
ATOM 6541 N N . PHE A 1 817 ? 17.283 15.101 27.384 1.00 71.44 817 PHE A N 1
ATOM 6542 C CA . PHE A 1 817 ? 17.800 14.874 28.731 1.00 71.44 817 PHE A CA 1
ATOM 6543 C C . PHE A 1 817 ? 18.099 16.225 29.387 1.00 71.44 817 PHE A C 1
ATOM 6545 O O . PHE A 1 817 ? 18.845 17.050 28.860 1.00 71.44 817 PHE A O 1
ATOM 6552 N N . GLY A 1 818 ? 17.493 16.451 30.546 1.00 67.62 818 GLY A N 1
ATOM 6553 C CA . GLY A 1 818 ? 17.720 17.625 31.373 1.00 67.62 818 GLY A CA 1
ATOM 6554 C C . GLY A 1 818 ? 18.039 17.201 32.791 1.00 67.62 818 GLY A C 1
ATOM 6555 O O . GLY A 1 818 ? 17.740 16.075 33.182 1.00 67.62 818 GLY A O 1
ATOM 6556 N N . ASP A 1 819 ? 18.625 18.120 33.548 1.00 76.06 819 ASP A N 1
ATOM 6557 C CA . ASP A 1 819 ? 18.892 17.924 34.966 1.00 76.06 819 ASP A CA 1
ATOM 6558 C C . ASP A 1 819 ? 17.601 17.542 35.711 1.00 76.06 819 ASP A C 1
ATOM 6560 O O . ASP A 1 819 ? 16.650 18.325 35.748 1.00 76.06 819 ASP A O 1
ATOM 6564 N N . LEU A 1 820 ? 17.556 16.321 36.254 1.00 84.69 820 LEU A N 1
ATOM 6565 C CA . LEU A 1 820 ? 16.432 15.820 37.045 1.00 84.69 820 LEU A CA 1
ATOM 6566 C C . LEU A 1 820 ? 16.453 16.336 38.488 1.00 84.69 820 LEU A C 1
ATOM 6568 O O . LEU A 1 820 ? 15.447 16.196 39.179 1.00 84.69 820 LEU A O 1
ATOM 6572 N N . SER A 1 821 ? 17.531 16.990 38.942 1.00 79.75 821 SER A N 1
ATOM 6573 C CA . SER A 1 821 ? 17.568 17.617 40.271 1.00 79.75 821 SER A CA 1
ATOM 6574 C C . SER A 1 821 ? 16.495 18.694 40.435 1.00 79.75 821 SER A C 1
ATOM 6576 O O . SER A 1 821 ? 15.888 18.819 41.497 1.00 79.75 821 SER A O 1
ATOM 6578 N N . VAL A 1 822 ? 16.140 19.369 39.337 1.00 84.38 822 VAL A N 1
ATOM 6579 C CA . VAL A 1 822 ? 15.089 20.394 39.322 1.00 84.38 822 VAL A CA 1
ATOM 6580 C C . VAL A 1 822 ? 13.697 19.838 39.638 1.00 84.38 822 VAL A C 1
ATOM 6582 O O . VAL A 1 822 ? 12.788 20.623 39.893 1.00 84.38 822 VAL A O 1
ATOM 6585 N N . VAL A 1 823 ? 13.498 18.512 39.601 1.00 85.12 823 VAL A N 1
ATOM 6586 C CA . VAL A 1 823 ? 12.223 17.865 39.957 1.00 85.12 823 VAL A CA 1
ATOM 6587 C C . VAL A 1 823 ? 11.891 18.089 41.435 1.00 85.12 823 VAL A C 1
ATOM 6589 O O . VAL A 1 823 ? 10.725 18.306 41.761 1.00 85.12 823 VAL A O 1
ATOM 6592 N N . GLU A 1 824 ? 12.905 18.092 42.304 1.00 80.06 824 GLU A N 1
ATOM 6593 C CA . GLU A 1 824 ? 12.770 18.233 43.762 1.00 80.06 824 GLU A CA 1
ATOM 6594 C C . GLU A 1 824 ? 12.840 19.695 44.239 1.00 80.06 824 GLU A C 1
ATOM 6596 O O . GLU A 1 824 ? 12.358 20.015 45.327 1.00 80.06 824 GLU A O 1
ATOM 6601 N N . ASP A 1 825 ? 13.399 20.601 43.429 1.00 68.12 825 ASP A N 1
ATOM 6602 C CA . ASP A 1 825 ? 13.622 21.996 43.818 1.00 68.12 825 ASP A CA 1
ATOM 6603 C C . ASP A 1 825 ? 12.312 22.801 43.904 1.00 68.12 825 ASP A C 1
ATOM 6605 O O . ASP A 1 825 ? 11.811 23.396 42.941 1.00 68.12 825 ASP A O 1
ATOM 6609 N N . GLY A 1 826 ? 11.774 22.879 45.121 1.00 55.00 826 GLY A N 1
ATOM 6610 C CA . GLY A 1 826 ? 10.602 23.675 45.491 1.00 55.00 826 GLY A CA 1
ATOM 6611 C C . GLY A 1 826 ? 10.832 25.191 45.600 1.00 55.00 826 GLY A C 1
ATOM 6612 O O . GLY A 1 826 ? 9.996 25.861 46.201 1.00 55.00 826 GLY A O 1
ATOM 6613 N N . GLY A 1 827 ? 11.932 25.750 45.066 1.00 49.88 827 GLY A N 1
ATOM 6614 C CA . GLY A 1 827 ? 12.407 27.080 45.492 1.00 49.88 827 GLY A CA 1
ATOM 6615 C C . GLY A 1 827 ? 13.049 28.033 44.473 1.00 49.88 827 GLY A C 1
ATOM 6616 O O . GLY A 1 827 ? 13.430 29.126 44.881 1.00 49.88 827 GLY A O 1
ATOM 6617 N N . LEU A 1 828 ? 13.159 27.718 43.176 1.00 43.47 828 LEU A N 1
ATOM 6618 C CA . LEU A 1 828 ? 13.638 28.694 42.177 1.00 43.47 828 LEU A CA 1
ATOM 6619 C C . LEU A 1 828 ? 12.470 29.259 41.356 1.00 43.47 828 LEU A C 1
ATOM 6621 O O . LEU A 1 828 ? 11.681 28.513 40.768 1.00 43.47 828 LEU A O 1
ATOM 6625 N N . GLY A 1 829 ? 12.356 30.593 41.336 1.00 44.91 829 GLY A N 1
ATOM 6626 C CA . GLY A 1 829 ? 11.384 31.334 40.528 1.00 44.91 829 GLY A CA 1
ATOM 6627 C C . GLY A 1 829 ? 11.481 31.012 39.026 1.00 44.91 829 GLY A C 1
ATOM 6628 O O . GLY A 1 829 ? 12.440 30.373 38.586 1.00 44.91 829 GLY A O 1
ATOM 6629 N N . PRO A 1 830 ? 10.483 31.417 38.215 1.00 41.69 830 PRO A N 1
ATOM 6630 C CA . PRO A 1 830 ? 10.481 31.148 36.778 1.00 41.69 830 PRO A CA 1
ATOM 6631 C C . PRO A 1 830 ? 11.783 31.652 36.145 1.00 41.69 830 PRO A C 1
ATOM 6633 O O . PRO A 1 830 ? 12.237 32.752 36.458 1.00 41.69 830 PRO A O 1
ATOM 6636 N N . ARG A 1 831 ? 12.396 30.851 35.262 1.00 43.34 831 ARG A N 1
ATOM 6637 C CA . ARG A 1 831 ? 13.579 31.285 34.510 1.00 43.34 831 ARG A CA 1
ATOM 6638 C C . ARG A 1 831 ? 13.247 32.591 33.782 1.00 43.34 831 ARG A C 1
ATOM 6640 O O . ARG A 1 831 ? 12.364 32.612 32.926 1.00 43.34 831 ARG A O 1
ATOM 6647 N N . GLY A 1 832 ? 13.989 33.649 34.112 1.00 41.03 832 GLY A N 1
ATOM 6648 C CA . GLY A 1 832 ? 14.213 34.762 33.201 1.00 41.03 832 GLY A CA 1
ATOM 6649 C C . GLY A 1 832 ? 14.781 34.234 31.883 1.00 41.03 832 GLY A C 1
ATOM 6650 O O . GLY A 1 832 ? 15.431 33.187 31.851 1.00 41.03 832 GLY A O 1
ATOM 6651 N N . SER A 1 833 ? 14.463 34.943 30.805 1.00 38.62 833 SER A N 1
ATOM 6652 C CA . SER A 1 833 ? 14.894 34.701 29.426 1.00 38.62 833 SER A CA 1
ATOM 6653 C C . SER A 1 833 ? 16.267 34.023 29.305 1.00 38.62 833 SER A C 1
ATOM 6655 O O . SER A 1 833 ? 17.257 34.558 29.794 1.00 38.62 833 SER A O 1
ATOM 6657 N N . THR A 1 834 ? 16.274 32.866 28.632 1.00 32.44 834 THR A N 1
ATOM 6658 C CA . THR A 1 834 ? 17.365 32.255 27.840 1.00 32.44 834 THR A CA 1
ATOM 6659 C C . THR A 1 834 ? 18.808 32.672 28.161 1.00 32.44 834 THR A C 1
ATOM 6661 O O . THR A 1 834 ? 19.182 33.811 27.882 1.00 32.44 834 THR A O 1
ATOM 6664 N N . PRO A 1 835 ? 19.703 31.740 28.544 1.00 32.66 835 PRO A N 1
ATOM 6665 C CA . PRO A 1 835 ? 21.114 31.907 28.229 1.00 32.66 835 PRO A CA 1
ATOM 6666 C C . PRO A 1 835 ? 21.289 31.803 26.710 1.00 32.66 835 PRO A C 1
ATOM 6668 O O . PRO A 1 835 ? 20.704 30.930 26.066 1.00 32.66 835 PRO A O 1
ATOM 6671 N N . ALA A 1 836 ? 22.066 32.732 26.158 1.00 32.44 836 ALA A N 1
ATOM 6672 C CA . ALA A 1 836 ? 22.373 32.851 24.743 1.00 32.44 836 ALA A CA 1
ATOM 6673 C C . ALA A 1 836 ? 22.820 31.518 24.123 1.00 32.44 836 ALA A C 1
ATOM 6675 O O . ALA A 1 836 ? 23.585 30.759 24.717 1.00 32.44 836 ALA A O 1
ATOM 6676 N N . ALA A 1 837 ? 22.344 31.277 22.900 1.00 33.94 837 ALA A N 1
ATOM 6677 C CA . ALA A 1 837 ? 22.792 30.197 22.042 1.00 33.94 837 ALA A CA 1
ATOM 6678 C C . ALA A 1 837 ? 24.325 30.169 21.973 1.00 33.94 837 ALA A C 1
ATOM 6680 O O . ALA A 1 837 ? 24.947 31.149 21.555 1.00 33.94 837 ALA A O 1
ATOM 6681 N N . ALA A 1 838 ? 24.920 29.030 22.328 1.00 29.77 838 ALA A N 1
ATOM 6682 C CA . ALA A 1 838 ? 26.240 28.680 21.835 1.00 29.77 838 ALA A CA 1
ATOM 6683 C C . ALA A 1 838 ? 26.102 28.469 20.320 1.00 29.77 838 ALA A C 1
ATOM 6685 O O . ALA A 1 838 ? 25.714 27.401 19.853 1.00 29.77 838 ALA A O 1
ATOM 6686 N N . LYS A 1 839 ? 26.321 29.548 19.564 1.00 35.69 839 LYS A N 1
ATOM 6687 C CA . LYS A 1 839 ? 26.697 29.466 18.156 1.00 35.69 839 LYS A CA 1
ATOM 6688 C C . LYS A 1 839 ? 28.068 28.786 18.095 1.00 35.69 839 LYS A C 1
ATOM 6690 O O . LYS A 1 839 ? 28.905 29.045 18.954 1.00 35.69 839 LYS A O 1
ATOM 6695 N N . ASP A 1 840 ? 28.241 27.945 17.083 1.00 35.25 840 ASP A N 1
ATOM 6696 C CA . ASP A 1 840 ? 29.486 27.279 16.672 1.00 35.25 840 ASP A CA 1
ATOM 6697 C C . ASP A 1 840 ? 29.775 25.893 17.279 1.00 35.25 840 ASP A C 1
ATOM 6699 O O . ASP A 1 840 ? 30.738 25.707 18.015 1.00 35.25 840 ASP A O 1
ATOM 6703 N N . VAL A 1 841 ? 28.989 24.885 16.866 1.00 27.83 841 VAL A N 1
ATOM 6704 C CA . VAL A 1 841 ? 29.407 23.469 16.723 1.00 27.83 841 VAL A CA 1
ATOM 6705 C C . VAL A 1 841 ? 28.627 22.880 15.524 1.00 27.83 841 VAL A C 1
ATOM 6707 O O . VAL A 1 841 ? 27.432 23.153 15.420 1.00 27.83 841 VAL A O 1
ATOM 6710 N N . PRO A 1 842 ? 29.253 22.149 14.577 1.00 24.95 842 PRO A N 1
ATOM 6711 C CA . PRO A 1 842 ? 28.668 21.867 13.261 1.00 24.95 842 PRO A CA 1
ATOM 6712 C C . PRO A 1 842 ? 27.430 20.960 13.319 1.00 24.95 842 PRO A C 1
ATOM 6714 O O . PRO A 1 842 ? 27.412 19.972 14.055 1.00 24.95 842 PRO A O 1
ATOM 6717 N N . ASP A 1 843 ? 26.437 21.269 12.477 1.00 26.27 843 ASP A N 1
ATOM 6718 C CA . ASP A 1 843 ? 25.232 20.468 12.226 1.00 26.27 843 ASP A CA 1
ATOM 6719 C C . ASP A 1 843 ? 25.592 19.099 11.622 1.00 26.27 843 ASP A C 1
ATOM 6721 O O . ASP A 1 843 ? 25.506 18.859 10.417 1.00 26.27 843 ASP A O 1
ATOM 6725 N N . VAL A 1 844 ? 26.003 18.164 12.476 1.00 21.86 844 VAL A N 1
ATOM 6726 C CA . VAL A 1 844 ? 26.104 16.740 12.152 1.00 21.86 844 VAL A CA 1
ATOM 6727 C C . VAL A 1 844 ? 24.876 16.050 12.735 1.00 21.86 844 VAL A C 1
ATOM 6729 O O . VAL A 1 844 ? 24.829 15.634 13.890 1.00 21.86 844 VAL A O 1
ATOM 6732 N N . CYS A 1 845 ? 23.849 15.973 11.894 1.00 22.16 845 CYS A N 1
ATOM 6733 C CA . CYS A 1 845 ? 22.584 15.297 12.140 1.00 22.16 845 CYS A CA 1
ATOM 6734 C C . CYS A 1 845 ? 22.766 13.775 11.953 1.00 22.16 845 CYS A C 1
ATOM 6736 O O . CYS A 1 845 ? 23.104 13.332 10.854 1.00 22.16 845 CYS A O 1
ATOM 6738 N N . LEU A 1 846 ? 22.533 12.966 12.994 1.00 22.84 846 LEU A N 1
ATOM 6739 C CA . LEU A 1 846 ? 22.491 11.500 12.904 1.00 22.84 846 LEU A CA 1
ATOM 6740 C C . LEU A 1 846 ? 21.223 10.924 13.555 1.00 22.84 846 LEU A C 1
ATOM 6742 O O . LEU A 1 846 ? 20.867 11.305 14.671 1.00 22.84 846 LEU A O 1
ATOM 6746 N N . TYR A 1 847 ? 20.674 9.932 12.837 1.00 27.53 847 TYR A N 1
ATOM 6747 C CA . TYR A 1 847 ? 19.575 8.991 13.114 1.00 27.53 847 TYR A CA 1
ATOM 6748 C C . TYR A 1 847 ? 18.177 9.373 12.611 1.00 27.53 847 TYR A C 1
ATOM 6750 O O . TYR A 1 847 ? 17.494 10.258 13.181 1.00 27.53 847 TYR A O 1
#

InterPro domains:
  IPR002938 FAD-binding domain [PF01494] (8-344)
  IPR036188 FAD/NAD(P)-binding domain superfamily [G3DSA:3.50.50.60] (7-414)
  IPR036188 FAD/NAD(P)-binding domain superfamily [SSF51905] (8-352)

Foldseek 3Di:
DDAFAWEEEEEALALLRLLLQLLNLVHHLAYEYEAQADLDLDDDPLCLVLLAWFWAFLLLVVLCCVSQPCLVVVLVVLPFDKDQPQQFEFADDLHRTFHHDRLVRITGTAGSSVVSVSSVVRSVVRPRYHYHYSKDFDAFDADPLRQATQFTWIAHNVDDVGDTDTDGGLAYEYPSAQPDCVQVRCVVSVFHRFDKDKWFWWKKKKKFKWAADPDDDSHAKYWQDADPPPFFKIKIWGQYGPRMIMIIIMGTDPLGADQAPVGPLVSCCSGPDNVVSVRPVPIGTDDGMRMDTDRIWMAGLLLPTPSRHFNYHYAFNNGTGFDCSLSCRSNRSSVLSVLVSVLSVPDPHSVVRGSVSRSVSSVVSVLQVQLVVLLRLLVSVSHVPIDDDCDPLSVVSVLLVSLLSVVSRVDVPSVSVVSCCSSVVDDCVSLLDLVNLLVSLVVVVVVVVVVDDDDPDDDPSLLSSLVSLLSSLLSVCSNRVPVQPQLSDDFPQSNDDFAEDPDFPQVLLLVLCVVLVNLVCLVVVLVVCVLCQVLASPADPQKAKWKKKFWLAHRKIKIKGKHQLLSVLVSQLVVCVVLVNDDPLNVQLSLLSVLDDSSFMKMKMWMDHPPFFIKIKIKTWCSSVSVQFVNSVVSSLVSGDPVCNVALLSVQLVVVCVLQVVAWTWTIKMWMATSVGRIKIKTKIKGFDPPAQQLDVPHSVLVLLVVLQADPVLSVLVVVLSRLQCVQAPGSMWMKIFIRDRVDPHTQKIKIKGAWGFLVSVLVCCVPRVADPSSNVSSVVCCVSVVDRIFRMWIWMAGSPHTDNIIMGMGIHMRRHDDNVSSNDPDDDDDDDDDDDPPDDDPPDDD